Protein AF-A0A9P7H2S4-F1 (afdb_monomer_lite)

Organism: NCBI:txid40199

Radius of gyration: 38.08 Å; chains: 1; bounding box: 97×88×133 Å

Structure (mmCIF, N/CA/C/O backbone):
data_AF-A0A9P7H2S4-F1
#
_entry.id   AF-A0A9P7H2S4-F1
#
loop_
_atom_site.group_PDB
_atom_site.id
_atom_site.type_symbol
_atom_site.label_atom_id
_atom_site.label_alt_id
_atom_site.label_comp_id
_atom_site.label_asym_id
_atom_site.label_entity_id
_atom_site.label_seq_id
_atom_site.pdbx_PDB_ins_code
_atom_site.Cartn_x
_atom_site.Cartn_y
_atom_site.Cartn_z
_atom_site.occupancy
_atom_site.B_iso_or_equiv
_atom_site.auth_seq_id
_atom_site.auth_comp_id
_atom_site.auth_asym_id
_atom_site.auth_atom_id
_atom_site.pdbx_PDB_model_num
ATOM 1 N N . MET A 1 1 ? -16.619 21.328 -45.717 1.00 27.12 1 MET A N 1
ATOM 2 C CA . MET A 1 1 ? -17.992 20.832 -45.450 1.00 27.12 1 MET A CA 1
ATOM 3 C C . MET A 1 1 ? -18.471 21.335 -44.078 1.00 27.12 1 MET A C 1
ATOM 5 O O . MET A 1 1 ? -18.450 20.588 -43.115 1.00 27.12 1 MET A O 1
ATOM 9 N N . SER A 1 2 ? -18.858 22.609 -43.942 1.00 31.00 2 SER A N 1
ATOM 10 C CA . SER A 1 2 ? -18.887 23.313 -42.636 1.00 31.00 2 SER A CA 1
ATOM 11 C C . SER A 1 2 ? -20.280 23.632 -42.053 1.00 31.00 2 SER A C 1
ATOM 13 O O . SER A 1 2 ? -20.403 24.533 -41.229 1.00 31.00 2 SER A O 1
ATOM 15 N N . ARG A 1 3 ? -21.356 22.941 -42.469 1.00 26.70 3 ARG A N 1
ATOM 16 C CA . ARG A 1 3 ? -22.744 23.317 -42.097 1.00 26.70 3 ARG A CA 1
ATOM 17 C C . ARG A 1 3 ? -23.495 22.407 -41.113 1.00 26.70 3 ARG A C 1
ATOM 19 O O . ARG A 1 3 ? -24.595 22.785 -40.728 1.00 26.70 3 ARG A O 1
ATOM 26 N N . PHE A 1 4 ? -22.934 21.278 -40.669 1.00 26.64 4 PHE A N 1
ATOM 27 C CA . PHE A 1 4 ? -23.679 20.296 -39.853 1.00 26.64 4 PHE A CA 1
ATOM 28 C C . PHE A 1 4 ? -23.278 20.164 -38.373 1.00 26.64 4 PHE A C 1
ATOM 30 O O . PHE A 1 4 ? -23.968 19.470 -37.636 1.00 26.64 4 PHE A O 1
ATOM 37 N N . PHE A 1 5 ? -22.256 20.885 -37.894 1.00 29.33 5 PHE A N 1
ATOM 38 C CA . PHE A 1 5 ? -21.884 20.898 -36.469 1.00 29.33 5 PHE A CA 1
ATOM 39 C C . PHE A 1 5 ? -21.740 22.320 -35.916 1.00 29.33 5 PHE A C 1
ATOM 41 O O . PHE A 1 5 ? -20.650 22.780 -35.588 1.00 29.33 5 PHE A O 1
ATOM 48 N N . ARG A 1 6 ? -22.867 23.023 -35.764 1.00 30.66 6 ARG A N 1
ATOM 49 C CA . ARG A 1 6 ? -22.929 24.208 -34.896 1.00 30.66 6 ARG A CA 1
ATOM 50 C C . ARG A 1 6 ? -23.042 23.727 -33.442 1.00 30.66 6 ARG A C 1
ATOM 52 O O . ARG A 1 6 ? -24.145 23.449 -32.977 1.00 30.66 6 ARG A O 1
ATOM 59 N N . ARG A 1 7 ? -21.912 23.592 -32.733 1.00 36.34 7 ARG A N 1
ATOM 60 C CA . ARG A 1 7 ? -21.925 23.454 -31.262 1.00 36.34 7 ARG A CA 1
ATOM 61 C C . ARG A 1 7 ? -22.600 24.699 -30.658 1.00 36.34 7 ARG A C 1
ATOM 63 O O . ARG A 1 7 ? -22.435 25.805 -31.175 1.00 36.34 7 ARG A O 1
ATOM 70 N N . SER A 1 8 ? -23.411 24.512 -29.617 1.00 33.31 8 SER A N 1
ATOM 71 C CA . SER A 1 8 ? -24.134 25.602 -28.949 1.00 33.31 8 SER A CA 1
ATOM 72 C C . SER A 1 8 ? -23.177 26.536 -28.207 1.00 33.31 8 SER A C 1
ATOM 74 O O . SER A 1 8 ? -22.152 26.098 -27.697 1.00 33.31 8 SER A O 1
ATOM 76 N N . LYS A 1 9 ? -23.542 27.818 -28.104 1.00 36.72 9 LYS A N 1
ATOM 77 C CA . LYS A 1 9 ? -22.739 28.875 -27.459 1.00 36.72 9 LYS A CA 1
ATOM 78 C C . LYS A 1 9 ? -22.789 28.880 -25.920 1.00 36.72 9 LYS A C 1
ATOM 80 O O . LYS A 1 9 ? -22.329 29.838 -25.308 1.00 36.72 9 LYS A O 1
ATOM 85 N N . GLU A 1 10 ? -23.370 27.855 -25.305 1.00 30.66 10 GLU A N 1
ATOM 86 C CA . GLU A 1 10 ? -23.588 27.787 -23.857 1.00 30.66 10 GLU A CA 1
ATOM 87 C C . GLU A 1 10 ? -22.568 26.855 -23.187 1.00 30.66 10 GLU A C 1
ATOM 89 O O . GLU A 1 10 ? -22.438 25.700 -23.612 1.00 30.66 10 GLU A O 1
ATOM 94 N N . PRO A 1 11 ? -21.850 27.320 -22.147 1.00 36.53 11 PRO A N 1
ATOM 95 C CA . PRO A 1 11 ? -20.917 26.485 -21.409 1.00 36.53 11 PRO A CA 1
ATOM 96 C C . PRO A 1 11 ? -21.682 25.452 -20.576 1.00 36.53 11 PRO A C 1
ATOM 98 O O . PRO A 1 11 ? -22.548 25.792 -19.769 1.00 36.53 11 PRO A O 1
ATOM 101 N N . ARG A 1 12 ? -21.330 24.172 -20.727 1.00 32.56 12 ARG A N 1
ATOM 102 C CA . ARG A 1 12 ? -21.760 23.139 -19.779 1.00 32.56 12 ARG A CA 1
ATOM 103 C C . ARG A 1 12 ? -20.918 23.268 -18.514 1.00 32.56 12 ARG A C 1
ATOM 105 O O . ARG A 1 12 ? -19.773 22.826 -18.503 1.00 32.56 12 ARG A O 1
ATOM 112 N N . CYS A 1 13 ? -21.483 23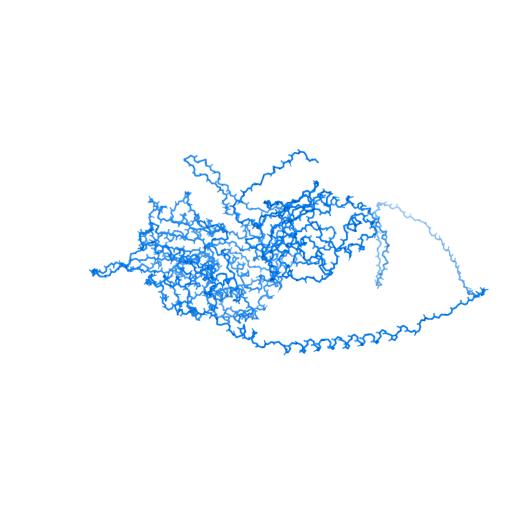.843 -17.458 1.00 31.41 13 CYS A N 1
ATOM 113 C CA . CYS A 1 13 ? -20.863 23.800 -16.137 1.00 31.41 13 CYS A CA 1
ATOM 114 C C . CYS A 1 13 ? -20.855 22.359 -15.610 1.00 31.41 13 CYS A C 1
ATOM 116 O O . CYS A 1 13 ? -21.890 21.849 -15.187 1.00 31.41 13 CYS A O 1
ATOM 118 N N . SER A 1 14 ? -19.680 21.730 -15.614 1.00 30.02 14 SER A N 1
ATOM 119 C CA . SER A 1 14 ? -19.356 20.647 -14.687 1.00 30.02 14 SER A CA 1
ATOM 120 C C . SER A 1 14 ? -18.600 21.280 -13.524 1.00 30.02 14 SER A C 1
ATOM 122 O O . SER A 1 14 ? -17.536 21.857 -13.731 1.00 30.02 14 SER A O 1
ATOM 124 N N . SER A 1 15 ? -19.181 21.252 -12.328 1.00 38.16 15 SER A N 1
ATOM 125 C CA . SER A 1 15 ? -18.568 21.797 -11.116 1.00 38.16 15 SER A CA 1
ATOM 126 C C . SER A 1 15 ? -17.930 20.670 -10.308 1.00 38.16 15 SER A C 1
ATOM 128 O O . SER A 1 15 ? -18.552 20.167 -9.381 1.00 38.16 15 SER A O 1
ATOM 130 N N . ASP A 1 16 ? -16.712 20.296 -10.685 1.00 30.91 16 ASP A N 1
ATOM 131 C CA . ASP A 1 16 ? -15.768 19.483 -9.909 1.00 30.91 16 ASP A CA 1
ATOM 132 C C . ASP A 1 16 ? -14.340 19.898 -10.328 1.00 30.91 16 ASP A C 1
ATOM 134 O O . ASP A 1 16 ? -14.169 20.593 -11.331 1.00 30.91 16 ASP A O 1
ATOM 138 N N . ASP A 1 17 ? -13.321 19.559 -9.534 1.00 45.66 17 ASP A N 1
ATOM 139 C CA . ASP A 1 17 ? -11.977 20.163 -9.604 1.00 45.66 17 ASP A CA 1
ATOM 140 C C . ASP A 1 17 ? -11.166 19.714 -10.847 1.00 45.66 17 ASP A C 1
ATOM 142 O O . ASP A 1 17 ? -10.436 18.720 -10.834 1.00 45.66 17 ASP A O 1
ATOM 146 N N . ASP A 1 18 ? -11.354 20.432 -11.963 1.00 52.00 18 ASP A N 1
ATOM 147 C CA . ASP A 1 18 ? -10.992 19.983 -13.317 1.00 52.00 18 ASP A CA 1
ATOM 148 C C . ASP A 1 18 ? -9.862 20.783 -13.999 1.00 52.00 18 ASP A C 1
ATOM 150 O O . ASP A 1 18 ? -9.694 20.661 -15.207 1.00 52.00 18 ASP A O 1
ATOM 154 N N . TYR A 1 19 ? -9.048 21.584 -13.295 1.00 57.00 19 TYR A N 1
ATOM 155 C CA . TYR A 1 19 ? -8.076 22.490 -13.959 1.00 57.00 19 TYR A CA 1
ATOM 156 C C . TYR A 1 19 ? -7.028 21.780 -14.850 1.00 57.00 19 TYR A C 1
ATOM 158 O O . TYR A 1 19 ? -6.544 22.375 -15.808 1.00 57.00 19 TYR A O 1
ATOM 166 N N . ASP A 1 20 ? -6.725 20.499 -14.611 1.00 61.44 20 ASP A N 1
ATOM 167 C CA . ASP A 1 20 ? -5.874 19.662 -15.485 1.00 61.44 20 ASP A CA 1
ATOM 168 C C . ASP A 1 20 ? -6.636 19.038 -16.683 1.00 61.44 20 ASP A C 1
ATOM 170 O O . ASP A 1 20 ? -6.025 18.448 -17.576 1.00 61.44 20 ASP A O 1
ATOM 174 N N . LYS A 1 21 ? -7.971 19.153 -16.710 1.00 74.56 21 LYS A N 1
ATOM 175 C CA . LYS A 1 21 ? -8.885 18.647 -17.750 1.00 74.56 21 LYS A CA 1
ATOM 176 C C . LYS A 1 21 ? -9.672 19.764 -18.450 1.00 74.56 21 LYS A C 1
ATOM 178 O O . LYS A 1 21 ? -10.712 19.483 -19.043 1.00 74.56 21 LYS A O 1
ATOM 183 N N . MET A 1 22 ? -9.169 20.997 -18.443 1.00 84.81 22 MET A N 1
ATOM 184 C CA . MET A 1 22 ? -9.730 22.113 -19.211 1.00 84.81 22 MET A CA 1
ATOM 185 C C . MET A 1 22 ? -8.761 22.593 -20.305 1.00 84.81 22 MET A C 1
ATOM 187 O O . MET A 1 22 ? -7.565 22.293 -20.304 1.00 84.81 22 MET A O 1
ATOM 191 N N . GLN A 1 23 ? -9.290 23.347 -21.261 1.00 89.75 23 GLN A N 1
ATOM 192 C CA . GLN A 1 23 ? -8.541 24.043 -22.303 1.00 89.75 23 GLN A CA 1
ATOM 193 C C . GLN A 1 23 ? -9.145 25.426 -22.554 1.00 89.75 23 GLN A C 1
ATOM 195 O O . GLN A 1 23 ? -10.355 25.621 -22.444 1.00 89.75 23 GLN A O 1
ATOM 200 N N . TYR A 1 24 ? -8.302 26.389 -22.908 1.00 89.94 24 TYR A N 1
ATOM 201 C CA . TYR A 1 24 ? -8.728 27.624 -23.548 1.00 89.94 24 TYR A CA 1
ATOM 202 C C . TYR A 1 24 ? -8.996 27.328 -25.023 1.00 89.94 24 TYR A C 1
ATOM 204 O O . TYR A 1 24 ? -8.104 26.860 -25.733 1.00 89.94 24 TYR A O 1
ATOM 212 N N . TRP A 1 25 ? -10.214 27.598 -25.483 1.00 87.06 25 TRP A N 1
ATOM 213 C CA . TRP A 1 25 ? -10.574 27.461 -26.892 1.00 87.06 25 TRP A CA 1
ATOM 214 C C . TRP A 1 25 ? -10.334 28.772 -27.638 1.00 87.06 25 TRP A C 1
ATOM 216 O O . TRP A 1 25 ? -10.755 29.837 -27.178 1.00 87.06 25 TRP A O 1
ATOM 226 N N . THR A 1 26 ? -9.717 28.701 -28.816 1.00 80.81 26 THR A N 1
ATOM 227 C CA . THR A 1 26 ? -9.626 29.829 -29.749 1.00 80.81 26 THR A CA 1
ATOM 228 C C . THR A 1 26 ? -9.931 29.373 -31.183 1.00 80.81 26 THR A C 1
ATOM 230 O O . THR A 1 26 ? -9.836 28.181 -31.482 1.00 80.81 26 THR A O 1
ATOM 233 N N . PRO A 1 27 ? -10.251 30.297 -32.108 1.00 76.38 27 PRO A N 1
ATOM 234 C CA . PRO A 1 27 ? -10.377 29.979 -33.530 1.00 76.38 27 PRO A CA 1
ATOM 235 C C . PRO A 1 27 ? -9.079 29.496 -34.204 1.00 76.38 27 PRO A C 1
ATOM 237 O O . PRO A 1 27 ? -9.164 28.917 -35.283 1.00 76.38 27 PRO A O 1
ATOM 240 N N . GLU A 1 28 ? -7.906 29.740 -33.605 1.00 71.00 28 GLU A N 1
ATOM 241 C CA . GLU A 1 28 ? -6.591 29.356 -34.151 1.00 71.00 28 GLU A CA 1
ATOM 242 C C . GLU A 1 28 ? -6.027 28.057 -33.538 1.00 71.00 28 GLU A C 1
ATOM 244 O O . GLU A 1 28 ? -4.978 27.582 -33.972 1.00 71.00 28 GLU A O 1
ATOM 249 N N . GLY A 1 29 ? -6.714 27.465 -32.552 1.00 77.12 29 GLY A N 1
ATOM 250 C CA . GLY A 1 29 ? -6.285 26.249 -31.852 1.00 77.12 29 GLY A CA 1
ATOM 251 C C . GLY A 1 29 ? -6.682 26.224 -30.373 1.00 77.12 29 GLY A C 1
ATOM 252 O O . GLY A 1 29 ? -7.241 27.191 -29.836 1.00 77.12 29 GLY A O 1
ATOM 253 N N . VAL A 1 30 ? -6.393 25.105 -29.705 1.00 83.75 30 VAL A N 1
ATOM 254 C CA . VAL A 1 30 ? -6.724 24.874 -28.287 1.00 83.75 30 VAL A CA 1
ATOM 255 C C . VAL A 1 30 ? -5.476 24.862 -27.402 1.00 83.75 30 VAL A C 1
ATOM 257 O O . VAL A 1 30 ? -4.466 24.251 -27.741 1.00 83.75 30 VAL A O 1
ATOM 260 N N . LEU A 1 31 ? -5.553 25.509 -26.236 1.00 86.62 31 LEU A N 1
ATOM 261 C CA . LEU A 1 31 ? -4.462 25.572 -25.258 1.00 86.62 31 LEU A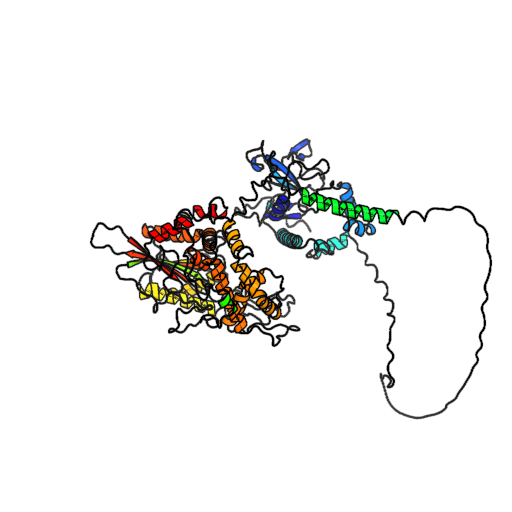 CA 1
ATOM 262 C C . LEU A 1 31 ? -4.885 24.950 -23.921 1.00 86.62 31 LEU A C 1
ATOM 264 O O . LEU A 1 31 ? -5.661 25.567 -23.187 1.00 86.62 31 LEU A O 1
ATOM 268 N N . PRO A 1 32 ? -4.380 23.762 -23.550 1.00 90.88 32 PRO A N 1
ATOM 269 C CA . PRO A 1 32 ? -4.635 23.164 -22.243 1.00 90.88 32 PRO A CA 1
ATOM 270 C C . PRO A 1 32 ? -4.234 24.099 -21.097 1.00 90.88 32 PRO A C 1
ATOM 272 O O . PRO A 1 32 ? -3.109 24.603 -21.051 1.00 90.88 32 PRO A O 1
ATOM 275 N N . THR A 1 33 ? -5.140 24.299 -20.139 1.00 89.12 33 THR A N 1
ATOM 276 C CA . THR A 1 33 ? -4.963 25.216 -18.993 1.00 89.12 33 THR A CA 1
ATOM 277 C C . THR A 1 33 ? -3.687 24.932 -18.201 1.00 89.12 33 THR A C 1
ATOM 279 O O . THR A 1 33 ? -3.003 25.861 -17.779 1.00 89.12 33 THR A O 1
ATOM 282 N N . LYS A 1 34 ? -3.317 23.652 -18.082 1.00 85.62 34 LYS A N 1
ATOM 283 C CA . LYS A 1 34 ? -2.079 23.183 -17.448 1.00 85.62 34 LYS A CA 1
ATOM 284 C C . LYS A 1 34 ? -0.799 23.698 -18.119 1.00 85.62 34 LYS A C 1
ATOM 286 O O . LYS A 1 34 ? 0.123 24.103 -17.418 1.00 85.62 34 LYS A O 1
ATOM 291 N N . THR A 1 35 ? -0.729 23.711 -19.454 1.00 86.31 35 THR A N 1
ATOM 292 C CA . THR A 1 35 ? 0.454 24.236 -20.163 1.00 86.31 35 THR A CA 1
ATOM 293 C C . THR A 1 35 ? 0.570 25.743 -19.982 1.00 86.31 35 THR A C 1
ATOM 295 O O . THR A 1 35 ? 1.668 26.244 -19.753 1.00 86.31 35 THR A O 1
ATOM 298 N N . VAL A 1 36 ? -0.558 26.459 -20.025 1.00 87.88 36 VAL A N 1
ATOM 299 C CA . VAL A 1 36 ? -0.586 27.906 -19.775 1.00 87.88 36 VAL A CA 1
ATOM 300 C C . VAL A 1 36 ? -0.074 28.213 -18.367 1.00 87.88 36 VAL A C 1
ATOM 302 O O . VAL A 1 36 ? 0.801 29.057 -18.210 1.00 87.88 36 VAL A O 1
ATOM 305 N N . ASP A 1 37 ? -0.561 27.514 -17.342 1.00 84.88 37 ASP A N 1
ATOM 306 C CA . ASP A 1 37 ? -0.092 27.705 -15.966 1.00 84.88 37 ASP A CA 1
ATOM 307 C C . ASP A 1 37 ? 1.415 27.410 -15.836 1.00 84.88 37 ASP A C 1
ATOM 309 O O . ASP A 1 37 ? 2.171 28.262 -15.375 1.00 84.88 37 ASP A O 1
ATOM 313 N N . GLN A 1 38 ? 1.893 26.281 -16.371 1.00 82.94 38 GLN A N 1
ATOM 314 C CA . GLN A 1 38 ? 3.315 25.924 -16.324 1.00 82.94 38 GLN A CA 1
ATOM 315 C C . GLN A 1 38 ? 4.222 26.949 -17.034 1.00 82.94 38 GLN A C 1
ATOM 317 O O . GLN A 1 38 ? 5.191 27.412 -16.438 1.00 82.94 38 GLN A O 1
ATOM 322 N N . GLN A 1 39 ? 3.903 27.353 -18.270 1.00 82.94 39 GLN A N 1
ATOM 323 C CA . GLN A 1 39 ? 4.710 28.330 -19.020 1.00 82.94 39 GLN A CA 1
ATOM 324 C C . GLN A 1 39 ? 4.656 29.734 -18.401 1.00 82.94 39 GLN A C 1
ATOM 326 O O . GLN A 1 39 ? 5.639 30.470 -18.428 1.00 82.94 39 GLN A O 1
ATOM 331 N N . THR A 1 40 ? 3.523 30.130 -17.818 1.00 81.56 40 THR A N 1
ATOM 332 C CA . THR A 1 40 ? 3.406 31.446 -17.171 1.00 81.56 40 THR A CA 1
ATOM 333 C C . THR A 1 40 ? 4.085 31.506 -15.797 1.00 81.56 40 THR A C 1
ATOM 335 O O . THR A 1 40 ? 4.485 32.591 -15.368 1.00 81.56 40 THR A O 1
ATOM 338 N N . GLN A 1 41 ? 4.285 30.368 -15.122 1.00 77.62 41 GLN A N 1
ATOM 339 C CA . GLN A 1 41 ? 5.054 30.276 -13.874 1.00 77.62 41 GLN A CA 1
ATOM 340 C C . GLN A 1 41 ? 6.568 30.480 -14.066 1.00 77.62 41 GLN A C 1
ATOM 342 O O . GLN A 1 41 ? 7.247 30.861 -13.113 1.00 77.62 41 GLN A O 1
ATOM 347 N N . GLU A 1 42 ? 7.100 30.327 -15.285 1.00 73.50 42 GLU A N 1
ATOM 348 C CA . GLU A 1 42 ? 8.510 30.623 -15.604 1.00 73.50 42 GLU A CA 1
ATOM 349 C C . GLU A 1 42 ? 8.857 32.124 -15.458 1.00 73.50 42 GLU A C 1
ATOM 351 O O . GLU A 1 42 ? 10.025 32.499 -15.322 1.00 73.50 42 GLU A O 1
ATOM 356 N N . PHE A 1 43 ? 7.850 33.004 -15.415 1.00 72.75 43 PHE A N 1
ATOM 357 C CA . PHE A 1 43 ? 8.011 34.447 -15.226 1.00 72.75 43 PHE A CA 1
ATOM 358 C C . PHE A 1 43 ? 8.039 34.814 -13.725 1.00 72.75 43 PHE A C 1
ATOM 360 O O . PHE A 1 43 ? 7.040 35.250 -13.150 1.00 72.75 43 PHE A O 1
ATOM 367 N N . VAL A 1 44 ? 9.201 34.619 -13.086 1.00 60.09 44 VAL A N 1
ATOM 368 C CA . VAL A 1 44 ? 9.364 34.660 -11.612 1.00 60.09 44 VAL A CA 1
ATOM 369 C C . VAL A 1 44 ? 9.549 36.068 -11.004 1.00 60.09 44 VAL A C 1
ATOM 371 O O . VAL A 1 44 ? 9.136 36.280 -9.865 1.00 60.09 44 VAL A O 1
ATOM 374 N N . ASP A 1 45 ? 10.127 37.044 -11.721 1.00 64.62 45 ASP A N 1
ATOM 375 C CA . ASP A 1 45 ? 10.164 38.457 -11.279 1.00 64.62 45 ASP A CA 1
ATOM 376 C C . ASP A 1 45 ? 9.650 39.386 -12.385 1.00 64.62 45 ASP A C 1
ATOM 378 O O . ASP A 1 45 ? 10.213 39.476 -13.477 1.00 64.62 45 ASP A O 1
ATOM 382 N N . LEU A 1 46 ? 8.547 40.070 -12.087 1.00 66.75 46 LEU A N 1
ATOM 383 C CA . LEU A 1 46 ? 7.801 40.916 -13.021 1.00 66.75 46 LEU A CA 1
ATOM 384 C C . LEU A 1 46 ? 8.139 42.413 -12.861 1.00 66.75 46 LEU A C 1
ATOM 386 O O . LEU A 1 46 ? 7.493 43.278 -13.462 1.00 66.75 46 LEU A O 1
ATOM 390 N N . ARG A 1 47 ? 9.158 42.736 -12.051 1.00 59.47 47 ARG A N 1
ATOM 391 C CA . ARG A 1 47 ? 9.684 44.096 -11.841 1.00 59.47 47 ARG A CA 1
ATOM 392 C C . ARG A 1 47 ? 10.962 44.320 -12.650 1.00 59.47 47 ARG A C 1
ATOM 394 O O . ARG A 1 47 ? 11.723 43.402 -12.924 1.00 59.47 47 ARG A O 1
ATOM 401 N N . PRO A 1 48 ? 11.185 45.572 -13.056 1.00 51.22 48 PRO A N 1
ATOM 402 C CA . PRO A 1 48 ? 11.177 45.955 -14.454 1.00 51.22 48 PRO A CA 1
ATOM 403 C C . PRO A 1 48 ? 12.287 45.288 -15.276 1.00 51.22 48 PRO A C 1
ATOM 405 O O . PRO A 1 48 ? 13.479 45.489 -15.033 1.00 51.22 48 PRO A O 1
ATOM 408 N N . TYR A 1 49 ? 11.889 44.629 -16.361 1.00 49.78 49 TYR A N 1
ATOM 409 C CA . TYR A 1 49 ? 12.803 44.359 -17.464 1.00 49.78 49 TYR A CA 1
ATOM 410 C C . TYR A 1 49 ? 13.322 45.679 -18.071 1.00 49.78 49 TYR A C 1
ATOM 412 O O . TYR A 1 49 ? 12.632 46.702 -18.105 1.00 49.78 49 TYR A O 1
ATOM 420 N N . THR A 1 50 ? 14.574 45.674 -18.535 1.00 46.56 50 THR A N 1
ATOM 421 C CA . THR A 1 50 ? 15.246 46.867 -19.078 1.00 46.56 50 THR A CA 1
ATOM 422 C C . THR A 1 50 ? 14.565 47.385 -20.355 1.00 46.56 50 THR A C 1
ATOM 424 O O . THR A 1 50 ? 13.808 46.667 -21.005 1.00 46.56 50 THR A O 1
ATOM 427 N N . LYS A 1 51 ? 14.884 48.626 -20.772 1.00 50.34 51 LYS A N 1
ATOM 428 C CA . LYS A 1 51 ? 14.314 49.360 -21.937 1.00 50.34 51 LYS A CA 1
ATOM 429 C C . LYS A 1 51 ? 14.360 48.643 -23.315 1.00 50.34 51 LYS A C 1
ATOM 431 O O . LYS A 1 51 ? 14.037 49.268 -24.324 1.00 50.34 51 LYS A O 1
ATOM 436 N N . GLN A 1 52 ? 14.799 47.388 -23.393 1.00 50.31 52 GLN A N 1
ATOM 437 C CA . GLN A 1 52 ? 14.905 46.586 -24.616 1.00 50.31 52 GLN A CA 1
ATOM 438 C C . GLN A 1 52 ? 13.946 45.384 -24.679 1.00 50.31 52 GLN A C 1
ATOM 440 O O . GLN A 1 52 ? 13.688 44.913 -25.788 1.00 50.31 52 GLN A O 1
ATOM 445 N N . ALA A 1 53 ? 13.402 44.916 -23.553 1.00 55.62 53 ALA A N 1
ATOM 446 C CA . ALA A 1 53 ? 12.463 43.794 -23.522 1.00 55.62 53 ALA A CA 1
ATOM 447 C C . ALA A 1 53 ? 11.003 44.280 -23.546 1.00 55.62 53 ALA A C 1
ATOM 449 O O . ALA A 1 53 ? 10.669 45.336 -23.013 1.00 55.62 53 ALA A O 1
ATOM 450 N N . PHE A 1 54 ? 10.146 43.515 -24.227 1.00 69.06 54 PHE A N 1
ATOM 451 C CA . PHE A 1 54 ? 8.742 43.867 -24.511 1.00 69.06 54 PHE A CA 1
ATOM 452 C C . PHE A 1 54 ? 7.738 42.997 -23.739 1.00 69.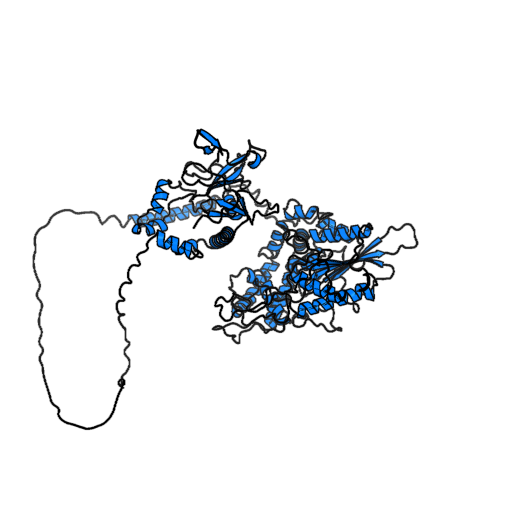06 54 PHE A C 1
ATOM 454 O O . PHE A 1 54 ? 6.540 43.266 -23.769 1.00 69.06 54 PHE A O 1
ATOM 461 N N . TYR A 1 55 ? 8.237 41.971 -23.054 1.00 75.69 55 TYR A N 1
ATOM 462 C CA . TYR A 1 55 ? 7.489 41.019 -22.245 1.00 75.69 55 TYR A CA 1
ATOM 463 C C . TYR A 1 55 ? 8.332 40.651 -21.014 1.00 75.69 55 TYR A C 1
ATOM 465 O O . TYR A 1 55 ? 9.557 40.588 -21.154 1.00 75.69 55 TYR A O 1
ATOM 473 N N . PRO A 1 56 ? 7.722 40.403 -19.841 1.00 77.19 56 PRO A N 1
ATOM 474 C CA . PRO A 1 56 ? 6.313 40.642 -19.500 1.00 77.19 56 PRO A CA 1
ATOM 475 C C . PRO A 1 56 ? 5.994 42.150 -19.477 1.00 77.19 56 PRO A C 1
ATOM 477 O O . PRO A 1 56 ? 6.863 42.959 -19.150 1.00 77.19 56 PRO A O 1
ATOM 480 N N . HIS A 1 57 ? 4.767 42.559 -19.812 1.00 79.19 57 HIS A N 1
ATOM 481 C CA . HIS A 1 57 ? 4.370 43.974 -19.722 1.00 79.19 57 HIS A CA 1
ATOM 482 C C . HIS A 1 57 ? 2.968 44.160 -19.133 1.00 79.19 57 HIS A C 1
ATOM 484 O O . HIS A 1 57 ? 2.146 43.253 -19.160 1.00 79.19 57 HIS A O 1
ATOM 490 N N . VAL A 1 58 ? 2.698 45.341 -18.568 1.00 84.25 58 VAL A N 1
ATOM 491 C CA . VAL A 1 58 ? 1.424 45.644 -17.895 1.00 84.25 58 VAL A CA 1
ATOM 492 C C . VAL A 1 58 ? 0.257 45.583 -18.881 1.00 84.25 58 VAL A C 1
ATOM 494 O O . VAL A 1 58 ? 0.168 46.414 -19.788 1.00 84.25 58 VAL A O 1
ATOM 497 N N . TYR A 1 59 ? -0.674 44.662 -18.639 1.00 86.56 59 TYR A N 1
ATOM 498 C CA . TYR A 1 59 ? -1.922 44.550 -19.383 1.00 86.56 59 TYR A CA 1
ATOM 499 C C . TYR A 1 59 ? -2.966 45.495 -18.781 1.00 86.56 59 TYR A C 1
ATOM 501 O O . TYR A 1 59 ? -3.344 45.386 -17.612 1.00 86.56 59 TYR A O 1
ATOM 509 N N . ARG A 1 60 ? -3.418 46.465 -19.579 1.00 83.06 60 ARG A N 1
ATOM 510 C CA . ARG A 1 60 ? -4.327 47.534 -19.133 1.00 83.06 60 ARG A CA 1
ATOM 511 C C . ARG A 1 60 ? -5.804 47.153 -19.162 1.00 83.06 60 ARG A C 1
ATOM 513 O O . ARG A 1 60 ? -6.585 47.790 -18.456 1.00 83.06 60 ARG A O 1
ATOM 520 N N . ASN A 1 61 ? -6.161 46.091 -19.894 1.00 86.94 61 ASN A N 1
ATOM 521 C CA . ASN A 1 61 ? -7.517 45.541 -19.938 1.00 86.94 61 ASN A CA 1
ATOM 522 C C . ASN A 1 61 ? -8.566 46.570 -20.432 1.00 86.94 61 ASN A C 1
ATOM 524 O O . ASN A 1 61 ? -9.662 46.669 -19.883 1.00 86.94 61 ASN A O 1
ATOM 528 N N . ASP A 1 62 ? -8.197 47.358 -21.447 1.00 83.38 62 ASP A N 1
ATOM 529 C CA . ASP A 1 62 ? -8.942 48.480 -22.035 1.00 83.38 62 ASP A CA 1
ATOM 530 C C . ASP A 1 62 ? -9.059 48.357 -23.572 1.00 83.38 62 ASP A C 1
ATOM 532 O O . ASP A 1 62 ? -8.732 49.270 -24.332 1.00 83.38 62 ASP A O 1
ATOM 536 N N . GLU A 1 63 ? -9.557 47.210 -24.044 1.00 83.88 63 GLU A N 1
ATOM 537 C CA . GLU A 1 63 ? -9.649 46.877 -25.471 1.00 83.88 63 GLU A CA 1
ATOM 538 C C . GLU A 1 63 ? -10.539 47.854 -26.245 1.00 83.88 63 GLU A C 1
ATOM 540 O O . GLU A 1 63 ? -11.701 48.084 -25.903 1.00 83.88 63 GLU A O 1
ATOM 545 N N . SER A 1 64 ? -10.015 48.403 -27.339 1.00 70.81 64 SER A N 1
ATOM 546 C CA . SER A 1 64 ? -10.750 49.346 -28.188 1.00 70.81 64 SER A CA 1
ATOM 547 C C . SER A 1 64 ? -11.642 48.606 -29.184 1.00 70.81 64 SER A C 1
ATOM 549 O O . SER A 1 64 ? -11.134 47.925 -30.076 1.00 70.81 64 SER A O 1
ATOM 551 N N . VAL A 1 65 ? -12.966 48.770 -29.079 1.00 68.19 65 VAL A N 1
ATOM 552 C CA . VAL A 1 65 ? -13.920 48.176 -30.034 1.00 68.19 65 VAL A CA 1
ATOM 553 C C . VAL A 1 65 ? -14.312 49.165 -31.146 1.00 68.19 65 VAL A C 1
ATOM 555 O O . VAL A 1 65 ? -14.303 50.384 -30.930 1.00 68.19 65 VAL A O 1
ATOM 558 N N . PRO A 1 66 ? -14.678 48.680 -32.353 1.00 60.41 66 PRO A N 1
ATOM 559 C CA . PRO A 1 66 ? -15.190 49.533 -33.423 1.00 60.41 66 PRO A CA 1
ATOM 560 C C . PRO A 1 66 ? -16.381 50.375 -32.940 1.00 60.41 66 PRO A C 1
ATOM 562 O O . PRO A 1 66 ? -17.363 49.834 -32.440 1.00 60.41 66 PRO A O 1
ATOM 565 N N . GLY A 1 67 ? -16.283 51.701 -33.072 1.00 63.19 67 GLY A N 1
ATOM 566 C CA . GLY A 1 67 ? -17.262 52.655 -32.528 1.00 63.19 67 GLY A CA 1
ATOM 567 C C . GLY A 1 67 ? -16.779 53.474 -31.323 1.00 63.19 67 GLY A C 1
ATOM 568 O O . GLY A 1 67 ? -17.512 54.342 -30.862 1.00 63.19 67 GLY A O 1
ATOM 569 N N . GLY A 1 68 ? -15.551 53.256 -30.833 1.00 64.06 68 GLY A N 1
ATOM 570 C CA . GLY A 1 68 ? -14.910 54.133 -29.838 1.00 64.06 68 GLY A CA 1
ATOM 571 C C . GLY A 1 68 ? -15.292 53.863 -28.379 1.00 64.06 68 GLY A C 1
ATOM 572 O O . GLY A 1 68 ? -14.919 54.633 -27.498 1.00 64.06 68 GLY A O 1
ATOM 573 N N . GLN A 1 69 ? -16.009 52.771 -28.116 1.00 67.50 69 GLN A N 1
ATOM 574 C CA . GLN A 1 69 ? -16.199 52.241 -26.765 1.00 67.50 69 GLN A CA 1
ATOM 575 C C . GLN A 1 69 ? -14.996 51.366 -26.367 1.00 67.50 69 GLN A C 1
ATOM 577 O O . GLN A 1 69 ? -14.277 50.849 -27.227 1.00 67.50 69 GLN A O 1
ATOM 582 N N . THR A 1 70 ? -14.780 51.185 -25.064 1.00 74.12 70 THR A N 1
ATOM 583 C CA . THR A 1 70 ? -13.760 50.279 -24.516 1.00 74.12 70 THR A CA 1
ATOM 584 C C . THR A 1 70 ? -14.405 49.072 -23.840 1.00 74.12 70 THR A C 1
ATOM 586 O O . THR A 1 70 ? -15.357 49.206 -23.070 1.00 74.12 70 THR A O 1
ATOM 589 N N . ARG A 1 71 ? -13.880 47.877 -24.127 1.00 83.25 71 ARG A N 1
ATOM 590 C CA . ARG A 1 71 ? -14.289 46.599 -23.532 1.00 83.25 71 ARG A CA 1
ATOM 591 C C . ARG A 1 71 ? -13.212 46.118 -22.563 1.00 83.25 71 ARG A C 1
ATOM 593 O O . ARG A 1 71 ? -12.028 46.165 -22.878 1.00 83.25 71 ARG A O 1
ATOM 600 N N . LYS A 1 72 ? -13.624 45.592 -21.409 1.00 85.12 72 LYS A N 1
ATOM 601 C CA . LYS A 1 72 ? -12.736 44.847 -20.508 1.00 85.12 72 LYS A CA 1
ATOM 602 C C . LYS A 1 72 ? -12.844 43.355 -20.809 1.00 85.12 72 LYS A C 1
ATOM 604 O O . LYS A 1 72 ? -13.946 42.845 -20.983 1.00 85.12 72 LYS A O 1
ATOM 609 N N . ASN A 1 73 ? -11.710 42.666 -20.870 1.00 85.50 73 ASN A N 1
ATOM 610 C CA . ASN A 1 73 ? -11.634 41.211 -21.023 1.00 85.50 73 ASN A CA 1
ATOM 611 C C . ASN A 1 73 ? -11.686 40.486 -19.660 1.00 85.50 73 ASN A C 1
ATOM 613 O O . ASN A 1 73 ? -12.124 39.336 -19.587 1.00 85.50 73 ASN A O 1
ATOM 617 N N . PHE A 1 74 ? -11.276 41.164 -18.582 1.00 86.00 74 PHE A N 1
ATOM 618 C CA . PHE A 1 74 ? -11.314 40.662 -17.204 1.00 86.00 74 PHE A CA 1
ATOM 619 C C . PHE A 1 74 ? -12.049 41.629 -16.276 1.00 86.00 74 PHE A C 1
ATOM 621 O O . PHE A 1 74 ? -11.885 42.847 -16.370 1.00 86.00 74 PHE A O 1
ATOM 628 N N . GLU A 1 75 ? -12.821 41.090 -15.343 1.00 82.50 75 GLU A N 1
ATOM 629 C CA . GLU A 1 75 ? -13.529 41.884 -14.340 1.00 82.50 75 GLU A CA 1
ATOM 630 C C . GLU A 1 75 ? -12.648 42.189 -13.115 1.00 82.50 75 GLU A C 1
ATOM 632 O O . GLU A 1 75 ? -11.759 41.396 -12.793 1.00 82.50 75 GLU A O 1
ATOM 637 N N . PRO A 1 76 ? -12.883 43.295 -12.374 1.00 73.25 76 PRO A N 1
ATOM 638 C CA . PRO A 1 76 ? -12.030 43.700 -11.251 1.00 73.25 76 PRO A CA 1
ATOM 639 C C . PRO A 1 76 ? -11.823 42.619 -10.182 1.00 73.25 76 PRO A C 1
ATOM 641 O O . PRO A 1 76 ? -10.721 42.485 -9.657 1.00 73.25 76 PRO A O 1
ATOM 644 N N . TYR A 1 77 ? -12.845 41.804 -9.896 1.00 71.56 77 TYR A N 1
ATOM 645 C CA . TYR A 1 77 ? -12.747 40.719 -8.913 1.00 71.56 77 TYR A CA 1
ATOM 646 C C . TYR A 1 77 ? -11.763 39.612 -9.332 1.00 71.56 77 TYR A C 1
ATOM 648 O O . TYR A 1 77 ? -11.208 38.936 -8.469 1.00 71.56 77 TYR A O 1
ATOM 656 N N . GLN A 1 78 ? -11.492 39.450 -10.633 1.00 68.88 78 GLN A N 1
ATOM 657 C CA . GLN A 1 78 ? -10.550 38.452 -11.155 1.00 68.88 78 GLN A CA 1
ATOM 658 C C . GLN A 1 78 ? -9.079 38.830 -10.913 1.00 68.88 78 GLN A C 1
ATOM 660 O O . GLN A 1 78 ? -8.204 37.980 -11.035 1.00 68.88 78 GLN A O 1
ATOM 665 N N . VAL A 1 79 ? -8.803 40.083 -10.536 1.00 66.62 79 VAL A N 1
ATOM 666 C CA . VAL A 1 79 ? -7.480 40.554 -10.081 1.00 66.62 79 VAL A CA 1
ATOM 667 C C . VAL A 1 79 ? -7.314 40.353 -8.557 1.00 66.62 79 VAL A C 1
ATOM 669 O O . VAL A 1 79 ? -6.229 40.528 -8.002 1.00 66.62 79 VAL A O 1
ATOM 672 N N . GLY A 1 80 ? -8.387 39.946 -7.866 1.00 62.41 80 GLY A N 1
ATOM 673 C CA . GLY A 1 80 ? -8.495 39.888 -6.409 1.00 62.41 80 GLY A CA 1
ATOM 674 C C . GLY A 1 80 ? -8.910 41.227 -5.785 1.00 62.41 80 GLY A C 1
ATOM 675 O O . GLY A 1 80 ? -8.759 42.289 -6.384 1.00 62.41 80 GLY A O 1
ATOM 676 N N . TYR A 1 81 ? -9.409 41.185 -4.546 1.00 58.28 81 TYR A N 1
ATOM 677 C CA . TYR A 1 81 ? -9.972 42.336 -3.813 1.00 58.28 81 TYR A CA 1
ATOM 678 C C . TYR A 1 81 ? -8.954 43.425 -3.379 1.00 58.28 81 TYR A C 1
ATOM 680 O O . TYR A 1 81 ? -9.263 44.246 -2.522 1.00 58.28 81 TYR A O 1
ATOM 688 N N . GLU A 1 82 ? -7.755 43.469 -3.969 1.00 71.44 82 GLU A N 1
ATOM 689 C CA . GLU A 1 82 ? -6.683 44.430 -3.649 1.00 71.44 82 GLU A CA 1
ATOM 690 C C . GLU A 1 82 ? -6.186 45.165 -4.921 1.00 71.44 82 GLU A C 1
ATOM 692 O O . GLU A 1 82 ? -5.029 45.001 -5.325 1.00 71.44 82 GLU A O 1
ATOM 697 N N . PRO A 1 83 ? -7.036 45.966 -5.598 1.00 65.38 83 PRO A N 1
ATOM 698 C CA . PRO A 1 83 ? -6.728 46.540 -6.914 1.00 65.38 83 PRO A CA 1
ATOM 699 C C . PRO A 1 83 ? -5.548 47.521 -6.907 1.00 65.38 83 PRO A C 1
ATOM 701 O O . PRO A 1 83 ? -4.880 47.664 -7.928 1.00 65.38 83 PRO A O 1
ATOM 704 N N . ASP A 1 84 ? -5.257 48.168 -5.776 1.00 69.38 84 ASP A N 1
ATOM 705 C CA . ASP A 1 84 ? -4.119 49.087 -5.629 1.00 69.38 84 ASP A CA 1
ATOM 706 C C . ASP A 1 84 ? -2.777 48.360 -5.478 1.00 69.38 84 ASP A C 1
ATOM 708 O O . ASP A 1 84 ? -1.723 48.925 -5.775 1.00 69.38 84 ASP A O 1
ATOM 712 N N . ARG A 1 85 ? -2.818 47.091 -5.056 1.00 78.62 85 ARG A N 1
ATOM 713 C CA . ARG A 1 85 ? -1.644 46.252 -4.802 1.00 78.62 85 ARG A CA 1
ATOM 714 C C . ARG A 1 85 ? -1.366 45.264 -5.930 1.00 78.62 85 ARG A C 1
ATOM 716 O O . ARG A 1 85 ? -0.205 44.957 -6.177 1.00 78.62 85 ARG A O 1
ATOM 723 N N . LYS A 1 86 ? -2.399 44.788 -6.628 1.00 83.38 86 LYS A N 1
ATOM 724 C CA . LYS A 1 86 ? -2.280 43.810 -7.720 1.00 83.38 86 LYS A CA 1
ATOM 725 C C . LYS A 1 86 ? -2.424 44.459 -9.101 1.00 83.38 86 LYS A C 1
ATOM 727 O O . LYS A 1 86 ? -2.961 45.560 -9.246 1.00 83.38 86 LYS A O 1
ATOM 732 N N . GLN A 1 87 ? -1.880 43.808 -10.124 1.00 86.25 87 GLN A N 1
ATOM 733 C CA . GLN A 1 87 ? -1.901 44.265 -11.514 1.00 86.25 87 GLN A CA 1
ATOM 734 C C . GLN A 1 87 ? -1.855 43.075 -12.479 1.00 86.25 87 GLN A C 1
ATOM 736 O O . GLN A 1 87 ? -1.312 42.024 -12.144 1.00 86.25 87 GLN A O 1
ATOM 741 N N . LEU A 1 88 ? -2.441 43.245 -13.666 1.00 87.69 88 LEU A N 1
ATOM 742 C CA . LEU A 1 88 ? -2.381 42.261 -14.744 1.00 87.69 88 LEU A CA 1
ATOM 743 C C . LEU A 1 88 ? -1.144 42.487 -15.619 1.00 87.69 88 LEU A C 1
ATOM 745 O O . LEU A 1 88 ? -0.813 43.628 -15.952 1.00 87.69 88 LEU A O 1
ATOM 749 N N . TYR A 1 89 ? -0.502 41.397 -16.030 1.00 87.69 89 TYR A N 1
ATOM 750 C CA . TYR A 1 89 ? 0.607 41.396 -16.982 1.00 87.69 89 TYR A CA 1
ATOM 751 C C . TYR A 1 89 ? 0.299 40.463 -18.154 1.00 87.69 89 TYR A C 1
ATOM 753 O O . TYR A 1 89 ? -0.195 39.356 -17.952 1.00 87.69 89 TYR A O 1
ATOM 761 N N . GLU A 1 90 ? 0.598 40.916 -19.370 1.00 87.81 90 GLU A N 1
ATOM 762 C CA . GLU A 1 90 ? 0.577 40.115 -20.593 1.00 87.81 90 GLU A CA 1
ATOM 763 C C . GLU A 1 90 ? 1.925 39.397 -20.733 1.00 87.81 90 GLU A C 1
ATOM 765 O O . GLU A 1 90 ? 2.986 40.035 -20.671 1.00 87.81 90 GLU A O 1
ATOM 770 N N . VAL A 1 91 ? 1.884 38.081 -20.943 1.00 88.25 91 VAL A N 1
ATOM 771 C CA . VAL A 1 91 ? 3.056 37.247 -21.228 1.00 88.25 91 VAL A CA 1
ATOM 772 C C . VAL A 1 91 ? 2.803 36.355 -22.450 1.00 88.25 91 VAL A C 1
ATOM 774 O O . VAL A 1 91 ? 1.669 35.923 -22.670 1.00 88.25 91 VAL A O 1
ATOM 777 N N . PRO A 1 92 ? 3.823 36.082 -23.277 1.00 87.50 92 PRO A N 1
ATOM 778 C CA . PRO A 1 92 ? 3.703 35.156 -24.394 1.00 87.50 92 PRO A CA 1
ATOM 779 C C . PRO A 1 92 ? 3.557 33.720 -23.877 1.00 87.50 92 PRO A C 1
ATOM 781 O O . PRO A 1 92 ? 4.182 33.346 -22.887 1.00 87.50 92 PRO A O 1
ATOM 784 N N . VAL A 1 93 ? 2.715 32.935 -24.545 1.00 81.75 93 VAL A N 1
ATOM 785 C CA . VAL A 1 93 ? 2.427 31.525 -24.239 1.00 81.75 93 VAL A CA 1
ATOM 786 C C . VAL A 1 93 ? 2.471 30.756 -25.558 1.00 81.75 93 VAL A C 1
ATOM 788 O O . VAL A 1 93 ? 2.123 31.315 -26.598 1.00 81.75 93 VAL A O 1
ATOM 791 N N . ASP A 1 94 ? 2.926 29.504 -25.520 1.00 70.12 94 ASP A N 1
ATOM 792 C CA . ASP A 1 94 ? 3.099 28.641 -26.698 1.00 70.12 94 ASP A CA 1
ATOM 793 C C . ASP A 1 94 ? 4.029 29.224 -27.790 1.00 70.12 94 ASP A C 1
ATOM 795 O O . ASP A 1 94 ? 3.873 28.979 -28.986 1.00 70.12 94 ASP A O 1
ATOM 799 N N . SER A 1 95 ? 5.027 30.028 -27.399 1.00 65.12 95 SER A N 1
ATOM 800 C CA . SER A 1 95 ? 5.989 30.609 -28.342 1.00 65.12 95 SER A CA 1
ATOM 801 C C . SER A 1 95 ? 7.434 30.569 -27.849 1.00 65.12 95 SER A C 1
ATOM 803 O O . SER A 1 95 ? 7.751 30.787 -26.682 1.00 65.12 95 SER A O 1
ATOM 805 N N . ARG A 1 96 ? 8.353 30.308 -28.786 1.00 68.56 96 ARG A N 1
ATOM 806 C CA . ARG A 1 96 ? 9.806 30.203 -28.546 1.00 68.56 96 ARG A CA 1
ATOM 807 C C . ARG A 1 96 ? 10.490 31.576 -28.574 1.00 68.56 96 ARG A C 1
ATOM 809 O O . ARG A 1 96 ? 11.531 31.747 -29.210 1.00 68.56 96 ARG A O 1
ATOM 816 N N . ILE A 1 97 ? 9.860 32.569 -27.953 1.00 72.88 97 ILE A N 1
ATOM 817 C CA . ILE A 1 97 ? 10.334 33.950 -27.951 1.00 72.88 97 ILE A CA 1
ATOM 818 C C . ILE A 1 97 ? 11.557 34.120 -27.045 1.00 72.88 97 ILE A C 1
ATOM 820 O O . ILE A 1 97 ? 11.536 33.857 -25.847 1.00 72.88 97 ILE A O 1
ATOM 824 N N . ASP A 1 98 ? 12.624 34.658 -27.623 1.00 74.38 98 ASP A N 1
ATOM 825 C CA . ASP A 1 98 ? 13.773 35.168 -26.892 1.00 74.38 98 ASP A CA 1
ATOM 826 C C . ASP A 1 98 ? 13.393 36.508 -26.239 1.00 74.38 98 ASP A C 1
ATOM 828 O O . ASP A 1 98 ? 13.421 37.570 -26.874 1.00 74.38 98 ASP A O 1
ATOM 832 N N . LEU A 1 99 ? 13.033 36.448 -24.953 1.00 74.62 99 LEU A N 1
ATOM 833 C CA . LEU A 1 99 ? 12.649 37.600 -24.127 1.00 74.62 99 LEU A CA 1
ATOM 834 C C . LEU A 1 99 ? 13.763 38.658 -24.001 1.00 74.62 99 LEU A C 1
ATOM 836 O O . LEU A 1 99 ? 13.478 39.819 -23.705 1.00 74.62 99 LEU A O 1
ATOM 840 N N . SER A 1 100 ? 15.028 38.299 -24.265 1.00 69.75 100 SER A N 1
ATOM 841 C CA . SER A 1 100 ? 16.150 39.251 -24.263 1.00 69.75 100 SER A CA 1
ATOM 842 C C . SER A 1 100 ? 16.187 40.144 -25.512 1.00 69.75 100 SER A C 1
ATOM 844 O O . SER A 1 100 ? 16.947 41.115 -25.570 1.00 69.75 100 SER A O 1
ATOM 846 N N . ARG A 1 101 ? 15.362 39.844 -26.525 1.00 72.38 101 ARG A N 1
ATOM 847 C CA . ARG A 1 101 ? 15.344 40.529 -27.821 1.00 72.38 101 ARG A CA 1
ATOM 848 C C . ARG A 1 101 ? 13.975 41.125 -28.125 1.00 72.38 101 ARG A C 1
ATOM 850 O O . ARG A 1 101 ? 12.926 40.627 -27.735 1.00 72.38 101 ARG A O 1
ATOM 857 N N . LYS A 1 102 ? 13.978 42.198 -28.917 1.00 77.31 102 LYS A N 1
ATOM 858 C CA . LYS A 1 102 ? 12.744 42.822 -29.403 1.00 77.31 102 LYS A CA 1
ATOM 859 C C . LYS A 1 102 ? 11.937 41.839 -30.279 1.00 77.31 102 LYS A C 1
ATOM 861 O O . LYS A 1 102 ? 12.537 41.240 -31.178 1.00 77.31 102 LYS A O 1
ATOM 866 N N . PRO A 1 103 ? 10.609 41.716 -30.081 1.00 79.69 103 PRO A N 1
ATOM 867 C CA . PRO A 1 103 ? 9.716 41.005 -30.988 1.00 79.69 103 PRO A CA 1
ATOM 868 C C . PRO A 1 103 ? 9.832 41.469 -32.443 1.00 79.69 103 PRO A C 1
ATOM 870 O O . PRO A 1 103 ? 10.038 42.656 -32.729 1.00 79.69 103 PRO A O 1
ATOM 873 N N . ALA A 1 104 ? 9.665 40.540 -33.379 1.00 78.94 104 ALA A N 1
ATOM 874 C CA . ALA A 1 104 ? 9.509 40.860 -34.787 1.00 78.94 104 ALA A CA 1
ATOM 875 C C . ALA A 1 104 ? 8.231 41.689 -35.017 1.00 78.94 104 ALA A C 1
ATOM 877 O O . ALA A 1 104 ? 7.249 41.586 -34.286 1.00 78.94 104 ALA A O 1
ATOM 878 N N . LYS A 1 105 ? 8.237 42.547 -36.044 1.00 74.25 105 LYS A N 1
ATOM 879 C CA . LYS A 1 105 ? 7.010 43.232 -36.479 1.00 74.25 105 LYS A CA 1
ATOM 880 C C . LYS A 1 105 ? 6.090 42.213 -37.153 1.00 74.25 105 LYS A C 1
ATOM 882 O O . LYS A 1 105 ? 6.600 41.431 -37.949 1.00 74.25 105 LYS A O 1
ATOM 887 N N . ALA A 1 106 ? 4.774 42.317 -36.947 1.00 66.56 106 ALA A N 1
ATOM 888 C CA . ALA A 1 106 ? 3.766 41.493 -37.633 1.00 66.56 106 ALA A CA 1
ATOM 889 C C . ALA A 1 106 ? 4.012 41.402 -39.153 1.00 66.56 106 ALA A C 1
ATOM 891 O O . ALA A 1 106 ? 4.150 40.313 -39.690 1.00 66.56 106 ALA A O 1
ATOM 892 N N . SER A 1 107 ? 4.293 42.532 -39.815 1.00 64.44 107 SER A N 1
ATOM 893 C CA . SER A 1 107 ? 4.635 42.573 -41.248 1.00 64.44 107 SER A CA 1
ATOM 894 C C . SER A 1 107 ? 5.812 41.680 -41.669 1.00 64.44 107 SER A C 1
ATOM 896 O O . SER A 1 107 ? 5.922 41.324 -42.835 1.00 64.44 107 SER A O 1
ATOM 898 N N . ASN A 1 108 ? 6.740 41.370 -40.759 1.00 66.44 108 ASN A N 1
ATOM 899 C CA . ASN A 1 108 ? 7.884 40.497 -41.027 1.00 66.44 108 ASN A CA 1
ATOM 900 C C . ASN A 1 108 ? 7.556 39.019 -40.761 1.00 66.44 108 ASN A C 1
ATOM 902 O O . ASN A 1 108 ? 8.232 38.156 -41.315 1.00 66.44 108 ASN A O 1
ATOM 906 N N . ILE A 1 109 ? 6.547 38.750 -39.928 1.00 66.50 109 ILE A N 1
ATOM 907 C CA . ILE A 1 109 ? 5.991 37.421 -39.654 1.00 66.50 109 ILE A CA 1
ATOM 908 C C . ILE A 1 109 ? 5.085 37.019 -40.835 1.00 66.50 109 ILE A C 1
ATOM 910 O O . ILE A 1 109 ? 5.312 35.980 -41.446 1.00 66.50 109 ILE A O 1
ATOM 914 N N . ASP A 1 110 ? 4.214 37.915 -41.315 1.00 62.75 110 ASP A N 1
ATOM 915 C CA . ASP A 1 110 ? 3.404 37.709 -42.533 1.00 62.75 110 ASP A CA 1
ATOM 916 C C . ASP A 1 110 ? 4.269 37.405 -43.780 1.00 62.75 110 ASP A C 1
ATOM 918 O O . ASP A 1 110 ? 3.901 36.631 -44.669 1.00 62.75 110 ASP A O 1
ATOM 922 N N . LEU A 1 111 ? 5.458 38.018 -43.865 1.00 58.81 111 LEU A N 1
ATOM 923 C CA . LEU A 1 111 ? 6.433 37.773 -44.936 1.00 58.81 111 LEU A CA 1
ATOM 924 C C . LEU A 1 111 ? 7.146 36.414 -44.811 1.00 58.81 111 LEU A C 1
ATOM 926 O O . LEU A 1 111 ? 7.671 35.919 -45.811 1.00 58.81 111 LEU A O 1
ATOM 930 N N . GLN A 1 112 ? 7.165 35.795 -43.627 1.00 59.84 112 GLN A N 1
ATOM 931 C CA . GLN A 1 112 ? 7.665 34.431 -43.439 1.00 59.84 112 GLN A CA 1
ATOM 932 C C . GLN A 1 112 ? 6.679 33.401 -43.996 1.00 59.84 112 GLN A C 1
ATOM 934 O O . GLN A 1 112 ? 7.105 32.475 -44.688 1.00 59.84 112 GLN A O 1
ATOM 939 N N . GLU A 1 113 ? 5.376 33.578 -43.769 1.00 55.03 113 GLU A N 1
ATOM 940 C CA . GLU A 1 113 ? 4.346 32.701 -44.348 1.00 55.03 113 GLU A CA 1
ATOM 941 C C . GLU A 1 113 ? 4.365 32.715 -45.882 1.00 55.03 113 GLU A C 1
ATOM 943 O O . GLU A 1 113 ? 4.073 31.712 -46.534 1.00 55.03 113 GLU A O 1
ATOM 948 N N . ARG A 1 114 ? 4.775 33.850 -46.460 1.00 60.81 114 ARG A N 1
ATOM 949 C CA . ARG A 1 114 ? 4.880 34.090 -47.906 1.00 60.81 114 ARG A CA 1
ATOM 950 C C . ARG A 1 114 ? 6.320 33.997 -48.433 1.00 60.81 114 ARG A C 1
ATOM 952 O O . ARG A 1 114 ? 6.608 34.510 -49.515 1.00 60.81 114 ARG A O 1
ATOM 959 N N . CYS A 1 115 ? 7.241 33.384 -47.683 1.00 60.38 115 CYS A N 1
ATOM 960 C CA . CYS A 1 115 ? 8.655 33.358 -48.060 1.00 60.38 115 CYS A CA 1
ATOM 961 C C . CYS A 1 115 ? 8.928 32.518 -49.322 1.00 60.38 115 CYS A C 1
ATOM 963 O O . CYS A 1 115 ? 8.306 31.485 -49.575 1.00 60.38 115 CYS A O 1
ATOM 965 N N . HIS A 1 116 ? 9.906 32.951 -50.123 1.00 63.06 116 HIS A N 1
ATOM 966 C CA . HIS A 1 116 ? 10.289 32.232 -51.335 1.00 63.06 116 HIS A CA 1
ATOM 967 C C . HIS A 1 116 ? 10.929 30.867 -50.981 1.00 63.06 116 HIS A C 1
ATOM 969 O O . HIS A 1 116 ? 11.783 30.821 -50.088 1.00 63.06 116 HIS A O 1
ATOM 975 N N . PRO A 1 117 ? 10.605 29.754 -51.679 1.00 57.41 117 PRO A N 1
ATOM 976 C CA . PRO A 1 117 ? 11.014 28.402 -51.268 1.00 57.41 117 PRO A CA 1
ATOM 977 C C . PRO A 1 117 ? 12.520 28.190 -51.040 1.00 57.41 117 PRO A C 1
ATOM 979 O O . PRO A 1 117 ? 12.902 27.342 -50.235 1.00 57.41 117 PRO A O 1
ATOM 982 N N . ASN A 1 118 ? 13.376 28.968 -51.714 1.00 55.84 118 ASN A N 1
ATOM 983 C CA . ASN A 1 118 ? 14.834 28.882 -51.575 1.00 55.84 118 ASN A CA 1
ATOM 984 C C . ASN A 1 118 ? 15.382 29.556 -50.297 1.00 55.84 118 ASN A C 1
ATOM 986 O O . ASN A 1 118 ? 16.433 29.144 -49.811 1.00 55.84 118 ASN A O 1
ATOM 990 N N . ASP A 1 119 ? 14.691 30.547 -49.724 1.00 56.97 119 ASP A N 1
ATOM 991 C CA . ASP A 1 119 ? 15.116 31.223 -48.484 1.00 56.97 119 ASP A CA 1
ATOM 992 C C . ASP A 1 119 ? 14.693 30.456 -47.218 1.00 56.97 119 ASP A C 1
ATOM 994 O O . ASP A 1 119 ? 15.213 30.705 -46.125 1.00 56.97 119 ASP A O 1
ATOM 998 N N . ARG A 1 120 ? 13.792 29.474 -47.363 1.00 59.62 120 ARG A N 1
ATOM 999 C CA . ARG A 1 120 ? 13.191 28.704 -46.265 1.00 59.62 120 ARG A CA 1
ATOM 1000 C C . ARG A 1 120 ? 14.218 28.047 -45.343 1.00 59.62 120 ARG A C 1
ATOM 1002 O O . ARG A 1 120 ? 14.041 28.083 -44.132 1.00 59.62 120 ARG A O 1
ATOM 1009 N N . GLY A 1 121 ? 15.314 27.503 -45.879 1.00 52.31 121 GLY A N 1
ATOM 1010 C CA . GLY A 1 121 ? 16.381 26.911 -45.056 1.00 52.31 121 GLY A CA 1
ATOM 1011 C C . GLY A 1 121 ? 17.054 27.932 -44.128 1.00 52.31 121 GLY A C 1
ATOM 1012 O O . GLY A 1 121 ? 17.318 27.636 -42.966 1.00 52.31 121 GLY A O 1
ATOM 1013 N N . ARG A 1 122 ? 17.256 29.171 -44.600 1.00 56.44 122 ARG A N 1
ATOM 1014 C CA . ARG A 1 122 ? 17.827 30.261 -43.791 1.00 56.44 122 ARG A CA 1
ATOM 1015 C C . ARG A 1 122 ? 16.868 30.708 -42.688 1.00 56.44 122 ARG A C 1
ATOM 1017 O O . ARG A 1 122 ? 17.327 31.041 -41.600 1.00 56.44 122 ARG A O 1
ATOM 1024 N N . ILE A 1 123 ? 15.569 30.717 -42.983 1.00 60.28 123 ILE A N 1
ATOM 1025 C CA . ILE A 1 123 ? 14.497 31.109 -42.058 1.00 60.28 123 ILE A CA 1
ATOM 1026 C C . ILE A 1 123 ? 14.290 30.041 -40.976 1.00 60.28 123 ILE A C 1
ATOM 1028 O O . ILE A 1 123 ? 14.242 30.381 -39.803 1.00 60.28 123 ILE A O 1
ATOM 1032 N N . VAL A 1 124 ? 14.263 28.751 -41.332 1.00 59.44 124 VAL A N 1
ATOM 1033 C CA . VAL A 1 124 ? 14.134 27.651 -40.354 1.00 59.44 124 VAL A CA 1
ATOM 1034 C C . VAL A 1 124 ? 15.332 27.601 -39.398 1.00 59.44 124 VAL A C 1
ATOM 1036 O O . VAL A 1 124 ? 15.146 27.417 -38.201 1.00 59.44 124 VAL A O 1
ATOM 1039 N N . CYS A 1 125 ? 16.557 27.834 -39.883 1.00 53.56 125 CYS A N 1
ATOM 1040 C CA . CYS A 1 125 ? 17.740 27.893 -39.016 1.00 53.56 125 CYS A CA 1
ATOM 1041 C C . CYS A 1 125 ? 17.854 29.186 -38.182 1.00 53.56 125 CYS A C 1
ATOM 1043 O O . CYS A 1 125 ? 18.708 29.253 -37.298 1.00 53.56 125 CYS A O 1
ATOM 1045 N N . LYS A 1 126 ? 17.072 30.230 -38.489 1.00 64.00 126 LYS A N 1
ATOM 1046 C CA . LYS A 1 126 ? 17.059 31.525 -37.785 1.00 64.00 126 LYS A CA 1
ATOM 1047 C C . LYS A 1 126 ? 15.644 32.125 -37.813 1.00 64.00 126 LYS A C 1
ATOM 1049 O O . LYS A 1 126 ? 15.427 33.090 -38.556 1.00 64.00 126 LYS A O 1
ATOM 1054 N N . PRO A 1 127 ? 14.693 31.569 -37.040 1.00 68.50 127 PRO A N 1
ATOM 1055 C CA . PRO A 1 127 ? 13.340 32.107 -36.983 1.00 68.50 127 PRO A CA 1
ATOM 1056 C C . PRO A 1 127 ? 13.356 33.559 -36.469 1.00 68.50 127 PRO A C 1
ATOM 1058 O O . PRO A 1 127 ? 14.246 33.935 -35.692 1.00 68.50 127 PRO A O 1
ATOM 1061 N N . PRO A 1 128 ? 12.411 34.410 -36.906 1.00 72.19 128 PRO A N 1
ATOM 1062 C CA . PRO A 1 128 ? 12.205 35.708 -36.284 1.00 72.19 128 PRO A CA 1
ATOM 1063 C C . PRO A 1 128 ? 11.743 35.534 -34.833 1.00 72.19 128 PRO A C 1
ATOM 1065 O O . PRO A 1 128 ? 11.206 34.498 -34.450 1.00 72.19 128 PRO A O 1
ATOM 1068 N N . ASN A 1 129 ? 11.970 36.567 -34.022 1.00 80.56 129 ASN A N 1
ATOM 1069 C CA . ASN A 1 129 ? 11.613 36.547 -32.610 1.00 80.56 129 ASN A CA 1
ATOM 1070 C C . ASN A 1 129 ? 10.113 36.821 -32.435 1.00 80.56 129 ASN A C 1
ATOM 1072 O O . ASN A 1 129 ? 9.714 37.971 -32.255 1.00 80.56 129 ASN A O 1
ATOM 1076 N N . ASP A 1 130 ? 9.291 35.795 -32.602 1.00 80.19 130 ASP A N 1
ATOM 1077 C CA . ASP A 1 130 ? 7.834 35.900 -32.644 1.00 80.19 130 ASP A CA 1
ATOM 1078 C C . ASP A 1 130 ? 7.202 35.540 -31.282 1.00 80.19 130 ASP A C 1
ATOM 1080 O O . ASP A 1 130 ? 7.450 34.438 -30.789 1.00 80.19 130 ASP A O 1
ATOM 1084 N N . PRO A 1 131 ? 6.404 36.431 -30.656 1.00 76.06 131 PRO A N 1
ATOM 1085 C CA . PRO A 1 131 ? 5.641 36.119 -29.446 1.00 76.06 131 PRO A CA 1
ATOM 1086 C C . PRO A 1 131 ? 4.455 35.164 -29.681 1.00 76.06 131 PRO A C 1
ATOM 1088 O O . PRO A 1 131 ? 3.856 34.730 -28.699 1.00 76.06 131 PRO A O 1
ATOM 1091 N N . GLY A 1 132 ? 4.107 34.828 -30.930 1.00 78.75 132 GLY A N 1
ATOM 1092 C CA . GLY A 1 132 ? 3.014 33.916 -31.296 1.00 78.75 132 GLY A CA 1
ATOM 1093 C C . GLY A 1 132 ? 1.622 34.558 -31.239 1.00 78.75 132 GLY A C 1
ATOM 1094 O O . GLY A 1 132 ? 1.493 35.755 -30.957 1.00 78.75 132 GLY A O 1
ATOM 1095 N N . THR A 1 133 ? 0.567 33.766 -31.457 1.00 76.25 133 THR A N 1
ATOM 1096 C CA . THR A 1 133 ? -0.841 34.221 -31.394 1.00 76.25 133 THR A CA 1
ATOM 1097 C C . THR A 1 133 ? -1.314 34.496 -29.961 1.00 76.25 133 THR A C 1
ATOM 1099 O O . THR A 1 133 ? -2.039 35.462 -29.718 1.00 76.25 133 THR A O 1
ATOM 1102 N N . TYR A 1 134 ? -0.910 33.661 -29.000 1.00 85.75 134 TYR A N 1
ATOM 1103 C CA . TYR A 1 134 ? -1.545 33.590 -27.681 1.00 85.75 134 TYR A CA 1
ATOM 1104 C C . TYR A 1 134 ? -0.799 34.357 -26.592 1.00 85.75 134 TYR A C 1
ATOM 1106 O O . TYR A 1 134 ? 0.435 34.388 -26.549 1.00 85.75 134 TYR A O 1
ATOM 1114 N N . ARG A 1 135 ? -1.549 34.955 -25.663 1.00 88.69 135 ARG A N 1
ATOM 1115 C CA . ARG A 1 135 ? -0.990 35.586 -24.463 1.00 88.69 135 ARG A CA 1
ATOM 1116 C C . ARG A 1 135 ? -1.656 35.050 -23.209 1.00 88.69 135 ARG A C 1
ATOM 1118 O O . ARG A 1 135 ? -2.880 35.071 -23.090 1.00 88.69 135 ARG A O 1
ATOM 1125 N N . GLY A 1 136 ? -0.842 34.634 -22.250 1.00 90.81 136 GLY A N 1
ATOM 1126 C CA . GLY A 1 136 ? -1.273 34.449 -20.874 1.00 90.81 136 GLY A CA 1
ATOM 1127 C C . GLY A 1 136 ? -1.412 35.810 -20.203 1.00 90.81 136 GLY A C 1
ATOM 1128 O O . GLY A 1 136 ? -0.577 36.696 -20.391 1.00 90.81 136 GLY A O 1
ATOM 1129 N N . VAL A 1 137 ? -2.464 35.983 -19.413 1.00 90.69 137 VAL A N 1
ATOM 1130 C CA . VAL A 1 137 ? -2.647 37.149 -18.550 1.00 90.69 137 VAL A CA 1
ATOM 1131 C C . VAL A 1 137 ? -2.509 36.685 -17.108 1.00 90.69 137 VAL A C 1
ATOM 1133 O O . VAL A 1 137 ? -3.327 35.898 -16.631 1.00 90.69 137 VAL A O 1
ATOM 1136 N N . ILE A 1 138 ? -1.472 37.161 -16.421 1.00 89.31 138 ILE A N 1
ATOM 1137 C CA . ILE A 1 138 ? -1.146 36.787 -15.035 1.00 89.31 138 ILE A CA 1
ATOM 1138 C C . ILE A 1 138 ? -1.447 37.925 -14.062 1.00 89.31 138 ILE A C 1
ATOM 1140 O O . ILE A 1 138 ? -1.348 39.101 -14.418 1.00 89.31 138 ILE A O 1
ATOM 1144 N N . VAL A 1 139 ? -1.801 37.576 -12.825 1.00 87.62 139 VAL A N 1
ATOM 1145 C CA . VAL A 1 139 ? -1.972 38.530 -11.720 1.00 87.62 139 VAL A CA 1
ATOM 1146 C C . VAL A 1 139 ? -0.669 38.618 -10.934 1.00 87.62 139 VAL A C 1
ATOM 1148 O O . VAL A 1 139 ? -0.129 37.589 -10.539 1.00 87.62 139 VAL A O 1
ATOM 1151 N N . ALA A 1 140 ? -0.186 39.824 -10.635 1.00 84.88 140 ALA A N 1
ATOM 1152 C CA . ALA A 1 140 ? 1.015 40.009 -9.824 1.00 84.88 140 ALA A CA 1
ATOM 1153 C C . ALA A 1 140 ? 0.936 41.201 -8.864 1.00 84.88 140 ALA A C 1
ATOM 1155 O O . ALA A 1 140 ? 0.208 42.164 -9.108 1.00 84.88 140 ALA A O 1
ATOM 1156 N N . ASP A 1 141 ? 1.696 41.134 -7.771 1.00 83.56 141 ASP A N 1
ATOM 1157 C CA . ASP A 1 141 ? 1.870 42.237 -6.815 1.00 83.56 141 ASP A CA 1
ATOM 1158 C C . ASP A 1 141 ? 2.782 43.333 -7.406 1.00 83.56 141 ASP A C 1
ATOM 1160 O O . ASP A 1 141 ? 3.886 43.063 -7.883 1.00 83.56 141 ASP A O 1
ATOM 1164 N N . ARG A 1 142 ? 2.328 44.592 -7.373 1.00 77.00 142 ARG A N 1
ATOM 1165 C CA . ARG A 1 142 ? 3.010 45.750 -7.980 1.00 77.00 142 ARG A CA 1
ATOM 1166 C C . ARG A 1 142 ? 4.344 46.106 -7.313 1.00 77.00 142 ARG A C 1
ATOM 1168 O O . ARG A 1 142 ? 5.198 46.708 -7.958 1.00 77.00 142 ARG A O 1
ATOM 1175 N N . ALA A 1 143 ? 4.517 45.787 -6.031 1.00 74.00 143 ALA A N 1
ATOM 1176 C CA . ALA A 1 143 ? 5.713 46.111 -5.254 1.00 74.00 143 ALA A CA 1
ATOM 1177 C C . ALA A 1 143 ? 6.712 44.942 -5.218 1.00 74.00 143 ALA A C 1
ATOM 1179 O O . ALA A 1 143 ? 7.931 45.155 -5.234 1.00 74.00 143 ALA A O 1
ATOM 1180 N N . THR A 1 144 ? 6.216 43.701 -5.195 1.00 73.81 144 THR A N 1
ATOM 1181 C CA . THR A 1 144 ? 7.046 42.492 -5.084 1.00 73.81 144 THR A CA 1
ATOM 1182 C C . THR A 1 144 ? 7.217 41.714 -6.384 1.00 73.81 144 THR A C 1
ATOM 1184 O O . THR A 1 144 ? 8.059 40.823 -6.422 1.00 73.81 144 THR A O 1
ATOM 1187 N N . GLY A 1 145 ? 6.473 42.037 -7.449 1.00 72.75 145 GLY A N 1
ATOM 1188 C CA . GLY A 1 145 ? 6.563 41.353 -8.746 1.00 72.75 145 GLY A CA 1
ATOM 1189 C C . GLY A 1 145 ? 6.121 39.893 -8.702 1.00 72.75 145 GLY A C 1
ATOM 1190 O O . GLY A 1 145 ? 6.318 39.170 -9.673 1.00 72.75 145 GLY A O 1
ATOM 1191 N N . SER A 1 146 ? 5.566 39.455 -7.570 1.00 79.81 146 SER A N 1
ATOM 1192 C CA . SER A 1 146 ? 5.256 38.059 -7.293 1.00 79.81 146 SER A CA 1
ATOM 1193 C C . SER A 1 146 ? 4.050 37.627 -8.113 1.00 79.81 146 SER A C 1
ATOM 1195 O O . SER A 1 146 ? 2.968 38.195 -7.960 1.00 79.81 146 SER A O 1
ATOM 1197 N N . ASN A 1 147 ? 4.243 36.621 -8.963 1.00 83.94 147 ASN A N 1
ATOM 1198 C CA . ASN A 1 147 ? 3.178 36.000 -9.741 1.00 83.94 147 ASN A CA 1
ATOM 1199 C C . ASN A 1 147 ? 2.198 35.260 -8.803 1.00 83.94 147 ASN A C 1
ATOM 1201 O O . ASN A 1 147 ? 2.610 34.487 -7.938 1.00 83.94 147 ASN A O 1
ATOM 1205 N N . HIS A 1 148 ? 0.902 35.526 -8.960 1.00 79.94 148 HIS A N 1
ATOM 1206 C CA . HIS A 1 148 ? -0.199 34.924 -8.203 1.00 79.94 148 HIS A CA 1
ATOM 1207 C C . HIS A 1 148 ? -1.044 33.942 -9.037 1.00 79.94 148 HIS A C 1
ATOM 1209 O O . HIS A 1 148 ? -2.049 33.444 -8.532 1.00 79.94 148 HIS A O 1
ATOM 1215 N N . GLY A 1 149 ? -0.654 33.669 -10.286 1.00 80.31 149 GLY A N 1
ATOM 1216 C CA . GLY A 1 149 ? -1.326 32.737 -11.193 1.00 80.31 149 GLY A CA 1
ATOM 1217 C C . GLY A 1 149 ? -2.060 33.406 -12.361 1.00 80.31 149 GLY A C 1
ATOM 1218 O O . GLY A 1 149 ? -2.115 34.634 -12.499 1.00 80.31 149 GLY A O 1
ATOM 1219 N N . VAL A 1 150 ? -2.621 32.559 -13.225 1.00 88.06 150 VAL A N 1
ATOM 1220 C CA . VAL A 1 150 ? -3.249 32.934 -14.501 1.00 88.06 150 VAL A CA 1
ATOM 1221 C C . VAL A 1 150 ? -4.684 33.441 -14.308 1.00 88.06 150 VAL A C 1
ATOM 1223 O O . VAL A 1 150 ? -5.554 32.720 -13.825 1.00 88.06 150 VAL A O 1
ATOM 1226 N N . ALA A 1 151 ? -4.968 34.664 -14.765 1.00 87.62 151 ALA A N 1
ATOM 1227 C CA . ALA A 1 151 ? -6.328 35.205 -14.874 1.00 87.62 151 ALA A CA 1
ATOM 1228 C C . ALA A 1 151 ? -7.077 34.660 -16.110 1.00 87.62 151 ALA A C 1
ATOM 1230 O O . ALA A 1 151 ? -8.302 34.493 -16.090 1.00 87.62 151 ALA A O 1
ATOM 1231 N N . GLY A 1 152 ? -6.350 34.388 -17.198 1.00 88.94 152 GLY A N 1
ATOM 1232 C CA . GLY A 1 152 ? -6.847 33.720 -18.403 1.00 88.94 152 GLY A CA 1
ATOM 1233 C C . GLY A 1 152 ? -5.918 33.878 -19.607 1.00 88.94 152 GLY A C 1
ATOM 1234 O O . GLY A 1 152 ? -4.868 34.505 -19.503 1.00 88.94 152 GLY A O 1
ATOM 1235 N N . VAL A 1 153 ? -6.332 33.345 -20.758 1.00 91.12 153 VAL A N 1
ATOM 1236 C CA . VAL A 1 153 ? -5.665 33.560 -22.054 1.00 91.12 153 VAL A CA 1
ATOM 1237 C C . VAL A 1 153 ? -6.425 34.594 -22.879 1.00 91.12 153 VAL A C 1
ATOM 1239 O O . VAL A 1 153 ? -7.661 34.627 -22.869 1.00 91.12 153 VAL A O 1
ATOM 1242 N N . ILE A 1 154 ? -5.682 35.415 -23.616 1.00 90.38 154 ILE A N 1
ATOM 1243 C CA . ILE A 1 154 ? -6.197 36.296 -24.664 1.00 90.38 154 ILE A CA 1
ATOM 1244 C C . ILE A 1 154 ? -5.530 35.987 -26.015 1.00 90.38 154 ILE A C 1
ATOM 1246 O O . ILE A 1 154 ? -4.394 35.511 -26.067 1.00 90.38 154 ILE A O 1
ATOM 1250 N N . TYR A 1 155 ? -6.246 36.247 -27.107 1.00 87.69 155 TYR A N 1
ATOM 1251 C CA . TYR A 1 155 ? -5.804 36.009 -28.487 1.00 87.69 155 TYR A CA 1
ATOM 1252 C C . TYR A 1 155 ? -6.265 37.147 -29.414 1.00 87.69 155 TYR A C 1
ATOM 1254 O O . TYR A 1 155 ? -7.181 37.901 -29.071 1.00 87.69 155 TYR A O 1
ATOM 1262 N N . HIS A 1 156 ? -5.636 37.294 -30.581 1.00 81.50 156 HIS A N 1
ATOM 1263 C CA . HIS A 1 156 ? -6.070 38.256 -31.600 1.00 81.50 156 HIS A CA 1
ATOM 1264 C C . HIS A 1 156 ? -7.242 37.684 -32.422 1.00 81.50 156 HIS A C 1
ATOM 1266 O O . HIS A 1 156 ? -7.105 36.593 -32.967 1.00 81.50 156 HIS A O 1
ATOM 1272 N N . PRO A 1 157 ? -8.394 38.372 -32.548 1.00 75.56 157 PRO A N 1
ATOM 1273 C CA . PRO A 1 157 ? -9.486 37.885 -33.383 1.00 75.56 157 PRO A CA 1
ATOM 1274 C C . PRO A 1 157 ? -9.188 38.069 -34.875 1.00 75.56 157 PRO A C 1
ATOM 1276 O O . PRO A 1 157 ? -8.531 39.031 -35.286 1.00 75.56 157 PRO A O 1
ATOM 1279 N N . GLU A 1 158 ? -9.748 37.173 -35.691 1.00 68.44 158 GLU A N 1
ATOM 1280 C CA . GLU A 1 158 ? -9.578 37.148 -37.146 1.00 68.44 158 GLU A CA 1
ATOM 1281 C C . GLU A 1 158 ? -9.848 38.532 -37.775 1.00 68.44 158 GLU A C 1
ATOM 1283 O O . GLU A 1 158 ? -10.913 39.129 -37.608 1.00 68.44 158 GLU A O 1
ATOM 1288 N N . GLY A 1 159 ? -8.849 39.069 -38.482 1.00 65.88 159 GLY A N 1
ATOM 1289 C CA . GLY A 1 159 ? -8.909 40.394 -39.110 1.00 65.88 159 GLY A CA 1
ATOM 1290 C C . GLY A 1 159 ? -8.522 41.589 -38.222 1.00 65.88 159 GLY A C 1
ATOM 1291 O O . GLY A 1 159 ? -8.509 42.712 -38.727 1.00 65.88 159 GLY A O 1
ATOM 1292 N N . SER A 1 160 ? -8.158 41.397 -36.945 1.00 67.25 160 SER A N 1
ATOM 1293 C CA . SER A 1 160 ? -7.717 42.478 -36.044 1.00 67.25 160 SER A CA 1
ATOM 1294 C C . SER A 1 160 ? -6.374 42.187 -35.367 1.00 67.25 160 SER A C 1
ATOM 1296 O O . SER A 1 160 ? -6.298 41.642 -34.269 1.00 67.25 160 SER A O 1
ATOM 1298 N N . SER A 1 161 ? -5.285 42.670 -35.965 1.00 62.50 161 SER A N 1
ATOM 1299 C CA . SER A 1 161 ? -3.915 42.517 -35.443 1.00 62.50 161 SER A CA 1
ATOM 1300 C C . SER A 1 161 ? -3.552 43.494 -34.303 1.00 62.50 161 SER A C 1
ATOM 1302 O O . SER A 1 161 ? -2.387 43.880 -34.169 1.00 62.50 161 SER A O 1
ATOM 1304 N N . ARG A 1 162 ? -4.542 44.035 -33.578 1.00 64.75 162 ARG A N 1
ATOM 1305 C CA . ARG A 1 162 ? -4.348 45.087 -32.552 1.00 64.75 162 ARG A CA 1
ATOM 1306 C C . ARG A 1 162 ? -5.247 44.983 -31.323 1.00 64.75 162 ARG A C 1
ATOM 1308 O O . ARG A 1 162 ? -4.899 45.587 -30.317 1.00 64.75 162 ARG A O 1
ATOM 1315 N N . GLY A 1 163 ? -6.388 44.305 -31.416 1.00 71.81 163 GLY A N 1
ATOM 1316 C CA . GLY A 1 163 ? -7.259 44.054 -30.266 1.00 71.81 163 GLY A CA 1
ATOM 1317 C C . GLY A 1 163 ? -7.093 42.628 -29.762 1.00 71.81 163 GLY A C 1
ATOM 1318 O O . GLY A 1 163 ? -6.670 41.753 -30.521 1.00 71.81 163 GLY A O 1
ATOM 1319 N N . PHE A 1 164 ? -7.460 42.395 -28.509 1.00 84.62 164 PHE A N 1
ATOM 1320 C CA . PHE A 1 164 ? -7.484 41.071 -27.903 1.00 84.62 164 PHE A CA 1
ATOM 1321 C C . PHE A 1 164 ? -8.896 40.651 -27.477 1.00 84.62 164 PHE A C 1
ATOM 1323 O O . PHE A 1 164 ? -9.690 41.444 -26.957 1.00 84.62 164 PHE A O 1
ATOM 1330 N N . GLU A 1 165 ? -9.198 39.365 -27.625 1.00 87.06 165 GLU A N 1
ATOM 1331 C CA . GLU A 1 165 ? -10.369 38.725 -27.022 1.00 87.06 165 GLU A CA 1
ATOM 1332 C C . GLU A 1 165 ? -9.930 37.698 -25.986 1.00 87.06 165 GLU A C 1
ATOM 1334 O O . GLU A 1 165 ? -8.905 37.037 -26.145 1.00 87.06 165 GLU A O 1
ATOM 1339 N N . ARG A 1 166 ? -10.720 37.543 -24.921 1.00 88.94 166 ARG A N 1
ATOM 1340 C CA . ARG A 1 166 ? -10.502 36.488 -23.932 1.00 88.94 166 ARG A CA 1
ATOM 1341 C C . ARG A 1 166 ? -10.970 35.143 -24.476 1.00 88.94 166 ARG A C 1
ATOM 1343 O O . ARG A 1 166 ? -12.118 35.010 -24.893 1.00 88.94 166 ARG A O 1
ATOM 1350 N N . ALA A 1 167 ? -10.101 34.142 -24.397 1.00 89.38 167 ALA A N 1
ATOM 1351 C CA . ALA A 1 167 ? -10.443 32.770 -24.737 1.00 89.38 167 ALA A CA 1
ATOM 1352 C C . ALA A 1 167 ? -11.426 32.185 -23.695 1.00 89.38 167 ALA A C 1
ATOM 1354 O O . ALA A 1 167 ? -11.146 32.261 -22.489 1.00 89.38 167 ALA A O 1
ATOM 1355 N N . PRO A 1 168 ? -12.574 31.613 -24.106 1.00 88.44 168 PRO A N 1
ATOM 1356 C CA . PRO A 1 168 ? -13.415 30.824 -23.212 1.00 88.44 168 PRO A CA 1
ATOM 1357 C C . PRO A 1 168 ? -12.688 29.549 -22.766 1.00 88.44 168 PRO A C 1
ATOM 1359 O O . PRO A 1 168 ? -11.843 29.017 -23.484 1.00 88.44 168 PRO A O 1
ATOM 1362 N N . VAL A 1 169 ? -13.045 29.052 -21.582 1.00 86.38 169 VAL A N 1
ATOM 1363 C CA . VAL A 1 169 ? -12.531 27.788 -21.038 1.00 86.38 169 VAL A CA 1
ATOM 1364 C C . VAL A 1 169 ? -13.577 26.696 -21.248 1.00 86.38 169 VAL A C 1
ATOM 1366 O O . VAL A 1 169 ? -14.745 26.892 -20.910 1.00 86.38 169 VAL A O 1
ATOM 1369 N N . GLU A 1 170 ? -13.166 25.551 -21.784 1.00 85.25 170 GLU A N 1
ATOM 1370 C CA . GLU A 1 170 ? -14.011 24.375 -22.014 1.00 85.25 170 GLU A CA 1
ATOM 1371 C C . GLU A 1 170 ? -13.306 23.076 -21.569 1.00 85.25 170 GLU A C 1
ATOM 1373 O O . GLU A 1 170 ? -12.092 23.089 -21.353 1.00 85.25 170 GLU A O 1
ATOM 1378 N N . PRO A 1 171 ? -14.028 21.949 -21.409 1.00 84.38 171 PRO A N 1
ATOM 1379 C CA . PRO A 1 171 ? -13.412 20.662 -21.097 1.00 84.38 171 PRO A CA 1
ATOM 1380 C C . PRO A 1 171 ? -12.451 20.184 -22.189 1.00 84.38 171 PRO A C 1
ATOM 1382 O O . PRO A 1 171 ? -12.747 20.284 -23.379 1.00 84.38 171 PRO A O 1
ATOM 1385 N N . LEU A 1 172 ? -11.332 19.600 -21.764 1.00 81.69 172 LEU A N 1
ATOM 1386 C CA . LEU A 1 172 ? -10.248 19.111 -22.612 1.00 81.69 172 LEU A CA 1
ATOM 1387 C C . LEU A 1 172 ? -10.766 18.085 -23.628 1.00 81.69 172 LEU A C 1
ATOM 1389 O O . LEU A 1 172 ? -11.312 17.034 -23.265 1.00 81.69 172 LEU A O 1
ATOM 1393 N N . ASP A 1 173 ? -10.563 18.354 -24.912 1.00 80.12 173 ASP A N 1
ATOM 1394 C CA . ASP A 1 173 ? -10.994 17.469 -25.988 1.00 80.12 173 ASP A CA 1
ATOM 1395 C C . ASP A 1 173 ? -9.864 16.530 -26.456 1.00 80.12 173 ASP A C 1
ATOM 1397 O O . ASP A 1 173 ? -8.935 16.208 -25.709 1.00 80.12 173 ASP A O 1
ATOM 1401 N N . ARG A 1 174 ? -9.997 15.960 -27.660 1.00 75.81 174 ARG A N 1
ATOM 1402 C CA . ARG A 1 174 ? -8.975 15.072 -28.227 1.00 75.81 174 ARG A CA 1
ATOM 1403 C C . ARG A 1 174 ? -7.697 15.841 -28.582 1.00 75.81 174 ARG A C 1
ATOM 1405 O O . ARG A 1 174 ? -6.617 15.322 -28.314 1.00 75.81 174 ARG A O 1
ATOM 1412 N N . GLU A 1 175 ? -7.834 17.028 -29.157 1.00 73.31 175 GLU A N 1
ATOM 1413 C CA . GLU A 1 175 ? -6.738 17.878 -29.616 1.00 73.31 175 GLU A CA 1
ATOM 1414 C C . GLU A 1 175 ? -5.957 18.402 -28.407 1.00 73.31 175 GLU A C 1
ATOM 1416 O O . GLU A 1 175 ? -4.752 18.175 -28.317 1.00 73.31 175 GLU A O 1
ATOM 1421 N N . GLY A 1 176 ? -6.649 18.912 -27.382 1.00 80.94 176 GLY A N 1
ATOM 1422 C CA . GLY A 1 176 ? -6.017 19.318 -26.123 1.00 80.94 176 GLY A CA 1
ATOM 1423 C C . GLY A 1 176 ? -5.299 18.168 -25.397 1.00 80.94 176 GLY A C 1
ATOM 1424 O O . GLY A 1 176 ? -4.207 18.351 -24.856 1.00 80.94 176 GLY A O 1
ATOM 1425 N N . ARG A 1 177 ? -5.845 16.940 -25.433 1.00 79.50 177 ARG A N 1
ATOM 1426 C CA . ARG A 1 177 ? -5.147 15.742 -24.913 1.00 79.50 177 ARG A CA 1
ATOM 1427 C C . ARG A 1 177 ? -3.904 15.363 -25.719 1.00 79.50 177 ARG A C 1
ATOM 1429 O O . ARG A 1 177 ? -2.967 14.826 -25.133 1.00 79.50 177 ARG A O 1
ATOM 1436 N N . GLN A 1 178 ? -3.896 15.583 -27.034 1.00 73.81 178 GLN A N 1
ATOM 1437 C CA . GLN A 1 178 ? -2.712 15.362 -27.870 1.00 73.81 178 GLN A CA 1
ATOM 1438 C C . GLN A 1 178 ? -1.666 16.453 -27.620 1.00 73.81 178 GLN A C 1
ATOM 1440 O O . GLN A 1 178 ? -0.496 16.125 -27.438 1.00 73.81 178 GLN A O 1
ATOM 1445 N N . TYR A 1 179 ? -2.090 17.713 -27.495 1.00 76.75 179 TYR A N 1
ATOM 1446 C CA . TYR A 1 179 ? -1.228 18.838 -27.138 1.00 76.75 179 TYR A CA 1
ATOM 1447 C C . TYR A 1 179 ? -0.509 18.598 -25.798 1.00 76.75 179 TYR A C 1
ATOM 1449 O O . TYR A 1 179 ? 0.707 18.734 -25.737 1.00 76.75 179 TYR A O 1
ATOM 1457 N N . LEU A 1 180 ? -1.206 18.148 -24.741 1.00 77.75 180 LEU A N 1
ATOM 1458 C CA . LEU A 1 180 ? -0.559 17.833 -23.452 1.00 77.75 180 LEU A CA 1
ATOM 1459 C C . LEU A 1 180 ? 0.529 16.751 -23.555 1.00 77.75 180 LEU A C 1
ATOM 1461 O O . LEU A 1 180 ? 1.509 16.811 -22.816 1.00 77.75 180 LEU A O 1
ATOM 1465 N N . ARG A 1 181 ? 0.370 15.769 -24.453 1.00 73.00 181 ARG A N 1
ATOM 1466 C CA . ARG A 1 181 ? 1.398 14.744 -24.704 1.00 73.00 181 ARG A CA 1
ATOM 1467 C C . ARG A 1 181 ? 2.592 15.340 -25.443 1.00 73.00 181 ARG A C 1
ATOM 1469 O O . ARG A 1 181 ? 3.706 15.206 -24.956 1.00 73.00 181 ARG A O 1
ATOM 1476 N N . ARG A 1 182 ? 2.342 16.075 -26.538 1.00 70.19 182 ARG A N 1
ATOM 1477 C CA . ARG A 1 182 ? 3.377 16.805 -27.295 1.00 70.19 182 ARG A CA 1
ATOM 1478 C C . ARG A 1 182 ? 4.194 17.719 -26.371 1.00 70.19 182 ARG A C 1
ATOM 1480 O O . ARG A 1 182 ? 5.414 17.657 -26.382 1.00 70.19 182 ARG A O 1
ATOM 1487 N N . PHE A 1 183 ? 3.530 18.493 -25.511 1.00 75.12 183 PHE A N 1
ATOM 1488 C CA . PHE A 1 183 ? 4.178 19.401 -24.563 1.00 75.12 183 PHE A CA 1
ATOM 1489 C C . PHE A 1 183 ? 5.047 18.670 -23.522 1.00 75.12 183 PHE A C 1
ATOM 1491 O O . PHE A 1 183 ? 6.155 19.116 -23.228 1.00 75.12 183 PHE A O 1
ATOM 1498 N N . ALA A 1 184 ? 4.581 17.533 -22.992 1.00 69.50 184 ALA A N 1
ATOM 1499 C CA . ALA A 1 184 ? 5.382 16.705 -22.092 1.00 69.50 184 ALA A CA 1
ATOM 1500 C C . ALA A 1 184 ? 6.618 16.121 -22.806 1.00 69.50 184 ALA A C 1
ATOM 1502 O O . ALA A 1 184 ? 7.727 16.228 -22.281 1.00 69.50 184 ALA A O 1
ATOM 1503 N N . ASP A 1 185 ? 6.448 15.586 -24.018 1.00 65.00 185 ASP A N 1
ATOM 1504 C CA . ASP A 1 185 ? 7.533 15.002 -24.818 1.00 65.00 185 ASP A CA 1
ATOM 1505 C C . ASP A 1 185 ? 8.577 16.053 -25.250 1.00 65.00 185 ASP A C 1
ATOM 1507 O O . ASP A 1 185 ? 9.781 15.801 -25.160 1.00 65.00 185 ASP A O 1
ATOM 1511 N N . ASP A 1 186 ? 8.143 17.251 -25.658 1.00 65.19 186 ASP A N 1
ATOM 1512 C CA . ASP A 1 186 ? 9.028 18.370 -26.014 1.00 65.19 186 ASP A CA 1
ATOM 1513 C C . ASP A 1 186 ? 9.788 18.913 -24.791 1.00 65.19 186 ASP A C 1
ATOM 1515 O O . ASP A 1 186 ? 10.955 19.297 -24.908 1.00 65.19 186 ASP A O 1
ATOM 1519 N N . SER A 1 187 ? 9.168 18.903 -23.603 1.00 65.31 187 SER A N 1
ATOM 1520 C CA . SER A 1 187 ? 9.838 19.305 -22.356 1.00 65.31 187 SER A CA 1
ATOM 1521 C C . SER A 1 187 ? 10.952 18.339 -21.923 1.00 65.31 187 SER A C 1
ATOM 1523 O O . SER A 1 187 ? 11.865 18.743 -21.202 1.00 65.31 187 SER A O 1
ATOM 1525 N N . ALA A 1 188 ? 10.911 17.084 -22.387 1.00 61.28 188 ALA A N 1
ATOM 1526 C CA . ALA A 1 188 ? 11.888 16.054 -22.041 1.00 61.28 188 ALA A CA 1
ATOM 1527 C C . ALA A 1 188 ? 13.172 16.098 -22.896 1.00 61.28 188 ALA A C 1
ATOM 1529 O O . ALA A 1 188 ? 14.213 15.617 -22.450 1.00 61.28 188 ALA A O 1
ATOM 1530 N N . ASP A 1 189 ? 13.137 16.657 -24.114 1.00 59.56 189 ASP A N 1
ATOM 1531 C CA . ASP A 1 189 ? 14.319 16.755 -24.987 1.00 59.56 189 ASP A CA 1
ATOM 1532 C C . ASP A 1 189 ? 14.227 17.939 -25.980 1.00 59.56 189 ASP A C 1
ATOM 1534 O O . ASP A 1 189 ? 13.654 17.803 -27.071 1.00 59.56 189 ASP A O 1
ATOM 1538 N N . PRO A 1 190 ? 14.886 19.079 -25.679 1.00 55.97 190 PRO A N 1
ATOM 1539 C CA . PRO A 1 190 ? 14.876 20.275 -26.527 1.00 55.97 190 PRO A CA 1
ATOM 1540 C C . PRO A 1 190 ? 15.406 20.075 -27.958 1.00 55.97 190 PRO A C 1
ATOM 1542 O O . PRO A 1 190 ? 15.230 20.951 -28.808 1.00 55.97 190 PRO A O 1
ATOM 1545 N N . SER A 1 191 ? 16.086 18.960 -28.252 1.00 51.41 191 SER A N 1
ATOM 1546 C CA . SER A 1 191 ? 16.647 18.681 -29.580 1.00 51.41 191 SER A CA 1
ATOM 1547 C C . SER A 1 191 ? 15.647 18.029 -30.550 1.00 51.41 191 SER A C 1
ATOM 1549 O O . SER A 1 191 ? 15.795 18.169 -31.773 1.00 51.41 191 SER A O 1
ATOM 1551 N N . ARG A 1 192 ? 14.591 17.369 -30.042 1.00 51.06 192 ARG A N 1
ATOM 1552 C CA . ARG A 1 192 ? 13.638 16.570 -30.850 1.00 51.06 192 ARG A CA 1
ATOM 1553 C C . ARG A 1 192 ? 12.729 17.400 -31.755 1.00 51.06 192 ARG A C 1
ATOM 1555 O O . ARG A 1 192 ? 12.346 16.924 -32.829 1.00 51.06 192 ARG A O 1
ATOM 1562 N N . VAL A 1 193 ? 12.501 18.661 -31.389 1.00 50.59 193 VAL A N 1
ATOM 1563 C CA . VAL A 1 193 ? 11.664 19.666 -32.082 1.00 50.59 193 VAL A CA 1
ATOM 1564 C C . VAL A 1 193 ? 12.184 20.037 -33.493 1.00 50.59 193 VAL A C 1
ATOM 1566 O O . VAL A 1 193 ? 11.594 20.851 -34.202 1.00 50.59 193 VAL A O 1
ATOM 1569 N N . THR A 1 194 ? 13.316 19.476 -33.934 1.00 44.12 194 THR A N 1
ATOM 1570 C CA . THR A 1 194 ? 13.998 19.830 -35.196 1.00 44.12 194 THR A CA 1
ATOM 1571 C C . THR A 1 194 ? 13.727 18.881 -36.375 1.00 44.12 194 THR A C 1
ATOM 1573 O O . THR A 1 194 ? 14.288 19.069 -37.457 1.00 44.12 194 THR A O 1
ATOM 1576 N N . THR A 1 195 ? 12.867 17.871 -36.206 1.00 46.81 195 THR A N 1
ATOM 1577 C CA . THR A 1 195 ? 12.581 16.864 -37.248 1.00 46.81 195 THR A CA 1
ATOM 1578 C C . THR A 1 195 ? 11.438 17.283 -38.192 1.00 46.81 195 THR A C 1
ATOM 1580 O O . THR A 1 195 ? 10.455 17.880 -37.765 1.00 46.81 195 THR A O 1
ATOM 1583 N N . TRP A 1 196 ? 11.578 17.005 -39.502 1.00 41.56 196 TRP A N 1
ATOM 1584 C CA . TRP A 1 196 ? 10.533 17.233 -40.518 1.00 41.56 196 TRP A CA 1
ATOM 1585 C C . TRP A 1 196 ? 10.168 15.920 -41.243 1.00 41.56 196 TRP A C 1
ATOM 1587 O O . TRP A 1 196 ? 11.086 15.256 -41.738 1.00 41.56 196 TRP A O 1
ATOM 1597 N N . PRO A 1 197 ? 8.870 15.600 -41.437 1.00 50.66 197 PRO A N 1
ATOM 1598 C CA . PRO A 1 197 ? 7.714 16.313 -40.881 1.00 50.66 197 PRO A CA 1
ATOM 1599 C C . PRO A 1 197 ? 7.708 16.244 -39.341 1.00 50.66 197 PRO A C 1
ATOM 1601 O O . PRO A 1 197 ? 8.360 15.351 -38.790 1.00 50.66 197 PRO A O 1
ATOM 1604 N N . PRO A 1 198 ? 7.033 17.180 -38.649 1.00 49.72 198 PRO A N 1
ATOM 1605 C CA . PRO A 1 198 ? 6.794 17.048 -37.215 1.00 49.72 198 PRO A CA 1
ATOM 1606 C C . PRO A 1 198 ? 6.102 15.708 -36.934 1.00 49.72 198 PRO A C 1
ATOM 1608 O O . PRO A 1 198 ? 5.325 15.219 -37.760 1.00 49.72 198 PRO A O 1
ATOM 1611 N N . ARG A 1 199 ? 6.424 15.073 -35.803 1.00 50.22 199 ARG A N 1
ATOM 1612 C CA . ARG A 1 199 ? 5.796 13.798 -35.439 1.00 50.22 199 ARG A CA 1
ATOM 1613 C C . ARG A 1 199 ? 4.350 14.011 -34.998 1.00 50.22 199 ARG A C 1
ATOM 1615 O O . ARG A 1 199 ? 4.012 15.032 -34.410 1.00 50.22 199 ARG A O 1
ATOM 1622 N N . ASP A 1 200 ? 3.528 13.013 -35.300 1.00 45.66 200 ASP A N 1
ATOM 1623 C CA . ASP A 1 200 ? 2.123 12.909 -34.903 1.00 45.66 200 ASP A CA 1
ATOM 1624 C C . ASP A 1 200 ? 1.202 14.044 -35.382 1.00 45.66 200 ASP A C 1
ATOM 1626 O O . ASP A 1 200 ? 0.135 14.254 -34.800 1.00 45.66 200 ASP A O 1
ATOM 1630 N N . GLU A 1 201 ? 1.574 14.741 -36.462 1.00 46.41 201 GLU A N 1
ATOM 1631 C CA . GLU A 1 201 ? 0.591 15.386 -37.342 1.00 46.41 201 GLU A CA 1
ATOM 1632 C C . GLU A 1 201 ? -0.244 14.299 -38.016 1.00 46.41 201 GLU A C 1
ATOM 1634 O O . GLU A 1 201 ? 0.300 13.280 -38.463 1.00 46.41 201 GLU A O 1
ATOM 1639 N N . ASP A 1 202 ? -1.563 14.487 -38.084 1.00 43.81 202 ASP A N 1
ATOM 1640 C CA . ASP A 1 202 ? -2.397 13.527 -38.793 1.00 43.81 202 ASP A CA 1
ATOM 1641 C C . ASP A 1 202 ? -2.207 13.658 -40.315 1.00 43.81 202 ASP A C 1
ATOM 1643 O O . ASP A 1 202 ? -1.597 14.606 -40.815 1.00 43.81 202 ASP A O 1
ATOM 1647 N N . ALA A 1 203 ? -2.678 12.670 -41.078 1.00 47.69 203 ALA A N 1
ATOM 1648 C CA . ALA A 1 203 ? -2.453 12.646 -42.522 1.00 47.69 203 ALA A CA 1
ATOM 1649 C C . ALA A 1 203 ? -3.019 13.885 -43.246 1.00 47.69 203 ALA A C 1
ATOM 1651 O O . ALA A 1 203 ? -2.507 14.239 -44.304 1.00 47.69 203 ALA A O 1
ATOM 1652 N N . GLN A 1 204 ? -4.035 14.542 -42.680 1.00 46.88 204 GLN A N 1
ATOM 1653 C CA . GLN A 1 204 ? -4.708 15.705 -43.246 1.00 46.88 204 GLN A CA 1
ATOM 1654 C C . GLN A 1 204 ? -3.981 17.015 -42.905 1.00 46.88 204 GLN A C 1
ATOM 1656 O O . GLN A 1 204 ? -3.899 17.904 -43.757 1.00 46.88 204 GLN A O 1
ATOM 1661 N N . ASP A 1 205 ? -3.375 17.119 -41.722 1.00 46.66 205 ASP A N 1
ATOM 1662 C CA . ASP A 1 205 ? -2.440 18.203 -41.389 1.00 46.66 205 ASP A CA 1
ATOM 1663 C C . ASP A 1 205 ? -1.157 18.098 -42.226 1.00 46.66 205 ASP A C 1
ATOM 1665 O O . ASP A 1 205 ? -0.685 19.083 -42.802 1.00 46.66 205 ASP A O 1
ATOM 1669 N N . LEU A 1 206 ? -0.628 16.880 -42.378 1.00 53.69 206 LEU A N 1
ATOM 1670 C CA . LEU A 1 206 ? 0.554 16.588 -43.189 1.00 53.69 206 LEU A CA 1
ATOM 1671 C C . LEU A 1 206 ? 0.298 16.891 -44.678 1.00 53.69 206 LEU A C 1
ATOM 1673 O O . LEU A 1 206 ? 1.107 17.579 -45.302 1.00 53.69 206 LEU A O 1
ATOM 1677 N N . GLU A 1 207 ? -0.857 16.489 -45.221 1.00 52.56 207 GLU A N 1
ATOM 1678 C CA . GLU A 1 207 ? -1.328 16.864 -46.565 1.00 52.56 207 GLU A CA 1
ATOM 1679 C C . GLU A 1 207 ? -1.503 18.387 -46.693 1.00 52.56 207 GLU A C 1
ATOM 1681 O O . GLU A 1 207 ? -0.993 18.987 -47.640 1.00 52.56 207 GLU A O 1
ATOM 1686 N N . THR A 1 208 ? -2.100 19.049 -45.695 1.00 54.12 208 THR A N 1
ATOM 1687 C CA . THR A 1 208 ? -2.242 20.515 -45.657 1.00 54.12 208 THR A CA 1
ATOM 1688 C C . THR A 1 208 ? -0.886 21.223 -45.685 1.00 54.12 208 THR A C 1
ATOM 1690 O O . THR A 1 208 ? -0.740 22.240 -46.368 1.00 54.12 208 THR A O 1
ATOM 1693 N N . TYR A 1 209 ? 0.132 20.711 -44.988 1.00 48.72 209 TYR A N 1
ATOM 1694 C CA . TYR A 1 209 ? 1.493 21.237 -45.069 1.00 48.72 209 TYR A CA 1
ATOM 1695 C C . TYR A 1 209 ? 2.148 20.955 -46.430 1.00 48.72 209 TYR A C 1
ATOM 1697 O O . TYR A 1 209 ? 2.823 21.834 -46.973 1.00 48.72 209 TYR A O 1
ATOM 1705 N N . GLU A 1 210 ? 1.975 19.767 -47.010 1.00 54.59 210 GLU A N 1
ATOM 1706 C CA . GLU A 1 210 ? 2.549 19.434 -48.319 1.00 54.59 210 GLU A CA 1
ATOM 1707 C C . GLU A 1 210 ? 1.936 20.277 -49.456 1.00 54.59 210 GLU A C 1
ATOM 1709 O O . GLU A 1 210 ? 2.690 20.850 -50.257 1.00 54.59 210 GLU A O 1
ATOM 1714 N N . ASP A 1 211 ? 0.614 20.474 -49.455 1.00 56.34 211 ASP A N 1
ATOM 1715 C CA . ASP A 1 211 ? -0.116 21.328 -50.403 1.00 56.34 211 ASP A CA 1
ATOM 1716 C C . ASP A 1 211 ? 0.223 22.815 -50.238 1.00 56.34 211 ASP A C 1
ATOM 1718 O O . ASP A 1 211 ? 0.535 23.501 -51.221 1.00 56.34 211 ASP A O 1
ATOM 1722 N N . ARG A 1 212 ? 0.252 23.317 -48.991 1.00 54.06 212 ARG A N 1
ATOM 1723 C CA . ARG A 1 212 ? 0.627 24.708 -48.662 1.00 54.06 212 ARG A CA 1
ATOM 1724 C C . ARG A 1 212 ? 2.032 25.063 -49.158 1.00 54.06 212 ARG A C 1
ATOM 1726 O O . ARG A 1 212 ? 2.316 26.234 -49.405 1.00 54.06 212 ARG A O 1
ATOM 1733 N N . TYR A 1 213 ? 2.909 24.071 -49.336 1.00 53.53 213 TYR A N 1
ATOM 1734 C CA . TYR A 1 213 ? 4.315 24.278 -49.687 1.00 53.53 213 TYR A CA 1
ATOM 1735 C C . TYR A 1 213 ? 4.775 23.700 -51.037 1.00 53.53 213 TYR A C 1
ATOM 1737 O O . TYR A 1 213 ? 5.962 23.835 -51.349 1.00 53.53 213 TYR A O 1
ATOM 1745 N N . LYS A 1 214 ? 3.880 23.103 -51.843 1.00 51.75 214 LYS A N 1
ATOM 1746 C CA . LYS A 1 214 ? 4.095 22.671 -53.247 1.00 51.75 214 LYS A CA 1
ATOM 1747 C C . LYS A 1 214 ? 5.496 22.112 -53.543 1.00 51.75 214 LYS A C 1
ATOM 1749 O O . LYS A 1 214 ? 6.216 22.598 -54.423 1.00 51.75 214 LYS A O 1
ATOM 1754 N N . LYS A 1 215 ? 5.922 21.089 -52.799 1.00 43.66 215 LYS A N 1
ATOM 1755 C CA . LYS A 1 215 ? 7.288 20.554 -52.907 1.00 43.66 215 LYS A CA 1
ATOM 1756 C C . LYS A 1 215 ? 7.468 19.704 -54.173 1.00 43.66 215 LYS A C 1
ATOM 1758 O O . LYS A 1 215 ? 7.287 18.489 -54.164 1.00 43.66 215 LYS A O 1
ATOM 1763 N N . VAL A 1 216 ? 7.912 20.336 -55.262 1.00 48.50 216 VAL A N 1
ATOM 1764 C CA . VAL A 1 216 ? 8.419 19.625 -56.448 1.00 48.50 216 VAL A CA 1
ATOM 1765 C C . VAL A 1 216 ? 9.577 18.719 -56.018 1.00 48.50 216 VAL A C 1
ATOM 1767 O O . VAL A 1 216 ? 10.646 19.198 -55.628 1.00 48.50 216 VAL A O 1
ATOM 1770 N N . ARG A 1 217 ? 9.377 17.396 -56.087 1.00 40.31 217 ARG A N 1
ATOM 1771 C CA . ARG A 1 217 ? 10.447 16.415 -55.864 1.00 40.31 217 ARG A CA 1
ATOM 1772 C C . ARG A 1 217 ? 11.533 16.648 -56.916 1.00 40.31 217 ARG A C 1
ATOM 1774 O O . ARG A 1 217 ? 11.304 16.402 -58.097 1.00 40.31 217 ARG A O 1
ATOM 1781 N N . ARG A 1 218 ? 12.725 17.103 -56.506 1.00 39.38 218 ARG A N 1
ATOM 1782 C CA . ARG A 1 218 ? 13.890 17.101 -57.405 1.00 39.38 218 ARG A CA 1
ATOM 1783 C C . ARG A 1 218 ? 14.157 15.647 -57.822 1.00 39.38 218 ARG A C 1
ATOM 1785 O O . ARG A 1 218 ? 14.237 14.799 -56.928 1.00 39.38 218 ARG A O 1
ATOM 1792 N N . PRO A 1 219 ? 14.293 15.335 -59.123 1.00 38.56 219 PRO A N 1
ATOM 1793 C CA . PRO A 1 219 ? 14.629 13.985 -59.544 1.00 38.56 219 PRO A CA 1
ATOM 1794 C C . PRO A 1 219 ? 15.978 13.580 -58.944 1.00 38.56 219 PRO A C 1
ATOM 1796 O O . PRO A 1 219 ? 16.899 14.393 -58.820 1.00 38.56 219 PRO A O 1
ATOM 1799 N N . ARG A 1 220 ? 16.070 12.314 -58.532 1.00 32.03 220 ARG A N 1
ATOM 1800 C CA . ARG A 1 220 ? 17.276 11.729 -57.937 1.00 32.03 220 ARG A CA 1
ATOM 1801 C C . ARG A 1 220 ? 18.429 11.877 -58.945 1.00 32.03 220 ARG A C 1
ATOM 1803 O O . ARG A 1 220 ? 18.241 11.452 -60.086 1.00 32.03 220 ARG A O 1
ATOM 1810 N N . PRO A 1 221 ? 19.598 12.437 -58.581 1.00 39.00 221 PRO A N 1
ATOM 1811 C CA . PRO A 1 221 ? 20.745 12.403 -59.480 1.00 39.00 221 PRO A CA 1
ATOM 1812 C C . PRO A 1 221 ? 21.094 10.940 -59.778 1.00 39.00 221 PRO A C 1
ATOM 1814 O O . PRO A 1 221 ? 21.093 10.099 -58.874 1.00 39.00 221 PRO A O 1
ATOM 1817 N N . THR A 1 222 ? 21.349 10.632 -61.049 1.00 37.06 222 THR A N 1
ATOM 1818 C CA . THR A 1 222 ? 21.712 9.286 -61.508 1.00 37.06 222 THR A CA 1
ATOM 1819 C C . THR A 1 222 ? 22.920 8.767 -60.737 1.00 37.06 222 THR A C 1
ATOM 1821 O O . THR A 1 222 ? 23.926 9.466 -60.605 1.00 37.06 222 THR A O 1
ATOM 1824 N N . GLN A 1 223 ? 22.828 7.535 -60.227 1.00 34.41 223 GLN A N 1
ATOM 1825 C CA . GLN A 1 223 ? 23.944 6.892 -59.537 1.00 34.41 223 GLN A CA 1
ATOM 1826 C C . GLN A 1 223 ? 25.128 6.756 -60.498 1.00 34.41 223 GLN A C 1
ATOM 1828 O O . GLN A 1 223 ? 25.015 6.104 -61.534 1.00 34.41 223 GLN A O 1
ATOM 1833 N N . GLN A 1 224 ? 26.273 7.341 -60.143 1.00 36.53 224 GLN A N 1
ATOM 1834 C CA . GLN A 1 224 ? 27.524 7.005 -60.815 1.00 36.53 224 GLN A CA 1
ATOM 1835 C C . GLN A 1 224 ? 27.932 5.570 -60.434 1.00 36.53 224 GLN A C 1
ATOM 1837 O O . GLN A 1 224 ? 27.823 5.203 -59.258 1.00 36.53 224 GLN A O 1
ATOM 1842 N N . PRO A 1 225 ? 28.392 4.746 -61.392 1.00 34.38 225 PRO A N 1
ATOM 1843 C CA . PRO A 1 225 ? 28.794 3.374 -61.112 1.00 34.38 225 PRO A CA 1
ATOM 1844 C C . PRO A 1 225 ? 30.004 3.344 -60.169 1.00 34.38 225 PRO A C 1
ATOM 1846 O O . PRO A 1 225 ? 30.985 4.066 -60.358 1.00 34.38 225 PRO A O 1
ATOM 1849 N N . LYS A 1 226 ? 29.935 2.498 -59.135 1.00 34.22 226 LYS A N 1
ATOM 1850 C CA . LYS A 1 226 ? 31.010 2.353 -58.145 1.00 34.22 226 LYS A CA 1
ATOM 1851 C C . LYS A 1 226 ? 32.280 1.810 -58.805 1.00 34.22 226 LYS A C 1
ATOM 1853 O O . LYS A 1 226 ? 32.260 0.751 -59.427 1.00 34.22 226 LYS A O 1
ATOM 1858 N N . LYS A 1 227 ? 33.398 2.504 -58.589 1.00 32.03 227 LYS A N 1
ATOM 1859 C CA . LYS A 1 227 ? 34.740 2.045 -58.959 1.00 32.03 227 LYS A CA 1
ATOM 1860 C C . LYS A 1 227 ? 35.094 0.820 -58.103 1.00 32.03 227 LYS A C 1
ATOM 1862 O O . LYS A 1 227 ? 35.132 0.924 -56.878 1.00 32.03 227 LYS A O 1
ATOM 1867 N N . LYS A 1 228 ? 35.306 -0.334 -58.736 1.00 30.28 228 LYS A N 1
ATOM 1868 C CA . LYS A 1 228 ? 35.641 -1.597 -58.063 1.00 30.28 228 LYS A CA 1
ATOM 1869 C C . LYS A 1 228 ? 37.144 -1.618 -57.744 1.00 30.28 228 LYS A C 1
ATOM 1871 O O . LYS A 1 228 ? 37.951 -1.407 -58.645 1.00 30.28 228 LYS A O 1
ATOM 1876 N N . LEU A 1 229 ? 37.512 -1.849 -56.483 1.00 32.28 229 LEU A N 1
ATOM 1877 C CA . LEU A 1 229 ? 38.822 -2.413 -56.138 1.00 32.28 229 LEU A CA 1
ATOM 1878 C C . LEU A 1 229 ? 38.635 -3.929 -56.104 1.00 32.28 229 LEU A C 1
ATOM 1880 O O . LEU A 1 229 ? 37.805 -4.398 -55.329 1.00 32.28 229 LEU A O 1
ATOM 1884 N N . ASP A 1 230 ? 39.404 -4.671 -56.896 1.00 31.59 230 ASP A N 1
ATOM 1885 C CA . ASP A 1 230 ? 39.512 -6.124 -56.762 1.00 31.59 230 ASP A CA 1
ATOM 1886 C C . ASP A 1 230 ? 40.926 -6.484 -56.285 1.00 31.59 230 ASP A C 1
ATOM 1888 O O . ASP A 1 230 ? 41.927 -6.001 -56.819 1.00 31.59 230 ASP A O 1
ATOM 1892 N N . TYR A 1 231 ? 40.989 -7.319 -55.247 1.00 32.16 231 TYR A N 1
ATOM 1893 C CA . TYR A 1 231 ? 42.221 -7.927 -54.751 1.00 32.16 231 TYR A CA 1
ATOM 1894 C C . TYR A 1 231 ? 42.671 -9.048 -55.701 1.00 32.16 231 TYR A C 1
ATOM 1896 O O . TYR A 1 231 ? 41.866 -9.867 -56.139 1.00 32.16 231 TYR A O 1
ATOM 1904 N N . LEU A 1 232 ? 43.975 -9.121 -55.963 1.00 30.20 232 LEU A N 1
ATOM 1905 C CA . LEU A 1 232 ? 44.618 -10.252 -56.632 1.00 30.20 232 LEU A CA 1
ATOM 1906 C C . LEU A 1 232 ? 44.759 -11.435 -55.664 1.00 30.20 232 LEU A C 1
ATOM 1908 O O . LEU A 1 232 ? 45.467 -11.289 -54.673 1.00 30.20 232 LEU A O 1
ATOM 1912 N N . GLN A 1 233 ? 44.197 -12.604 -55.997 1.00 31.86 233 GLN A N 1
ATOM 1913 C CA . GLN A 1 233 ? 44.785 -13.917 -55.678 1.00 31.86 233 GLN A CA 1
ATOM 1914 C C . GLN A 1 233 ? 44.152 -15.059 -56.509 1.00 31.86 233 GLN A C 1
ATOM 1916 O O . GLN A 1 233 ? 42.939 -15.207 -56.549 1.00 31.86 233 GLN A O 1
ATOM 1921 N N . TYR A 1 234 ? 45.032 -15.853 -57.129 1.00 29.62 234 TYR A N 1
ATOM 1922 C CA . TYR A 1 234 ? 44.896 -17.220 -57.670 1.00 29.62 234 TYR A CA 1
ATOM 1923 C C . TYR A 1 234 ? 43.761 -17.631 -58.648 1.00 29.62 234 TYR A C 1
ATOM 1925 O O . TYR A 1 234 ? 42.571 -17.639 -58.364 1.00 29.62 234 TYR A O 1
ATOM 1933 N N . LEU A 1 235 ? 44.244 -18.095 -59.808 1.00 27.23 235 LEU A N 1
ATOM 1934 C CA . LEU A 1 235 ? 43.622 -18.880 -60.888 1.00 27.23 235 LEU A CA 1
ATOM 1935 C C . LEU A 1 235 ? 43.230 -20.319 -60.448 1.00 27.23 235 LEU A C 1
ATOM 1937 O O . LEU A 1 235 ? 43.705 -20.745 -59.394 1.00 27.23 235 LEU A O 1
ATOM 1941 N N . PRO A 1 236 ? 42.580 -21.159 -61.298 1.00 31.52 236 PRO A N 1
ATOM 1942 C CA . PRO A 1 236 ? 41.766 -20.872 -62.499 1.00 31.52 236 PRO A CA 1
ATOM 1943 C C . PRO A 1 236 ? 40.410 -21.634 -62.569 1.00 31.52 236 PRO A C 1
ATOM 1945 O O . PRO A 1 236 ? 40.242 -22.699 -61.983 1.00 31.52 236 PRO A O 1
ATOM 1948 N N . GLY A 1 237 ? 39.529 -21.209 -63.488 1.00 25.55 237 GLY A N 1
ATOM 1949 C CA . GLY A 1 237 ? 38.770 -22.159 -64.324 1.00 25.55 237 GLY A CA 1
ATOM 1950 C C . GLY A 1 237 ? 37.237 -22.219 -64.200 1.00 25.55 237 GLY A C 1
ATOM 1951 O O . GLY A 1 237 ? 36.646 -21.824 -63.205 1.00 25.55 237 GLY A O 1
ATOM 1952 N N . ALA A 1 238 ? 36.642 -22.804 -65.251 1.00 28.36 238 ALA A N 1
ATOM 1953 C CA . ALA A 1 238 ? 35.226 -23.141 -65.476 1.00 28.36 238 ALA A CA 1
ATOM 1954 C C . ALA A 1 238 ? 34.245 -21.988 -65.813 1.00 28.36 238 ALA A C 1
ATOM 1956 O O . ALA A 1 238 ? 33.905 -21.135 -64.999 1.00 28.36 238 ALA A O 1
ATOM 1957 N N . HIS A 1 239 ? 33.740 -22.030 -67.053 1.00 30.61 239 HIS A N 1
ATOM 1958 C CA . HIS A 1 239 ? 32.746 -21.112 -67.615 1.00 30.61 239 HIS A CA 1
ATOM 1959 C C . HIS A 1 239 ? 31.303 -21.380 -67.152 1.00 30.61 239 HIS A C 1
ATOM 1961 O O . HIS A 1 239 ? 30.922 -22.484 -66.765 1.00 30.61 239 HIS A O 1
ATOM 1967 N N . SER A 1 240 ? 30.482 -20.342 -67.313 1.00 30.17 240 SER A N 1
ATOM 1968 C CA . SER A 1 240 ? 29.023 -20.329 -67.207 1.00 30.17 240 SER A CA 1
ATOM 1969 C C . SER A 1 240 ? 28.296 -21.348 -68.102 1.00 30.17 240 SER A C 1
ATOM 1971 O O . SER A 1 240 ? 28.738 -21.683 -69.200 1.00 30.17 240 SER A O 1
ATOM 1973 N N . ARG A 1 241 ? 27.085 -21.747 -67.677 1.00 27.86 241 ARG A N 1
ATOM 1974 C CA . ARG A 1 241 ? 26.045 -22.305 -68.559 1.00 27.86 241 ARG A CA 1
ATOM 1975 C C . ARG A 1 241 ? 24.660 -21.740 -68.240 1.00 27.86 241 ARG A C 1
ATOM 1977 O O . ARG A 1 241 ? 24.095 -22.011 -67.184 1.00 27.86 241 ARG A O 1
ATOM 1984 N N . HIS A 1 242 ? 24.075 -21.074 -69.225 1.00 28.56 242 HIS A N 1
ATOM 1985 C CA . HIS A 1 242 ? 22.664 -21.211 -69.595 1.00 28.56 242 HIS A CA 1
ATOM 1986 C C . HIS A 1 242 ? 22.720 -21.699 -71.059 1.00 28.56 242 HIS A C 1
ATOM 1988 O O . HIS A 1 242 ? 23.426 -21.097 -71.859 1.00 28.56 242 HIS A O 1
ATOM 1994 N N . SER A 1 243 ? 22.355 -22.961 -71.335 1.00 27.41 243 SER A N 1
ATOM 1995 C CA . SER A 1 243 ? 21.022 -23.384 -71.824 1.00 27.41 243 SER A CA 1
ATOM 1996 C C . SER A 1 243 ? 20.856 -23.060 -73.330 1.00 27.41 243 SER A C 1
ATOM 1998 O O . SER A 1 243 ? 21.095 -21.919 -73.695 1.00 27.41 243 SER A O 1
ATOM 2000 N N . VAL A 1 244 ? 20.457 -23.939 -74.264 1.00 27.77 244 VAL A N 1
ATOM 2001 C CA . VAL A 1 244 ? 19.747 -25.244 -74.231 1.00 27.77 244 VAL A CA 1
ATOM 2002 C C . VAL A 1 244 ? 20.173 -26.109 -75.462 1.00 27.77 244 VAL A C 1
ATOM 2004 O O . VAL A 1 244 ? 20.699 -25.566 -76.426 1.00 27.77 244 VAL A O 1
ATOM 2007 N N . THR A 1 245 ? 19.885 -27.425 -75.457 1.00 29.48 245 THR A N 1
ATOM 2008 C CA . THR A 1 245 ? 19.762 -28.363 -76.623 1.00 29.48 245 THR A CA 1
ATOM 2009 C C . THR A 1 245 ? 20.973 -28.753 -77.513 1.00 29.48 245 THR A C 1
ATOM 2011 O O . THR A 1 245 ? 21.324 -28.061 -78.454 1.00 29.48 245 THR A O 1
ATOM 2014 N N . ALA A 1 246 ? 21.449 -29.992 -77.296 1.00 28.50 246 ALA A N 1
ATOM 2015 C CA . ALA A 1 246 ? 21.283 -31.161 -78.194 1.00 28.50 246 ALA A CA 1
ATOM 2016 C C . ALA A 1 246 ? 22.045 -31.322 -79.554 1.00 28.50 246 ALA A C 1
ATOM 2018 O O . ALA A 1 246 ? 21.645 -30.765 -80.567 1.00 28.50 246 ALA A O 1
ATOM 2019 N N . TRP A 1 247 ? 22.974 -32.303 -79.547 1.00 27.95 247 TRP A N 1
ATOM 2020 C CA . TRP A 1 247 ? 23.440 -33.236 -80.615 1.00 27.95 247 TRP A CA 1
ATOM 2021 C C . TRP A 1 247 ? 24.316 -32.770 -81.815 1.00 27.95 247 TRP A C 1
ATOM 2023 O O . TRP A 1 247 ? 23.867 -32.015 -82.662 1.00 27.95 247 TRP A O 1
ATOM 2033 N N . ASN A 1 248 ? 25.531 -33.363 -81.871 1.00 27.12 248 ASN A N 1
ATOM 2034 C CA . ASN A 1 248 ? 26.436 -33.810 -82.972 1.00 27.12 248 ASN A CA 1
ATOM 2035 C C . ASN A 1 248 ? 26.328 -33.163 -84.386 1.00 27.12 248 ASN A C 1
ATOM 2037 O O . ASN A 1 248 ? 25.233 -32.969 -84.893 1.00 27.12 248 ASN A O 1
ATOM 2041 N N . VAL A 1 249 ? 27.403 -32.926 -85.163 1.00 29.55 249 VAL A N 1
ATOM 2042 C CA . VAL A 1 249 ? 28.675 -33.680 -85.341 1.00 29.55 249 VAL A CA 1
ATOM 2043 C C . VAL A 1 249 ? 29.844 -32.753 -85.794 1.00 29.55 249 VAL A C 1
ATOM 2045 O O . VAL A 1 249 ? 29.599 -31.649 -86.271 1.00 29.55 249 VAL A O 1
ATOM 2048 N N . ASP A 1 250 ? 31.093 -33.226 -85.669 1.00 26.39 250 ASP A N 1
ATOM 2049 C CA . ASP A 1 250 ? 32.385 -32.615 -86.085 1.00 26.39 250 ASP A CA 1
ATOM 2050 C C . ASP A 1 250 ? 32.604 -32.502 -87.635 1.00 26.39 250 ASP A C 1
ATOM 2052 O O . ASP A 1 250 ? 31.763 -32.983 -88.395 1.00 26.39 250 ASP A O 1
ATOM 2056 N N . PRO A 1 251 ? 33.787 -32.072 -88.159 1.00 49.44 251 PRO A N 1
ATOM 2057 C CA . PRO A 1 251 ? 34.488 -30.771 -87.986 1.00 49.44 251 PRO A CA 1
ATOM 2058 C C . PRO A 1 251 ? 35.115 -30.227 -89.313 1.00 49.44 251 PRO A C 1
ATOM 2060 O O . PRO A 1 251 ? 35.316 -31.023 -90.226 1.00 49.44 251 PRO A O 1
ATOM 2063 N N . MET A 1 252 ? 35.572 -28.953 -89.425 1.00 25.66 252 MET A N 1
ATOM 2064 C CA . MET A 1 252 ? 36.691 -28.581 -90.351 1.00 25.66 252 MET A CA 1
ATOM 2065 C C . MET A 1 252 ? 37.207 -27.107 -90.320 1.00 25.66 252 MET A C 1
ATOM 2067 O O . MET A 1 252 ? 36.394 -26.197 -90.244 1.00 25.66 252 MET A O 1
ATOM 2071 N N . TRP A 1 253 ? 38.541 -26.928 -90.493 1.00 29.08 253 TRP A N 1
ATOM 2072 C CA . TRP A 1 253 ? 39.391 -25.711 -90.742 1.00 29.08 253 TRP A CA 1
ATOM 2073 C C . TRP A 1 253 ? 39.255 -24.499 -89.768 1.00 29.08 253 TRP A C 1
ATOM 2075 O O . TRP A 1 253 ? 38.152 -24.020 -89.555 1.00 29.08 253 TRP A O 1
ATOM 2085 N N . THR A 1 254 ? 40.251 -23.947 -89.039 1.00 25.92 254 THR A N 1
ATOM 2086 C CA . THR A 1 254 ? 41.710 -23.626 -89.174 1.00 25.92 254 THR A CA 1
ATOM 2087 C C . THR A 1 254 ? 42.066 -22.312 -89.895 1.00 25.92 254 THR A C 1
ATOM 2089 O O . THR A 1 254 ? 41.502 -22.059 -90.953 1.00 25.92 254 THR A O 1
ATOM 2092 N N . LEU A 1 255 ? 43.132 -21.640 -89.399 1.00 27.92 255 LEU A N 1
ATOM 2093 C CA . LEU A 1 255 ? 43.978 -20.604 -90.052 1.00 27.92 255 LEU A CA 1
ATOM 2094 C C . LEU A 1 255 ? 43.372 -19.173 -90.156 1.00 27.92 255 LEU A C 1
ATOM 2096 O O . LEU A 1 255 ? 42.177 -19.035 -90.379 1.00 27.92 255 LEU A O 1
ATOM 2100 N N . ASP A 1 256 ? 44.118 -18.062 -90.011 1.00 27.39 256 ASP A N 1
ATOM 2101 C CA . ASP A 1 256 ? 45.506 -17.837 -89.536 1.00 27.39 256 ASP A CA 1
ATOM 2102 C C . ASP A 1 256 ? 45.753 -16.341 -89.180 1.00 27.39 256 ASP A C 1
ATOM 2104 O O . ASP A 1 256 ? 44.911 -15.521 -89.530 1.00 27.39 256 ASP A O 1
ATOM 2108 N N . ASN A 1 257 ? 46.893 -16.032 -88.528 1.00 27.12 257 ASN A N 1
ATOM 2109 C CA . ASN A 1 257 ? 47.834 -14.885 -88.712 1.00 27.12 257 ASN A CA 1
ATOM 2110 C C . ASN A 1 257 ? 47.357 -13.441 -89.092 1.00 27.12 257 ASN A C 1
ATOM 2112 O O . ASN A 1 257 ? 46.352 -13.240 -89.758 1.00 27.12 257 ASN A O 1
ATOM 2116 N N . SER A 1 258 ? 48.059 -12.335 -88.780 1.00 27.59 258 SER A N 1
ATOM 2117 C CA . SER A 1 258 ? 49.388 -12.074 -88.170 1.00 27.59 258 SER A CA 1
ATOM 2118 C C . SER A 1 258 ? 49.588 -10.554 -87.940 1.00 27.59 258 SER A C 1
ATOM 2120 O O . SER A 1 258 ? 48.961 -9.781 -88.657 1.00 27.59 258 SER A O 1
ATOM 2122 N N . ASP A 1 259 ? 50.536 -10.177 -87.063 1.00 29.58 259 ASP A N 1
ATOM 2123 C CA . ASP A 1 259 ? 51.511 -9.058 -87.200 1.00 29.58 259 ASP A CA 1
ATOM 2124 C C . ASP A 1 259 ? 51.045 -7.588 -87.412 1.00 29.58 259 ASP A C 1
ATOM 2126 O O . ASP A 1 259 ? 49.980 -7.304 -87.943 1.00 29.58 259 ASP A O 1
ATOM 2130 N N . ASP A 1 260 ? 51.815 -6.537 -87.090 1.00 29.05 260 ASP A N 1
ATOM 2131 C CA . ASP A 1 260 ? 52.969 -6.301 -86.188 1.00 29.05 260 ASP A CA 1
ATOM 2132 C C . ASP A 1 260 ? 53.189 -4.756 -86.135 1.00 29.05 260 ASP A C 1
ATOM 2134 O O . ASP A 1 260 ? 52.500 -3.988 -86.812 1.00 29.05 260 ASP A O 1
ATOM 2138 N N . THR A 1 261 ? 54.207 -4.313 -85.395 1.00 29.03 261 THR A N 1
ATOM 2139 C CA . THR A 1 261 ? 55.015 -3.086 -85.523 1.00 29.03 261 THR A CA 1
ATOM 2140 C C . THR A 1 261 ? 54.829 -1.987 -84.476 1.00 29.03 261 THR A C 1
ATOM 2142 O O . THR A 1 261 ? 53.744 -1.604 -84.043 1.00 29.03 261 THR A O 1
ATOM 2145 N N . THR A 1 262 ? 55.988 -1.481 -84.054 1.00 27.80 262 THR A N 1
ATOM 2146 C CA . THR A 1 262 ? 56.222 -0.495 -82.997 1.00 27.80 262 THR A CA 1
ATOM 2147 C C . THR A 1 262 ? 56.985 0.704 -83.573 1.00 27.80 262 THR A C 1
ATOM 2149 O O . THR A 1 262 ? 57.800 0.509 -84.469 1.00 27.80 262 THR A O 1
ATOM 2152 N N . ALA A 1 263 ? 56.776 1.920 -83.042 1.00 29.45 263 ALA A N 1
ATOM 2153 C CA . ALA A 1 263 ? 57.825 2.939 -82.806 1.00 29.45 263 ALA A CA 1
ATOM 2154 C C . ALA A 1 263 ? 57.243 4.274 -82.252 1.00 29.45 263 ALA A C 1
ATOM 2156 O O . ALA A 1 263 ? 56.063 4.549 -82.471 1.00 29.45 263 ALA A O 1
ATOM 2157 N N . PRO A 1 264 ? 58.030 5.114 -81.536 1.00 46.97 264 PRO A N 1
ATOM 2158 C CA . PRO A 1 264 ? 57.559 6.332 -80.845 1.00 46.97 264 PRO A CA 1
ATOM 2159 C C . PRO A 1 264 ? 58.214 7.640 -81.376 1.00 46.97 264 PRO A C 1
ATOM 2161 O O . PRO A 1 264 ? 58.964 7.561 -82.342 1.00 46.97 264 PRO A O 1
ATOM 2164 N N . ILE A 1 265 ? 57.997 8.802 -80.704 1.00 26.86 265 ILE A N 1
ATOM 2165 C CA . ILE A 1 265 ? 59.002 9.854 -80.306 1.00 26.86 265 ILE A CA 1
ATOM 2166 C C . ILE A 1 265 ? 58.487 11.339 -80.259 1.00 26.86 265 ILE A C 1
ATOM 2168 O O . ILE A 1 265 ? 57.864 11.836 -81.186 1.00 26.86 265 ILE A O 1
ATOM 2172 N N . THR A 1 266 ? 58.799 12.016 -79.131 1.00 26.03 266 THR A N 1
ATOM 2173 C CA . THR A 1 266 ? 58.900 13.474 -78.760 1.00 26.03 266 THR A CA 1
ATOM 2174 C C . THR A 1 266 ? 57.868 14.578 -79.100 1.00 26.03 266 THR A C 1
ATOM 2176 O O . THR A 1 266 ? 57.724 15.001 -80.239 1.00 26.03 266 THR A O 1
ATOM 2179 N N . VAL A 1 267 ? 57.343 15.202 -78.026 1.00 30.61 267 VAL A N 1
ATOM 2180 C CA . VAL A 1 267 ? 57.650 16.573 -77.499 1.00 30.61 267 VAL A CA 1
ATOM 2181 C C . VAL A 1 267 ? 57.958 17.732 -78.473 1.00 30.61 267 VAL A C 1
ATOM 2183 O O . VAL A 1 267 ? 58.965 17.687 -79.173 1.00 30.61 267 VAL A O 1
ATOM 2186 N N . ASN A 1 268 ? 57.251 18.869 -78.312 1.00 24.89 268 ASN A N 1
ATOM 2187 C CA . ASN A 1 268 ? 57.884 20.205 -78.293 1.00 24.89 268 ASN A CA 1
ATOM 2188 C C . ASN A 1 268 ? 57.068 21.279 -77.527 1.00 24.89 268 ASN A C 1
ATOM 2190 O O . ASN A 1 268 ? 55.866 21.116 -77.324 1.00 24.89 268 ASN A O 1
ATOM 2194 N N . GLN A 1 269 ? 57.736 22.353 -77.088 1.00 28.20 269 GLN A N 1
ATOM 2195 C CA . GLN A 1 269 ? 57.183 23.486 -76.318 1.00 28.20 269 GLN A CA 1
ATOM 2196 C C . GLN A 1 269 ? 57.051 24.792 -77.145 1.00 28.20 269 GLN A C 1
ATOM 2198 O O . GLN A 1 269 ? 57.608 24.879 -78.237 1.00 28.20 269 GLN A O 1
ATOM 2203 N N . ASP A 1 270 ? 56.439 25.815 -76.505 1.00 31.06 270 ASP A N 1
ATOM 2204 C CA . ASP A 1 270 ? 56.731 27.269 -76.624 1.00 31.06 270 ASP A CA 1
ATOM 2205 C C . ASP A 1 270 ? 56.156 28.055 -77.847 1.00 31.06 270 ASP A C 1
ATOM 2207 O O . ASP A 1 270 ? 55.854 27.461 -78.875 1.00 31.06 270 ASP A O 1
ATOM 2211 N N . LEU A 1 271 ? 55.899 29.389 -77.830 1.00 30.53 271 LEU A N 1
ATOM 2212 C CA . LEU A 1 271 ? 56.055 30.463 -76.809 1.00 30.53 271 LEU A CA 1
ATOM 2213 C C . LEU A 1 271 ? 55.203 31.746 -77.120 1.00 30.53 271 LEU A C 1
ATOM 2215 O O . LEU A 1 271 ? 54.784 31.938 -78.255 1.00 30.53 271 LEU A O 1
ATOM 2219 N N . PHE A 1 272 ? 55.094 32.673 -76.139 1.00 29.52 272 PHE A N 1
ATOM 2220 C CA . PHE A 1 272 ? 54.815 34.144 -76.237 1.00 29.52 272 PHE A CA 1
ATOM 2221 C C . PHE A 1 272 ? 53.455 34.685 -76.783 1.00 29.52 272 PHE A C 1
ATOM 2223 O O . PHE A 1 272 ? 52.781 34.034 -77.565 1.00 29.52 272 PHE A O 1
ATOM 2230 N N . THR A 1 273 ? 53.034 35.953 -76.567 1.00 29.09 273 THR A N 1
ATOM 2231 C CA . THR A 1 273 ? 52.746 36.812 -75.365 1.00 29.09 273 THR A CA 1
ATOM 2232 C C . THR A 1 273 ? 52.170 38.159 -75.850 1.00 29.09 273 THR A C 1
ATOM 2234 O O . THR A 1 273 ? 52.604 38.599 -76.908 1.00 29.09 273 THR A O 1
ATOM 2237 N N . HIS A 1 274 ? 51.374 38.902 -75.049 1.00 27.33 274 HIS A N 1
ATOM 2238 C CA . HIS A 1 274 ? 51.514 40.381 -74.984 1.00 27.33 274 HIS A CA 1
ATOM 2239 C C . HIS A 1 274 ? 50.776 41.118 -73.827 1.00 27.33 274 HIS A C 1
ATOM 2241 O O . HIS A 1 274 ? 49.590 40.922 -73.603 1.00 27.33 274 HIS A O 1
ATOM 2247 N N . VAL A 1 275 ? 51.514 42.060 -73.207 1.00 29.16 275 VAL A N 1
ATOM 2248 C CA . VAL A 1 275 ? 51.122 43.318 -72.501 1.00 29.16 275 VAL A CA 1
ATOM 2249 C C . VAL A 1 275 ? 50.363 43.276 -71.145 1.00 29.16 275 VAL A C 1
ATOM 2251 O O . VAL A 1 275 ? 49.493 42.462 -70.868 1.00 29.16 275 VAL A O 1
ATOM 2254 N N . LYS A 1 276 ? 50.758 44.226 -70.280 1.00 30.70 276 LYS A N 1
ATOM 2255 C CA . LYS A 1 276 ? 50.363 44.559 -68.887 1.00 30.70 276 LYS A CA 1
ATOM 2256 C C . LYS A 1 276 ? 50.125 46.098 -68.836 1.00 30.70 276 LYS A C 1
ATOM 2258 O O . LYS A 1 276 ? 50.646 46.739 -69.753 1.00 30.70 276 LYS A O 1
ATOM 2263 N N . PRO A 1 277 ? 49.485 46.743 -67.817 1.00 47.34 277 PRO A N 1
ATOM 2264 C CA . PRO A 1 277 ? 50.110 46.833 -66.476 1.00 47.34 277 PRO A CA 1
ATOM 2265 C C . PRO A 1 277 ? 49.223 47.181 -65.230 1.00 47.34 277 PRO A C 1
ATOM 2267 O O . PRO A 1 277 ? 48.031 47.433 -65.324 1.00 47.34 277 PRO A O 1
ATOM 2270 N N . TYR A 1 278 ? 49.902 47.275 -64.067 1.00 32.19 278 TYR A N 1
ATOM 2271 C CA . TYR A 1 278 ? 49.604 48.073 -62.846 1.00 32.19 278 TYR A CA 1
ATOM 2272 C C . TYR A 1 278 ? 48.419 47.749 -61.891 1.00 32.19 278 TYR A C 1
ATOM 2274 O O . TYR A 1 278 ? 47.298 48.194 -62.097 1.00 32.19 278 TYR A O 1
ATOM 2282 N N . ILE A 1 279 ? 48.718 47.136 -60.724 1.00 30.53 279 ILE A N 1
ATOM 2283 C CA . ILE A 1 279 ? 48.833 47.773 -59.372 1.00 30.53 279 ILE A CA 1
ATOM 2284 C C . ILE A 1 279 ? 49.073 46.693 -58.279 1.00 30.53 279 ILE A C 1
ATOM 2286 O O . ILE A 1 279 ? 48.482 45.618 -58.309 1.00 30.53 279 ILE A O 1
ATOM 2290 N N . MET A 1 280 ? 49.948 46.977 -57.301 1.00 29.89 280 MET A N 1
ATOM 2291 C CA . MET A 1 280 ? 50.201 46.164 -56.088 1.00 29.89 280 MET A CA 1
ATOM 2292 C C . MET A 1 280 ? 49.369 46.711 -54.904 1.00 29.89 280 MET A C 1
ATOM 2294 O O . MET A 1 280 ? 49.209 47.922 -54.795 1.00 29.89 280 MET A O 1
ATOM 2298 N N . THR A 1 281 ? 48.856 45.925 -53.947 1.00 41.16 281 THR A N 1
ATOM 2299 C CA . THR A 1 281 ? 49.538 45.495 -52.694 1.00 41.16 281 THR A CA 1
ATOM 2300 C C . THR A 1 281 ? 48.504 44.879 -51.707 1.00 41.16 281 THR A C 1
ATOM 2302 O O . THR A 1 281 ? 47.314 44.877 -51.994 1.00 41.16 281 THR A O 1
ATOM 2305 N N . LEU A 1 282 ? 48.962 44.427 -50.519 1.00 33.28 282 LEU A N 1
ATOM 2306 C CA . LEU A 1 282 ? 48.222 43.927 -49.329 1.00 33.28 282 LEU A CA 1
ATOM 2307 C C . LEU A 1 282 ? 47.890 42.419 -49.244 1.00 33.28 282 LEU A C 1
ATOM 2309 O O . LEU A 1 282 ? 46.742 42.001 -49.345 1.00 33.28 282 LEU A O 1
ATOM 2313 N N . SER A 1 283 ? 48.885 41.613 -48.840 1.00 34.53 283 SER A N 1
ATOM 2314 C CA . SER A 1 283 ? 48.642 40.283 -48.236 1.00 34.53 283 SER A CA 1
ATOM 2315 C C . SER A 1 283 ? 49.586 39.905 -47.072 1.00 34.53 283 SER A C 1
ATOM 2317 O O . SER A 1 283 ? 49.545 38.772 -46.599 1.00 34.53 283 SER A O 1
ATOM 2319 N N . TRP A 1 284 ? 50.428 40.820 -46.569 1.00 33.94 284 TRP A N 1
ATOM 2320 C CA . TRP A 1 284 ? 51.523 40.469 -45.637 1.00 33.94 284 TRP A CA 1
ATOM 2321 C C . TRP A 1 284 ? 51.319 40.835 -44.152 1.00 33.94 284 TRP A C 1
ATOM 2323 O O . TRP A 1 284 ? 52.157 40.499 -43.323 1.00 33.94 284 TRP A O 1
ATOM 2333 N N . PHE A 1 285 ? 50.193 41.454 -43.773 1.00 36.81 285 PHE A N 1
ATOM 2334 C CA . PHE A 1 285 ? 49.943 41.894 -42.383 1.00 36.81 285 PHE A CA 1
ATOM 2335 C C . PHE A 1 285 ? 48.926 41.057 -41.578 1.00 36.81 285 PHE A C 1
ATOM 2337 O O . PHE A 1 285 ? 48.690 41.338 -40.404 1.00 36.81 285 PHE A O 1
ATOM 2344 N N . ARG A 1 286 ? 48.322 40.004 -42.151 1.00 42.06 286 ARG A N 1
ATOM 2345 C CA . ARG A 1 286 ? 47.201 39.283 -41.502 1.00 42.06 286 ARG A CA 1
ATOM 2346 C C . ARG A 1 286 ? 47.574 38.149 -40.530 1.00 42.06 286 ARG A C 1
ATOM 2348 O O . ARG A 1 286 ? 46.703 37.735 -39.769 1.00 42.06 286 ARG A O 1
ATOM 2355 N N . CYS A 1 287 ? 48.827 37.683 -40.480 1.00 44.66 287 CYS A N 1
ATOM 2356 C CA . CYS A 1 287 ? 49.200 36.539 -39.624 1.00 44.66 287 CYS A CA 1
ATOM 2357 C C . CYS A 1 287 ? 49.601 36.875 -38.175 1.00 44.66 287 CYS A C 1
ATOM 2359 O O . CYS A 1 287 ? 49.478 36.004 -37.319 1.00 44.66 287 CYS A O 1
ATOM 2361 N N . ARG A 1 288 ? 50.031 38.105 -37.844 1.00 42.66 288 ARG A N 1
ATOM 2362 C CA . ARG A 1 288 ? 50.437 38.443 -36.456 1.00 42.66 288 ARG A CA 1
ATOM 2363 C C . ARG A 1 288 ? 49.294 38.887 -35.534 1.00 42.66 288 ARG A C 1
ATOM 2365 O O . ARG A 1 288 ? 49.400 38.707 -34.326 1.00 42.66 288 ARG A O 1
ATOM 2372 N N . GLY A 1 289 ? 48.179 39.386 -36.075 1.00 42.78 289 GLY A N 1
ATOM 2373 C CA . GLY A 1 289 ? 47.041 39.840 -35.260 1.00 42.78 289 GLY A CA 1
ATOM 2374 C C . GLY A 1 289 ? 46.291 38.711 -34.536 1.00 42.78 289 GLY A C 1
ATOM 2375 O O . GLY A 1 289 ? 45.881 38.879 -33.392 1.00 42.78 289 GLY A O 1
ATOM 2376 N N . ARG A 1 290 ? 46.141 37.536 -35.166 1.00 48.94 290 ARG A N 1
ATOM 2377 C CA . ARG A 1 290 ? 45.353 36.425 -34.595 1.00 48.94 290 ARG A CA 1
ATOM 2378 C C . ARG A 1 290 ? 46.010 35.766 -33.378 1.00 48.94 290 ARG A C 1
ATOM 2380 O O . ARG A 1 290 ? 45.294 35.352 -32.474 1.00 48.94 290 ARG A O 1
ATOM 2387 N N . LEU A 1 291 ? 47.342 35.712 -33.328 1.00 47.81 291 LEU A N 1
ATOM 2388 C CA . LEU A 1 291 ? 48.062 35.116 -32.199 1.00 47.81 291 LEU A CA 1
ATOM 2389 C C . LEU A 1 291 ? 47.986 36.005 -30.944 1.00 47.81 291 LEU A C 1
ATOM 2391 O O . LEU A 1 291 ? 47.722 35.505 -29.857 1.00 47.81 291 LEU A O 1
ATOM 2395 N N . LEU A 1 292 ? 48.121 37.328 -31.105 1.00 47.22 292 LEU A N 1
ATOM 2396 C CA . LEU A 1 292 ? 47.981 38.288 -30.001 1.00 47.22 292 LEU A CA 1
ATOM 2397 C C . LEU A 1 292 ? 46.557 38.321 -29.425 1.00 47.22 292 LEU A C 1
ATOM 2399 O O . LEU A 1 292 ? 46.397 38.405 -28.211 1.00 47.22 292 LEU A O 1
ATOM 2403 N N . ILE A 1 293 ? 45.527 38.193 -30.271 1.00 58.28 293 ILE A N 1
ATOM 2404 C CA . ILE A 1 293 ? 44.128 38.122 -29.818 1.00 58.28 293 ILE A CA 1
ATOM 2405 C C . ILE A 1 293 ? 43.871 36.841 -29.009 1.00 58.28 293 ILE A C 1
ATOM 2407 O O . ILE A 1 293 ? 43.220 36.909 -27.972 1.00 58.28 293 ILE A O 1
ATOM 2411 N N . LEU A 1 294 ? 44.410 35.688 -29.424 1.00 56.06 294 LEU A N 1
ATOM 2412 C CA . LEU A 1 294 ? 44.244 34.433 -28.679 1.00 56.06 294 LEU A CA 1
ATOM 2413 C C . LEU A 1 294 ? 44.932 34.467 -27.305 1.00 56.06 294 LEU A C 1
ATOM 2415 O O . LEU A 1 294 ? 44.327 34.044 -26.323 1.00 56.06 294 LEU A O 1
ATOM 2419 N N . VAL A 1 295 ? 46.142 35.031 -27.206 1.00 66.00 295 VAL A N 1
ATOM 2420 C CA . VAL A 1 295 ? 46.820 35.211 -25.907 1.00 66.00 295 VAL A CA 1
ATOM 2421 C C . VAL A 1 295 ? 46.064 36.206 -25.016 1.00 66.00 295 VAL A C 1
ATOM 2423 O O . VAL A 1 295 ? 45.892 35.945 -23.828 1.00 66.00 295 VAL A O 1
ATOM 2426 N N . ALA A 1 296 ? 45.543 37.303 -25.577 1.00 62.22 296 ALA A N 1
ATOM 2427 C CA . ALA A 1 296 ? 44.736 38.265 -24.825 1.00 62.22 296 ALA A CA 1
ATOM 2428 C C . ALA A 1 296 ? 43.425 37.654 -24.299 1.00 62.22 296 ALA A C 1
ATOM 2430 O O . ALA A 1 296 ? 43.076 37.885 -23.145 1.00 62.22 296 ALA A O 1
ATOM 2431 N N . VAL A 1 297 ? 42.728 36.839 -25.101 1.00 70.62 297 VAL A N 1
ATOM 2432 C CA . VAL A 1 297 ? 41.506 36.126 -24.678 1.00 70.62 297 VAL A CA 1
ATOM 2433 C C . VAL A 1 297 ? 41.807 35.105 -23.580 1.00 70.62 297 VAL A C 1
ATOM 2435 O O . VAL A 1 297 ? 41.047 35.017 -22.618 1.00 70.62 297 VAL A O 1
ATOM 2438 N N . PHE A 1 298 ? 42.924 34.376 -23.666 1.00 66.44 298 PHE A N 1
ATOM 2439 C CA . PHE A 1 298 ? 43.297 33.400 -22.638 1.00 66.44 298 PHE A CA 1
ATOM 2440 C C . PHE A 1 298 ? 43.667 34.073 -21.304 1.00 66.44 298 PHE A C 1
ATOM 2442 O O . PHE A 1 298 ? 43.243 33.611 -20.248 1.00 66.44 298 PHE A O 1
ATOM 2449 N N . LEU A 1 299 ? 44.384 35.204 -21.349 1.00 61.12 299 LEU A N 1
ATOM 2450 C CA . LEU A 1 299 ? 44.722 35.998 -20.159 1.00 61.12 299 LEU A CA 1
ATOM 2451 C C . LEU A 1 299 ? 43.506 36.721 -19.556 1.00 61.12 299 LEU A C 1
ATOM 2453 O O . LEU A 1 299 ? 43.393 36.796 -18.336 1.00 61.12 299 LEU A O 1
ATOM 2457 N N . PHE A 1 300 ? 42.565 37.213 -20.371 1.00 59.12 300 PHE A N 1
ATOM 2458 C CA . PHE A 1 300 ? 41.304 37.760 -19.853 1.00 59.12 300 PHE A CA 1
ATOM 2459 C C . PHE A 1 300 ? 40.415 36.672 -19.243 1.00 59.12 300 PHE A C 1
ATOM 2461 O O . PHE A 1 300 ? 39.808 36.911 -18.203 1.00 59.12 300 PHE A O 1
ATOM 2468 N N . GLY A 1 301 ? 40.363 35.479 -19.844 1.00 68.44 301 GLY A N 1
ATOM 2469 C CA . GLY A 1 301 ? 39.605 34.343 -19.319 1.00 68.44 301 GLY A CA 1
ATOM 2470 C C . GLY A 1 301 ? 40.100 33.898 -17.943 1.00 68.44 301 GLY A C 1
ATOM 2471 O O . GLY A 1 301 ? 39.304 33.781 -17.013 1.00 68.44 301 GLY A O 1
ATOM 2472 N N . THR A 1 302 ? 41.415 33.730 -17.766 1.00 58.88 302 THR A N 1
ATOM 2473 C CA . THR A 1 302 ? 41.979 33.364 -16.457 1.00 58.88 302 THR A CA 1
ATOM 2474 C C . THR A 1 302 ? 41.795 34.470 -15.417 1.00 58.88 302 THR A C 1
ATOM 2476 O O . THR A 1 302 ? 41.434 34.162 -14.282 1.00 58.88 302 THR A O 1
ATOM 2479 N N . PHE A 1 303 ? 41.941 35.747 -15.789 1.00 55.31 303 PHE A N 1
ATOM 2480 C CA . PHE A 1 303 ? 41.692 36.868 -14.873 1.00 55.31 303 PHE A CA 1
ATOM 2481 C C . PHE A 1 303 ? 40.207 36.991 -14.476 1.00 55.31 303 PHE A C 1
ATOM 2483 O O . PHE A 1 303 ? 39.903 37.335 -13.336 1.00 55.31 303 PHE A O 1
ATOM 2490 N N . TYR A 1 304 ? 39.273 36.666 -15.378 1.00 59.03 304 TYR A N 1
ATOM 2491 C CA . TYR A 1 304 ? 37.834 36.651 -15.091 1.00 59.03 304 TYR A CA 1
ATOM 2492 C C . TYR A 1 304 ? 37.451 35.499 -14.145 1.00 59.03 304 TYR A C 1
ATOM 2494 O O . TYR A 1 304 ? 36.728 35.721 -13.174 1.00 59.03 304 TYR A O 1
ATOM 2502 N N . CYS A 1 305 ? 38.004 34.298 -14.354 1.00 50.47 305 CYS A N 1
ATOM 2503 C CA . CYS A 1 305 ? 37.798 33.154 -13.457 1.00 50.47 305 CYS A CA 1
ATOM 2504 C C . CYS A 1 305 ? 38.412 33.372 -12.061 1.00 50.47 305 CYS A C 1
ATOM 2506 O O . CYS A 1 305 ? 37.772 33.058 -11.059 1.00 50.47 305 CYS A O 1
ATOM 2508 N N . LEU A 1 306 ? 39.614 33.956 -11.968 1.00 45.62 306 LEU A N 1
ATOM 2509 C CA . LEU A 1 306 ? 40.216 34.328 -10.678 1.00 45.62 306 LEU A CA 1
ATOM 2510 C C . LEU A 1 306 ? 39.390 35.394 -9.944 1.00 45.62 306 LEU A C 1
ATOM 2512 O O . LEU A 1 306 ? 39.232 35.303 -8.729 1.00 45.62 306 LEU A O 1
ATOM 2516 N N . ARG A 1 307 ? 38.804 36.355 -10.671 1.00 45.28 307 ARG A N 1
ATOM 2517 C CA . ARG A 1 307 ? 37.945 37.391 -10.081 1.00 45.28 307 ARG A CA 1
ATOM 2518 C C . ARG A 1 307 ? 36.626 36.830 -9.539 1.00 45.28 307 ARG A C 1
ATOM 2520 O O . ARG A 1 307 ? 36.233 37.191 -8.432 1.00 45.28 307 ARG A O 1
ATOM 2527 N N . GLN A 1 308 ? 35.993 35.888 -10.246 1.00 50.12 308 GLN A N 1
ATOM 2528 C CA . GLN A 1 308 ? 34.810 35.187 -9.725 1.00 50.12 308 GLN A CA 1
ATOM 2529 C C . GLN A 1 308 ? 35.115 34.327 -8.486 1.00 50.12 308 GLN A C 1
ATOM 2531 O O . GLN A 1 308 ? 34.258 34.205 -7.615 1.00 50.12 308 GLN A O 1
ATOM 2536 N N . TYR A 1 309 ? 36.338 33.804 -8.344 1.00 42.09 309 TYR A N 1
ATOM 2537 C CA . TYR A 1 309 ? 36.761 33.125 -7.112 1.00 42.09 309 TYR A CA 1
ATOM 2538 C C . TYR A 1 309 ? 36.995 34.079 -5.927 1.00 42.09 309 TYR A C 1
ATOM 2540 O O . TYR A 1 309 ? 36.828 33.665 -4.780 1.00 42.09 309 TYR A O 1
ATOM 2548 N N . THR A 1 310 ? 37.348 35.348 -6.165 1.00 37.56 310 THR A N 1
ATOM 2549 C CA . THR A 1 310 ? 37.527 36.344 -5.089 1.00 37.56 310 THR A CA 1
ATOM 2550 C C . THR A 1 310 ? 36.233 37.035 -4.651 1.00 37.56 310 THR A C 1
ATOM 2552 O O . THR A 1 310 ? 36.119 37.398 -3.482 1.00 37.56 310 THR A O 1
ATOM 2555 N N . ASP A 1 311 ? 35.235 37.166 -5.531 1.00 37.69 311 ASP A N 1
ATOM 2556 C CA . ASP A 1 311 ? 33.953 37.818 -5.201 1.00 37.69 311 ASP A CA 1
ATOM 2557 C C . ASP A 1 311 ? 32.970 36.906 -4.422 1.00 37.69 311 ASP A C 1
ATOM 2559 O O . ASP A 1 311 ? 31.939 37.369 -3.940 1.00 37.69 311 ASP A O 1
ATOM 2563 N N . MET A 1 312 ? 33.311 35.630 -4.181 1.00 39.16 312 MET A N 1
ATOM 2564 C CA . MET A 1 312 ? 32.583 34.755 -3.238 1.00 39.16 312 MET A CA 1
ATOM 2565 C C . MET A 1 312 ? 32.925 35.000 -1.749 1.00 39.16 312 MET A C 1
ATOM 2567 O O . MET A 1 312 ? 32.426 34.289 -0.876 1.00 39.16 312 MET A O 1
ATOM 2571 N N . ALA A 1 313 ? 33.773 35.983 -1.425 1.00 39.94 313 ALA A N 1
ATOM 2572 C CA . ALA A 1 313 ? 34.305 36.181 -0.072 1.00 39.94 313 ALA A CA 1
ATOM 2573 C C . ALA A 1 313 ? 33.597 37.259 0.786 1.00 39.94 313 ALA A C 1
ATOM 2575 O O . ALA A 1 313 ? 33.993 37.452 1.938 1.00 39.94 313 ALA A O 1
ATOM 2576 N N . SER A 1 314 ? 32.583 37.971 0.269 1.00 44.91 314 SER A N 1
ATOM 2577 C CA . SER A 1 314 ? 32.148 39.269 0.835 1.00 44.91 314 SER A CA 1
ATOM 2578 C C . SER A 1 314 ? 30.626 39.533 0.909 1.00 44.91 314 SER A C 1
ATOM 2580 O O . SER A 1 314 ? 30.184 40.667 0.740 1.00 44.91 314 SER A O 1
ATOM 2582 N N . LEU A 1 315 ? 29.815 38.532 1.276 1.00 35.44 315 LEU A N 1
ATOM 2583 C CA . LEU A 1 315 ? 28.444 38.730 1.798 1.00 35.44 315 LEU A CA 1
ATOM 2584 C C . LEU A 1 315 ? 28.227 37.896 3.085 1.00 35.44 315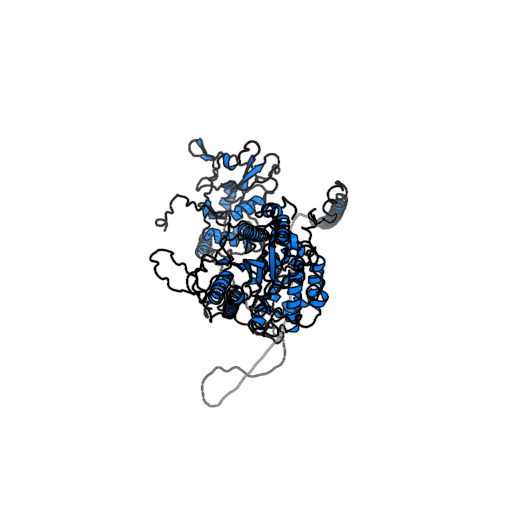 LEU A C 1
ATOM 2586 O O . LEU A 1 315 ? 28.983 36.951 3.333 1.00 35.44 315 LEU A O 1
ATOM 2590 N N . PRO A 1 316 ? 27.302 38.286 3.989 1.00 34.47 316 PRO A N 1
ATOM 2591 C CA . PRO A 1 316 ? 27.443 37.995 5.417 1.00 34.47 316 PRO A CA 1
ATOM 2592 C C . PRO A 1 316 ? 27.268 36.513 5.780 1.00 34.47 316 PRO A C 1
ATOM 2594 O O . PRO A 1 316 ? 26.268 35.873 5.460 1.00 34.47 316 PRO A O 1
ATOM 2597 N N . LYS A 1 317 ? 28.225 35.989 6.558 1.00 32.66 317 LYS A N 1
ATOM 2598 C CA . LYS A 1 317 ? 28.313 34.589 7.024 1.00 32.66 317 LYS A CA 1
ATOM 2599 C C . LYS A 1 317 ? 27.234 34.169 8.049 1.00 32.66 317 LYS A C 1
ATOM 2601 O O . LYS A 1 317 ? 27.414 33.177 8.747 1.00 32.66 317 LYS A O 1
ATOM 2606 N N . SER A 1 318 ? 26.125 34.900 8.160 1.00 33.84 318 SER A N 1
ATOM 2607 C CA . SER A 1 318 ? 25.114 34.750 9.219 1.00 33.84 318 SER A CA 1
ATOM 2608 C C . SER A 1 318 ? 23.810 34.054 8.801 1.00 33.84 318 SER A C 1
ATOM 2610 O O . SER A 1 318 ? 22.940 33.890 9.653 1.00 33.84 318 SER A O 1
ATOM 2612 N N . SER A 1 319 ? 23.653 33.605 7.546 1.00 39.81 319 SER A N 1
ATOM 2613 C CA . SER A 1 319 ? 22.416 32.907 7.114 1.00 39.81 319 SER A CA 1
ATOM 2614 C C . SER A 1 319 ? 22.592 31.577 6.369 1.00 39.81 319 SER A C 1
ATOM 2616 O O . SER A 1 319 ? 21.616 30.844 6.260 1.00 39.81 319 SER A O 1
ATOM 2618 N N . LEU A 1 320 ? 23.801 31.185 5.938 1.00 31.08 320 LEU A N 1
ATOM 2619 C CA . LEU A 1 320 ? 24.026 29.836 5.371 1.00 31.08 320 LEU A CA 1
ATOM 2620 C C . LEU A 1 320 ? 24.346 28.756 6.423 1.00 31.08 320 LEU A C 1
ATOM 2622 O O . LEU A 1 320 ? 24.137 27.573 6.172 1.00 31.08 320 LEU A O 1
ATOM 2626 N N . LEU A 1 321 ? 24.817 29.142 7.613 1.00 30.36 321 LEU A N 1
ATOM 2627 C CA . LEU A 1 321 ? 25.127 28.201 8.701 1.00 30.36 321 LEU A CA 1
ATOM 2628 C C . LEU A 1 321 ? 23.895 27.749 9.506 1.00 30.36 321 LEU A C 1
ATOM 2630 O O . LEU A 1 321 ? 23.989 26.764 10.229 1.00 30.36 321 LEU A O 1
ATOM 2634 N N . ALA A 1 322 ? 22.741 28.407 9.342 1.00 32.28 322 ALA A N 1
ATOM 2635 C CA . ALA A 1 322 ? 21.491 28.062 10.031 1.00 32.28 322 ALA A CA 1
ATOM 2636 C C . ALA A 1 322 ? 20.665 26.954 9.336 1.00 32.28 322 ALA A C 1
ATOM 2638 O O . ALA A 1 322 ? 19.713 26.448 9.920 1.00 32.28 322 ALA A O 1
ATOM 2639 N N . LEU A 1 323 ? 21.020 26.578 8.100 1.00 32.94 323 LEU A N 1
ATOM 2640 C CA . LEU A 1 323 ? 20.360 25.519 7.312 1.00 32.94 323 LEU A CA 1
ATOM 2641 C C . LEU A 1 323 ? 21.245 24.276 7.097 1.00 32.94 323 LEU A C 1
ATOM 2643 O O . LEU A 1 323 ? 20.793 23.292 6.518 1.00 32.94 323 LEU A O 1
ATOM 2647 N N . LEU A 1 324 ? 22.499 24.316 7.564 1.00 30.50 324 LEU A N 1
ATOM 2648 C CA . LEU A 1 324 ? 23.475 23.220 7.461 1.00 30.50 324 LEU A CA 1
ATOM 2649 C C . LEU A 1 324 ? 24.039 22.764 8.816 1.00 30.50 324 LEU A C 1
ATOM 2651 O O . LEU A 1 324 ? 24.687 21.720 8.885 1.00 30.50 324 LEU A O 1
ATOM 2655 N N . SER A 1 325 ? 23.740 23.468 9.914 1.00 26.97 325 SER A N 1
ATOM 2656 C CA . SER A 1 325 ? 23.660 22.807 11.216 1.00 26.97 325 SER A CA 1
ATOM 2657 C C . SER A 1 325 ? 22.564 21.751 11.120 1.00 26.97 325 SER A C 1
ATOM 2659 O O . SER A 1 325 ? 21.421 22.122 10.851 1.00 26.97 325 SER A O 1
ATOM 2661 N N . ALA A 1 326 ? 22.935 20.474 11.286 1.00 34.44 326 ALA A N 1
ATOM 2662 C CA . ALA A 1 326 ? 22.055 19.313 11.166 1.00 34.44 326 ALA A CA 1
ATOM 2663 C C . ALA A 1 326 ? 20.642 19.657 11.630 1.00 34.44 326 ALA A C 1
ATOM 2665 O O . ALA A 1 326 ? 20.469 19.991 12.803 1.00 34.44 326 ALA A O 1
ATOM 2666 N N . ALA A 1 327 ? 19.670 19.605 10.711 1.00 26.72 327 ALA A N 1
ATOM 2667 C CA . ALA A 1 327 ? 18.281 19.783 11.082 1.00 26.72 327 ALA A CA 1
ATOM 2668 C C . ALA A 1 327 ? 18.018 18.806 12.229 1.00 26.72 327 ALA A C 1
ATOM 2670 O O . ALA A 1 327 ? 18.127 17.591 12.015 1.00 26.72 327 ALA A O 1
ATOM 2671 N N . PRO A 1 328 ? 17.692 19.290 13.441 1.00 30.05 328 PRO A N 1
ATOM 2672 C CA . PRO A 1 328 ? 16.958 18.436 14.331 1.00 30.05 328 PRO A CA 1
ATOM 2673 C C . PRO A 1 328 ? 15.728 18.079 13.507 1.00 30.05 328 PRO A C 1
ATOM 2675 O O . PRO A 1 328 ? 14.990 18.969 13.072 1.00 30.05 328 PRO A O 1
ATOM 2678 N N . VAL A 1 329 ? 15.495 16.781 13.303 1.00 39.44 329 VAL A N 1
ATOM 2679 C CA . VAL A 1 329 ? 14.110 16.318 13.292 1.00 39.44 329 VAL A CA 1
ATOM 2680 C C . VAL A 1 329 ? 13.481 17.073 14.453 1.00 39.44 329 VAL A C 1
ATOM 2682 O O . VAL A 1 329 ? 14.022 17.026 15.563 1.00 39.44 329 VAL A O 1
ATOM 2685 N N . VAL A 1 330 ? 12.451 17.877 14.199 1.00 34.78 330 VAL A N 1
ATOM 2686 C CA . VAL A 1 330 ? 11.721 18.500 15.298 1.00 34.78 330 VAL A CA 1
ATOM 2687 C C . VAL A 1 330 ? 10.966 17.342 15.922 1.00 34.78 330 VAL A C 1
ATOM 2689 O O . VAL A 1 330 ? 9.807 17.110 15.599 1.00 34.78 330 VAL A O 1
ATOM 2692 N N . LEU A 1 331 ? 11.672 16.559 16.754 1.00 38.53 331 LEU A N 1
ATOM 2693 C CA . LEU A 1 331 ? 11.058 15.574 17.615 1.00 38.53 331 LEU A CA 1
ATOM 2694 C C . LEU A 1 331 ? 9.948 16.348 18.297 1.00 38.53 331 LEU A C 1
ATOM 2696 O O . LEU A 1 331 ? 10.198 17.410 18.888 1.00 38.53 331 LEU A O 1
ATOM 2700 N N . SER A 1 332 ? 8.729 15.838 18.162 1.00 45.81 332 SER A N 1
ATOM 2701 C CA . SER A 1 332 ? 7.620 16.358 18.932 1.00 45.81 332 SER A CA 1
ATOM 2702 C C . SER A 1 332 ? 8.087 16.521 20.374 1.00 45.81 332 SER A C 1
ATOM 2704 O O . SER A 1 332 ? 8.731 15.634 20.946 1.00 45.81 332 SER A O 1
ATOM 2706 N N . LYS A 1 333 ? 7.798 17.688 20.954 1.00 48.19 333 LYS A N 1
ATOM 2707 C CA . LYS A 1 333 ? 8.152 17.964 22.350 1.00 48.19 333 LYS A CA 1
ATOM 2708 C C . LYS A 1 333 ? 7.438 17.013 23.315 1.00 48.19 333 LYS A C 1
ATOM 2710 O O . LYS A 1 333 ? 7.827 16.957 24.476 1.00 48.19 333 LYS A O 1
ATOM 2715 N N . ASP A 1 334 ? 6.431 16.281 22.837 1.00 64.19 334 ASP A N 1
ATOM 2716 C CA . ASP A 1 334 ? 5.861 15.122 23.510 1.00 64.19 334 ASP A CA 1
ATOM 2717 C C . ASP A 1 334 ? 6.732 13.865 23.272 1.00 64.19 334 ASP A C 1
ATOM 2719 O O . ASP A 1 334 ? 6.821 13.393 22.131 1.00 64.19 334 ASP A O 1
ATOM 2723 N N . PRO A 1 335 ? 7.341 13.278 24.325 1.00 62.38 335 PRO A N 1
ATOM 2724 C CA . PRO A 1 335 ? 8.088 12.023 24.236 1.00 62.38 335 PRO A CA 1
ATOM 2725 C C . PRO A 1 335 ? 7.301 10.851 23.633 1.00 62.38 335 PRO A C 1
ATOM 2727 O O . PRO A 1 335 ? 7.910 9.955 23.053 1.00 62.38 335 PRO A O 1
ATOM 2730 N N . LYS A 1 336 ? 5.963 10.865 23.721 1.00 68.56 336 LYS A N 1
ATOM 2731 C CA . LYS A 1 336 ? 5.080 9.831 23.156 1.00 68.56 336 LYS A CA 1
ATOM 2732 C C . LYS A 1 336 ? 4.954 9.871 21.632 1.00 68.56 336 LYS A C 1
ATOM 2734 O O . LYS A 1 336 ? 4.406 8.953 21.039 1.00 68.56 336 LYS A O 1
ATOM 2739 N N . MET A 1 337 ? 5.413 10.936 20.978 1.00 82.12 337 MET A N 1
ATOM 2740 C CA . MET A 1 337 ? 5.289 11.100 19.520 1.00 82.12 337 MET A CA 1
ATOM 2741 C C . MET A 1 337 ? 6.643 10.962 18.818 1.00 82.12 337 MET A C 1
ATOM 2743 O O . MET A 1 337 ? 6.841 11.459 17.710 1.00 82.12 337 MET A O 1
ATOM 2747 N N . GLN A 1 338 ? 7.600 10.320 19.488 1.00 89.62 338 GLN A N 1
ATOM 2748 C CA . GLN A 1 338 ? 8.941 10.092 18.974 1.00 89.62 338 GLN A CA 1
ATOM 2749 C C . GLN A 1 338 ? 9.011 8.784 18.178 1.00 89.62 338 GLN A C 1
ATOM 2751 O O . GLN A 1 338 ? 8.243 7.839 18.387 1.00 89.62 338 GLN A O 1
ATOM 2756 N N . TRP A 1 339 ? 9.958 8.742 17.244 1.00 95.94 339 TRP A N 1
ATOM 2757 C CA . TRP A 1 339 ? 10.339 7.512 16.568 1.00 95.94 339 TRP A CA 1
ATOM 2758 C C . TRP A 1 339 ? 11.222 6.673 17.496 1.00 95.94 339 TRP A C 1
ATOM 2760 O O . TRP A 1 339 ? 12.235 7.157 18.001 1.00 95.94 339 TRP A O 1
ATOM 2770 N N . PHE A 1 340 ? 10.846 5.413 17.689 1.00 96.81 340 PHE A N 1
ATOM 2771 C CA . PHE A 1 340 ? 11.620 4.408 18.407 1.00 96.81 340 PHE A CA 1
ATOM 2772 C C . PHE A 1 340 ? 12.191 3.413 17.389 1.00 96.81 340 PHE A C 1
ATOM 2774 O O . PHE A 1 340 ? 11.424 2.902 16.564 1.00 96.81 340 PHE A O 1
ATOM 2781 N N . PRO A 1 341 ? 13.501 3.109 17.419 1.00 96.38 341 PRO A N 1
ATOM 2782 C CA . PRO A 1 341 ? 14.110 2.189 16.462 1.00 96.38 341 PRO A CA 1
ATOM 2783 C C . PRO A 1 341 ? 13.480 0.788 16.538 1.00 96.38 341 PRO A C 1
ATOM 2785 O O . PRO A 1 341 ? 13.116 0.354 17.635 1.00 96.38 341 PRO A O 1
ATOM 2788 N N . PRO A 1 342 ? 13.340 0.071 15.408 1.00 97.25 342 PRO A N 1
ATOM 2789 C CA . PRO A 1 342 ? 13.059 -1.365 15.424 1.00 97.25 342 PRO A CA 1
ATOM 2790 C C . PRO A 1 342 ? 14.230 -2.136 16.059 1.00 97.25 342 PRO A C 1
ATOM 2792 O O . PRO A 1 342 ? 15.348 -1.621 16.164 1.00 97.25 342 PRO A O 1
ATOM 2795 N N . SER A 1 343 ? 14.005 -3.382 16.472 1.00 96.56 343 SER A N 1
ATOM 2796 C CA . SER A 1 343 ? 15.103 -4.246 16.917 1.00 96.56 343 SER A CA 1
ATOM 2797 C C . SER A 1 343 ? 16.032 -4.630 15.758 1.00 96.56 343 SER A C 1
ATOM 2799 O O . SER A 1 343 ? 15.598 -4.860 14.628 1.00 96.56 343 SER A O 1
ATOM 2801 N N . ASN A 1 344 ? 17.335 -4.739 16.038 1.00 95.88 344 ASN A N 1
ATOM 2802 C CA . ASN A 1 344 ? 18.299 -5.289 15.082 1.00 95.88 344 ASN A CA 1
ATOM 2803 C C . ASN A 1 344 ? 17.995 -6.774 14.845 1.00 95.88 344 ASN A C 1
ATOM 2805 O O . ASN A 1 344 ? 17.932 -7.557 15.794 1.00 95.88 344 ASN A O 1
ATOM 2809 N N . ASN A 1 345 ? 17.827 -7.156 13.583 1.00 94.75 345 ASN A N 1
ATOM 2810 C CA . ASN A 1 345 ? 17.453 -8.498 13.160 1.00 94.75 345 ASN A CA 1
ATOM 2811 C C . ASN A 1 345 ? 18.030 -8.808 11.757 1.00 94.75 345 ASN A C 1
ATOM 2813 O O . ASN A 1 345 ? 18.731 -7.992 11.159 1.00 94.75 345 ASN A O 1
ATOM 2817 N N . HIS A 1 346 ? 17.765 -10.003 11.223 1.00 92.06 346 HIS A N 1
ATOM 2818 C CA . HIS A 1 346 ? 18.345 -10.444 9.945 1.00 92.06 346 HIS A CA 1
ATOM 2819 C C . HIS A 1 346 ? 17.825 -9.669 8.716 1.00 92.06 346 HIS A C 1
ATOM 2821 O O . HIS A 1 346 ? 18.510 -9.639 7.696 1.00 92.06 346 HIS A O 1
ATOM 2827 N N . ILE A 1 347 ? 16.651 -9.030 8.804 1.00 95.94 347 ILE A N 1
ATOM 2828 C CA . ILE A 1 347 ? 16.020 -8.298 7.693 1.00 95.94 347 ILE A CA 1
ATOM 2829 C C . ILE A 1 347 ? 16.616 -6.894 7.536 1.00 95.94 347 ILE A C 1
ATOM 2831 O O . ILE A 1 347 ? 16.868 -6.467 6.414 1.00 95.94 347 ILE A O 1
ATOM 2835 N N . ASN A 1 348 ? 16.885 -6.174 8.634 1.00 96.31 348 ASN A N 1
ATOM 2836 C CA . ASN A 1 348 ? 17.450 -4.815 8.580 1.00 96.31 348 ASN A CA 1
ATOM 2837 C C . ASN A 1 348 ? 18.995 -4.764 8.552 1.00 96.31 348 ASN A C 1
ATOM 2839 O O . ASN A 1 348 ? 19.583 -3.692 8.375 1.00 96.31 348 ASN A O 1
ATOM 2843 N N . GLY A 1 349 ? 19.672 -5.914 8.627 1.00 96.69 349 GLY A N 1
ATOM 2844 C CA . GLY A 1 349 ? 21.118 -6.031 8.423 1.00 96.69 349 GLY A CA 1
ATOM 2845 C C . GLY A 1 349 ? 21.523 -6.022 6.942 1.00 96.69 349 GLY A C 1
ATOM 2846 O O . GLY A 1 349 ? 21.379 -7.027 6.256 1.00 96.69 349 GLY A O 1
ATOM 2847 N N . LEU A 1 350 ? 22.108 -4.923 6.448 1.00 97.19 350 LEU A N 1
ATOM 2848 C CA . LEU A 1 350 ? 22.491 -4.788 5.028 1.00 97.19 350 LEU A CA 1
ATOM 2849 C C . LEU A 1 350 ? 23.504 -5.850 4.557 1.00 97.19 350 LEU A C 1
ATOM 2851 O O . LEU A 1 350 ? 23.398 -6.357 3.443 1.00 97.19 350 LEU A O 1
ATOM 2855 N N . ASP A 1 351 ? 24.490 -6.194 5.389 1.00 96.38 351 ASP A N 1
ATOM 2856 C CA . ASP A 1 351 ? 25.500 -7.196 5.019 1.00 96.38 351 ASP A CA 1
ATOM 2857 C C . ASP A 1 351 ? 24.916 -8.619 4.962 1.00 96.38 351 ASP A C 1
ATOM 2859 O O . ASP A 1 351 ? 25.338 -9.405 4.114 1.00 96.38 351 ASP A O 1
ATOM 2863 N N . GLU A 1 352 ? 23.900 -8.916 5.779 1.00 94.88 352 GLU A N 1
ATOM 2864 C CA . GLU A 1 352 ? 23.113 -10.157 5.723 1.00 94.88 352 GLU A CA 1
ATOM 2865 C C . GLU A 1 352 ? 22.203 -10.173 4.483 1.00 94.88 352 GLU A C 1
ATOM 2867 O O . GLU A 1 352 ? 22.121 -11.176 3.775 1.00 94.88 352 GLU A O 1
ATOM 2872 N N . ALA A 1 353 ? 21.564 -9.044 4.156 1.00 97.31 353 ALA A N 1
ATOM 2873 C CA . ALA A 1 353 ? 20.734 -8.938 2.961 1.00 97.31 353 ALA A CA 1
ATOM 2874 C C . ALA A 1 353 ? 21.545 -9.232 1.684 1.00 97.31 353 ALA A C 1
ATOM 2876 O O . ALA A 1 353 ? 21.120 -10.025 0.842 1.00 97.31 353 ALA A O 1
ATOM 2877 N N . ILE A 1 354 ? 22.760 -8.685 1.582 1.00 97.50 354 ILE A N 1
ATOM 2878 C CA . ILE A 1 354 ? 23.656 -8.913 0.441 1.00 97.50 354 ILE A CA 1
ATOM 2879 C C . ILE A 1 354 ? 24.241 -10.335 0.447 1.00 97.50 354 ILE A C 1
ATOM 2881 O O . ILE A 1 354 ? 24.155 -11.024 -0.567 1.00 97.50 354 ILE A O 1
ATOM 2885 N N . ASN A 1 355 ? 24.836 -10.783 1.560 1.00 96.00 355 ASN A N 1
ATOM 2886 C CA . ASN A 1 355 ? 25.713 -11.966 1.573 1.00 96.00 355 ASN A CA 1
ATOM 2887 C C . ASN A 1 355 ? 25.091 -13.233 2.181 1.00 96.00 355 ASN A C 1
ATOM 2889 O O . ASN A 1 355 ? 25.703 -14.295 2.080 1.00 96.00 355 ASN A O 1
ATOM 2893 N N . GLY A 1 356 ? 23.926 -13.133 2.824 1.00 93.81 356 GLY A N 1
ATOM 2894 C CA . GLY A 1 356 ? 23.253 -14.260 3.467 1.00 93.81 356 GLY A CA 1
ATOM 2895 C C . GLY A 1 356 ? 22.736 -15.310 2.479 1.00 93.81 356 GLY A C 1
ATOM 2896 O O . GLY A 1 356 ? 22.581 -15.062 1.282 1.00 93.81 356 GLY A O 1
ATOM 2897 N N . ASP A 1 357 ? 22.423 -16.496 2.996 1.00 93.06 357 ASP A N 1
ATOM 2898 C CA . ASP A 1 357 ? 21.869 -17.597 2.210 1.00 93.06 357 ASP A CA 1
ATOM 2899 C C . ASP A 1 357 ? 20.340 -17.691 2.344 1.00 93.06 357 ASP A C 1
ATOM 2901 O O . ASP A 1 357 ? 19.746 -17.383 3.379 1.00 93.06 357 ASP A O 1
ATOM 2905 N N . GLY A 1 358 ? 19.680 -18.148 1.276 1.00 95.19 358 GLY A N 1
ATOM 2906 C CA . GLY A 1 358 ? 18.226 -18.336 1.259 1.00 95.19 358 GLY A CA 1
ATOM 2907 C C . GLY A 1 358 ? 17.428 -17.040 1.459 1.00 95.19 358 GLY A C 1
ATOM 2908 O O . GLY A 1 358 ? 17.827 -15.964 1.011 1.00 95.19 358 GLY A O 1
ATOM 2909 N N . THR A 1 359 ? 16.270 -17.167 2.106 1.00 95.00 359 THR A N 1
ATOM 2910 C CA . THR A 1 359 ? 15.241 -16.120 2.259 1.00 95.00 359 THR A CA 1
ATOM 2911 C C . THR A 1 359 ? 14.749 -15.998 3.708 1.00 95.00 359 THR A C 1
ATOM 2913 O O . THR A 1 359 ? 13.580 -15.722 3.942 1.00 95.00 359 THR A O 1
ATOM 2916 N N . TYR A 1 360 ? 15.594 -16.277 4.708 1.00 94.81 360 TYR A N 1
ATOM 2917 C CA . TYR A 1 360 ? 15.191 -16.347 6.130 1.00 94.81 360 TYR A CA 1
ATOM 2918 C C . TYR A 1 360 ? 14.093 -17.395 6.436 1.00 94.81 360 TYR A C 1
ATOM 2920 O O . TYR A 1 360 ? 13.390 -17.298 7.440 1.00 94.81 360 TYR A O 1
ATOM 2928 N N . GLY A 1 361 ? 13.926 -18.396 5.562 1.00 94.94 361 GLY A N 1
ATOM 2929 C CA . GLY A 1 361 ? 12.837 -19.381 5.631 1.00 94.94 361 GLY A CA 1
ATOM 2930 C C . GLY A 1 361 ? 11.504 -18.900 5.041 1.00 94.94 361 GLY A C 1
ATOM 2931 O O . GLY A 1 361 ? 10.492 -19.571 5.213 1.00 94.94 361 GLY A O 1
ATOM 2932 N N . PHE A 1 362 ? 11.482 -17.750 4.362 1.00 97.19 362 PHE A N 1
ATOM 2933 C CA . PHE A 1 362 ? 10.280 -17.190 3.742 1.00 97.19 362 PHE A CA 1
ATOM 2934 C C . PHE A 1 362 ? 9.909 -17.938 2.455 1.00 97.19 362 PHE A C 1
ATOM 2936 O O . PHE A 1 362 ? 10.782 -18.256 1.641 1.00 97.19 362 PHE A O 1
ATOM 2943 N N . ILE A 1 363 ? 8.607 -18.143 2.252 1.00 98.06 363 ILE A N 1
ATOM 2944 C CA . ILE A 1 363 ? 8.027 -18.844 1.098 1.00 98.06 363 ILE A CA 1
ATOM 2945 C C . ILE A 1 363 ? 7.755 -17.843 -0.040 1.00 98.06 363 ILE A C 1
ATOM 2947 O O . ILE A 1 363 ? 7.215 -16.762 0.202 1.00 98.06 363 ILE A O 1
ATOM 2951 N N . TYR A 1 364 ? 8.123 -18.205 -1.274 1.00 97.69 364 TYR A N 1
ATOM 2952 C CA . TYR A 1 364 ? 8.005 -17.357 -2.478 1.00 97.69 364 TYR A CA 1
ATOM 2953 C C . TYR A 1 364 ? 7.437 -18.086 -3.710 1.00 97.69 364 TYR A C 1
ATOM 2955 O O . TYR A 1 364 ? 7.237 -17.462 -4.747 1.00 97.69 364 TYR A O 1
ATOM 2963 N N . ASP A 1 365 ? 7.198 -19.393 -3.618 1.00 95.94 365 ASP A N 1
ATOM 2964 C CA . ASP A 1 365 ? 6.907 -20.318 -4.724 1.00 95.94 365 ASP A CA 1
ATOM 2965 C C . ASP A 1 365 ? 5.526 -20.996 -4.633 1.00 95.94 365 ASP A C 1
ATOM 2967 O O . ASP A 1 365 ? 5.130 -21.723 -5.542 1.00 95.94 365 ASP A O 1
ATOM 2971 N N . SER A 1 366 ? 4.776 -20.762 -3.554 1.00 94.94 366 SER A N 1
ATOM 2972 C CA . SER A 1 366 ? 3.490 -21.412 -3.286 1.00 94.94 366 SER A CA 1
ATOM 2973 C C . SER A 1 366 ? 2.589 -20.531 -2.426 1.00 94.94 366 SER A C 1
ATOM 2975 O O . SER A 1 366 ? 3.020 -20.042 -1.385 1.00 94.94 366 SER A O 1
ATOM 2977 N N . SER A 1 367 ? 1.308 -20.399 -2.787 1.00 95.50 367 SER A N 1
ATOM 2978 C CA . SER A 1 367 ? 0.289 -19.826 -1.889 1.00 95.50 367 SER A CA 1
ATOM 2979 C C . SER A 1 367 ? -0.097 -20.772 -0.738 1.00 95.50 367 SER A C 1
ATOM 2981 O O . SER A 1 367 ? -0.650 -20.341 0.270 1.00 95.50 367 SER A O 1
ATOM 2983 N N . HIS A 1 368 ? 0.196 -22.073 -0.844 1.00 94.75 368 HIS A N 1
ATOM 2984 C CA . HIS A 1 368 ? -0.101 -23.038 0.212 1.00 94.75 368 HIS A CA 1
ATOM 2985 C C . HIS A 1 368 ? 1.033 -23.112 1.243 1.00 94.75 368 HIS A C 1
ATOM 2987 O O . HIS A 1 368 ? 2.134 -23.568 0.927 1.00 94.75 368 HIS A O 1
ATOM 2993 N N . THR A 1 369 ? 0.721 -22.746 2.489 1.00 95.69 369 THR A N 1
ATOM 2994 C CA . THR A 1 369 ? 1.568 -22.975 3.670 1.00 95.69 369 THR A CA 1
ATOM 2995 C C . THR A 1 369 ? 0.991 -24.138 4.493 1.00 95.69 369 THR A C 1
ATOM 2997 O O . THR A 1 369 ? -0.153 -24.028 4.946 1.00 95.69 369 THR A O 1
ATOM 3000 N N . PRO A 1 370 ? 1.733 -25.239 4.732 1.00 94.50 370 PRO A N 1
ATOM 3001 C CA . PRO A 1 370 ? 1.252 -26.351 5.551 1.00 94.50 370 PRO A CA 1
ATOM 3002 C C . PRO A 1 370 ? 0.930 -25.932 6.990 1.00 94.50 370 PRO A C 1
ATOM 3004 O O . PRO A 1 370 ? 1.649 -25.143 7.594 1.00 94.50 370 PRO A O 1
ATOM 3007 N N . ASP A 1 371 ? -0.099 -26.535 7.592 1.00 94.69 371 ASP A N 1
ATOM 3008 C CA . ASP A 1 371 ? -0.588 -26.188 8.940 1.00 94.69 371 ASP A CA 1
ATOM 3009 C C . ASP A 1 371 ? 0.481 -26.157 10.045 1.00 94.69 371 ASP A C 1
ATOM 3011 O O . ASP A 1 371 ? 0.375 -25.382 10.992 1.00 94.69 371 ASP A O 1
ATOM 3015 N N . LYS A 1 372 ? 1.481 -27.041 9.965 1.00 94.62 372 LYS A N 1
ATOM 3016 C CA . LYS A 1 372 ? 2.578 -27.134 10.944 1.00 94.62 372 LYS A CA 1
ATOM 3017 C C . LYS A 1 372 ? 3.567 -25.958 10.842 1.00 94.62 372 LYS A C 1
ATOM 3019 O O . LYS A 1 372 ? 4.249 -25.665 11.817 1.00 94.62 372 LYS A O 1
ATOM 3024 N N . ASP A 1 373 ? 3.611 -25.307 9.679 1.00 94.44 373 ASP A N 1
ATOM 3025 C CA . ASP A 1 373 ? 4.517 -24.213 9.317 1.00 94.44 373 ASP A CA 1
ATOM 3026 C C . ASP A 1 373 ? 3.752 -22.870 9.206 1.00 94.44 373 ASP A C 1
ATOM 3028 O O . ASP A 1 373 ? 4.335 -21.834 8.870 1.00 94.44 373 ASP A O 1
ATOM 3032 N N . TYR A 1 374 ? 2.438 -22.866 9.481 1.00 95.38 374 TYR A N 1
ATOM 3033 C CA . TYR A 1 374 ? 1.571 -21.694 9.337 1.00 95.38 374 TYR A CA 1
ATOM 3034 C C . TYR A 1 374 ? 2.000 -20.553 10.270 1.00 95.38 374 TYR A C 1
ATOM 3036 O O . TYR A 1 374 ? 2.439 -20.754 11.405 1.00 95.38 374 TYR A O 1
ATOM 3044 N N . GLY A 1 375 ? 1.893 -19.318 9.780 1.00 94.38 375 GLY A N 1
ATOM 3045 C CA . GLY A 1 375 ? 2.470 -18.150 10.442 1.00 94.38 375 GLY A CA 1
ATOM 3046 C C . GLY A 1 375 ? 3.926 -17.865 10.054 1.00 94.38 375 GLY A C 1
ATOM 3047 O O . GLY A 1 375 ? 4.471 -16.863 10.522 1.00 94.38 375 GLY A O 1
ATOM 3048 N N . THR A 1 376 ? 4.560 -18.700 9.228 1.00 96.31 376 THR A N 1
ATOM 3049 C CA . THR A 1 376 ? 5.772 -18.330 8.477 1.00 96.31 376 THR A CA 1
ATOM 3050 C C . THR A 1 376 ? 5.416 -17.285 7.419 1.00 96.31 376 THR A C 1
ATOM 3052 O O . THR A 1 376 ? 4.315 -17.317 6.870 1.00 96.31 376 THR A O 1
ATOM 3055 N N . TYR A 1 377 ? 6.320 -16.344 7.136 1.00 97.81 377 TYR A N 1
ATOM 3056 C CA . TYR A 1 377 ? 6.111 -15.371 6.064 1.00 97.81 377 TYR A CA 1
ATOM 3057 C C . TYR A 1 377 ? 6.012 -16.083 4.709 1.00 97.81 377 TYR A C 1
ATOM 3059 O O . TYR A 1 377 ? 6.877 -16.888 4.352 1.00 97.81 377 TYR A O 1
ATOM 3067 N N . ASN A 1 378 ? 4.986 -15.735 3.941 1.00 98.06 378 ASN A N 1
ATOM 3068 C CA . ASN A 1 378 ? 4.769 -16.241 2.597 1.00 98.06 378 ASN A CA 1
ATOM 3069 C C . ASN A 1 378 ? 4.368 -15.068 1.692 1.00 98.06 378 ASN A C 1
ATOM 3071 O O . ASN A 1 378 ? 3.343 -14.429 1.915 1.00 98.06 378 ASN A O 1
ATOM 3075 N N . TRP A 1 379 ? 5.187 -14.777 0.679 1.00 97.81 379 TRP A N 1
ATOM 3076 C CA . TRP A 1 379 ? 4.943 -13.679 -0.257 1.00 97.81 379 TRP A CA 1
ATOM 3077 C C . TRP A 1 379 ? 3.672 -13.880 -1.092 1.00 97.81 379 TRP A C 1
ATOM 3079 O O . TRP A 1 379 ? 2.991 -12.902 -1.395 1.00 97.81 379 TRP A O 1
ATOM 3089 N N . CYS A 1 380 ? 3.351 -15.126 -1.450 1.00 97.81 380 CYS A N 1
ATOM 3090 C CA . CYS A 1 380 ? 2.218 -15.483 -2.306 1.00 97.81 380 CYS A CA 1
ATOM 3091 C C . CYS A 1 380 ? 0.864 -15.381 -1.605 1.00 97.81 380 CYS A C 1
ATOM 3093 O O . CYS A 1 380 ? -0.107 -14.944 -2.218 1.00 97.81 380 CYS A O 1
ATOM 3095 N N . ASN A 1 381 ? 0.811 -15.792 -0.338 1.00 97.38 381 ASN A N 1
ATOM 3096 C CA . ASN A 1 381 ? -0.374 -15.720 0.508 1.00 97.38 381 ASN A CA 1
ATOM 3097 C C . ASN A 1 381 ? 0.078 -15.665 1.973 1.00 97.38 381 ASN A C 1
ATOM 3099 O O . ASN A 1 381 ? 0.454 -16.678 2.568 1.00 97.38 381 ASN A O 1
ATOM 3103 N N . MET A 1 382 ? 0.108 -14.456 2.530 1.00 97.69 382 MET A N 1
ATOM 3104 C CA . MET A 1 382 ? 0.546 -14.207 3.899 1.00 97.69 382 MET A CA 1
ATOM 3105 C C . MET A 1 382 ? -0.369 -14.900 4.911 1.00 97.69 382 MET A C 1
ATOM 3107 O O . MET A 1 382 ? -1.587 -14.930 4.721 1.00 97.69 382 MET A O 1
ATOM 3111 N N . PRO A 1 383 ? 0.179 -15.389 6.039 1.00 97.44 383 PRO A N 1
ATOM 3112 C CA . PRO A 1 383 ? -0.653 -15.873 7.128 1.00 97.44 383 PRO A CA 1
ATOM 3113 C C . PRO A 1 383 ? -1.570 -14.757 7.643 1.00 97.44 383 PRO A C 1
ATOM 3115 O O . PRO A 1 383 ? -1.212 -13.581 7.633 1.00 97.44 383 PRO A O 1
ATOM 3118 N N . HIS A 1 384 ? -2.749 -15.141 8.106 1.00 96.81 384 HIS A N 1
ATOM 3119 C CA . HIS A 1 384 ? -3.813 -14.260 8.576 1.00 96.81 384 HIS A CA 1
ATOM 3120 C C . HIS A 1 384 ? -4.527 -14.915 9.770 1.00 96.81 384 HIS A C 1
ATOM 3122 O O . HIS A 1 384 ? -4.191 -16.031 10.181 1.00 96.81 384 HIS A O 1
ATOM 3128 N N . ALA A 1 385 ? -5.455 -14.209 10.411 1.00 97.88 385 ALA A N 1
ATOM 3129 C CA . ALA A 1 385 ? -6.175 -14.729 11.561 1.00 97.88 385 ALA A CA 1
ATOM 3130 C C . ALA A 1 385 ? -7.064 -15.913 11.143 1.00 97.88 385 ALA A C 1
ATOM 3132 O O . ALA A 1 385 ? -8.073 -15.766 10.460 1.00 97.88 385 ALA A O 1
ATOM 3133 N N . ARG A 1 386 ? -6.695 -17.110 11.604 1.00 97.00 386 ARG A N 1
ATOM 3134 C CA . ARG A 1 386 ? -7.425 -18.356 11.359 1.00 97.00 386 ARG A CA 1
ATOM 3135 C C . ARG A 1 386 ? -7.832 -19.010 12.673 1.00 97.00 386 ARG A C 1
ATOM 3137 O O . ARG A 1 386 ? -7.097 -18.986 13.660 1.00 97.00 386 ARG A O 1
ATOM 3144 N N . LYS A 1 387 ? -9.006 -19.646 12.681 1.00 97.31 387 LYS A N 1
ATOM 3145 C CA . LYS A 1 387 ? -9.662 -20.257 13.854 1.00 97.31 387 LYS A CA 1
ATOM 3146 C C . LYS A 1 387 ? -8.799 -21.228 14.672 1.00 97.31 387 LYS A C 1
ATOM 3148 O O . LYS A 1 387 ? -9.060 -21.398 15.860 1.00 97.31 387 LYS A O 1
ATOM 3153 N N . ARG A 1 388 ? -7.793 -21.866 14.064 1.00 96.56 388 ARG A N 1
ATOM 3154 C CA . ARG A 1 388 ? -6.893 -22.821 14.732 1.00 96.56 388 ARG A CA 1
ATOM 3155 C C . ARG A 1 388 ? -5.772 -22.137 15.519 1.00 96.56 388 ARG A C 1
ATOM 3157 O O . ARG A 1 388 ? -5.437 -22.594 16.608 1.00 96.56 388 ARG A O 1
ATOM 3164 N N . GLU A 1 389 ? -5.203 -21.064 14.985 1.00 96.88 389 GLU A N 1
ATOM 3165 C CA . GLU A 1 389 ? -4.081 -20.329 15.579 1.00 96.88 389 GLU A CA 1
ATOM 3166 C C . GLU A 1 389 ? -4.550 -19.173 16.482 1.00 96.88 389 GLU A C 1
ATOM 3168 O O . GLU A 1 389 ? -3.816 -18.735 17.373 1.00 96.88 389 GLU A O 1
ATOM 3173 N N . TYR A 1 390 ? -5.778 -18.689 16.271 1.00 98.00 390 TYR A N 1
ATOM 3174 C CA . TYR A 1 390 ? -6.341 -17.537 16.967 1.00 98.00 390 TYR A CA 1
ATOM 3175 C C . TYR A 1 390 ? -6.502 -17.762 18.479 1.00 98.00 390 TYR A C 1
ATOM 3177 O O . TYR A 1 390 ? -7.257 -18.619 18.948 1.00 98.00 390 TYR A O 1
ATOM 3185 N N . LYS A 1 391 ? -5.842 -16.912 19.273 1.00 96.56 391 LYS A N 1
ATOM 3186 C CA . LYS A 1 391 ? -5.915 -16.947 20.738 1.00 96.56 391 LYS A CA 1
ATOM 3187 C C . LYS A 1 391 ? -7.095 -16.114 21.238 1.00 96.56 391 LYS A C 1
ATOM 3189 O O . LYS A 1 391 ? -7.068 -14.883 21.173 1.00 96.56 391 LYS A O 1
ATOM 3194 N N . LYS A 1 392 ? -8.115 -16.779 21.789 1.00 96.38 392 LYS A N 1
ATOM 3195 C CA . LYS A 1 392 ? -9.215 -16.109 22.501 1.00 96.38 392 LYS A CA 1
ATOM 3196 C C . LYS A 1 392 ? -8.683 -15.315 23.709 1.00 96.38 392 LYS A C 1
ATOM 3198 O O . LYS A 1 392 ? -7.945 -15.900 24.502 1.00 96.38 392 LYS A O 1
ATOM 3203 N N . PRO A 1 393 ? -9.077 -14.042 23.889 1.00 95.06 393 PRO A N 1
ATOM 3204 C CA . PRO A 1 393 ? -8.858 -13.307 25.135 1.00 95.06 393 PRO A CA 1
ATOM 3205 C C . PRO A 1 393 ? -9.537 -13.969 26.343 1.00 95.06 393 PRO A C 1
ATOM 3207 O O . PRO A 1 393 ? -10.396 -14.846 26.196 1.00 95.06 393 PRO A O 1
ATOM 3210 N N . SER A 1 394 ? -9.181 -13.530 27.553 1.00 94.38 394 SER A N 1
ATOM 3211 C CA . SER A 1 394 ? -9.883 -13.944 28.772 1.00 94.38 394 SER A CA 1
ATOM 3212 C C . SER A 1 394 ? -11.337 -13.453 28.767 1.00 94.38 394 SER A C 1
ATOM 3214 O O . SER A 1 394 ? -11.669 -12.414 28.201 1.00 94.38 394 SER A O 1
ATOM 3216 N N . LYS A 1 395 ? -12.225 -14.196 29.445 1.00 93.31 395 LYS A N 1
ATOM 3217 C CA . LYS A 1 395 ? -13.682 -13.939 29.477 1.00 93.31 395 LYS A CA 1
ATOM 3218 C C . LYS A 1 395 ? -14.091 -12.588 30.085 1.00 93.31 395 LYS A C 1
ATOM 3220 O O . LYS A 1 395 ? -15.267 -12.245 30.049 1.00 93.31 395 LYS A O 1
ATOM 3225 N N . GLU A 1 396 ? -13.155 -11.850 30.678 1.00 92.88 396 GLU A N 1
ATOM 3226 C CA . GLU A 1 396 ? -13.387 -10.492 31.175 1.00 92.88 396 GLU A CA 1
ATOM 3227 C C . GLU A 1 396 ? -13.381 -9.439 30.050 1.00 92.88 396 GLU A C 1
ATOM 3229 O O . GLU A 1 396 ? -13.835 -8.326 30.287 1.00 92.88 396 GLU A O 1
ATOM 3234 N N . TYR A 1 397 ? -12.886 -9.766 28.850 1.00 95.81 397 TYR A N 1
ATOM 3235 C CA . TYR A 1 397 ? -12.858 -8.871 27.692 1.00 95.81 397 TYR A CA 1
ATOM 3236 C C . TYR A 1 397 ? -13.947 -9.255 26.686 1.00 95.81 397 TYR A C 1
ATOM 3238 O O . TYR A 1 397 ? -13.927 -10.332 26.092 1.00 95.81 397 TYR A O 1
ATOM 3246 N N . GLU A 1 398 ? -14.894 -8.348 26.474 1.00 96.56 398 GLU A N 1
ATOM 3247 C CA . GLU A 1 398 ? -15.996 -8.493 25.526 1.00 96.56 398 GLU A CA 1
ATOM 3248 C C . GLU A 1 398 ? -15.664 -7.736 24.231 1.00 96.56 398 GLU A C 1
ATOM 3250 O O . GLU A 1 398 ? -15.447 -6.523 24.270 1.00 96.56 398 GLU A O 1
ATOM 3255 N N . LEU A 1 399 ? -15.608 -8.425 23.087 1.00 98.19 399 LEU A N 1
ATOM 3256 C CA . LEU A 1 399 ? -15.329 -7.802 21.786 1.00 98.19 399 LEU A CA 1
ATOM 3257 C C . LEU A 1 399 ? -16.489 -6.880 21.372 1.00 98.19 399 LEU A C 1
ATOM 3259 O O . LEU A 1 399 ? -17.654 -7.262 21.473 1.00 98.19 399 LEU A O 1
ATOM 3263 N N . LYS A 1 400 ? -16.174 -5.659 20.926 1.00 98.31 400 LYS A N 1
ATOM 3264 C CA . LYS A 1 400 ? -17.156 -4.624 20.552 1.00 98.31 400 LYS A CA 1
ATOM 3265 C C . LYS A 1 400 ? -17.054 -4.155 19.110 1.00 98.31 400 LYS A C 1
ATOM 3267 O O . LYS A 1 400 ? -18.077 -3.793 18.539 1.00 98.31 400 LYS A O 1
ATOM 3272 N N . TYR A 1 401 ? -15.856 -4.141 18.538 1.00 98.88 401 TYR A N 1
ATOM 3273 C CA . TYR A 1 401 ? -15.630 -3.708 17.163 1.00 98.88 401 TYR A CA 1
ATOM 3274 C C . TYR A 1 401 ? -14.365 -4.346 16.599 1.00 98.88 401 TYR A C 1
ATOM 3276 O O . TYR A 1 401 ? -13.397 -4.554 17.334 1.00 98.88 401 TYR A O 1
ATOM 3284 N N . VAL A 1 402 ? -14.383 -4.639 15.303 1.00 98.94 402 VAL A N 1
ATOM 3285 C CA . VAL A 1 402 ? -13.237 -5.132 14.543 1.00 98.94 402 VAL A CA 1
ATOM 3286 C C . VAL A 1 402 ? -13.062 -4.264 13.304 1.00 98.94 402 VAL A C 1
ATOM 3288 O O . VAL A 1 402 ? -14.013 -4.047 12.554 1.00 98.94 402 VAL A O 1
ATOM 3291 N N . GLU A 1 403 ? -11.842 -3.803 13.062 1.00 98.88 403 GLU A N 1
ATOM 3292 C CA . GLU A 1 403 ? -11.483 -3.160 11.802 1.00 98.88 403 GLU A CA 1
ATOM 3293 C C . GLU A 1 403 ? -10.237 -3.811 11.215 1.00 98.88 403 GLU A C 1
ATOM 3295 O O . GLU A 1 403 ? -9.200 -3.895 11.868 1.00 98.88 403 GLU A O 1
ATOM 3300 N N . VAL A 1 404 ? -10.352 -4.297 9.984 1.00 98.88 404 VAL A N 1
ATOM 3301 C CA . VAL A 1 404 ? -9.274 -4.969 9.255 1.00 98.88 404 VAL A CA 1
ATOM 3302 C C . VAL A 1 404 ? -8.797 -4.062 8.131 1.00 98.88 404 VAL A C 1
ATOM 3304 O O . VAL A 1 404 ? -9.605 -3.408 7.468 1.00 98.88 404 VAL A O 1
ATOM 3307 N N . ILE A 1 405 ? -7.493 -4.055 7.878 1.00 98.56 405 ILE A N 1
ATOM 3308 C CA . ILE A 1 405 ? -6.919 -3.620 6.606 1.00 98.56 405 ILE A CA 1
ATOM 3309 C C . ILE A 1 405 ? -6.066 -4.740 6.021 1.00 98.56 405 ILE A C 1
ATOM 3311 O O . ILE A 1 405 ? -5.245 -5.328 6.718 1.00 98.56 405 ILE A O 1
ATOM 3315 N N . GLN A 1 406 ? -6.261 -5.027 4.738 1.00 98.19 406 GLN A N 1
ATOM 3316 C CA . GLN A 1 406 ? -5.677 -6.171 4.046 1.00 98.19 406 GLN A CA 1
ATOM 3317 C C . GLN A 1 406 ? -5.063 -5.721 2.716 1.00 98.19 406 GLN A C 1
ATOM 3319 O O . GLN A 1 406 ? -5.711 -5.012 1.948 1.00 98.19 406 GLN A O 1
ATOM 3324 N N . ARG A 1 407 ? -3.841 -6.156 2.388 1.00 98.12 407 ARG A N 1
ATOM 3325 C CA . ARG A 1 407 ? -3.305 -6.036 1.019 1.00 98.12 407 ARG A CA 1
ATOM 3326 C C . ARG A 1 407 ? -4.148 -6.898 0.074 1.00 98.12 407 ARG A C 1
ATOM 3328 O O . ARG A 1 407 ? -4.657 -7.949 0.465 1.00 98.12 407 ARG A O 1
ATOM 3335 N N . HIS A 1 408 ? -4.264 -6.499 -1.189 1.00 97.88 408 HIS A N 1
ATOM 3336 C CA . HIS A 1 408 ? -4.738 -7.397 -2.243 1.00 97.88 408 HIS A CA 1
ATOM 3337 C C . HIS A 1 408 ? -3.957 -8.732 -2.273 1.00 97.88 408 HIS A C 1
ATOM 3339 O O . HIS A 1 408 ? -2.812 -8.826 -1.824 1.00 97.88 408 HIS A O 1
ATOM 3345 N N . HIS A 1 409 ? -4.566 -9.767 -2.847 1.00 97.56 409 HIS A N 1
ATOM 3346 C CA . HIS A 1 409 ? -3.936 -11.075 -3.026 1.00 97.56 409 HIS A CA 1
ATOM 3347 C C . HIS A 1 409 ? -3.059 -11.136 -4.294 1.00 97.56 409 HIS A C 1
ATOM 3349 O O . HIS A 1 409 ? -2.799 -10.119 -4.949 1.00 97.56 409 HIS A O 1
ATOM 3355 N N . LYS A 1 410 ? -2.564 -12.340 -4.595 1.00 96.12 410 LYS A N 1
ATOM 3356 C CA . LYS A 1 410 ? -1.638 -12.687 -5.675 1.00 96.12 410 LYS A CA 1
ATOM 3357 C C . LYS A 1 410 ? -2.070 -12.153 -7.050 1.00 96.12 410 LYS A C 1
ATOM 3359 O O . LYS A 1 410 ? -3.132 -12.487 -7.581 1.00 96.12 410 LYS A O 1
ATOM 3364 N N . ARG A 1 411 ? -1.207 -11.327 -7.644 1.00 96.06 411 ARG A N 1
ATOM 3365 C CA . ARG A 1 411 ? -1.429 -10.588 -8.898 1.00 96.06 411 ARG A CA 1
ATOM 3366 C C . ARG A 1 411 ? -0.267 -10.754 -9.878 1.00 96.06 411 ARG A C 1
ATOM 3368 O O . ARG A 1 411 ? 0.830 -11.141 -9.478 1.00 96.06 411 ARG A O 1
ATOM 3375 N N . THR A 1 412 ? -0.486 -10.385 -11.138 1.00 95.44 412 THR A N 1
ATOM 3376 C CA . THR A 1 412 ? 0.604 -10.136 -12.091 1.00 95.44 412 THR A CA 1
ATOM 3377 C C . THR A 1 412 ? 1.493 -8.965 -11.623 1.00 95.44 412 THR A C 1
ATOM 3379 O O . THR A 1 412 ? 1.064 -8.160 -10.780 1.00 95.44 412 THR A O 1
ATOM 3382 N N . PRO A 1 413 ? 2.735 -8.852 -12.131 1.00 94.31 413 PRO A N 1
ATOM 3383 C CA . PRO A 1 413 ? 3.609 -7.713 -11.849 1.00 94.31 413 PRO A CA 1
ATOM 3384 C C . PRO A 1 413 ? 3.011 -6.384 -12.327 1.00 94.31 413 PRO A C 1
ATOM 3386 O O . PRO A 1 413 ? 2.106 -6.357 -13.168 1.00 94.31 413 PRO A O 1
ATOM 3389 N N . TYR A 1 414 ? 3.554 -5.266 -11.851 1.00 92.25 414 TYR A N 1
ATOM 3390 C CA . TYR A 1 414 ? 3.276 -3.966 -12.469 1.00 92.25 414 TYR A CA 1
ATOM 3391 C C . TYR A 1 414 ? 3.876 -3.870 -13.883 1.00 92.25 414 TYR A C 1
ATOM 3393 O O . TYR A 1 414 ? 4.907 -4.474 -14.190 1.00 92.25 414 TYR A O 1
ATOM 3401 N N . ALA A 1 415 ? 3.239 -3.078 -14.754 1.00 91.56 415 ALA A N 1
ATOM 3402 C CA . ALA A 1 415 ? 3.711 -2.842 -16.122 1.00 91.56 415 ALA A CA 1
ATOM 3403 C C . ALA A 1 415 ? 5.075 -2.127 -16.170 1.00 91.56 415 ALA A C 1
ATOM 3405 O O . ALA A 1 415 ? 5.912 -2.470 -16.998 1.00 91.56 415 ALA A O 1
ATOM 3406 N N . SER A 1 416 ? 5.311 -1.188 -15.247 1.00 91.94 416 SER A N 1
ATOM 3407 C CA . SER A 1 416 ? 6.590 -0.483 -15.046 1.00 91.94 416 SER A CA 1
ATOM 3408 C C . SER A 1 416 ? 7.747 -1.404 -14.663 1.00 91.94 416 SER A C 1
ATOM 3410 O O . SER A 1 416 ? 8.902 -1.066 -14.891 1.00 91.94 416 SER A O 1
ATOM 3412 N N . ASN A 1 417 ? 7.434 -2.573 -14.103 1.00 94.50 417 ASN A N 1
ATOM 3413 C CA . ASN A 1 417 ? 8.409 -3.500 -13.539 1.00 94.50 417 ASN A CA 1
ATOM 3414 C C . ASN A 1 417 ? 8.778 -4.593 -14.565 1.00 94.50 417 ASN A C 1
ATOM 3416 O O . ASN A 1 417 ? 9.467 -5.555 -14.228 1.00 94.50 417 ASN A O 1
ATOM 3420 N N . ALA A 1 418 ? 8.302 -4.478 -15.810 1.00 94.12 418 ALA A N 1
ATOM 3421 C CA . ALA A 1 418 ? 8.666 -5.352 -16.921 1.00 94.12 418 ALA A CA 1
ATOM 3422 C C . ALA A 1 418 ? 10.082 -5.055 -17.427 1.00 94.12 418 ALA A C 1
ATOM 3424 O O . ALA A 1 418 ? 10.513 -3.905 -17.443 1.00 94.12 418 ALA A O 1
ATOM 3425 N N . PHE A 1 419 ? 10.787 -6.073 -17.914 1.00 93.06 419 PHE A N 1
ATOM 3426 C CA . PHE A 1 419 ? 12.048 -5.852 -18.622 1.00 93.06 419 PHE A CA 1
ATOM 3427 C C . PHE A 1 419 ? 11.784 -5.332 -20.046 1.00 93.06 419 PHE A C 1
ATOM 3429 O O . PHE A 1 419 ? 10.725 -5.631 -20.599 1.00 93.06 419 PHE A O 1
ATOM 3436 N N . PRO A 1 420 ? 12.717 -4.602 -20.693 1.00 90.31 420 PRO A N 1
ATOM 3437 C CA . PRO A 1 420 ? 12.482 -4.016 -22.019 1.00 90.31 420 PRO A CA 1
ATOM 3438 C C . PRO A 1 420 ? 11.997 -5.017 -23.079 1.00 90.31 420 PRO A C 1
ATOM 3440 O O . PRO A 1 420 ? 11.182 -4.662 -23.934 1.00 90.31 420 PRO A O 1
ATOM 3443 N N . VAL A 1 421 ? 12.451 -6.273 -22.991 1.00 84.62 421 VAL A N 1
ATOM 3444 C CA . VAL A 1 421 ? 11.920 -7.406 -23.759 1.00 84.62 421 VAL A CA 1
ATOM 3445 C C . VAL A 1 421 ? 11.734 -8.605 -22.829 1.00 84.62 421 VAL A C 1
ATOM 3447 O O . VAL A 1 421 ? 12.681 -9.059 -22.192 1.00 84.62 421 VAL A O 1
ATOM 3450 N N . GLU A 1 422 ? 10.518 -9.145 -22.774 1.00 89.81 422 GLU A N 1
ATOM 3451 C CA . GLU A 1 422 ? 10.180 -10.301 -21.938 1.00 89.81 422 GLU A CA 1
ATOM 3452 C C . GLU A 1 422 ? 10.300 -11.633 -22.714 1.00 89.81 422 GLU A C 1
ATOM 3454 O O . GLU A 1 422 ? 9.841 -11.724 -23.855 1.00 89.81 422 GLU A O 1
ATOM 3459 N N . PRO A 1 423 ? 10.884 -12.698 -22.123 1.00 85.75 423 PRO A N 1
ATOM 3460 C CA . PRO A 1 423 ? 11.200 -13.941 -22.834 1.00 85.75 423 PRO A CA 1
ATOM 3461 C C . PRO A 1 423 ? 10.003 -14.882 -23.051 1.00 85.75 423 PRO A C 1
ATOM 3463 O O . PRO A 1 423 ? 10.147 -15.912 -23.712 1.00 85.75 423 PRO A O 1
ATOM 3466 N N . TYR A 1 424 ? 8.841 -14.590 -22.463 1.00 89.62 424 TYR A N 1
ATOM 3467 C CA . TYR A 1 424 ? 7.622 -15.393 -22.586 1.00 89.62 424 TYR A CA 1
ATOM 3468 C C . TYR A 1 424 ? 6.367 -14.587 -22.232 1.00 89.62 424 TYR A C 1
ATOM 3470 O O . TYR A 1 424 ? 6.440 -13.501 -21.659 1.00 89.62 424 TYR A O 1
ATOM 3478 N N . GLN A 1 425 ? 5.197 -15.160 -22.529 1.00 91.00 425 GLN A N 1
ATOM 3479 C CA . GLN A 1 425 ? 3.912 -14.514 -22.281 1.00 91.00 425 GLN A CA 1
ATOM 3480 C C . GLN A 1 425 ? 3.344 -14.714 -20.863 1.00 91.00 425 GLN A C 1
ATOM 3482 O O . GLN A 1 425 ? 3.544 -15.733 -20.188 1.00 91.00 425 GLN A O 1
ATOM 3487 N N . TRP A 1 426 ? 2.539 -13.741 -20.449 1.00 93.25 426 TRP A N 1
ATOM 3488 C CA . TRP A 1 426 ? 1.698 -13.756 -19.255 1.00 93.25 426 TRP A CA 1
ATOM 3489 C C . TRP A 1 426 ? 0.222 -13.703 -19.669 1.00 93.25 426 TRP A C 1
ATOM 3491 O O . TRP A 1 426 ? -0.335 -12.635 -19.915 1.00 93.25 426 TRP A O 1
ATOM 3501 N N . ASN A 1 427 ? -0.406 -14.875 -19.754 1.00 93.38 427 ASN A N 1
ATOM 3502 C CA . ASN A 1 427 ? -1.795 -15.022 -20.185 1.00 93.38 427 ASN A CA 1
ATOM 3503 C C . ASN A 1 427 ? -2.715 -15.296 -18.985 1.00 93.38 427 ASN A C 1
ATOM 3505 O O . ASN A 1 427 ? -2.359 -16.067 -18.094 1.00 93.38 427 ASN A O 1
ATOM 3509 N N . CYS A 1 428 ? -3.884 -14.652 -18.970 1.00 93.06 428 CYS A N 1
ATOM 3510 C CA . CYS A 1 428 ? -4.858 -14.642 -17.870 1.00 93.06 428 CYS A CA 1
ATOM 3511 C C . CYS A 1 428 ? -6.215 -15.225 -18.312 1.00 93.06 428 CYS A C 1
ATOM 3513 O O . CYS A 1 428 ? -7.276 -14.752 -17.907 1.00 93.06 428 CYS A O 1
ATOM 3515 N N . ASP A 1 429 ? -6.187 -16.242 -19.173 1.00 91.94 429 ASP A N 1
ATOM 3516 C CA . ASP A 1 429 ? -7.373 -16.757 -19.876 1.00 91.94 429 ASP A CA 1
ATOM 3517 C C . ASP A 1 429 ? -8.317 -17.596 -18.992 1.00 91.94 429 ASP A C 1
ATOM 3519 O O . ASP A 1 429 ? -9.415 -17.951 -19.423 1.00 91.94 429 ASP A O 1
ATOM 3523 N N . ASN A 1 430 ? -7.899 -17.916 -17.763 1.00 92.62 430 ASN A N 1
ATOM 3524 C CA . ASN A 1 430 ? -8.629 -18.724 -16.781 1.00 92.62 430 ASN A CA 1
ATOM 3525 C C . ASN A 1 430 ? -9.540 -17.908 -15.842 1.00 92.62 430 ASN A C 1
ATOM 3527 O O . ASN A 1 430 ? -10.056 -18.453 -14.870 1.00 92.62 430 ASN A O 1
ATOM 3531 N N . GLN A 1 431 ? -9.748 -16.618 -16.115 1.00 91.62 431 GLN A N 1
ATOM 3532 C CA . GLN A 1 431 ? -10.598 -15.731 -15.319 1.00 91.62 431 GLN A CA 1
ATOM 3533 C C . GLN A 1 431 ? -11.270 -14.658 -16.188 1.00 91.62 431 GLN A C 1
ATOM 3535 O O . GLN A 1 431 ? -10.862 -14.406 -17.321 1.00 91.62 431 GLN A O 1
ATOM 3540 N N . GLY A 1 432 ? -12.307 -14.012 -15.650 1.00 90.88 432 GLY A N 1
ATOM 3541 C CA . GLY A 1 432 ? -12.989 -12.889 -16.291 1.00 90.88 432 GLY A CA 1
ATOM 3542 C C . GLY A 1 432 ? -13.031 -11.670 -15.377 1.00 90.88 432 GLY A C 1
ATOM 3543 O O . GLY A 1 432 ? -13.433 -11.780 -14.221 1.00 90.88 432 GLY A O 1
ATOM 3544 N N . LEU A 1 433 ? -12.643 -10.502 -15.894 1.00 89.69 433 LEU A N 1
ATOM 3545 C CA . LEU A 1 433 ? -12.734 -9.244 -15.151 1.00 89.69 433 LEU A CA 1
ATOM 3546 C C . LEU A 1 433 ? -14.078 -8.565 -15.435 1.00 89.69 433 LEU A C 1
ATOM 3548 O O . LEU A 1 433 ? -14.323 -8.104 -16.551 1.00 89.69 433 LEU A O 1
ATOM 3552 N N . PHE A 1 434 ? -14.971 -8.525 -14.450 1.00 88.81 434 PHE A N 1
ATOM 3553 C CA . PHE A 1 434 ? -16.328 -8.009 -14.632 1.00 88.81 434 PHE A CA 1
ATOM 3554 C C . PHE A 1 434 ? -16.395 -6.490 -14.436 1.00 88.81 434 PHE A C 1
ATOM 3556 O O . PHE A 1 434 ? -16.069 -5.976 -13.368 1.00 88.81 434 PHE A O 1
ATOM 3563 N N . TYR A 1 435 ? -16.879 -5.783 -15.461 1.00 83.06 435 TYR A N 1
ATOM 3564 C CA . TYR A 1 435 ? -16.996 -4.322 -15.485 1.00 83.06 435 TYR A CA 1
ATOM 3565 C C . TYR A 1 435 ? -18.372 -3.906 -16.004 1.00 83.06 435 TYR A C 1
ATOM 3567 O O . TYR A 1 435 ? -18.571 -3.713 -17.204 1.00 83.06 435 TYR A O 1
ATOM 3575 N N . PHE A 1 436 ? -19.346 -3.777 -15.104 1.00 85.62 436 PHE A N 1
ATOM 3576 C CA . PHE A 1 436 ? -20.691 -3.328 -15.454 1.00 85.62 436 PHE A CA 1
ATOM 3577 C C . PHE A 1 436 ? -21.361 -2.574 -14.301 1.00 85.62 436 PHE A C 1
ATOM 3579 O O . PHE A 1 436 ? -21.110 -2.840 -13.128 1.00 85.62 436 PHE A O 1
ATOM 3586 N N . GLY A 1 437 ? -22.260 -1.652 -14.648 1.00 87.50 437 GLY A N 1
ATOM 3587 C CA . GLY A 1 437 ? -23.188 -1.037 -13.701 1.00 87.50 437 GLY A CA 1
ATOM 3588 C C . GLY A 1 437 ? -24.524 -1.781 -13.663 1.00 87.50 437 GLY A C 1
ATOM 3589 O O . GLY A 1 437 ? -24.964 -2.339 -14.670 1.00 87.50 437 GLY A O 1
ATOM 3590 N N . ARG A 1 438 ? -25.202 -1.743 -12.513 1.00 87.25 438 ARG A N 1
ATOM 3591 C CA . ARG A 1 438 ? -26.584 -2.211 -12.340 1.00 87.25 438 ARG A CA 1
ATOM 3592 C C . ARG A 1 438 ? -27.413 -1.106 -11.688 1.00 87.25 438 ARG A C 1
ATOM 3594 O O . ARG A 1 438 ? -26.941 -0.432 -10.780 1.00 87.25 438 ARG A O 1
ATOM 3601 N N . GLN A 1 439 ? -28.648 -0.920 -12.151 1.00 86.81 439 GLN A N 1
ATOM 3602 C CA . GLN A 1 439 ? -29.587 0.025 -11.543 1.00 86.81 439 GLN A CA 1
ATOM 3603 C C . GLN A 1 439 ? -30.179 -0.549 -10.248 1.00 86.81 439 GLN A C 1
ATOM 3605 O O . GLN A 1 439 ? -30.569 -1.716 -10.212 1.00 86.81 439 GLN A O 1
ATOM 3610 N N . PHE A 1 440 ? -30.301 0.292 -9.219 1.00 85.69 440 PHE A N 1
ATOM 3611 C CA . PHE A 1 440 ? -30.974 -0.016 -7.954 1.00 85.69 440 PHE A CA 1
ATOM 3612 C C . PHE A 1 440 ? -32.376 0.615 -7.925 1.00 85.69 440 PHE A C 1
ATOM 3614 O O . PHE A 1 440 ? -32.640 1.549 -7.174 1.00 85.69 440 PHE A O 1
ATOM 3621 N N . THR A 1 441 ? -33.263 0.140 -8.799 1.00 87.62 441 THR A N 1
ATOM 3622 C CA . THR A 1 441 ? -34.703 0.459 -8.770 1.00 87.62 441 THR A CA 1
ATOM 3623 C C . THR A 1 441 ? -35.485 -0.687 -8.122 1.00 87.62 441 THR A C 1
ATOM 3625 O O . THR A 1 441 ? -34.941 -1.776 -7.948 1.00 87.62 441 THR A O 1
ATOM 3628 N N . GLU A 1 442 ? -36.764 -0.474 -7.793 1.00 86.06 442 GLU A N 1
ATOM 3629 C CA . GLU A 1 442 ? -37.652 -1.529 -7.260 1.00 86.06 442 GLU A CA 1
ATOM 3630 C C . GLU A 1 442 ? -37.817 -2.711 -8.233 1.00 86.06 442 GLU A C 1
ATOM 3632 O O . GLU A 1 442 ? -37.909 -3.865 -7.821 1.00 86.06 442 GLU A O 1
ATOM 3637 N N . THR A 1 443 ? -37.792 -2.432 -9.540 1.00 87.88 443 THR A N 1
ATOM 3638 C CA . THR A 1 443 ? -37.853 -3.430 -10.618 1.00 87.88 443 THR A CA 1
ATOM 3639 C C . THR A 1 443 ? -36.636 -3.285 -11.544 1.00 87.88 443 THR A C 1
ATOM 3641 O O . THR A 1 443 ? -36.752 -2.732 -12.647 1.00 87.88 443 THR A O 1
ATOM 3644 N N . PRO A 1 444 ? -35.440 -3.725 -11.115 1.00 86.19 444 PRO A N 1
ATOM 3645 C CA . PRO A 1 444 ? -34.215 -3.524 -11.872 1.00 86.19 444 PRO A CA 1
ATOM 3646 C C . PRO A 1 444 ? -34.148 -4.523 -13.027 1.00 86.19 444 PRO A C 1
ATOM 3648 O O . PRO A 1 444 ? -34.287 -5.732 -12.831 1.00 86.19 444 PRO A O 1
ATOM 3651 N N . LYS A 1 445 ? -33.885 -4.038 -14.245 1.00 87.69 445 LYS A N 1
ATOM 3652 C CA . LYS A 1 445 ? -33.625 -4.927 -15.386 1.00 87.69 445 LYS A CA 1
ATOM 3653 C C . LYS A 1 445 ? -32.333 -5.718 -15.117 1.00 87.69 445 LYS A C 1
ATOM 3655 O O . LYS A 1 445 ? -31.333 -5.093 -14.754 1.00 87.69 445 LYS A O 1
ATOM 3660 N N . PRO A 1 446 ? -32.318 -7.054 -15.277 1.00 84.56 446 PRO A N 1
ATOM 3661 C CA . PRO A 1 446 ? -31.097 -7.832 -15.110 1.00 84.56 446 PRO A CA 1
ATOM 3662 C C . PRO A 1 446 ? -30.089 -7.434 -16.192 1.00 84.56 446 PRO A C 1
ATOM 3664 O O . PRO A 1 446 ? -30.423 -7.373 -17.375 1.00 84.56 446 PRO A O 1
ATOM 3667 N N . ASN A 1 447 ? -28.854 -7.149 -15.786 1.00 87.44 447 ASN A N 1
ATOM 3668 C CA . ASN A 1 447 ? -27.756 -6.912 -16.714 1.00 87.44 447 ASN A CA 1
ATOM 3669 C C . ASN A 1 447 ? -27.110 -8.243 -17.128 1.00 87.44 447 ASN A C 1
ATOM 3671 O O . ASN A 1 447 ? -27.069 -9.194 -16.348 1.00 87.44 447 ASN A O 1
ATOM 3675 N N . ALA A 1 448 ? -26.544 -8.293 -18.333 1.00 90.25 448 ALA A N 1
ATOM 3676 C CA . ALA A 1 448 ? -25.620 -9.364 -18.687 1.00 90.25 448 ALA A CA 1
ATOM 3677 C C . ALA A 1 448 ? -24.345 -9.250 -17.832 1.00 90.25 448 ALA A C 1
ATOM 3679 O O . ALA A 1 448 ? -23.855 -8.143 -17.585 1.00 90.25 448 ALA A O 1
ATOM 3680 N N . GLN A 1 449 ? -23.789 -10.384 -17.406 1.00 90.25 449 GLN A N 1
ATOM 3681 C CA . GLN A 1 449 ? -22.494 -10.446 -16.723 1.00 90.25 449 GLN A CA 1
ATOM 3682 C C . GLN A 1 449 ? -21.361 -10.406 -17.760 1.00 90.25 449 GLN A C 1
ATOM 3684 O O . GLN A 1 449 ? -20.676 -11.393 -18.009 1.00 90.25 449 GLN A O 1
ATOM 3689 N N . GLY A 1 450 ? -21.209 -9.257 -18.421 1.00 91.94 450 GLY A N 1
ATOM 3690 C CA . GLY A 1 450 ? -20.099 -9.019 -19.341 1.00 91.94 450 GLY A CA 1
ATOM 3691 C C . GLY A 1 450 ? -18.775 -8.906 -18.585 1.00 91.94 450 GLY A C 1
ATOM 3692 O O . GLY A 1 450 ? -18.695 -8.207 -17.573 1.00 91.94 450 GLY A O 1
ATOM 3693 N N . TYR A 1 451 ? -17.740 -9.570 -19.096 1.00 92.25 451 TYR A N 1
ATOM 3694 C CA . TYR A 1 451 ? -16.378 -9.487 -18.579 1.00 92.25 451 TYR A CA 1
ATOM 3695 C C . TYR A 1 451 ? -15.387 -9.163 -19.695 1.00 92.25 451 TYR A C 1
ATOM 3697 O O . TYR A 1 451 ? -15.627 -9.449 -20.870 1.00 92.25 451 TYR A O 1
ATOM 3705 N N . TRP A 1 452 ? -14.263 -8.558 -19.328 1.00 90.50 452 TRP A N 1
ATOM 3706 C CA . TRP A 1 452 ? -13.147 -8.345 -20.234 1.00 90.50 452 TRP A CA 1
ATOM 3707 C C . TRP A 1 452 ? -12.343 -9.635 -20.373 1.00 90.50 452 TRP A C 1
ATOM 3709 O O . TRP A 1 452 ? -11.880 -10.204 -19.384 1.00 90.50 452 TRP A O 1
ATOM 3719 N N . LYS A 1 453 ? -12.169 -10.070 -21.622 1.00 89.69 453 LYS A N 1
ATOM 3720 C CA . LYS A 1 453 ? -11.237 -11.120 -22.024 1.00 89.69 453 LYS A CA 1
ATOM 3721 C C . LYS A 1 453 ? -10.128 -10.460 -22.837 1.00 89.69 453 LYS A C 1
ATOM 3723 O O . LYS A 1 453 ? -10.384 -10.000 -23.949 1.00 89.69 453 LYS A O 1
ATOM 3728 N N . GLY A 1 454 ? -8.928 -10.374 -22.268 1.00 88.88 454 GLY A N 1
ATOM 3729 C CA . GLY A 1 454 ? -7.764 -9.874 -22.995 1.00 88.88 454 GLY A CA 1
ATOM 3730 C C . GLY A 1 454 ? -7.426 -10.777 -24.182 1.00 88.88 454 GLY A C 1
ATOM 3731 O O . GLY A 1 454 ? -7.700 -11.977 -24.163 1.00 88.88 454 GLY A O 1
ATOM 3732 N N . PHE A 1 455 ? -6.858 -10.197 -25.235 1.00 87.88 455 PHE A N 1
ATOM 3733 C CA . PHE A 1 455 ? -6.417 -10.934 -26.416 1.00 87.88 455 PHE A CA 1
ATOM 3734 C C . PHE A 1 455 ? -5.216 -10.239 -27.057 1.00 87.88 455 PHE A C 1
ATOM 3736 O O . PHE A 1 455 ? -5.072 -9.020 -26.966 1.00 87.88 455 PHE A O 1
ATOM 3743 N N . ILE A 1 456 ? -4.387 -11.020 -27.747 1.00 87.19 456 ILE A N 1
ATOM 3744 C CA . ILE A 1 456 ? -3.336 -10.518 -28.633 1.00 87.19 456 ILE A CA 1
ATOM 3745 C C . ILE A 1 456 ? -3.777 -10.794 -30.071 1.00 87.19 456 ILE A C 1
ATOM 3747 O O . ILE A 1 456 ? -4.313 -11.860 -30.364 1.00 87.19 456 ILE A O 1
ATOM 3751 N N . SER A 1 457 ? -3.571 -9.833 -30.969 1.00 87.31 457 SER A N 1
ATOM 3752 C CA . SER A 1 457 ? -3.834 -10.007 -32.398 1.00 87.31 457 SER A CA 1
ATOM 3753 C C . SER A 1 457 ? -2.563 -10.454 -33.115 1.00 87.31 457 SER A C 1
ATOM 3755 O O . SER A 1 457 ? -1.591 -9.705 -33.146 1.00 87.31 457 SER A O 1
ATOM 3757 N N . GLU A 1 458 ? -2.587 -11.638 -33.732 1.00 86.94 458 GLU A N 1
ATOM 3758 C CA . GLU A 1 458 ? -1.457 -12.194 -34.500 1.00 86.94 458 GLU A CA 1
ATOM 3759 C C . GLU A 1 458 ? -1.045 -11.322 -35.700 1.00 86.94 458 GLU A C 1
ATOM 3761 O O . GLU A 1 458 ? 0.093 -11.387 -36.155 1.00 86.94 458 GLU A O 1
ATOM 3766 N N . ILE A 1 459 ? -1.965 -10.492 -36.207 1.00 91.75 459 ILE A N 1
ATOM 3767 C CA . ILE A 1 459 ? -1.733 -9.599 -37.353 1.00 91.75 459 ILE A CA 1
ATOM 3768 C C . ILE A 1 459 ? -1.354 -8.168 -36.950 1.00 91.75 459 ILE A C 1
ATOM 3770 O O . ILE A 1 459 ? -1.099 -7.345 -37.828 1.00 91.75 459 ILE A O 1
ATOM 3774 N N . ASN A 1 460 ? -1.361 -7.831 -35.656 1.00 88.56 460 ASN A N 1
ATOM 3775 C CA . ASN A 1 460 ? -0.991 -6.493 -35.201 1.00 88.56 460 ASN A CA 1
ATOM 3776 C C . ASN A 1 460 ? 0.540 -6.403 -35.041 1.00 88.56 460 ASN A C 1
ATOM 3778 O O . ASN A 1 460 ? 1.076 -7.030 -34.129 1.00 88.56 460 ASN A O 1
ATOM 3782 N N . PRO A 1 461 ? 1.260 -5.615 -35.866 1.00 88.38 461 PRO A N 1
ATOM 3783 C CA . PRO A 1 461 ? 2.715 -5.505 -35.767 1.00 88.38 461 PRO A CA 1
ATOM 3784 C C . PRO A 1 461 ? 3.177 -4.691 -34.547 1.00 88.38 461 PRO A C 1
ATOM 3786 O O . PRO A 1 461 ? 4.365 -4.690 -34.229 1.00 88.38 461 PRO A O 1
ATOM 3789 N N . PHE A 1 462 ? 2.269 -3.979 -33.870 1.00 86.19 462 PHE A N 1
ATOM 3790 C CA . PHE A 1 462 ? 2.580 -3.185 -32.685 1.00 86.19 462 PHE A CA 1
ATOM 3791 C C . PHE A 1 462 ? 2.545 -4.062 -31.428 1.00 86.19 462 PHE A C 1
ATOM 3793 O O . PHE A 1 462 ? 1.499 -4.236 -30.800 1.00 86.19 462 PHE A O 1
ATOM 3800 N N . ILE A 1 463 ? 3.707 -4.607 -31.069 1.00 77.56 463 ILE A N 1
ATOM 3801 C CA . ILE A 1 463 ? 3.928 -5.325 -29.809 1.00 77.56 463 ILE A CA 1
ATOM 3802 C C . ILE A 1 463 ? 4.267 -4.288 -28.719 1.00 77.56 463 ILE A C 1
ATOM 3804 O O . ILE A 1 463 ? 5.157 -3.465 -28.947 1.00 77.56 463 ILE A O 1
ATOM 3808 N N . PRO A 1 464 ? 3.588 -4.284 -27.555 1.00 78.06 464 PRO A N 1
ATOM 3809 C CA . PRO A 1 464 ? 3.963 -3.414 -26.444 1.00 78.06 464 PRO A CA 1
ATOM 3810 C C . PRO A 1 464 ? 5.334 -3.812 -25.879 1.00 78.06 464 PRO A C 1
ATOM 3812 O O . PRO A 1 464 ? 5.662 -4.995 -25.802 1.00 78.06 464 PRO A O 1
ATOM 3815 N N . SER A 1 465 ? 6.125 -2.828 -25.451 1.00 79.38 465 SER A N 1
ATOM 3816 C CA . SER A 1 465 ? 7.329 -3.068 -24.647 1.00 79.38 465 SER A CA 1
ATOM 3817 C C . SER A 1 465 ? 6.956 -3.645 -23.280 1.00 79.38 465 SER A C 1
ATOM 3819 O O . SER A 1 465 ? 5.938 -3.250 -22.707 1.00 79.38 465 SER A O 1
ATOM 3821 N N . GLY A 1 466 ? 7.798 -4.517 -22.724 1.00 87.38 466 GLY A N 1
ATOM 3822 C CA . GLY A 1 466 ? 7.527 -5.151 -21.436 1.00 87.38 466 GLY A CA 1
ATOM 3823 C C . GLY A 1 466 ? 6.708 -6.436 -21.543 1.00 87.38 466 GLY A C 1
ATOM 3824 O O . GLY A 1 466 ? 6.964 -7.285 -22.398 1.00 87.38 466 GLY A O 1
ATOM 3825 N N . TRP A 1 467 ? 5.740 -6.605 -20.638 1.00 89.81 467 TRP A N 1
ATOM 3826 C CA . TRP A 1 467 ? 4.933 -7.821 -20.546 1.00 89.81 467 TRP A CA 1
ATOM 3827 C C . TRP A 1 467 ? 4.054 -8.032 -21.783 1.00 89.81 467 TRP A C 1
ATOM 3829 O O . TRP A 1 467 ? 3.154 -7.246 -22.080 1.00 89.81 467 TRP A O 1
ATOM 3839 N N . ILE A 1 468 ? 4.265 -9.160 -22.458 1.00 87.88 468 ILE A N 1
ATOM 3840 C CA . ILE A 1 468 ? 3.427 -9.625 -23.566 1.00 87.88 468 ILE A CA 1
ATOM 3841 C C . ILE A 1 468 ? 2.429 -10.647 -23.009 1.00 87.88 468 ILE A C 1
ATOM 3843 O O . ILE A 1 468 ? 2.821 -11.552 -22.274 1.00 87.88 468 ILE A O 1
ATOM 3847 N N . GLY A 1 469 ? 1.147 -10.554 -23.358 1.00 90.62 469 GLY A N 1
ATOM 3848 C CA . GLY A 1 469 ? 0.159 -11.568 -22.974 1.00 90.62 469 GLY A CA 1
ATOM 3849 C C . GLY A 1 469 ? -1.295 -11.096 -23.034 1.00 90.62 469 GLY A C 1
ATOM 3850 O O . GLY A 1 469 ? -1.568 -9.977 -23.463 1.00 90.62 469 GLY A O 1
ATOM 3851 N N . SER A 1 470 ? -2.230 -11.947 -22.600 1.00 91.69 470 SER A N 1
ATOM 3852 C CA . SER A 1 470 ? -3.650 -11.593 -22.429 1.00 91.69 470 SER A CA 1
ATOM 3853 C C . SER A 1 470 ? -3.983 -10.952 -21.072 1.00 91.69 470 SER A C 1
ATOM 3855 O O . SER A 1 470 ? -5.097 -10.458 -20.896 1.00 91.69 470 SER A O 1
ATOM 3857 N N . CYS A 1 471 ? -3.054 -10.941 -20.109 1.00 93.12 471 CYS A N 1
ATOM 3858 C CA . CYS A 1 471 ? -3.240 -10.233 -18.842 1.00 93.12 471 CYS A CA 1
ATOM 3859 C C . CYS A 1 471 ? -3.223 -8.703 -19.012 1.00 93.12 471 CYS A C 1
ATOM 3861 O O . CYS A 1 471 ? -2.544 -8.152 -19.876 1.00 93.12 471 CYS A O 1
ATOM 3863 N N . GLN A 1 472 ? -3.916 -8.012 -18.112 1.00 90.00 472 GLN A N 1
ATOM 3864 C CA . GLN A 1 472 ? -3.668 -6.613 -17.774 1.00 90.00 472 GLN A CA 1
ATOM 3865 C C . GLN A 1 472 ? -2.571 -6.549 -16.689 1.00 90.00 472 GLN A C 1
ATOM 3867 O O . GLN A 1 472 ? -2.359 -7.514 -15.948 1.00 90.00 472 GLN A O 1
ATOM 3872 N N . PHE A 1 473 ? -1.831 -5.440 -16.611 1.00 90.69 473 PHE A N 1
ATOM 3873 C CA . PHE A 1 473 ? -0.694 -5.301 -15.691 1.00 90.69 473 PHE A CA 1
ATOM 3874 C C . PHE A 1 473 ? -0.809 -4.013 -14.869 1.00 90.69 473 PHE A C 1
ATOM 3876 O O . PHE A 1 473 ? -0.706 -2.927 -15.444 1.00 90.69 473 PHE A O 1
ATOM 3883 N N . PRO A 1 474 ? -0.991 -4.103 -13.539 1.00 93.06 474 PRO A N 1
ATOM 3884 C CA . PRO A 1 474 ? -1.262 -5.320 -12.765 1.00 93.06 474 PRO A CA 1
ATOM 3885 C C . PRO A 1 474 ? -2.700 -5.844 -12.973 1.00 93.06 474 PRO A C 1
ATOM 3887 O O . PRO A 1 474 ? -3.607 -5.095 -13.331 1.00 93.06 474 PRO A O 1
ATOM 3890 N N . GLN A 1 475 ? -2.927 -7.121 -12.669 1.00 94.12 475 GLN A N 1
ATOM 3891 C CA . GLN A 1 475 ? -4.241 -7.772 -12.599 1.00 94.12 475 GLN A CA 1
ATOM 3892 C C . GLN A 1 475 ? -4.203 -8.857 -11.516 1.00 94.12 475 GLN A C 1
ATOM 3894 O O . GLN A 1 475 ? -3.200 -9.562 -11.393 1.00 94.12 475 GLN A O 1
ATOM 3899 N N . ILE A 1 476 ? -5.280 -9.030 -10.738 1.00 95.94 476 ILE A N 1
ATOM 3900 C CA . ILE A 1 476 ? -5.405 -10.193 -9.841 1.00 95.94 476 ILE A CA 1
ATOM 3901 C C . ILE A 1 476 ? -5.301 -11.493 -10.655 1.00 95.94 476 ILE A C 1
ATOM 3903 O O . ILE A 1 476 ? -5.681 -11.520 -11.824 1.00 95.94 476 ILE A O 1
ATOM 3907 N N . THR A 1 477 ? -4.784 -12.575 -10.082 1.00 96.00 477 THR A N 1
ATOM 3908 C CA . THR A 1 477 ? -4.794 -13.889 -10.752 1.00 96.00 477 THR A CA 1
ATOM 3909 C C . THR A 1 477 ? -5.900 -14.781 -10.208 1.00 96.00 477 THR A C 1
ATOM 3911 O O . THR A 1 477 ? -6.389 -14.539 -9.108 1.00 96.00 477 THR A O 1
ATOM 3914 N N . ALA A 1 478 ? -6.277 -15.829 -10.949 1.00 95.81 478 ALA A N 1
ATOM 3915 C CA . ALA A 1 478 ? -7.262 -16.806 -10.480 1.00 95.81 478 ALA A CA 1
ATOM 3916 C C . ALA A 1 478 ? -6.858 -17.421 -9.124 1.00 95.81 478 ALA A C 1
ATOM 3918 O O . ALA A 1 478 ? -7.671 -17.494 -8.212 1.00 95.81 478 ALA A O 1
ATOM 3919 N N . GLU A 1 479 ? -5.572 -17.732 -8.941 1.00 95.81 479 GLU A N 1
ATOM 3920 C CA . GLU A 1 479 ? -5.036 -18.209 -7.659 1.00 95.81 479 GLU A CA 1
ATOM 3921 C C . GLU A 1 479 ? -5.149 -17.144 -6.553 1.00 95.81 479 GLU A C 1
ATOM 3923 O O . GLU A 1 479 ? -5.482 -17.466 -5.420 1.00 95.81 479 GLU A O 1
ATOM 3928 N N . GLY A 1 480 ? -4.968 -15.857 -6.876 1.00 97.56 480 GLY A N 1
ATOM 3929 C CA . GLY A 1 480 ? -5.216 -14.758 -5.935 1.00 97.56 480 GLY A CA 1
ATOM 3930 C C . GLY A 1 480 ? -6.694 -14.545 -5.586 1.00 97.56 480 GLY A C 1
ATOM 3931 O O . GLY A 1 480 ? -7.004 -14.046 -4.503 1.00 97.56 480 GLY A O 1
ATOM 3932 N N . LEU A 1 481 ? -7.613 -14.927 -6.475 1.00 97.69 481 LEU A N 1
ATOM 3933 C CA . LEU A 1 481 ? -9.052 -14.958 -6.205 1.00 97.69 481 LEU A CA 1
ATOM 3934 C C . LEU A 1 481 ? -9.408 -16.118 -5.257 1.00 97.69 481 LEU A C 1
ATOM 3936 O O . LEU A 1 481 ? -10.182 -15.906 -4.321 1.00 97.69 481 LEU A O 1
ATOM 3940 N N . ASP A 1 482 ? -8.793 -17.290 -5.436 1.00 97.62 482 ASP A N 1
ATOM 3941 C CA . ASP A 1 482 ? -8.929 -18.439 -4.530 1.00 97.62 482 ASP A CA 1
ATOM 3942 C C . ASP A 1 482 ? -8.328 -18.148 -3.142 1.00 97.62 482 ASP A C 1
ATOM 3944 O O . ASP A 1 482 ? -8.998 -18.340 -2.124 1.00 97.62 482 ASP A O 1
ATOM 3948 N N . ASP A 1 483 ? -7.111 -17.594 -3.086 1.00 98.31 483 ASP A N 1
ATOM 3949 C CA . ASP A 1 483 ? -6.458 -17.150 -1.844 1.00 98.31 483 ASP A CA 1
ATOM 3950 C C . ASP A 1 483 ? -7.353 -16.161 -1.075 1.00 98.31 483 ASP A C 1
ATOM 3952 O O . ASP A 1 483 ? -7.562 -16.289 0.135 1.00 98.31 483 ASP A O 1
ATOM 3956 N N . SER A 1 484 ? -7.973 -15.218 -1.794 1.00 98.50 484 SER A N 1
ATOM 3957 C CA . SER A 1 484 ? -8.903 -14.253 -1.208 1.00 98.50 484 SER A CA 1
ATOM 3958 C C . SER A 1 484 ? -10.186 -14.876 -0.662 1.00 98.50 484 SER A C 1
ATOM 3960 O O . SER A 1 484 ? -10.753 -14.346 0.296 1.00 98.50 484 SER A O 1
ATOM 3962 N N . TRP A 1 485 ? -10.667 -15.969 -1.256 1.00 98.69 485 TRP A N 1
ATOM 3963 C CA . TRP A 1 485 ? -11.819 -16.707 -0.744 1.00 98.69 485 TRP A CA 1
ATOM 3964 C C . TRP A 1 485 ? -11.479 -17.420 0.568 1.00 98.69 485 TRP A C 1
ATOM 3966 O O . TRP A 1 485 ? -12.251 -17.350 1.528 1.00 98.69 485 TRP A O 1
ATOM 3976 N N . VAL A 1 486 ? -10.299 -18.048 0.639 1.00 98.25 486 VAL A N 1
ATOM 3977 C CA . VAL A 1 486 ? -9.801 -18.696 1.864 1.00 98.25 486 VAL A CA 1
ATOM 3978 C C . VAL A 1 486 ? -9.676 -17.678 2.996 1.00 98.25 486 VAL A C 1
ATOM 3980 O O . VAL A 1 486 ? -10.196 -17.924 4.081 1.00 98.25 486 VAL A O 1
ATOM 3983 N N . HIS A 1 487 ? -9.107 -16.501 2.723 1.00 98.62 487 HIS A N 1
ATOM 3984 C CA . HIS A 1 487 ? -8.984 -15.423 3.707 1.00 98.62 487 HIS A CA 1
ATOM 3985 C C . HIS A 1 487 ? -10.358 -15.006 4.276 1.00 98.62 487 HIS A C 1
ATOM 3987 O O . HIS A 1 487 ? -10.554 -14.955 5.493 1.00 98.62 487 HIS A O 1
ATOM 3993 N N . GLY A 1 488 ? -11.357 -14.788 3.411 1.00 98.69 488 GLY A N 1
ATOM 3994 C CA . GLY A 1 488 ? -12.719 -14.446 3.841 1.00 98.69 488 GLY A CA 1
ATOM 3995 C C . GLY A 1 488 ? -13.380 -15.528 4.700 1.00 98.69 488 GLY A C 1
ATOM 3996 O O . GLY A 1 488 ? -14.020 -15.224 5.711 1.00 98.69 488 GLY A O 1
ATOM 3997 N N . LYS A 1 489 ? -13.195 -16.801 4.332 1.00 98.75 489 LYS A N 1
ATOM 3998 C CA . LYS A 1 489 ? -13.660 -17.956 5.112 1.00 98.75 489 LYS A CA 1
ATOM 3999 C C . LYS A 1 489 ? -12.984 -18.007 6.486 1.00 98.75 489 LYS A C 1
ATOM 4001 O O . LYS A 1 489 ? -13.675 -18.195 7.487 1.00 98.75 489 LYS A O 1
ATOM 4006 N N . ASP A 1 490 ? -11.669 -17.840 6.549 1.00 98.56 490 ASP A N 1
ATOM 4007 C CA . ASP A 1 490 ? -10.903 -17.996 7.787 1.00 98.56 490 ASP A CA 1
ATOM 4008 C C . ASP A 1 490 ? -11.219 -16.875 8.799 1.00 98.56 490 ASP A C 1
ATOM 4010 O O . ASP A 1 490 ? -11.396 -17.164 9.987 1.00 98.56 490 ASP A O 1
ATOM 4014 N N . LEU A 1 491 ? -11.462 -15.637 8.338 1.00 98.75 491 LEU A N 1
ATOM 4015 C CA . LEU A 1 491 ? -11.969 -14.557 9.199 1.00 98.75 491 LEU A CA 1
ATOM 4016 C C . LEU A 1 491 ? -13.437 -14.747 9.618 1.00 98.75 491 LEU A C 1
ATOM 4018 O O . LEU A 1 491 ? -13.789 -14.383 10.742 1.00 98.75 491 LEU A O 1
ATOM 4022 N N . TYR A 1 492 ? -14.296 -15.364 8.795 1.00 98.81 492 TYR A N 1
ATOM 4023 C CA . TYR A 1 492 ? -15.634 -15.781 9.250 1.00 98.81 492 TYR A CA 1
ATOM 4024 C C . TYR A 1 492 ? -15.538 -16.837 10.356 1.00 98.81 492 TYR A C 1
ATOM 4026 O O . TYR A 1 492 ? -16.222 -16.748 11.373 1.00 98.81 492 TYR A O 1
ATOM 4034 N N . GLU A 1 493 ? -14.655 -17.819 10.201 1.00 98.75 493 GLU A N 1
ATOM 4035 C CA . GLU A 1 493 ? -14.426 -18.853 11.205 1.00 98.75 493 GLU A CA 1
ATOM 4036 C C . GLU A 1 493 ? -13.883 -18.288 12.533 1.00 98.75 493 GLU A C 1
ATOM 4038 O O . GLU A 1 493 ? -14.221 -18.801 13.601 1.00 98.75 493 GLU A O 1
ATOM 4043 N N . VAL A 1 494 ? -13.100 -17.205 12.507 1.00 98.81 494 VAL A N 1
ATOM 4044 C CA . VAL A 1 494 ? -12.705 -16.470 13.720 1.00 98.81 494 VAL A CA 1
ATOM 4045 C C . VAL A 1 494 ? -13.881 -15.670 14.296 1.00 98.81 494 VAL A C 1
ATOM 4047 O O . VAL A 1 494 ? -14.286 -15.894 15.439 1.00 98.81 494 VAL A O 1
ATOM 4050 N N . TYR A 1 495 ? -14.455 -14.737 13.537 1.00 98.75 495 TYR A N 1
ATOM 4051 C CA . TYR A 1 495 ? -15.384 -13.753 14.102 1.00 98.75 495 TYR A CA 1
ATOM 4052 C C . TYR A 1 495 ? -16.821 -14.256 14.260 1.00 98.75 495 TYR A C 1
ATOM 4054 O O . TYR A 1 495 ? -17.528 -13.761 15.138 1.00 98.75 495 TYR A O 1
ATOM 4062 N N . HIS A 1 496 ? -17.261 -15.241 13.476 1.00 98.56 496 HIS A N 1
ATOM 4063 C CA . HIS A 1 496 ? -18.568 -15.880 13.640 1.00 98.56 496 HIS A CA 1
ATOM 4064 C C . HIS A 1 496 ? -18.467 -17.180 14.446 1.00 98.56 496 HIS A C 1
ATOM 4066 O O . HIS A 1 496 ? -18.950 -17.231 15.575 1.00 98.56 496 HIS A O 1
ATOM 4072 N N . ASP A 1 497 ? -17.825 -18.225 13.914 1.00 98.50 497 ASP A N 1
ATOM 4073 C CA . ASP A 1 497 ? -17.874 -19.552 14.548 1.00 98.50 497 ASP A CA 1
ATOM 4074 C C . ASP A 1 497 ? -17.180 -19.581 15.917 1.00 98.50 497 ASP A C 1
ATOM 4076 O O . ASP A 1 497 ? -17.653 -20.226 16.854 1.00 98.50 497 ASP A O 1
ATOM 4080 N N . LEU A 1 498 ? -16.001 -18.960 16.015 1.00 98.44 498 LEU A N 1
ATOM 4081 C CA . LEU A 1 498 ? -15.155 -19.063 17.198 1.00 98.44 498 LEU A CA 1
ATOM 4082 C C . LEU A 1 498 ? -15.553 -18.043 18.273 1.00 98.44 498 LEU A C 1
ATOM 4084 O O . LEU A 1 498 ? -15.481 -18.374 19.460 1.00 98.44 498 LEU A O 1
ATOM 4088 N N . LEU A 1 499 ? -15.958 -16.832 17.883 1.00 98.25 499 LEU A N 1
ATOM 4089 C CA . LEU A 1 499 ? -16.254 -15.720 18.798 1.00 98.25 499 LEU A CA 1
ATOM 4090 C C . LEU A 1 499 ? -17.734 -15.333 18.900 1.00 98.25 499 LEU A C 1
ATOM 4092 O O . LEU A 1 499 ? -18.085 -14.636 19.848 1.00 98.25 499 LEU A O 1
ATOM 4096 N N . SER A 1 500 ? -18.587 -15.761 17.963 1.00 97.75 500 SER A N 1
ATOM 4097 C CA . SER A 1 500 ? -20.003 -15.361 17.879 1.00 97.75 500 SER A CA 1
ATOM 4098 C C . SER A 1 500 ? -20.216 -13.840 17.890 1.00 97.75 500 SER A C 1
ATOM 4100 O O . SER A 1 500 ? -21.171 -13.343 18.481 1.00 97.75 500 SER A O 1
ATOM 4102 N N . PHE A 1 501 ? -19.301 -13.100 17.255 1.00 98.44 501 PHE A N 1
ATOM 4103 C CA . PHE A 1 501 ? -19.270 -11.638 17.258 1.00 98.44 501 PHE A CA 1
ATOM 4104 C C . PHE A 1 501 ? -19.996 -11.019 16.054 1.00 98.44 501 PHE A C 1
ATOM 4106 O O . PHE A 1 501 ? -20.830 -10.135 16.237 1.00 98.44 501 PHE A O 1
ATOM 4113 N N . ILE A 1 502 ? -19.714 -11.478 14.829 1.00 98.62 502 ILE A N 1
ATOM 4114 C CA . ILE A 1 502 ? -20.438 -11.023 13.625 1.00 98.62 502 ILE A CA 1
ATOM 4115 C C . ILE A 1 502 ? -21.691 -11.883 13.368 1.00 98.62 502 ILE A C 1
ATOM 4117 O O . ILE A 1 502 ? -21.672 -13.081 13.678 1.00 98.62 502 ILE A O 1
ATOM 4121 N N . PRO A 1 503 ? -22.759 -11.328 12.756 1.00 98.50 503 PRO A N 1
ATOM 4122 C CA . PRO A 1 503 ? -23.962 -12.096 12.442 1.00 98.50 503 PRO A CA 1
ATOM 4123 C C . PRO A 1 503 ? -23.701 -13.208 11.421 1.00 98.50 503 PRO A C 1
ATOM 4125 O O . PRO A 1 503 ? -22.816 -13.098 10.565 1.00 98.50 503 PRO A O 1
ATOM 4128 N N . GLY A 1 504 ? -24.486 -14.278 11.509 1.00 98.25 504 GLY A N 1
ATOM 4129 C CA . GLY A 1 504 ? -24.373 -15.446 10.641 1.00 98.25 504 GLY A CA 1
ATOM 4130 C C . GLY A 1 504 ? -24.868 -15.218 9.212 1.00 98.25 504 GLY A C 1
ATOM 4131 O O . GLY A 1 504 ? -25.608 -14.284 8.913 1.00 98.25 504 GLY A O 1
ATOM 4132 N N . ARG A 1 505 ? -24.522 -16.141 8.306 1.00 97.69 505 ARG A N 1
ATOM 4133 C CA . ARG A 1 505 ? -24.898 -16.099 6.870 1.00 97.69 505 ARG A CA 1
ATOM 4134 C C . ARG A 1 505 ? -26.401 -15.965 6.580 1.00 97.69 505 ARG A C 1
ATOM 4136 O O . ARG A 1 505 ? -26.763 -15.531 5.492 1.00 97.69 505 ARG A O 1
ATOM 4143 N N . LYS A 1 506 ? -27.264 -16.352 7.526 1.00 96.44 506 LYS A N 1
ATOM 4144 C CA . LYS A 1 506 ? -28.738 -16.276 7.428 1.00 96.44 506 LYS A CA 1
ATOM 4145 C C . LYS A 1 506 ? -29.347 -15.079 8.172 1.00 96.44 506 LYS A C 1
ATOM 4147 O O . LYS A 1 506 ? -30.561 -14.907 8.145 1.00 96.44 506 LYS A O 1
ATOM 4152 N N . GLU A 1 507 ? -28.526 -14.297 8.861 1.00 96.94 507 GLU A N 1
ATOM 4153 C CA . GLU A 1 507 ? -28.927 -13.125 9.639 1.00 96.94 507 GLU A CA 1
ATOM 4154 C C . GLU A 1 507 ? -28.671 -11.842 8.833 1.00 96.94 507 GLU A C 1
ATOM 4156 O O . GLU A 1 507 ? -28.013 -11.865 7.788 1.00 96.94 507 GLU A O 1
ATOM 4161 N N . ASP A 1 508 ? -29.158 -10.699 9.323 1.00 95.88 508 ASP A N 1
ATOM 4162 C CA . ASP A 1 508 ? -28.811 -9.397 8.748 1.00 95.88 508 ASP A CA 1
ATOM 4163 C C . ASP A 1 508 ? -27.386 -8.978 9.144 1.00 95.88 508 ASP A C 1
ATOM 4165 O O . ASP A 1 508 ? -27.147 -8.108 9.981 1.00 95.88 508 ASP A O 1
ATOM 4169 N N . TRP A 1 509 ? -26.408 -9.613 8.507 1.00 97.81 509 TRP A N 1
ATOM 4170 C CA . TRP A 1 509 ? -25.016 -9.196 8.593 1.00 97.81 509 TRP A CA 1
ATOM 4171 C C . TRP A 1 509 ? -24.761 -7.883 7.837 1.00 97.81 509 TRP A C 1
ATOM 4173 O O . TRP A 1 509 ? -23.843 -7.147 8.190 1.00 97.81 509 TRP A O 1
ATOM 4183 N N . ARG A 1 510 ? -25.576 -7.541 6.827 1.00 96.81 510 ARG A N 1
ATOM 4184 C CA . ARG A 1 510 ? -25.352 -6.383 5.940 1.00 96.81 510 ARG A CA 1
ATOM 4185 C C . ARG A 1 510 ? -25.555 -5.041 6.637 1.00 96.81 510 ARG A C 1
ATOM 4187 O O . ARG A 1 510 ? -24.931 -4.059 6.226 1.00 96.81 510 ARG A O 1
ATOM 4194 N N . SER A 1 511 ? -26.378 -4.961 7.683 1.00 96.69 511 SER A N 1
ATOM 4195 C CA . SER A 1 511 ? -26.448 -3.760 8.530 1.00 96.69 511 SER A CA 1
ATOM 4196 C C . SER A 1 511 ? -25.247 -3.613 9.471 1.00 96.69 511 SER A C 1
ATOM 4198 O O . SER A 1 511 ? -24.895 -2.485 9.808 1.00 96.69 511 SER A O 1
ATOM 4200 N N . LYS A 1 512 ? -24.582 -4.716 9.841 1.00 98.19 512 LYS A N 1
ATOM 4201 C CA . LYS A 1 512 ? -23.513 -4.764 10.858 1.00 98.19 512 LYS A CA 1
ATOM 4202 C C . LYS A 1 512 ? -22.091 -4.875 10.308 1.00 98.19 512 LYS A C 1
ATOM 4204 O O . LYS A 1 512 ? -21.148 -4.578 11.041 1.00 98.19 512 LYS A O 1
ATOM 4209 N N . VAL A 1 513 ? -21.928 -5.276 9.051 1.00 98.75 513 VAL A N 1
ATOM 4210 C CA . VAL A 1 513 ? -20.632 -5.553 8.421 1.00 98.75 513 VAL A CA 1
ATOM 4211 C C . VAL A 1 513 ? -20.492 -4.781 7.112 1.00 98.75 513 VAL A C 1
ATOM 4213 O O . VAL A 1 513 ? -21.408 -4.773 6.286 1.00 98.75 513 VAL A O 1
ATOM 4216 N N . LYS A 1 514 ? -19.356 -4.094 6.941 1.00 98.69 514 LYS A N 1
ATOM 4217 C CA . LYS A 1 514 ? -19.064 -3.201 5.809 1.00 98.69 514 LYS A CA 1
ATOM 4218 C C . LYS A 1 514 ? -17.695 -3.495 5.197 1.00 98.69 514 LYS A C 1
ATOM 4220 O O . LYS A 1 514 ? -16.783 -3.971 5.869 1.00 98.69 514 LYS A O 1
ATOM 4225 N N . PHE A 1 515 ? -17.560 -3.152 3.921 1.00 98.81 515 PHE A N 1
ATOM 4226 C CA . PHE A 1 515 ? -16.358 -3.361 3.121 1.00 98.81 515 PHE A CA 1
ATOM 4227 C C . PHE A 1 515 ? -15.971 -2.052 2.441 1.00 98.81 515 PHE A C 1
ATOM 4229 O O . PHE A 1 515 ? -16.844 -1.363 1.914 1.00 98.81 515 PHE A O 1
ATOM 4236 N N . ARG A 1 516 ? -14.681 -1.719 2.435 1.00 98.62 516 ARG A N 1
ATOM 4237 C CA . ARG A 1 516 ? -14.098 -0.561 1.755 1.00 98.62 516 ARG A CA 1
ATOM 4238 C C . ARG A 1 516 ? -12.970 -1.018 0.837 1.00 98.62 516 ARG A C 1
ATOM 4240 O O . ARG A 1 516 ? -12.220 -1.923 1.186 1.00 98.62 516 ARG A O 1
ATOM 4247 N N . VAL A 1 517 ? -12.859 -0.388 -0.323 1.00 98.38 517 VAL A N 1
ATOM 4248 C CA . VAL A 1 517 ? -11.858 -0.654 -1.361 1.00 98.38 517 VAL A CA 1
ATOM 4249 C C . VAL A 1 517 ? -11.163 0.643 -1.767 1.00 98.38 517 VAL A C 1
ATOM 4251 O O . VAL A 1 517 ? -11.640 1.737 -1.454 1.00 98.38 517 VAL A O 1
ATOM 4254 N N . THR A 1 518 ? -10.039 0.508 -2.461 1.00 96.94 518 THR A N 1
ATOM 4255 C CA . THR A 1 518 ? -9.310 1.624 -3.071 1.00 96.94 518 THR A CA 1
ATOM 4256 C C . THR A 1 518 ? -9.817 1.939 -4.479 1.00 96.94 518 THR A C 1
ATOM 4258 O O . THR A 1 518 ? -10.682 1.247 -5.022 1.00 96.94 518 THR A O 1
ATOM 4261 N N . ASN A 1 519 ? -9.253 2.975 -5.103 1.00 93.06 519 ASN A N 1
ATOM 4262 C CA . ASN A 1 519 ? -9.547 3.332 -6.492 1.00 93.06 519 ASN A CA 1
ATOM 4263 C C . ASN A 1 519 ? -8.917 2.352 -7.502 1.00 93.06 519 ASN A C 1
ATOM 4265 O O . ASN A 1 519 ? -9.344 2.284 -8.658 1.00 93.06 519 ASN A O 1
ATOM 4269 N N . ASN A 1 520 ? -7.958 1.530 -7.068 1.00 91.94 520 ASN A N 1
ATOM 4270 C CA . ASN A 1 520 ? -7.445 0.407 -7.843 1.00 91.94 520 ASN A CA 1
ATOM 4271 C C . ASN A 1 520 ? -8.419 -0.791 -7.849 1.00 91.94 520 ASN A C 1
ATOM 4273 O O . ASN A 1 520 ? -8.665 -1.440 -6.833 1.00 91.94 520 ASN A O 1
ATOM 4277 N N . GLN A 1 521 ? -8.896 -1.155 -9.040 1.00 91.50 521 GLN A N 1
ATOM 4278 C CA . GLN A 1 521 ? -9.893 -2.207 -9.282 1.00 91.50 521 GLN A CA 1
ATOM 4279 C C . GLN A 1 521 ? -9.526 -3.592 -8.716 1.00 91.50 521 GLN A C 1
ATOM 4281 O O . GLN A 1 521 ? -10.427 -4.374 -8.405 1.00 91.50 521 GLN A O 1
ATOM 4286 N N . ILE A 1 522 ? -8.236 -3.899 -8.538 1.00 94.38 522 ILE A N 1
ATOM 4287 C CA . ILE A 1 522 ? -7.775 -5.170 -7.955 1.00 94.38 522 ILE A CA 1
ATOM 4288 C C . ILE A 1 522 ? -8.332 -5.366 -6.537 1.00 94.38 522 ILE A C 1
ATOM 4290 O O . ILE A 1 522 ? -8.725 -6.478 -6.185 1.00 94.38 522 ILE A O 1
ATOM 4294 N N . THR A 1 523 ? -8.439 -4.305 -5.728 1.00 96.75 523 THR A N 1
ATOM 4295 C CA . THR A 1 523 ? -8.984 -4.421 -4.363 1.00 96.75 523 THR A CA 1
ATOM 4296 C C . THR A 1 523 ? -10.480 -4.746 -4.369 1.00 96.75 523 THR A C 1
ATOM 4298 O O . THR A 1 523 ? -10.941 -5.499 -3.516 1.00 96.75 523 THR A O 1
ATOM 4301 N N . SER A 1 524 ? -11.223 -4.298 -5.388 1.00 95.44 524 SER A N 1
ATOM 4302 C CA . SER A 1 524 ? -12.629 -4.682 -5.606 1.00 95.44 524 SER A CA 1
ATOM 4303 C C . SER A 1 524 ? -12.795 -6.133 -6.070 1.00 95.44 524 SER A C 1
ATOM 4305 O O . SER A 1 524 ? -13.736 -6.808 -5.655 1.00 95.44 524 SER A O 1
ATOM 4307 N N . GLN A 1 525 ? -11.877 -6.633 -6.902 1.00 94.62 525 GLN A N 1
ATOM 4308 C CA . GLN A 1 525 ? -11.878 -8.029 -7.363 1.00 94.62 525 GLN A CA 1
ATOM 4309 C C . GLN A 1 525 ? -11.608 -8.995 -6.193 1.00 94.62 525 GLN A C 1
ATOM 4311 O O . GLN A 1 525 ? -12.335 -9.972 -6.014 1.00 94.62 525 GLN A O 1
ATOM 4316 N N . VAL A 1 526 ? -10.631 -8.657 -5.343 1.00 97.25 526 VAL A N 1
ATOM 4317 C CA . VAL A 1 526 ? -10.344 -9.336 -4.066 1.00 97.25 526 VAL A CA 1
ATOM 4318 C C . VAL A 1 526 ? -11.563 -9.296 -3.138 1.00 97.25 526 VAL A C 1
ATOM 4320 O O . VAL A 1 526 ? -12.015 -10.341 -2.673 1.00 97.25 526 VAL A O 1
ATOM 4323 N N . ALA A 1 527 ? -12.162 -8.116 -2.934 1.00 98.25 527 ALA A N 1
ATOM 4324 C CA . ALA A 1 527 ? -13.334 -7.958 -2.074 1.00 98.25 527 ALA A CA 1
ATOM 4325 C C . ALA A 1 527 ? -14.489 -8.900 -2.454 1.00 98.25 527 ALA A C 1
ATOM 4327 O O . ALA A 1 527 ? -15.103 -9.499 -1.573 1.00 98.25 527 ALA A O 1
ATOM 4328 N N . GLY A 1 528 ? -14.761 -9.083 -3.751 1.00 96.62 528 GLY A N 1
ATOM 4329 C CA . GLY A 1 528 ? -15.814 -9.985 -4.228 1.00 96.62 528 GLY A CA 1
ATOM 4330 C C . GLY A 1 528 ? -15.634 -11.436 -3.762 1.00 96.62 528 GLY A C 1
ATOM 4331 O O . GLY A 1 528 ? -16.575 -12.040 -3.244 1.00 96.62 528 GLY A O 1
ATOM 4332 N N . MET A 1 529 ? -14.421 -11.982 -3.885 1.00 97.81 529 MET A N 1
ATOM 4333 C CA . MET A 1 529 ? -14.127 -13.360 -3.465 1.00 97.81 529 MET A CA 1
ATOM 4334 C C . MET A 1 529 ? -14.012 -13.501 -1.951 1.00 97.81 529 MET A C 1
ATOM 4336 O O . MET A 1 529 ? -14.520 -14.475 -1.398 1.00 97.81 529 MET A O 1
ATOM 4340 N N . PHE A 1 530 ? -13.443 -12.504 -1.268 1.00 98.75 530 PHE A N 1
ATOM 4341 C CA . PHE A 1 530 ? -13.438 -12.443 0.194 1.00 98.75 530 PHE A CA 1
ATOM 4342 C C . PHE A 1 530 ? -14.864 -12.498 0.763 1.00 98.75 530 PHE A C 1
ATOM 4344 O O . PHE A 1 530 ? -15.164 -13.313 1.634 1.00 98.75 530 PHE A O 1
ATOM 4351 N N . ILE A 1 531 ? -15.775 -11.676 0.235 1.00 98.81 531 ILE A N 1
ATOM 4352 C CA . ILE A 1 531 ? -17.181 -11.637 0.660 1.00 98.81 531 ILE A CA 1
ATOM 4353 C C . ILE A 1 531 ? -17.874 -12.980 0.392 1.00 98.81 531 ILE A C 1
ATOM 4355 O O . ILE A 1 531 ? -18.689 -13.422 1.207 1.00 98.81 531 ILE A O 1
ATOM 4359 N N . ASN A 1 532 ? -17.535 -13.663 -0.707 1.00 98.56 532 ASN A N 1
ATOM 4360 C CA . ASN A 1 532 ? -18.044 -15.005 -0.976 1.00 98.56 532 ASN A CA 1
ATOM 4361 C C . ASN A 1 532 ? -17.495 -16.054 0.010 1.00 98.56 532 ASN A C 1
ATOM 4363 O O . ASN A 1 532 ? -18.276 -16.856 0.516 1.00 98.56 532 ASN A O 1
ATOM 4367 N N . GLY A 1 533 ? -16.206 -16.024 0.353 1.00 98.50 533 GLY A N 1
ATOM 4368 C CA . GLY A 1 533 ? -15.629 -16.914 1.368 1.00 98.50 533 GLY A CA 1
ATOM 4369 C C . GLY A 1 533 ? -16.235 -16.697 2.754 1.00 98.50 533 GLY A C 1
ATOM 4370 O O . GLY A 1 533 ? -16.628 -17.646 3.438 1.00 98.50 533 GLY A O 1
ATOM 4371 N N . MET A 1 534 ? -16.400 -15.429 3.132 1.00 98.62 534 MET A N 1
ATOM 4372 C CA . MET A 1 534 ? -16.969 -15.026 4.412 1.00 98.62 534 MET A CA 1
ATOM 4373 C C . MET A 1 534 ? -18.453 -15.418 4.501 1.00 98.62 534 MET A C 1
ATOM 4375 O O . MET A 1 534 ? -18.846 -16.234 5.340 1.00 98.62 534 MET A O 1
ATOM 4379 N N . TYR A 1 535 ? -19.284 -14.908 3.588 1.00 98.56 535 TYR A N 1
ATOM 4380 C CA . TYR A 1 535 ? -20.744 -14.983 3.688 1.00 98.56 535 TYR A CA 1
ATOM 4381 C C . TYR A 1 535 ? -21.437 -15.981 2.751 1.00 98.56 535 TYR A C 1
ATOM 4383 O O . TYR A 1 535 ? -22.654 -16.131 2.841 1.00 98.56 535 TYR A O 1
ATOM 4391 N N . GLN A 1 536 ? -20.707 -16.679 1.875 1.00 97.81 536 GLN A N 1
ATOM 4392 C CA . GLN A 1 536 ? -21.258 -17.597 0.859 1.00 97.81 536 GLN A CA 1
ATOM 4393 C C . GLN A 1 536 ? -22.363 -16.959 0.001 1.00 97.81 536 GLN A C 1
ATOM 4395 O O . GLN A 1 536 ? -23.338 -17.603 -0.380 1.00 97.81 536 GLN A O 1
ATOM 4400 N N . THR A 1 537 ? -22.204 -15.668 -0.303 1.00 96.94 537 THR A N 1
ATOM 4401 C CA . THR A 1 537 ? -23.149 -14.875 -1.095 1.00 96.94 537 THR A CA 1
ATOM 4402 C C . THR A 1 537 ? -22.578 -14.531 -2.468 1.00 96.94 537 THR A C 1
ATOM 4404 O O . THR A 1 537 ? -21.375 -14.319 -2.622 1.00 96.94 537 THR A O 1
ATOM 4407 N N . THR A 1 538 ? -23.456 -14.428 -3.462 1.00 93.69 538 THR A N 1
ATOM 4408 C CA . THR A 1 538 ? -23.180 -13.832 -4.784 1.00 93.69 538 THR A CA 1
ATOM 4409 C C . THR A 1 538 ? -24.114 -12.650 -5.074 1.00 93.69 538 THR A C 1
ATOM 4411 O O . THR A 1 538 ? -24.218 -12.188 -6.209 1.00 93.69 538 THR A O 1
ATOM 4414 N N . GLU A 1 539 ? -24.854 -12.189 -4.064 1.00 91.56 539 GLU A N 1
ATOM 4415 C CA . GLU A 1 539 ? -25.728 -11.020 -4.158 1.00 91.56 539 GLU A CA 1
ATOM 4416 C C . GLU A 1 539 ? -24.913 -9.719 -4.159 1.00 91.56 539 GLU A C 1
ATOM 4418 O O . GLU A 1 539 ? -23.748 -9.690 -3.767 1.00 91.56 539 GLU A O 1
ATOM 4423 N N . SER A 1 540 ? -25.537 -8.611 -4.562 1.00 90.75 540 SER A N 1
ATOM 4424 C CA . SER A 1 540 ? -24.892 -7.297 -4.532 1.00 90.75 540 SER A CA 1
ATOM 4425 C C . SER A 1 540 ? -24.582 -6.854 -3.096 1.00 90.75 540 SER A C 1
ATOM 4427 O O . SER A 1 540 ? -25.465 -6.818 -2.239 1.00 90.75 540 SER A O 1
ATOM 4429 N N . VAL A 1 541 ? -23.329 -6.469 -2.855 1.00 95.31 541 VAL A N 1
ATOM 4430 C CA . VAL A 1 541 ? -22.836 -5.933 -1.579 1.00 95.31 541 VAL A CA 1
ATOM 4431 C C . VAL A 1 541 ? -22.129 -4.607 -1.874 1.00 95.31 541 VAL A C 1
ATOM 4433 O O . VAL A 1 541 ? -21.314 -4.567 -2.797 1.00 95.31 541 VAL A O 1
ATOM 4436 N N . PRO A 1 542 ? -22.445 -3.509 -1.163 1.00 95.56 542 PRO A N 1
ATOM 4437 C CA . PRO A 1 542 ? -21.796 -2.228 -1.403 1.00 95.56 542 PRO A CA 1
ATOM 4438 C C . PRO A 1 542 ? -20.338 -2.268 -0.936 1.00 95.56 542 PRO A C 1
ATOM 4440 O O . PRO A 1 542 ? -20.057 -2.608 0.214 1.00 95.56 542 PRO A O 1
ATOM 4443 N N . LEU A 1 543 ? -19.432 -1.871 -1.828 1.00 97.44 543 LEU A N 1
ATOM 4444 C CA . LEU A 1 543 ? -18.034 -1.595 -1.519 1.00 97.44 543 LEU A CA 1
ATOM 4445 C C . LEU A 1 543 ? -17.887 -0.078 -1.379 1.00 97.44 543 LEU A C 1
ATOM 4447 O O . LEU A 1 543 ? -18.179 0.667 -2.314 1.00 97.44 543 LEU A O 1
ATOM 4451 N N . LEU A 1 544 ? -17.503 0.382 -0.191 1.00 98.00 544 LEU A N 1
ATOM 4452 C CA . LEU A 1 544 ? -17.249 1.792 0.084 1.00 98.00 544 LEU A CA 1
ATOM 4453 C C . LEU A 1 544 ? -15.953 2.218 -0.613 1.00 98.00 544 LEU A C 1
ATOM 4455 O O . LEU A 1 544 ? -14.975 1.477 -0.611 1.00 98.00 544 LEU A O 1
ATOM 4459 N N . ILE A 1 545 ? -15.937 3.414 -1.185 1.00 95.94 545 ILE A N 1
ATOM 4460 C CA . ILE A 1 545 ? -14.795 3.971 -1.912 1.00 95.94 545 ILE A CA 1
ATOM 4461 C C . ILE A 1 545 ? -14.821 5.495 -1.753 1.00 95.94 545 ILE A C 1
ATOM 4463 O O . ILE A 1 545 ? -15.894 6.101 -1.773 1.00 95.94 545 ILE A O 1
ATOM 4467 N N . GLN A 1 546 ? -13.658 6.113 -1.550 1.00 95.38 546 GLN A N 1
ATOM 4468 C CA . GLN A 1 546 ? -13.500 7.572 -1.580 1.00 95.38 546 GLN A CA 1
ATOM 4469 C C . GLN A 1 546 ? -13.043 8.014 -2.978 1.00 95.38 546 GLN A C 1
ATOM 4471 O O . GLN A 1 546 ? -12.490 7.219 -3.734 1.00 95.38 546 GLN A O 1
ATOM 4476 N N . GLN A 1 547 ? -13.278 9.275 -3.345 1.00 92.44 547 GLN A N 1
ATOM 4477 C CA . GLN A 1 547 ? -12.855 9.793 -4.649 1.00 92.44 547 GLN A CA 1
ATOM 4478 C C . GLN A 1 547 ? -11.326 9.740 -4.812 1.00 92.44 547 GLN A C 1
ATOM 4480 O O . GLN A 1 547 ? -10.577 10.026 -3.874 1.00 92.44 547 GLN A O 1
ATOM 4485 N N . ALA A 1 548 ? -10.864 9.419 -6.022 1.00 90.56 548 ALA A N 1
ATOM 4486 C CA . ALA A 1 548 ? -9.447 9.464 -6.365 1.00 90.56 548 ALA A CA 1
ATOM 4487 C C . ALA A 1 548 ? -8.828 10.842 -6.055 1.00 90.56 548 ALA A C 1
ATOM 4489 O O . ALA A 1 548 ? -9.457 11.881 -6.252 1.00 90.56 548 ALA A O 1
ATOM 4490 N N . GLY A 1 549 ? -7.587 10.854 -5.568 1.00 89.06 549 GLY A N 1
ATOM 4491 C CA . GLY A 1 549 ? -6.872 12.067 -5.153 1.00 89.06 549 GLY A CA 1
ATOM 4492 C C . GLY A 1 549 ? -7.208 12.576 -3.745 1.00 89.06 549 GLY A C 1
ATOM 4493 O O . GLY A 1 549 ? -6.478 13.426 -3.235 1.00 89.06 549 GLY A O 1
ATOM 4494 N N . VAL A 1 550 ? -8.257 12.054 -3.097 1.00 91.06 550 VAL A N 1
ATOM 4495 C CA . VAL A 1 550 ? -8.572 12.310 -1.675 1.00 91.06 550 VAL A CA 1
ATOM 4496 C C . VAL A 1 550 ? -8.795 11.040 -0.855 1.00 91.06 550 VAL A C 1
ATOM 4498 O O . VAL A 1 550 ? -8.948 11.145 0.360 1.00 91.06 550 VAL A O 1
ATOM 4501 N N . ASP A 1 551 ? -8.791 9.862 -1.489 1.00 93.75 551 ASP A N 1
ATOM 4502 C CA . ASP A 1 551 ? -8.833 8.579 -0.790 1.00 93.75 551 ASP A CA 1
ATOM 4503 C C . ASP A 1 551 ? -7.744 8.532 0.292 1.00 93.75 551 ASP A C 1
ATOM 4505 O O . ASP A 1 551 ? -6.591 8.918 0.076 1.00 93.75 551 ASP A O 1
ATOM 4509 N N . SER A 1 552 ? -8.154 8.126 1.489 1.00 95.19 552 SER A N 1
ATOM 4510 C CA . SER A 1 552 ? -7.284 7.922 2.639 1.00 95.19 552 SER A CA 1
ATOM 4511 C C . SER A 1 552 ? -6.777 6.481 2.727 1.00 95.19 552 SER A C 1
ATOM 4513 O O . SER A 1 552 ? -5.730 6.254 3.324 1.00 95.19 552 SER A O 1
ATOM 4515 N N . LEU A 1 553 ? -7.464 5.504 2.117 1.00 96.12 553 LEU A N 1
ATOM 4516 C CA . LEU A 1 553 ? -7.085 4.088 2.167 1.00 96.12 553 LEU A CA 1
ATOM 4517 C C . LEU A 1 553 ? -5.961 3.776 1.173 1.00 96.12 553 LEU A C 1
ATOM 4519 O O . LEU A 1 553 ? -4.956 3.153 1.528 1.00 96.12 553 LEU A O 1
ATOM 4523 N N . GLU A 1 554 ? -6.098 4.261 -0.058 1.00 89.06 554 GLU A N 1
ATOM 4524 C CA . GLU A 1 554 ? -4.987 4.424 -0.994 1.00 89.06 554 GLU A CA 1
ATOM 4525 C C . GLU A 1 554 ? -4.329 5.784 -0.710 1.00 89.06 554 GLU A C 1
ATOM 4527 O O . GLU A 1 554 ? -5.058 6.765 -0.703 1.00 89.06 554 GLU A O 1
ATOM 4532 N N . PRO A 1 555 ? -3.009 5.902 -0.462 1.00 81.31 555 PRO A N 1
ATOM 4533 C CA . PRO A 1 555 ? -2.356 7.164 -0.065 1.00 81.31 555 PRO A CA 1
ATOM 4534 C C . PRO A 1 555 ? -2.282 8.202 -1.212 1.00 81.31 555 PRO A C 1
ATOM 4536 O O . PRO A 1 555 ? -1.197 8.538 -1.684 1.00 81.31 555 PRO A O 1
ATOM 4539 N N . GLN A 1 556 ? -3.430 8.695 -1.689 1.00 84.88 556 GLN A N 1
ATOM 4540 C CA . GLN A 1 556 ? -3.538 9.545 -2.882 1.00 84.88 556 GLN A CA 1
ATOM 4541 C C . GLN A 1 556 ? -3.626 11.048 -2.584 1.00 84.88 556 GLN A C 1
ATOM 4543 O O . GLN A 1 556 ? -3.395 11.857 -3.487 1.00 84.88 556 GLN A O 1
ATOM 4548 N N . TYR A 1 557 ? -3.939 11.452 -1.348 1.00 87.81 557 TYR A N 1
ATOM 4549 C CA . TYR A 1 557 ? -3.998 12.873 -1.006 1.00 87.81 557 TYR A CA 1
ATOM 4550 C C . TYR A 1 557 ? -2.612 13.537 -1.072 1.00 87.81 557 TYR A C 1
ATOM 4552 O O . TYR A 1 557 ? -1.601 13.012 -0.597 1.00 87.81 557 TYR A O 1
ATOM 4560 N N . LYS A 1 558 ? -2.546 14.730 -1.677 1.00 88.75 558 LYS A N 1
ATOM 4561 C CA . LYS A 1 558 ? -1.274 15.431 -1.921 1.00 88.75 558 LYS A CA 1
ATOM 4562 C C . LYS A 1 558 ? -0.619 15.857 -0.603 1.00 88.75 558 LYS A C 1
ATOM 4564 O O . LYS A 1 558 ? -1.141 16.713 0.108 1.00 88.75 558 LYS A O 1
ATOM 4569 N N . CYS A 1 559 ? 0.566 15.317 -0.314 1.00 93.44 559 CYS A N 1
ATOM 4570 C CA . CYS A 1 559 ? 1.323 15.626 0.898 1.00 93.44 559 CYS A CA 1
ATOM 4571 C C . CYS A 1 559 ? 2.788 15.967 0.586 1.00 93.44 559 CYS A C 1
ATOM 4573 O O . CYS A 1 559 ? 3.641 15.084 0.487 1.00 93.44 559 CYS A O 1
ATOM 4575 N N . SER A 1 560 ? 3.097 17.260 0.428 1.00 93.75 560 SER A N 1
ATOM 4576 C CA . SER A 1 560 ? 4.416 17.709 -0.050 1.00 93.75 560 SER A CA 1
ATOM 4577 C C . SER A 1 560 ? 5.559 17.371 0.915 1.00 93.75 560 SER A C 1
ATOM 4579 O O . SER A 1 560 ? 6.647 16.994 0.481 1.00 93.75 560 SER A O 1
ATOM 4581 N N . VAL A 1 561 ? 5.309 17.456 2.225 1.00 94.50 561 VAL A N 1
ATOM 4582 C CA . VAL A 1 561 ? 6.293 17.114 3.260 1.00 94.50 561 VAL A CA 1
ATOM 4583 C C . VAL A 1 561 ? 6.482 15.601 3.358 1.00 94.50 561 VAL A C 1
ATOM 4585 O O . VAL A 1 561 ? 7.619 15.139 3.346 1.00 94.50 561 VAL A O 1
ATOM 4588 N N . GLY A 1 562 ? 5.397 14.817 3.350 1.00 93.50 562 GLY A N 1
ATOM 4589 C CA . GLY A 1 562 ? 5.471 13.351 3.327 1.00 93.50 562 GLY A CA 1
ATOM 4590 C C . GLY A 1 562 ? 6.246 12.819 2.115 1.00 93.50 562 GLY A C 1
ATOM 4591 O O . GLY A 1 562 ? 7.095 11.939 2.266 1.00 93.50 562 GLY A O 1
ATOM 4592 N N . ALA A 1 563 ? 6.033 13.413 0.935 1.00 93.69 563 ALA A N 1
ATOM 4593 C CA . ALA A 1 563 ? 6.807 13.114 -0.268 1.00 93.69 563 ALA A CA 1
ATOM 4594 C C . ALA A 1 563 ? 8.299 13.448 -0.086 1.00 93.69 563 ALA A C 1
ATOM 4596 O O . ALA A 1 563 ? 9.137 12.566 -0.245 1.00 93.69 563 ALA A O 1
ATOM 4597 N N . LYS A 1 564 ? 8.639 14.675 0.346 1.00 95.75 564 LYS A N 1
ATOM 4598 C CA . LYS A 1 564 ? 10.034 15.093 0.597 1.00 95.75 564 LYS A CA 1
ATOM 4599 C C . LYS A 1 564 ? 10.755 14.194 1.605 1.00 95.75 564 LYS A C 1
ATOM 4601 O O . LYS A 1 564 ? 11.908 13.845 1.374 1.00 95.75 564 LYS A O 1
ATOM 4606 N N . LEU A 1 565 ? 10.092 13.805 2.698 1.00 96.12 565 LEU A N 1
ATOM 4607 C CA . LEU A 1 565 ? 10.654 12.887 3.694 1.00 96.12 565 LEU A CA 1
ATOM 4608 C C . LEU A 1 565 ? 10.898 11.495 3.092 1.00 96.12 565 LEU A C 1
ATOM 4610 O O . LEU A 1 565 ? 11.977 10.939 3.275 1.00 96.12 565 LEU A O 1
ATOM 4614 N N . THR A 1 566 ? 9.944 10.965 2.320 1.00 94.81 566 THR A N 1
ATOM 4615 C CA . THR A 1 566 ? 10.084 9.665 1.638 1.00 94.81 566 THR A CA 1
ATOM 4616 C C . THR A 1 566 ? 11.243 9.684 0.635 1.00 94.81 566 THR A C 1
ATOM 4618 O O . THR A 1 566 ? 12.113 8.815 0.681 1.00 94.81 566 THR A O 1
ATOM 4621 N N . SER A 1 567 ? 11.319 10.712 -0.217 1.00 95.31 567 SER A N 1
ATOM 4622 C CA . SER A 1 567 ? 12.424 10.896 -1.165 1.00 95.31 567 SER A CA 1
ATOM 4623 C C . SER A 1 567 ? 13.768 11.064 -0.454 1.00 95.31 567 SER A C 1
ATOM 4625 O O . SER A 1 567 ? 14.759 10.494 -0.896 1.00 95.31 567 SER A O 1
ATOM 4627 N N . ALA A 1 568 ? 13.824 11.783 0.674 1.00 96.31 568 ALA A N 1
ATOM 4628 C CA . ALA A 1 568 ? 15.048 11.920 1.462 1.00 96.31 568 ALA A CA 1
ATOM 4629 C C . ALA A 1 568 ? 15.555 10.563 1.984 1.00 96.31 568 ALA A C 1
ATOM 4631 O O . ALA A 1 568 ? 16.753 10.289 1.878 1.00 96.31 568 ALA A O 1
ATOM 4632 N N . ILE A 1 569 ? 14.657 9.695 2.473 1.00 96.88 569 ILE A N 1
ATOM 4633 C CA . ILE A 1 569 ? 14.995 8.332 2.920 1.00 96.88 569 ILE A CA 1
ATOM 4634 C C . ILE A 1 569 ? 15.575 7.493 1.770 1.00 96.88 569 ILE A C 1
ATOM 4636 O O . ILE A 1 569 ? 16.584 6.821 1.989 1.00 96.88 569 ILE A O 1
ATOM 4640 N N . LYS A 1 570 ? 15.004 7.589 0.559 1.00 95.31 570 LYS A N 1
ATOM 4641 C CA . LYS A 1 570 ? 15.476 6.914 -0.670 1.00 95.31 570 LYS A CA 1
ATOM 4642 C C . LYS A 1 570 ? 16.630 7.637 -1.397 1.00 95.31 570 LYS A C 1
ATOM 4644 O O . LYS A 1 570 ? 16.969 7.291 -2.523 1.00 95.31 570 LYS A O 1
ATOM 4649 N N . SER A 1 571 ? 17.243 8.662 -0.797 1.00 93.88 571 SER A N 1
ATOM 4650 C CA . SER A 1 571 ? 18.275 9.475 -1.464 1.00 93.88 571 SER A CA 1
ATOM 4651 C C . SER A 1 571 ? 19.696 9.175 -0.986 1.00 93.88 571 SER A C 1
ATOM 4653 O O . SER A 1 571 ? 19.921 8.630 0.094 1.00 93.88 571 SER A O 1
ATOM 4655 N N . SER A 1 572 ? 20.686 9.675 -1.731 1.00 92.44 572 SER A N 1
ATOM 4656 C CA . SER A 1 572 ? 22.095 9.678 -1.319 1.00 92.44 572 SER A CA 1
ATOM 4657 C C . SER A 1 572 ? 22.386 10.482 -0.039 1.00 92.44 572 SER A C 1
ATOM 4659 O O . SER A 1 572 ? 23.491 10.366 0.495 1.00 92.44 572 SER A O 1
ATOM 4661 N N . SER A 1 573 ? 21.440 11.297 0.456 1.00 93.12 573 SER A N 1
ATOM 4662 C CA . SER A 1 573 ? 21.572 11.980 1.754 1.00 93.12 573 SER A CA 1
ATOM 4663 C C . SER A 1 573 ? 21.397 11.017 2.937 1.00 93.12 573 SER A C 1
ATOM 4665 O O . SER A 1 573 ? 22.020 11.209 3.985 1.00 93.12 573 SER A O 1
ATOM 4667 N N . ASN A 1 574 ? 20.639 9.929 2.754 1.00 96.69 574 ASN A N 1
ATOM 4668 C CA . ASN A 1 574 ? 20.593 8.819 3.694 1.00 96.69 574 ASN A CA 1
ATOM 4669 C C . ASN A 1 574 ? 21.827 7.923 3.497 1.00 96.69 574 ASN A C 1
ATOM 4671 O O . ASN A 1 574 ? 21.965 7.224 2.493 1.00 96.69 574 ASN A O 1
ATOM 4675 N N . LYS A 1 575 ? 22.728 7.905 4.487 1.00 97.00 575 LYS A N 1
ATOM 4676 C CA . LYS A 1 575 ? 23.963 7.103 4.443 1.00 97.00 575 LYS A CA 1
ATOM 4677 C C . LYS A 1 575 ? 23.701 5.599 4.312 1.00 97.00 575 LYS A C 1
ATOM 4679 O O . LYS A 1 575 ? 24.498 4.923 3.666 1.00 97.00 575 LYS A O 1
ATOM 4684 N N . ALA A 1 576 ? 22.622 5.082 4.906 1.00 96.50 576 ALA A N 1
ATOM 4685 C CA . ALA A 1 576 ? 22.272 3.666 4.811 1.00 96.50 576 ALA A CA 1
ATOM 4686 C C . ALA A 1 576 ? 21.838 3.315 3.382 1.00 96.50 576 ALA A C 1
ATOM 4688 O O . ALA A 1 576 ? 22.427 2.427 2.770 1.00 96.50 576 ALA A O 1
ATOM 4689 N N . TRP A 1 577 ? 20.901 4.085 2.816 1.00 97.69 577 TRP A N 1
ATOM 4690 C CA . TRP A 1 577 ? 20.434 3.916 1.435 1.00 97.69 577 TRP A CA 1
ATOM 4691 C C . TRP A 1 577 ? 21.562 4.074 0.410 1.00 97.69 577 TRP A C 1
ATOM 4693 O O . TRP A 1 577 ? 21.732 3.243 -0.480 1.00 97.69 577 TRP A O 1
ATOM 4703 N N . LYS A 1 578 ? 22.413 5.092 0.592 1.00 97.44 578 LYS A N 1
ATOM 4704 C CA . LYS A 1 578 ? 23.616 5.284 -0.222 1.00 97.44 578 LYS A CA 1
ATOM 4705 C C . LYS A 1 578 ? 24.556 4.077 -0.159 1.00 97.44 578 LYS A C 1
ATOM 4707 O O . LYS A 1 578 ? 25.006 3.615 -1.201 1.00 97.44 578 LYS A O 1
ATOM 4712 N N . SER A 1 579 ? 24.853 3.576 1.042 1.00 97.69 579 SER A N 1
ATOM 4713 C CA . SER A 1 579 ? 25.724 2.407 1.244 1.00 97.69 579 SER A CA 1
ATOM 4714 C C . SER A 1 579 ? 25.148 1.147 0.598 1.00 97.69 579 SER A C 1
ATOM 4716 O O . SER A 1 579 ? 25.890 0.367 0.007 1.00 97.69 579 SER A O 1
ATOM 4718 N N . HIS A 1 580 ? 23.826 0.976 0.655 1.00 97.56 580 HIS A N 1
ATOM 4719 C CA . HIS A 1 580 ? 23.114 -0.087 -0.041 1.00 97.56 580 HIS A CA 1
ATOM 4720 C C . HIS A 1 580 ? 23.340 -0.029 -1.557 1.00 97.56 580 HIS A C 1
ATOM 4722 O O . HIS A 1 580 ? 23.884 -0.984 -2.116 1.00 97.56 580 HIS A O 1
ATOM 4728 N N . LEU A 1 581 ? 23.015 1.093 -2.207 1.00 97.12 581 LEU A N 1
ATOM 4729 C CA . LEU A 1 581 ? 23.206 1.252 -3.653 1.00 97.12 581 LEU A CA 1
ATOM 4730 C C . LEU A 1 581 ? 24.690 1.140 -4.046 1.00 97.12 581 LEU A C 1
ATOM 4732 O O . LEU A 1 581 ? 25.026 0.486 -5.028 1.00 97.12 581 LEU A O 1
ATOM 4736 N N . ASP A 1 582 ? 25.608 1.714 -3.259 1.00 97.50 582 ASP A N 1
ATOM 4737 C CA . ASP A 1 582 ? 27.050 1.623 -3.517 1.00 97.50 582 ASP A CA 1
ATOM 4738 C C . ASP A 1 582 ? 27.584 0.178 -3.418 1.00 97.50 582 ASP A C 1
ATOM 4740 O O . ASP A 1 582 ? 28.413 -0.208 -4.246 1.00 97.50 582 ASP A O 1
ATOM 4744 N N . LYS A 1 583 ? 27.107 -0.634 -2.461 1.00 98.12 583 LYS A N 1
ATOM 4745 C CA . LYS A 1 583 ? 27.503 -2.049 -2.316 1.00 98.12 583 LYS A CA 1
ATOM 4746 C C . LYS A 1 583 ? 26.858 -2.970 -3.361 1.00 98.12 583 LYS A C 1
ATOM 4748 O O . LYS A 1 583 ? 27.458 -3.979 -3.722 1.00 98.12 583 LYS A O 1
ATOM 4753 N N . THR A 1 584 ? 25.666 -2.644 -3.861 1.00 98.00 584 THR A N 1
ATOM 4754 C CA . THR A 1 584 ? 24.886 -3.510 -4.770 1.00 98.00 584 THR A CA 1
ATOM 4755 C C . THR A 1 584 ? 25.110 -3.241 -6.264 1.00 98.00 584 THR A C 1
ATOM 4757 O O . THR A 1 584 ? 24.587 -3.975 -7.098 1.00 98.00 584 THR A O 1
ATOM 4760 N N . LYS A 1 585 ? 25.969 -2.284 -6.644 1.00 97.44 585 LYS A N 1
ATOM 4761 C CA . LYS A 1 585 ? 26.342 -1.983 -8.049 1.00 97.44 585 LYS A CA 1
ATOM 4762 C C . LYS A 1 585 ? 26.674 -3.201 -8.920 1.00 97.44 585 LYS A C 1
ATOM 4764 O O . LYS A 1 585 ? 26.309 -3.238 -10.091 1.00 97.44 585 LYS A O 1
ATOM 4769 N N . ALA A 1 586 ? 27.379 -4.192 -8.372 1.00 97.88 586 ALA A N 1
ATOM 4770 C CA . ALA A 1 586 ? 27.725 -5.411 -9.107 1.00 97.88 586 ALA A CA 1
ATOM 4771 C C . ALA A 1 586 ? 26.512 -6.336 -9.335 1.00 97.88 586 ALA A C 1
ATOM 4773 O O . ALA A 1 586 ? 26.460 -7.033 -10.348 1.00 97.88 586 ALA A O 1
ATOM 4774 N N . LEU A 1 587 ? 25.540 -6.319 -8.416 1.00 98.31 587 LEU A N 1
ATOM 4775 C CA . LEU A 1 587 ? 24.279 -7.046 -8.536 1.00 98.31 587 LEU A CA 1
ATOM 4776 C C . LEU A 1 587 ? 23.389 -6.408 -9.607 1.00 98.31 587 LEU A C 1
ATOM 4778 O O . LEU A 1 587 ? 22.986 -7.130 -10.513 1.00 98.31 587 LEU A O 1
ATOM 4782 N N . TYR A 1 588 ? 23.183 -5.084 -9.567 1.00 98.25 588 TYR A N 1
ATOM 4783 C CA . TYR A 1 588 ? 22.483 -4.344 -10.630 1.00 98.25 588 TYR A CA 1
ATOM 4784 C C . TYR A 1 588 ? 23.075 -4.668 -12.001 1.00 98.25 588 TYR A C 1
ATOM 4786 O O . TYR A 1 588 ? 22.422 -5.330 -12.795 1.00 98.25 588 TYR A O 1
ATOM 4794 N N . LYS A 1 589 ? 24.379 -4.428 -12.201 1.00 98.12 589 LYS A N 1
ATOM 4795 C CA . LYS A 1 589 ? 25.071 -4.736 -13.466 1.00 98.12 589 LYS A CA 1
ATOM 4796 C C . LYS A 1 589 ? 24.905 -6.193 -13.944 1.00 98.12 589 LYS A C 1
ATOM 4798 O O . LYS A 1 589 ? 25.019 -6.459 -15.141 1.00 98.12 589 LYS A O 1
ATOM 4803 N N . THR A 1 590 ? 24.710 -7.148 -13.033 1.00 98.19 590 THR A N 1
ATOM 4804 C CA . THR A 1 590 ? 24.454 -8.557 -13.381 1.00 98.19 590 THR A CA 1
ATOM 4805 C C . THR A 1 590 ? 23.002 -8.772 -13.804 1.00 98.19 590 THR A C 1
ATOM 4807 O O . THR A 1 590 ? 22.754 -9.473 -14.780 1.00 98.19 590 THR A O 1
ATOM 4810 N N . LEU A 1 591 ? 22.053 -8.158 -13.096 1.00 98.00 591 LEU A N 1
ATOM 4811 C CA . LEU A 1 591 ? 20.635 -8.180 -13.444 1.00 98.00 591 LEU A CA 1
ATOM 4812 C C . LEU A 1 591 ? 20.383 -7.463 -14.775 1.00 98.00 591 LEU A C 1
ATOM 4814 O O . LEU A 1 591 ? 19.727 -8.049 -15.627 1.00 98.00 591 LEU A O 1
ATOM 4818 N N . ASP A 1 592 ? 20.976 -6.287 -14.992 1.00 97.31 592 ASP A N 1
ATOM 4819 C CA . ASP A 1 592 ? 20.866 -5.475 -16.214 1.00 97.31 592 ASP A CA 1
ATOM 4820 C C . ASP A 1 592 ? 21.376 -6.222 -17.454 1.00 97.31 592 ASP A C 1
ATOM 4822 O O . ASP A 1 592 ? 20.755 -6.196 -18.515 1.00 97.31 592 ASP A O 1
ATOM 4826 N N . ASP A 1 593 ? 22.490 -6.955 -17.321 1.00 96.44 593 ASP A N 1
ATOM 4827 C CA . ASP A 1 593 ? 23.032 -7.774 -18.410 1.00 96.44 593 ASP A CA 1
ATOM 4828 C C . ASP A 1 593 ? 22.098 -8.937 -18.792 1.00 96.44 593 ASP A C 1
ATOM 4830 O O . ASP A 1 593 ? 22.125 -9.389 -19.937 1.00 96.44 593 ASP A O 1
ATOM 4834 N N . ILE A 1 594 ? 21.259 -9.405 -17.859 1.00 96.62 594 ILE A N 1
ATOM 4835 C CA . ILE A 1 594 ? 20.272 -10.471 -18.083 1.00 96.62 594 ILE A CA 1
ATOM 4836 C C . ILE A 1 594 ? 18.929 -9.904 -18.566 1.00 96.62 594 ILE A C 1
ATOM 4838 O O . ILE A 1 594 ? 18.312 -10.473 -19.463 1.00 96.62 594 ILE A O 1
ATOM 4842 N N . SER A 1 595 ? 18.469 -8.801 -17.979 1.00 94.88 595 SER A N 1
ATOM 4843 C CA . SER A 1 595 ? 17.170 -8.174 -18.242 1.00 94.88 595 SER A CA 1
ATOM 4844 C C . SER A 1 595 ? 17.167 -7.299 -19.499 1.00 94.88 595 SER A C 1
ATOM 4846 O O . SER A 1 595 ? 16.121 -7.109 -20.117 1.00 94.88 595 SER A O 1
ATOM 4848 N N . GLY A 1 596 ? 18.326 -6.758 -19.880 1.00 94.00 596 GLY A N 1
ATOM 4849 C CA . GLY A 1 596 ? 18.448 -5.716 -20.898 1.00 94.00 596 GLY A CA 1
ATOM 4850 C C . GLY A 1 596 ? 18.021 -4.325 -20.416 1.00 94.00 596 GLY A C 1
ATOM 4851 O O . GLY A 1 596 ? 17.914 -3.422 -21.246 1.00 94.00 596 GLY A O 1
ATOM 4852 N N . VAL A 1 597 ? 17.761 -4.143 -19.114 1.00 95.75 597 VAL A N 1
ATOM 4853 C CA . VAL A 1 597 ? 17.433 -2.841 -18.508 1.00 95.75 597 VAL A CA 1
ATOM 4854 C C . VAL A 1 597 ? 18.614 -1.867 -18.687 1.00 95.75 597 VAL A C 1
ATOM 4856 O O . VAL A 1 597 ? 19.758 -2.245 -18.423 1.00 95.75 597 VAL A O 1
ATOM 4859 N N . PRO A 1 598 ? 18.384 -0.617 -19.134 1.00 95.19 598 PRO A N 1
ATOM 4860 C CA . PRO A 1 598 ? 19.434 0.397 -19.208 1.00 95.19 598 PRO A CA 1
ATOM 4861 C C . PRO A 1 598 ? 19.972 0.769 -17.820 1.00 95.19 598 PRO A C 1
ATOM 4863 O O . PRO A 1 598 ? 19.203 1.013 -16.896 1.00 95.19 598 PRO A O 1
ATOM 4866 N N . ALA A 1 599 ? 21.295 0.883 -17.679 1.00 94.50 599 ALA A N 1
ATOM 4867 C CA . ALA A 1 599 ? 21.949 1.244 -16.411 1.00 94.50 599 ALA A CA 1
ATOM 4868 C C . ALA A 1 599 ? 21.684 2.700 -15.949 1.00 94.50 599 ALA A C 1
ATOM 4870 O O . ALA A 1 599 ? 22.130 3.102 -14.874 1.00 94.50 599 ALA A O 1
ATOM 4871 N N . ASP A 1 600 ? 21.012 3.498 -16.781 1.00 94.06 600 ASP A N 1
ATOM 4872 C CA . ASP A 1 600 ? 20.512 4.848 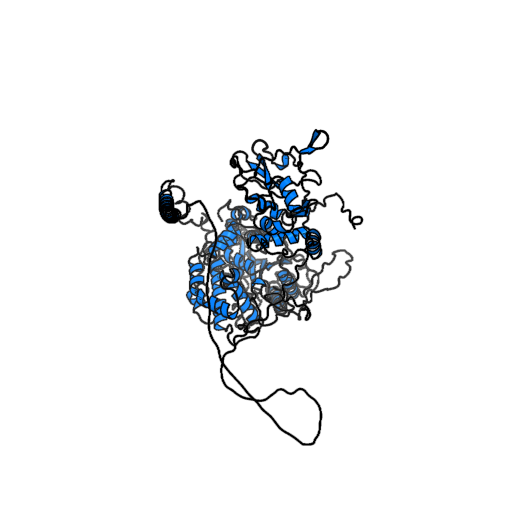-16.519 1.00 94.06 600 ASP A CA 1
ATOM 4873 C C . ASP A 1 600 ? 18.980 4.908 -16.336 1.00 94.06 600 ASP A C 1
ATOM 4875 O O . ASP A 1 600 ? 18.427 5.995 -16.181 1.00 94.06 600 ASP A O 1
ATOM 4879 N N . ASP A 1 601 ? 18.286 3.763 -16.297 1.00 94.81 601 ASP A N 1
ATOM 4880 C CA . ASP A 1 601 ? 16.869 3.695 -15.924 1.00 94.81 601 ASP A CA 1
ATOM 4881 C C . ASP A 1 601 ? 16.701 4.016 -14.430 1.00 94.81 601 ASP A C 1
ATOM 4883 O O . ASP A 1 601 ? 17.010 3.195 -13.563 1.00 94.81 601 ASP A O 1
ATOM 4887 N N . GLU A 1 602 ? 16.232 5.228 -14.122 1.00 91.62 602 GLU A N 1
ATOM 4888 C CA . GLU A 1 602 ? 16.091 5.701 -12.740 1.00 91.62 602 GLU A CA 1
ATOM 4889 C C . GLU A 1 602 ? 15.134 4.834 -11.908 1.00 91.62 602 GLU A C 1
ATOM 4891 O O . GLU A 1 602 ? 15.383 4.642 -10.719 1.00 91.62 602 GLU A O 1
ATOM 4896 N N . GLY A 1 603 ? 14.078 4.271 -12.510 1.00 88.50 603 GLY A N 1
ATOM 4897 C CA . GLY A 1 603 ? 13.077 3.468 -11.802 1.00 88.50 603 GLY A CA 1
ATOM 4898 C C . GLY A 1 603 ? 13.631 2.121 -11.341 1.00 88.50 603 GLY A C 1
ATOM 4899 O O . GLY A 1 603 ? 13.443 1.726 -10.191 1.00 88.50 603 GLY A O 1
ATOM 4900 N N . PHE A 1 604 ? 14.384 1.443 -12.210 1.00 94.00 604 PHE A N 1
ATOM 4901 C CA . PHE A 1 604 ? 15.066 0.195 -11.859 1.00 94.00 604 PHE A CA 1
ATOM 4902 C C . PHE A 1 604 ? 16.270 0.383 -10.923 1.00 94.00 604 PHE A C 1
ATOM 4904 O O . PHE A 1 604 ? 16.665 -0.583 -10.274 1.00 94.00 604 PHE A O 1
ATOM 4911 N N . HIS A 1 605 ? 16.849 1.587 -10.841 1.00 94.88 605 HIS A N 1
ATOM 4912 C CA . HIS A 1 605 ? 18.089 1.844 -10.095 1.00 94.88 605 HIS A CA 1
ATOM 4913 C C . HIS A 1 605 ? 17.929 2.701 -8.831 1.00 94.88 605 HIS A C 1
ATOM 4915 O O . HIS A 1 605 ? 18.886 2.826 -8.060 1.00 94.88 605 HIS A O 1
ATOM 4921 N N . GLU A 1 606 ? 16.745 3.260 -8.558 1.00 93.50 606 GLU A N 1
ATOM 4922 C CA . GLU A 1 606 ? 16.470 3.902 -7.266 1.00 93.50 606 GLU A CA 1
ATOM 4923 C C . GLU A 1 606 ? 16.247 2.895 -6.122 1.00 93.50 606 GLU A C 1
ATOM 4925 O O . GLU A 1 606 ? 16.498 3.233 -4.961 1.00 93.50 606 GLU A O 1
ATOM 4930 N N . SER A 1 607 ? 15.785 1.677 -6.439 1.00 95.88 607 SER A N 1
ATOM 4931 C CA . SER A 1 607 ? 15.497 0.585 -5.495 1.00 95.88 607 SER A CA 1
ATOM 4932 C C . SER A 1 607 ? 15.355 -0.770 -6.197 1.00 95.88 607 SER A C 1
ATOM 4934 O O . SER A 1 607 ? 15.018 -0.820 -7.378 1.00 95.88 607 SER A O 1
ATOM 4936 N N . PHE A 1 608 ? 15.473 -1.869 -5.451 1.00 97.56 608 PHE A N 1
ATOM 4937 C CA . PHE A 1 608 ? 15.205 -3.221 -5.947 1.00 97.56 608 PHE A CA 1
ATOM 4938 C C . PHE A 1 608 ? 13.713 -3.531 -6.167 1.00 97.56 608 PHE A C 1
ATOM 4940 O O . PHE A 1 608 ? 13.422 -4.632 -6.627 1.00 97.56 608 PHE A O 1
ATOM 4947 N N . ASP A 1 609 ? 12.777 -2.607 -5.905 1.00 96.19 609 ASP A N 1
ATOM 4948 C CA . ASP A 1 609 ? 11.320 -2.806 -6.047 1.00 96.19 609 ASP A CA 1
ATOM 4949 C C . ASP A 1 609 ? 10.925 -3.472 -7.377 1.00 96.19 609 ASP A C 1
ATOM 4951 O O . ASP A 1 609 ? 10.285 -4.528 -7.379 1.00 96.19 609 ASP A O 1
ATOM 4955 N N . HIS A 1 610 ? 11.388 -2.920 -8.505 1.00 96.94 610 HIS A N 1
ATOM 4956 C CA . HIS A 1 610 ? 11.075 -3.449 -9.833 1.00 96.94 610 HIS A CA 1
ATOM 4957 C C . HIS A 1 610 ? 11.579 -4.887 -10.011 1.00 96.94 610 HIS A C 1
ATOM 4959 O O . HIS A 1 610 ? 10.826 -5.767 -10.436 1.00 96.94 610 HIS A O 1
ATOM 4965 N N . TYR A 1 611 ? 12.839 -5.150 -9.648 1.00 98.19 611 TYR A N 1
ATOM 4966 C CA . TYR A 1 611 ? 13.432 -6.485 -9.720 1.00 98.19 611 TYR A CA 1
ATOM 4967 C C . TYR A 1 611 ? 12.766 -7.467 -8.740 1.00 98.19 611 TYR A C 1
ATOM 4969 O O . TYR A 1 611 ? 12.577 -8.636 -9.079 1.00 98.19 611 TYR A O 1
ATOM 4977 N N . TYR A 1 612 ? 12.361 -7.003 -7.557 1.00 98.12 612 TYR A N 1
ATOM 4978 C CA . TYR A 1 612 ? 11.669 -7.794 -6.545 1.00 98.12 612 TYR A CA 1
ATOM 4979 C C . TYR A 1 612 ? 10.277 -8.209 -7.028 1.00 98.12 612 TYR A C 1
ATOM 4981 O O . TYR A 1 612 ? 9.995 -9.405 -7.064 1.00 98.12 612 TYR A O 1
ATOM 4989 N N . ASP A 1 613 ? 9.415 -7.270 -7.436 1.00 97.38 613 ASP A N 1
ATOM 4990 C CA . ASP A 1 613 ? 8.057 -7.566 -7.924 1.00 97.38 613 ASP A CA 1
ATOM 4991 C C . ASP A 1 613 ? 8.107 -8.470 -9.166 1.00 97.38 613 ASP A C 1
ATOM 4993 O O . ASP A 1 613 ? 7.379 -9.458 -9.235 1.00 97.38 613 ASP A O 1
ATOM 4997 N N . ASN A 1 614 ? 9.033 -8.205 -10.097 1.00 96.88 614 ASN A N 1
ATOM 4998 C CA . ASN A 1 614 ? 9.241 -9.010 -11.301 1.00 96.88 614 ASN A CA 1
ATOM 4999 C C . ASN A 1 614 ? 9.622 -10.467 -10.965 1.00 96.88 614 ASN A C 1
ATOM 5001 O O . ASN A 1 614 ? 8.937 -11.401 -11.389 1.00 96.88 614 ASN A O 1
ATOM 5005 N N . LEU A 1 615 ? 10.689 -10.685 -10.187 1.00 98.25 615 LEU A N 1
ATOM 5006 C CA . LEU A 1 615 ? 11.199 -12.031 -9.901 1.00 98.25 615 LEU A CA 1
ATOM 5007 C C . LEU A 1 615 ? 10.296 -12.807 -8.933 1.00 98.25 615 LEU A C 1
ATOM 5009 O O . LEU A 1 615 ? 9.977 -13.970 -9.194 1.00 98.25 615 LEU A O 1
ATOM 5013 N N . SER A 1 616 ? 9.831 -12.159 -7.860 1.00 97.62 616 SER A N 1
ATOM 5014 C CA . SER A 1 616 ? 8.993 -12.803 -6.841 1.00 97.62 616 SER A CA 1
ATOM 5015 C C . SER A 1 616 ? 7.636 -13.211 -7.408 1.00 97.62 616 SER A C 1
ATOM 5017 O O . SER A 1 616 ? 7.154 -14.303 -7.113 1.00 97.62 616 SER A O 1
ATOM 5019 N N . ALA A 1 617 ? 7.035 -12.400 -8.286 1.00 96.75 617 ALA A N 1
ATOM 5020 C CA . ALA A 1 617 ? 5.803 -12.774 -8.964 1.00 96.75 617 ALA A CA 1
ATOM 5021 C C . ALA A 1 617 ? 6.016 -13.935 -9.945 1.00 96.75 617 ALA A C 1
ATOM 5023 O O . ALA A 1 617 ? 5.153 -14.808 -10.007 1.00 96.75 617 ALA A O 1
ATOM 5024 N N . ARG A 1 618 ? 7.136 -14.006 -10.686 1.00 96.62 618 ARG A N 1
ATOM 5025 C CA . ARG A 1 618 ? 7.423 -15.175 -11.545 1.00 96.62 618 ARG A CA 1
ATOM 5026 C C . ARG A 1 618 ? 7.491 -16.455 -10.721 1.00 96.62 618 ARG A C 1
ATOM 5028 O O . ARG A 1 618 ? 6.745 -17.387 -11.014 1.00 96.62 618 ARG A O 1
ATOM 5035 N N . GLN A 1 619 ? 8.319 -16.470 -9.674 1.00 97.50 619 GLN A N 1
ATOM 5036 C CA . GLN A 1 619 ? 8.478 -17.639 -8.808 1.00 97.50 619 GLN A CA 1
ATOM 5037 C C . GLN A 1 619 ? 7.142 -18.041 -8.171 1.00 97.50 619 GLN A C 1
ATOM 5039 O O . GLN A 1 619 ? 6.761 -19.207 -8.223 1.00 97.50 619 GLN A O 1
ATOM 5044 N N . CYS A 1 620 ? 6.376 -17.063 -7.687 1.00 97.31 620 CYS A N 1
ATOM 5045 C CA . CYS A 1 620 ? 5.075 -17.290 -7.072 1.00 97.31 620 CYS A CA 1
ATOM 5046 C C . CYS A 1 620 ? 4.034 -17.901 -8.028 1.00 97.31 620 CYS A C 1
ATOM 5048 O O . CYS A 1 620 ? 3.152 -18.635 -7.589 1.00 97.31 620 CYS A O 1
ATOM 5050 N N . HIS A 1 621 ? 4.127 -17.630 -9.334 1.00 96.50 621 HIS A N 1
ATOM 5051 C CA . HIS A 1 621 ? 3.269 -18.223 -10.372 1.00 96.50 621 HIS A CA 1
ATOM 5052 C C . HIS A 1 621 ? 3.913 -19.438 -11.063 1.00 96.50 621 HIS A C 1
ATOM 5054 O O . HIS A 1 621 ? 3.497 -19.803 -12.163 1.00 96.50 621 HIS A O 1
ATOM 5060 N N . ASN A 1 622 ? 4.954 -20.035 -10.464 1.00 95.56 622 ASN A N 1
ATOM 5061 C CA . ASN A 1 622 ? 5.726 -21.146 -11.032 1.00 95.56 622 ASN A CA 1
ATOM 5062 C C . ASN A 1 622 ? 6.197 -20.884 -12.483 1.00 95.56 622 ASN A C 1
ATOM 5064 O O . ASN A 1 622 ? 6.225 -21.774 -13.337 1.00 95.56 622 ASN A O 1
ATOM 5068 N N . LYS A 1 623 ? 6.534 -19.626 -12.791 1.00 95.06 623 LYS A N 1
ATOM 5069 C CA . LYS A 1 623 ? 7.102 -19.212 -14.077 1.00 95.06 623 LYS A CA 1
ATOM 5070 C C . LYS A 1 623 ? 8.628 -19.223 -13.986 1.00 95.06 623 LYS A C 1
ATOM 5072 O O . LYS A 1 623 ? 9.172 -18.809 -12.961 1.00 95.06 623 LYS A O 1
ATOM 5077 N N . PRO A 1 624 ? 9.339 -19.645 -15.047 1.00 94.88 624 PRO A N 1
ATOM 5078 C CA . PRO A 1 624 ? 10.794 -19.691 -15.023 1.00 94.88 624 PRO A CA 1
ATOM 5079 C C . PRO A 1 624 ? 11.378 -18.286 -14.873 1.00 94.88 624 PRO A C 1
ATOM 5081 O O . PRO A 1 624 ? 10.832 -17.306 -15.392 1.00 94.88 624 PRO A O 1
ATOM 5084 N N . PHE A 1 625 ? 12.511 -18.188 -14.185 1.00 96.00 625 PHE A N 1
ATOM 5085 C CA . PHE A 1 625 ? 13.263 -16.944 -14.116 1.00 96.00 625 PHE A CA 1
ATOM 5086 C C . PHE A 1 625 ? 13.726 -16.479 -15.508 1.00 96.00 625 PHE A C 1
ATOM 5088 O O . PHE A 1 625 ? 13.898 -17.299 -16.415 1.00 96.00 625 PHE A O 1
ATOM 5095 N N . PRO A 1 626 ? 13.893 -15.160 -15.704 1.00 94.12 626 PRO A N 1
ATOM 5096 C CA . PRO A 1 626 ? 14.259 -14.605 -16.996 1.00 94.12 626 PRO A CA 1
ATOM 5097 C C . PRO A 1 626 ? 15.700 -14.968 -17.374 1.00 94.12 626 PRO A C 1
ATOM 5099 O O . PRO A 1 626 ? 16.604 -15.006 -16.532 1.00 94.12 626 PRO A O 1
ATOM 5102 N N . CYS A 1 627 ? 15.897 -15.207 -18.668 1.00 94.19 627 CYS A N 1
ATOM 5103 C CA . CYS A 1 627 ? 17.190 -15.454 -19.291 1.00 94.19 627 CYS A CA 1
ATOM 5104 C C . CYS A 1 627 ? 17.523 -14.326 -20.261 1.00 94.19 627 CYS A C 1
ATOM 5106 O O . CYS A 1 627 ? 16.628 -13.783 -20.910 1.00 94.19 627 CYS A O 1
ATOM 5108 N N . LYS A 1 628 ? 18.815 -14.026 -20.409 1.00 94.12 628 LYS A N 1
ATOM 5109 C CA . LYS A 1 628 ? 19.303 -13.030 -21.357 1.00 94.12 628 LYS A CA 1
ATOM 5110 C C . LYS A 1 628 ? 18.884 -13.407 -22.768 1.00 94.12 628 LYS A C 1
ATOM 5112 O O . LYS A 1 628 ? 19.203 -14.509 -23.231 1.00 94.12 628 LYS A O 1
ATOM 5117 N N . LEU A 1 629 ? 18.216 -12.480 -23.445 1.00 90.62 629 LEU A N 1
ATOM 5118 C CA . LEU A 1 629 ? 17.807 -12.634 -24.832 1.00 90.62 629 LEU A CA 1
ATOM 5119 C C . LEU A 1 629 ? 18.964 -12.280 -25.774 1.00 90.62 629 LEU A C 1
ATOM 5121 O O . LEU A 1 629 ? 19.493 -11.172 -25.749 1.00 90.62 629 LEU A O 1
ATOM 5125 N N . VAL A 1 630 ? 19.337 -13.231 -26.628 1.00 88.25 630 VAL A N 1
ATOM 5126 C CA . VAL A 1 630 ? 20.313 -13.067 -27.713 1.00 88.25 630 VAL A CA 1
ATOM 5127 C C . VAL A 1 630 ? 19.589 -13.382 -29.018 1.00 88.25 630 VAL A C 1
ATOM 5129 O O . VAL A 1 630 ? 18.973 -14.439 -29.140 1.00 88.25 630 VAL A O 1
ATOM 5132 N N . ASP A 1 631 ? 19.585 -12.436 -29.960 1.00 84.38 631 ASP A N 1
ATOM 5133 C CA . ASP A 1 631 ? 18.838 -12.518 -31.227 1.00 84.38 631 ASP A CA 1
ATOM 5134 C C . ASP A 1 631 ? 17.358 -12.935 -31.052 1.00 84.38 631 ASP A C 1
ATOM 5136 O O . ASP A 1 631 ? 16.804 -13.723 -31.823 1.00 84.38 631 ASP A O 1
ATOM 5140 N N . GLY A 1 632 ? 16.717 -12.425 -29.992 1.00 80.62 632 GLY A N 1
ATOM 5141 C CA . GLY A 1 632 ? 15.320 -12.715 -29.648 1.00 80.62 632 GLY A CA 1
ATOM 5142 C C . GLY A 1 632 ? 15.070 -14.104 -29.045 1.00 80.62 632 GLY A C 1
ATOM 5143 O O . GLY A 1 632 ? 13.923 -14.544 -29.005 1.00 80.62 632 GLY A O 1
ATOM 5144 N N . LYS A 1 633 ? 16.111 -14.816 -28.592 1.00 85.38 633 LYS A N 1
ATOM 5145 C CA . LYS A 1 633 ? 16.011 -16.159 -27.994 1.00 85.38 633 LYS A CA 1
ATOM 5146 C C . LYS A 1 633 ? 16.702 -16.229 -26.637 1.00 85.38 633 LYS A C 1
ATOM 5148 O O . LYS A 1 633 ? 17.727 -15.588 -26.426 1.00 85.38 633 LYS A O 1
ATOM 5153 N N . ASN A 1 634 ? 16.174 -17.057 -25.737 1.00 88.62 634 ASN A N 1
ATOM 5154 C CA . ASN A 1 634 ? 16.795 -17.317 -24.438 1.00 88.62 634 ASN A CA 1
ATOM 5155 C C . ASN A 1 634 ? 18.189 -17.934 -24.609 1.00 88.62 634 ASN A C 1
ATOM 5157 O O . ASN A 1 634 ? 18.340 -18.977 -25.248 1.00 88.62 634 ASN A O 1
ATOM 5161 N N . SER A 1 635 ? 19.189 -17.306 -23.998 1.00 91.50 635 SER A N 1
ATOM 5162 C CA . SER A 1 635 ? 20.501 -17.907 -23.757 1.00 91.50 635 SER A CA 1
ATOM 5163 C C . SER A 1 635 ? 20.500 -18.757 -22.477 1.00 91.50 635 SER A C 1
ATOM 5165 O O . SER A 1 635 ? 19.501 -18.839 -21.766 1.00 91.50 635 SER A O 1
ATOM 5167 N N . SER A 1 636 ? 21.642 -19.370 -22.156 1.00 91.38 636 SER A N 1
ATOM 5168 C CA . SER A 1 636 ? 21.868 -20.072 -20.884 1.00 91.38 636 SER A CA 1
ATOM 5169 C C . SER A 1 636 ? 22.209 -19.146 -19.706 1.00 91.38 636 SER A C 1
ATOM 5171 O O . SER A 1 636 ? 22.407 -19.633 -18.596 1.00 91.38 636 SER A O 1
ATOM 5173 N N . THR A 1 637 ? 22.339 -17.834 -19.928 1.00 94.94 637 THR A N 1
ATOM 5174 C CA . THR A 1 637 ? 22.639 -16.860 -18.870 1.00 94.94 637 THR A CA 1
ATOM 5175 C C . THR A 1 637 ? 21.324 -16.351 -18.291 1.00 94.94 637 THR A C 1
ATOM 5177 O O . THR A 1 637 ? 20.666 -15.507 -18.895 1.00 94.94 637 THR A O 1
ATOM 5180 N N . CYS A 1 638 ? 20.925 -16.888 -17.140 1.00 96.06 638 CYS A N 1
ATOM 5181 C CA . CYS A 1 638 ? 19.638 -16.603 -16.507 1.00 96.06 638 CYS A CA 1
ATOM 5182 C C . CYS A 1 638 ? 19.804 -16.116 -15.070 1.00 96.06 638 CYS A C 1
ATOM 5184 O O . CYS A 1 638 ? 20.826 -16.375 -14.434 1.00 96.06 638 CYS A O 1
ATOM 5186 N N . VAL A 1 639 ? 18.771 -15.455 -14.543 1.00 97.81 639 VAL A N 1
ATOM 5187 C CA . VAL A 1 639 ? 18.644 -15.245 -13.097 1.00 97.81 639 VAL A CA 1
ATOM 5188 C C . VAL A 1 639 ? 18.492 -16.618 -12.438 1.00 97.81 639 VAL A C 1
ATOM 5190 O O . VAL A 1 639 ? 17.566 -17.362 -12.758 1.00 97.81 639 VAL A O 1
ATOM 5193 N N . ASP A 1 640 ? 19.407 -16.967 -11.534 1.00 96.94 640 ASP A N 1
ATOM 5194 C CA . ASP A 1 640 ? 19.303 -18.178 -10.719 1.00 96.94 640 ASP A CA 1
ATOM 5195 C C . ASP A 1 640 ? 18.613 -17.896 -9.370 1.00 96.94 640 ASP A C 1
ATOM 5197 O O . ASP A 1 640 ? 18.359 -16.748 -8.991 1.00 96.94 640 ASP A O 1
ATOM 5201 N N . GLN A 1 641 ? 18.313 -18.956 -8.613 1.00 97.81 641 GLN A N 1
ATOM 5202 C CA . GLN A 1 641 ? 17.656 -18.815 -7.312 1.00 97.81 641 GLN A CA 1
ATOM 5203 C C . GLN A 1 641 ? 18.518 -18.049 -6.293 1.00 97.81 641 GLN A C 1
ATOM 5205 O O . GLN A 1 641 ? 17.965 -17.404 -5.407 1.00 97.81 641 GLN A O 1
ATOM 5210 N N . LYS A 1 642 ? 19.856 -18.076 -6.388 1.00 97.50 642 LYS A N 1
ATOM 5211 C CA . LYS A 1 642 ? 20.731 -17.332 -5.465 1.00 97.50 642 LYS A CA 1
ATOM 5212 C C . LYS A 1 642 ? 20.641 -15.829 -5.729 1.00 97.50 642 LYS A C 1
ATOM 5214 O O . LYS A 1 642 ? 20.557 -15.042 -4.781 1.00 97.50 642 LYS A O 1
ATOM 5219 N N . LEU A 1 643 ? 20.620 -15.440 -7.000 1.00 98.06 643 LEU A N 1
ATOM 5220 C CA . LEU A 1 643 ? 20.439 -14.065 -7.443 1.00 98.06 643 LEU A CA 1
ATOM 5221 C C . LEU A 1 643 ? 19.046 -13.550 -7.046 1.00 98.06 643 LEU A C 1
ATOM 5223 O O . LEU A 1 643 ? 18.951 -12.513 -6.391 1.00 98.06 643 LEU A O 1
ATOM 5227 N N . ALA A 1 644 ? 17.991 -14.326 -7.322 1.00 98.56 644 ALA A N 1
ATOM 5228 C CA . ALA A 1 644 ? 16.620 -14.005 -6.917 1.00 98.56 644 ALA A CA 1
ATOM 5229 C C . ALA A 1 644 ? 16.478 -13.868 -5.389 1.00 98.56 644 ALA A C 1
ATOM 5231 O O . ALA A 1 644 ? 15.976 -12.857 -4.907 1.00 98.56 644 ALA A O 1
ATOM 5232 N N . ASN A 1 645 ? 17.016 -14.815 -4.612 1.00 98.62 645 ASN A N 1
ATOM 5233 C CA . ASN A 1 645 ? 17.016 -14.746 -3.147 1.00 98.62 645 ASN A CA 1
ATOM 5234 C C . ASN A 1 645 ? 17.713 -13.482 -2.618 1.00 98.62 645 ASN A C 1
ATOM 5236 O O . ASN A 1 645 ? 17.271 -12.909 -1.625 1.00 98.62 645 ASN A O 1
ATOM 5240 N N . THR A 1 646 ? 18.780 -13.027 -3.280 1.00 98.62 646 THR A N 1
ATOM 5241 C CA . THR A 1 646 ? 19.496 -11.801 -2.894 1.00 98.62 646 THR A CA 1
ATOM 5242 C C . THR A 1 646 ? 18.660 -10.554 -3.167 1.00 98.62 646 THR A C 1
ATOM 5244 O O . THR A 1 646 ? 18.543 -9.708 -2.284 1.00 98.62 646 THR A O 1
ATOM 5247 N N . VAL A 1 647 ? 17.986 -10.482 -4.321 1.00 98.62 647 VAL A N 1
ATOM 5248 C CA . VAL A 1 647 ? 16.980 -9.438 -4.598 1.00 98.62 647 VAL A CA 1
ATOM 5249 C C . VAL A 1 647 ? 15.861 -9.467 -3.551 1.00 98.62 647 VAL A C 1
ATOM 5251 O O . VAL A 1 647 ? 15.463 -8.416 -3.056 1.00 98.62 647 VAL A O 1
ATOM 5254 N N . TYR A 1 648 ? 15.393 -10.651 -3.140 1.00 98.56 648 TYR A N 1
ATOM 5255 C CA . TYR A 1 648 ? 14.342 -10.757 -2.127 1.00 98.56 648 TYR A CA 1
ATOM 5256 C C . TYR A 1 648 ? 14.782 -10.233 -0.759 1.00 98.56 648 TYR A C 1
ATOM 5258 O O . TYR A 1 648 ? 14.063 -9.448 -0.146 1.00 98.56 648 TYR A O 1
ATOM 5266 N N . ARG A 1 649 ? 15.965 -10.619 -0.269 1.00 98.56 649 ARG A N 1
ATOM 5267 C CA . ARG A 1 649 ? 16.475 -10.089 1.005 1.00 98.56 649 ARG A CA 1
ATOM 5268 C C . ARG A 1 649 ? 16.696 -8.573 0.941 1.00 98.56 649 ARG A C 1
ATOM 5270 O O . ARG A 1 649 ? 16.394 -7.883 1.911 1.00 98.56 649 ARG A O 1
ATOM 5277 N N . LEU A 1 650 ? 17.144 -8.047 -0.201 1.00 98.56 650 LEU A N 1
ATOM 5278 C CA . LEU A 1 650 ? 17.309 -6.606 -0.410 1.00 98.56 650 LEU A CA 1
ATOM 5279 C C . LEU A 1 650 ? 15.975 -5.850 -0.411 1.00 98.56 650 LEU A C 1
ATOM 5281 O O . LEU A 1 650 ? 15.869 -4.869 0.313 1.00 98.56 650 LEU A O 1
ATOM 5285 N N . GLY A 1 651 ? 14.930 -6.328 -1.093 1.00 97.88 651 GLY A N 1
ATOM 5286 C CA . GLY A 1 651 ? 13.607 -5.684 -1.034 1.00 97.88 651 GLY A CA 1
ATOM 5287 C C . GLY A 1 651 ? 12.987 -5.692 0.373 1.00 97.88 651 GLY A C 1
ATOM 5288 O O . GLY A 1 651 ? 12.353 -4.720 0.784 1.00 97.88 651 GLY A O 1
ATOM 5289 N N . GLN A 1 652 ? 13.226 -6.748 1.164 1.00 98.19 652 GLN A N 1
ATOM 5290 C CA . GLN A 1 652 ? 12.839 -6.780 2.584 1.00 98.19 652 GLN A CA 1
ATOM 5291 C C . GLN A 1 652 ? 13.608 -5.724 3.402 1.00 98.19 652 GLN A C 1
ATOM 5293 O O . GLN A 1 652 ? 13.006 -4.991 4.191 1.00 98.19 652 GLN A O 1
ATOM 5298 N N . TRP A 1 653 ? 14.921 -5.606 3.177 1.00 98.50 653 TRP A N 1
ATOM 5299 C CA . TRP A 1 653 ? 15.767 -4.584 3.798 1.00 98.50 653 TRP A CA 1
ATOM 5300 C C . TRP A 1 653 ? 15.329 -3.161 3.419 1.00 98.50 653 TRP A C 1
ATOM 5302 O O . TRP A 1 653 ? 15.207 -2.303 4.293 1.00 98.50 653 TRP A O 1
ATOM 5312 N N . GLU A 1 654 ? 15.032 -2.911 2.142 1.00 98.25 654 GLU A N 1
ATOM 5313 C CA . GLU A 1 654 ? 14.566 -1.616 1.635 1.00 98.25 654 GLU A CA 1
ATOM 5314 C C . GLU A 1 654 ? 13.247 -1.190 2.281 1.00 98.25 654 GLU A C 1
ATOM 5316 O O . GLU A 1 654 ? 13.141 -0.056 2.751 1.00 98.25 654 GLU A O 1
ATOM 5321 N N . TYR A 1 655 ? 12.268 -2.097 2.386 1.00 97.50 655 TYR A N 1
ATOM 5322 C CA . TYR A 1 655 ? 11.012 -1.815 3.089 1.00 97.50 655 TYR A CA 1
ATOM 5323 C C . TYR A 1 655 ? 11.240 -1.538 4.576 1.00 97.50 655 TYR A C 1
ATOM 5325 O O . TYR A 1 655 ? 10.627 -0.619 5.127 1.00 97.50 655 TYR A O 1
ATOM 5333 N N . SER A 1 656 ? 12.159 -2.263 5.220 1.00 97.88 656 SER A N 1
ATOM 5334 C CA . SER A 1 656 ? 12.550 -1.961 6.597 1.00 97.88 656 SER A CA 1
ATOM 5335 C C . SER A 1 656 ? 13.147 -0.555 6.716 1.00 97.88 656 SER A C 1
ATOM 5337 O O . SER A 1 656 ? 12.683 0.229 7.544 1.00 97.88 656 SER A O 1
ATOM 5339 N N . GLN A 1 657 ? 14.059 -0.153 5.825 1.00 97.81 657 GLN A N 1
ATOM 5340 C CA . GLN A 1 657 ? 14.631 1.199 5.825 1.00 97.81 657 GLN A CA 1
ATOM 5341 C C . GLN A 1 657 ? 13.604 2.298 5.550 1.00 97.81 657 GLN A C 1
ATOM 5343 O O . GLN A 1 657 ? 13.559 3.290 6.281 1.00 97.81 657 GLN A O 1
ATOM 5348 N N . MET A 1 658 ? 12.779 2.128 4.514 1.00 97.50 658 MET A N 1
ATOM 5349 C CA . MET A 1 658 ? 11.771 3.104 4.095 1.00 97.50 658 MET A CA 1
ATOM 5350 C C . MET A 1 658 ? 10.726 3.357 5.182 1.00 97.50 658 MET A C 1
ATOM 5352 O O . MET A 1 658 ? 10.344 4.505 5.414 1.00 97.50 658 MET A O 1
ATOM 5356 N N . TYR A 1 659 ? 10.276 2.295 5.855 1.00 98.06 659 TYR A N 1
ATOM 5357 C CA . TYR A 1 659 ? 9.116 2.356 6.738 1.00 98.06 659 TYR A CA 1
ATOM 5358 C C . TYR A 1 659 ? 9.436 2.209 8.231 1.00 98.06 659 TYR A C 1
ATOM 5360 O O . TYR A 1 659 ? 8.580 2.571 9.038 1.00 98.06 659 TYR A O 1
ATOM 5368 N N . ARG A 1 660 ? 10.629 1.750 8.639 1.00 97.69 660 ARG A N 1
ATOM 5369 C CA . ARG A 1 660 ? 11.032 1.679 10.058 1.00 97.69 660 ARG A CA 1
ATOM 5370 C C . ARG A 1 660 ? 12.421 2.221 10.373 1.00 97.69 660 ARG A C 1
ATOM 5372 O O . ARG A 1 660 ? 12.483 3.113 11.206 1.00 97.69 660 ARG A O 1
ATOM 5379 N N . ASP A 1 661 ? 13.512 1.716 9.798 1.00 97.62 661 ASP A N 1
ATOM 5380 C CA . ASP A 1 661 ? 14.866 2.008 10.312 1.00 97.62 661 ASP A CA 1
ATOM 5381 C C . ASP A 1 661 ? 15.309 3.466 10.115 1.00 97.62 661 ASP A C 1
ATOM 5383 O O . ASP A 1 661 ? 16.086 3.988 10.916 1.00 97.62 661 ASP A O 1
ATOM 5387 N N . ALA A 1 662 ? 14.817 4.158 9.083 1.00 96.94 662 ALA A N 1
ATOM 5388 C CA . ALA A 1 662 ? 15.067 5.586 8.938 1.00 96.94 662 ALA A CA 1
ATOM 5389 C C . ALA A 1 662 ? 14.217 6.385 9.952 1.00 96.94 662 ALA A C 1
ATOM 5391 O O . ALA A 1 662 ? 12.990 6.265 9.922 1.00 96.94 662 ALA A O 1
ATOM 5392 N N . PRO A 1 663 ? 14.794 7.280 10.783 1.00 95.12 663 PRO A N 1
ATOM 5393 C CA . PRO A 1 663 ? 14.026 8.036 11.784 1.00 95.12 663 PRO A CA 1
ATOM 5394 C C . PRO A 1 663 ? 12.907 8.919 11.212 1.00 95.12 663 PRO A C 1
ATOM 5396 O O . PRO A 1 663 ? 11.910 9.184 11.877 1.00 95.12 663 PRO A O 1
ATOM 5399 N N . ALA A 1 664 ? 13.047 9.353 9.955 1.00 95.50 664 ALA A N 1
ATOM 5400 C CA . ALA A 1 664 ? 12.031 10.126 9.242 1.00 95.50 664 ALA A CA 1
ATOM 5401 C C . ALA A 1 664 ? 10.805 9.295 8.802 1.00 95.50 664 ALA A C 1
ATOM 5403 O O . ALA A 1 664 ? 9.800 9.881 8.399 1.00 95.50 664 ALA A O 1
ATOM 5404 N N . SER A 1 665 ? 10.862 7.957 8.874 1.00 97.06 665 SER A N 1
ATOM 5405 C CA . SER A 1 665 ? 9.805 7.054 8.387 1.00 97.06 665 SER A CA 1
ATOM 5406 C C . SER A 1 665 ? 8.459 7.268 9.084 1.00 97.06 665 SER A C 1
ATOM 5408 O O . SER A 1 665 ? 7.429 7.314 8.413 1.00 97.06 665 SER A O 1
ATOM 5410 N N . LEU A 1 666 ? 8.461 7.485 10.406 1.00 97.38 666 LEU A N 1
ATOM 5411 C CA . LEU A 1 666 ? 7.240 7.751 11.173 1.00 97.38 666 LEU A CA 1
ATOM 5412 C C . LEU A 1 666 ? 6.559 9.043 10.701 1.00 97.38 666 LEU A C 1
ATOM 5414 O O . LEU A 1 666 ? 5.372 9.027 10.393 1.00 97.38 666 LEU A O 1
ATOM 5418 N N . ALA A 1 667 ? 7.311 10.142 10.582 1.00 95.50 667 ALA A N 1
ATOM 5419 C CA . ALA A 1 667 ? 6.785 11.427 10.118 1.00 95.50 667 ALA A CA 1
ATOM 5420 C C . ALA A 1 667 ? 6.324 11.365 8.648 1.00 95.50 667 ALA A C 1
ATOM 5422 O O . ALA A 1 667 ? 5.286 11.933 8.296 1.00 95.50 667 ALA A O 1
ATOM 5423 N N . ALA A 1 668 ? 7.043 10.628 7.792 1.00 95.94 668 ALA A N 1
ATOM 5424 C CA . ALA A 1 668 ? 6.658 10.396 6.400 1.00 95.94 668 ALA A CA 1
ATOM 5425 C C . ALA A 1 668 ? 5.323 9.635 6.294 1.00 95.94 668 ALA A C 1
ATOM 5427 O O . ALA A 1 668 ? 4.419 10.064 5.570 1.00 95.94 668 ALA A O 1
ATOM 5428 N N . SER A 1 669 ? 5.170 8.540 7.044 1.00 96.88 669 SER A N 1
ATOM 5429 C CA . SER A 1 669 ? 3.957 7.713 7.057 1.00 96.88 669 SER A CA 1
ATOM 5430 C C . SER A 1 669 ? 2.778 8.415 7.731 1.00 96.88 669 SER A C 1
ATOM 5432 O O . SER A 1 669 ? 1.689 8.438 7.165 1.00 96.88 669 SER A O 1
ATOM 5434 N N . ALA A 1 670 ? 2.985 9.064 8.881 1.00 95.81 670 ALA A N 1
ATOM 5435 C CA . ALA A 1 670 ? 1.945 9.824 9.577 1.00 95.81 670 ALA A CA 1
ATOM 5436 C C . ALA A 1 670 ? 1.445 11.018 8.746 1.00 95.81 670 ALA A C 1
ATOM 5438 O O . ALA A 1 670 ? 0.247 11.284 8.712 1.00 95.81 670 ALA A O 1
ATOM 5439 N N . SER A 1 671 ? 2.329 11.698 8.008 1.00 92.88 671 SER A N 1
ATOM 5440 C CA . SER A 1 671 ? 1.912 12.771 7.097 1.00 92.88 671 SER A CA 1
ATOM 5441 C C . SER A 1 671 ? 1.172 12.217 5.872 1.00 92.88 671 SER A C 1
ATOM 5443 O O . SER A 1 671 ? 0.098 12.707 5.533 1.00 92.88 671 SER A O 1
ATOM 5445 N N . SER A 1 672 ? 1.703 11.175 5.217 1.00 92.25 672 SER A N 1
ATOM 5446 C CA . SER A 1 672 ? 1.137 10.628 3.966 1.00 92.25 672 SER A CA 1
ATOM 5447 C C . SER A 1 672 ? -0.043 9.661 4.135 1.00 92.25 672 SER A C 1
ATOM 5449 O O . SER A 1 672 ? -0.659 9.299 3.136 1.00 92.25 672 SER A O 1
ATOM 5451 N N . TRP A 1 673 ? -0.368 9.245 5.363 1.00 95.25 673 TRP A N 1
ATOM 5452 C CA . TRP A 1 673 ? -1.480 8.320 5.627 1.00 95.25 673 TRP A CA 1
ATOM 5453 C C . TRP A 1 673 ? -2.252 8.572 6.938 1.00 95.25 673 TRP A C 1
ATOM 5455 O O . TRP A 1 673 ? -3.115 7.789 7.332 1.00 95.25 673 TRP A O 1
ATOM 5465 N N . GLY A 1 674 ? -1.980 9.686 7.623 1.00 95.88 674 GLY A N 1
ATOM 5466 C CA . GLY A 1 674 ? -2.617 10.045 8.893 1.00 95.88 674 GLY A CA 1
ATOM 5467 C C . GLY A 1 674 ? -4.133 10.247 8.829 1.00 95.88 674 GLY A C 1
ATOM 5468 O O . GLY A 1 674 ? -4.794 10.110 9.854 1.00 95.88 674 GLY A O 1
ATOM 5469 N N . VAL A 1 675 ? -4.712 10.524 7.653 1.00 97.44 675 VAL A N 1
ATOM 5470 C CA . VAL A 1 675 ? -6.178 10.648 7.517 1.00 97.44 675 VAL A CA 1
ATOM 5471 C C . VAL A 1 675 ? -6.877 9.328 7.857 1.00 97.44 675 VAL A C 1
ATOM 5473 O O . VAL A 1 675 ? -7.804 9.334 8.660 1.00 97.44 675 VAL A O 1
ATOM 5476 N N . TRP A 1 676 ? -6.398 8.189 7.343 1.00 98.00 676 TRP A N 1
ATOM 5477 C CA . TRP A 1 676 ? -6.993 6.881 7.654 1.00 98.00 676 TRP A CA 1
ATOM 5478 C C . TRP A 1 676 ? -6.802 6.499 9.128 1.00 98.00 676 TRP A C 1
ATOM 5480 O O . TRP A 1 676 ? -7.707 5.973 9.771 1.00 98.00 676 TRP A O 1
ATOM 5490 N N . VAL A 1 677 ? -5.645 6.835 9.708 1.00 98.38 677 VAL A N 1
ATOM 5491 C CA . VAL A 1 677 ? -5.373 6.623 11.141 1.00 98.38 677 VAL A CA 1
ATOM 5492 C C . VAL A 1 677 ? -6.360 7.417 12.014 1.00 98.38 677 VAL A C 1
ATOM 5494 O O . VAL A 1 677 ? -6.852 6.902 13.021 1.00 98.38 677 VAL A O 1
ATOM 5497 N N . ALA A 1 678 ? -6.711 8.641 11.609 1.00 98.19 678 ALA A N 1
ATOM 5498 C CA . ALA A 1 678 ? -7.733 9.441 12.276 1.00 98.19 678 ALA A CA 1
ATOM 5499 C C . ALA A 1 678 ? -9.163 8.903 12.055 1.00 98.19 678 ALA A C 1
ATOM 5501 O O . ALA A 1 678 ? -9.970 8.955 12.985 1.00 98.19 678 ALA A O 1
ATOM 5502 N N . GLU A 1 679 ? -9.477 8.352 10.875 1.00 98.12 679 GLU A N 1
ATOM 5503 C CA . GLU A 1 679 ? -10.750 7.662 10.604 1.00 98.12 679 GLU A CA 1
ATOM 5504 C C . GLU A 1 679 ? -10.927 6.456 11.547 1.00 98.12 679 GLU A C 1
ATOM 5506 O O . GLU A 1 679 ? -11.917 6.407 12.281 1.00 98.12 679 GLU A O 1
ATOM 5511 N N . LEU A 1 680 ? -9.929 5.566 11.645 1.00 98.69 680 LEU A N 1
ATOM 5512 C CA . LEU A 1 680 ? -9.905 4.438 12.593 1.00 98.69 680 LEU A CA 1
ATOM 5513 C C . LEU A 1 680 ? -10.104 4.903 14.049 1.00 98.69 680 LEU A C 1
ATOM 5515 O O . LEU A 1 680 ? -10.927 4.355 14.790 1.00 98.69 680 LEU A O 1
ATOM 5519 N N . ALA A 1 681 ? -9.388 5.955 14.464 1.00 98.69 681 ALA A N 1
ATOM 5520 C CA . ALA A 1 681 ? -9.545 6.548 15.791 1.00 98.69 681 ALA A CA 1
ATOM 5521 C C . ALA A 1 681 ? -10.977 7.078 16.024 1.00 98.69 681 ALA A C 1
ATOM 5523 O O . ALA A 1 681 ? -11.530 6.932 17.119 1.00 98.69 681 ALA A O 1
ATOM 5524 N N . SER A 1 682 ? -11.602 7.664 14.996 1.00 98.44 682 SER A N 1
ATOM 5525 C CA . SER A 1 682 ? -12.988 8.142 15.050 1.00 98.44 682 SER A CA 1
ATOM 5526 C C . SER A 1 682 ? -13.992 6.992 15.202 1.00 98.44 682 SER A C 1
ATOM 5528 O O . SER A 1 682 ? -14.903 7.101 16.026 1.00 98.44 682 SER A O 1
ATOM 5530 N N . HIS A 1 683 ? -13.780 5.857 14.521 1.00 98.50 683 HIS A N 1
ATOM 5531 C CA . HIS A 1 683 ? -14.619 4.663 14.657 1.00 98.50 683 HIS A CA 1
ATOM 5532 C C . HIS A 1 683 ? -14.575 4.118 16.091 1.00 98.50 683 HIS A C 1
ATOM 5534 O O . HIS A 1 683 ? -15.623 3.877 16.694 1.00 98.50 683 HIS A O 1
ATOM 5540 N N . PHE A 1 684 ? -13.388 4.019 16.706 1.00 98.56 684 PHE A N 1
ATOM 5541 C CA . PHE A 1 684 ? -13.280 3.613 18.115 1.00 98.56 684 PHE A CA 1
ATOM 5542 C C . PHE A 1 684 ? -14.024 4.571 19.051 1.00 98.56 684 PHE A C 1
ATOM 5544 O O . PHE A 1 684 ? -14.771 4.115 19.918 1.00 98.56 684 PHE A O 1
ATOM 5551 N N . ARG A 1 685 ? -13.881 5.894 18.871 1.00 98.25 685 ARG A N 1
ATOM 5552 C CA . ARG A 1 685 ? -14.637 6.886 19.661 1.00 98.25 685 ARG A CA 1
ATOM 5553 C C . ARG A 1 685 ? -16.147 6.728 19.475 1.00 98.25 685 ARG A C 1
ATOM 5555 O O . ARG A 1 685 ? -16.881 6.813 20.459 1.00 98.25 685 ARG A O 1
ATOM 5562 N N . ALA A 1 686 ? -16.613 6.462 18.255 1.00 98.19 686 ALA A N 1
ATOM 5563 C CA . ALA A 1 686 ? -18.027 6.250 17.960 1.00 98.19 686 ALA A CA 1
ATOM 5564 C C . ALA A 1 686 ? -18.580 4.989 18.648 1.00 98.19 686 ALA A C 1
ATOM 5566 O O . ALA A 1 686 ? -19.649 5.055 19.257 1.00 98.19 686 ALA A O 1
ATOM 5567 N N . VAL A 1 687 ? -17.836 3.877 18.641 1.00 97.62 687 VAL A N 1
ATOM 5568 C CA . VAL A 1 687 ? -18.199 2.638 19.359 1.00 97.62 687 VAL A CA 1
ATOM 5569 C C . VAL A 1 687 ? -18.224 2.862 20.876 1.00 97.62 687 VAL A C 1
ATOM 5571 O O . VAL A 1 687 ? -19.212 2.528 21.529 1.00 97.62 687 VAL A O 1
ATOM 5574 N N . ILE A 1 688 ? -17.187 3.491 21.443 1.00 96.88 688 ILE A N 1
ATOM 5575 C CA . ILE A 1 688 ? -17.099 3.808 22.883 1.00 96.88 688 ILE A CA 1
ATOM 5576 C C . ILE A 1 688 ? -18.265 4.703 23.331 1.00 96.88 688 ILE A C 1
ATOM 5578 O O . ILE A 1 688 ? -18.800 4.519 24.426 1.00 96.88 688 ILE A O 1
ATOM 5582 N N . ALA A 1 689 ? -18.678 5.648 22.482 1.00 96.44 689 ALA A N 1
ATOM 5583 C CA . ALA A 1 689 ? -19.801 6.550 22.724 1.00 96.44 689 ALA A CA 1
ATOM 5584 C C . ALA A 1 689 ? -21.188 5.931 22.450 1.00 96.44 689 ALA A C 1
ATOM 5586 O O . ALA A 1 689 ? -22.190 6.622 22.637 1.00 96.44 689 ALA A O 1
ATOM 5587 N N . GLY A 1 690 ? -21.271 4.677 21.984 1.00 95.88 690 GLY A N 1
ATOM 5588 C CA . GLY A 1 690 ? -22.537 4.030 21.615 1.00 95.88 690 GLY A CA 1
ATOM 5589 C C . GLY A 1 690 ? -23.225 4.656 20.394 1.00 95.88 690 GLY A C 1
ATOM 5590 O O . GLY A 1 690 ? -24.447 4.617 20.296 1.00 95.88 690 GLY A O 1
ATOM 5591 N N . LYS A 1 691 ? -22.452 5.271 19.490 1.00 96.38 691 LYS A N 1
ATOM 5592 C CA . LYS A 1 691 ? -22.925 5.963 18.275 1.00 96.38 691 LYS A CA 1
ATOM 5593 C C . LYS A 1 691 ? -22.688 5.179 16.980 1.00 96.38 691 LYS A C 1
ATOM 5595 O O . LYS A 1 691 ? -23.027 5.676 15.911 1.00 96.38 691 LYS A O 1
ATOM 5600 N N . GLN A 1 692 ? -22.083 3.995 17.061 1.00 93.50 692 GLN A N 1
ATOM 5601 C CA . GLN A 1 692 ? -21.780 3.149 15.910 1.00 93.50 692 GLN A CA 1
ATOM 5602 C C . GLN A 1 692 ? -22.402 1.764 16.076 1.00 93.50 692 GLN A C 1
ATOM 5604 O O . GLN A 1 692 ? -22.112 1.051 17.032 1.00 93.50 692 GLN A O 1
ATOM 5609 N N . ASP A 1 693 ? -23.227 1.395 15.098 1.00 93.19 693 ASP A N 1
ATOM 5610 C CA . ASP A 1 693 ? -23.898 0.098 15.006 1.00 93.19 693 ASP A CA 1
ATOM 5611 C C . ASP A 1 693 ? -23.118 -0.947 14.194 1.00 93.19 693 ASP A C 1
ATOM 5613 O O . ASP A 1 693 ? -23.505 -2.116 14.187 1.00 93.19 693 ASP A O 1
ATOM 5617 N N . ILE A 1 694 ? -22.053 -0.537 13.495 1.00 98.00 694 ILE A N 1
ATOM 5618 C CA . ILE A 1 694 ? -21.176 -1.417 12.713 1.00 98.00 694 ILE A CA 1
ATOM 5619 C C . ILE A 1 694 ? -20.259 -2.191 13.661 1.00 98.00 694 ILE A C 1
ATOM 5621 O O . ILE A 1 694 ? -19.579 -1.591 14.490 1.00 98.00 694 ILE A O 1
ATOM 5625 N N . LEU A 1 695 ? -20.226 -3.514 13.501 1.00 98.50 695 LEU A N 1
ATOM 5626 C CA . LEU A 1 695 ? -19.386 -4.434 14.268 1.00 98.50 695 LEU A CA 1
ATOM 5627 C C . LEU A 1 695 ? -18.060 -4.732 13.561 1.00 98.50 695 LEU A C 1
ATOM 5629 O O . LEU A 1 695 ? -17.048 -4.911 14.232 1.00 98.50 695 LEU A O 1
ATOM 5633 N N . TYR A 1 696 ? -18.066 -4.786 12.225 1.00 98.88 696 TYR A N 1
ATOM 5634 C CA . TYR A 1 696 ? -16.901 -5.159 11.421 1.00 98.88 696 TYR A CA 1
ATOM 5635 C C . TYR A 1 696 ? -16.775 -4.272 10.176 1.00 98.88 696 TYR A C 1
ATOM 5637 O O . TYR A 1 696 ? -17.720 -4.165 9.387 1.00 98.88 696 TYR A O 1
ATOM 5645 N N . LEU A 1 697 ? -15.601 -3.674 9.980 1.00 98.88 697 LEU A N 1
ATOM 5646 C CA . LEU A 1 697 ? -15.214 -2.970 8.756 1.00 98.88 697 LEU A CA 1
ATOM 5647 C C . LEU A 1 697 ? -13.940 -3.603 8.187 1.00 98.88 697 LEU A C 1
ATOM 5649 O O . LEU A 1 697 ? -12.964 -3.787 8.907 1.00 98.88 697 LEU A O 1
ATOM 5653 N N . HIS A 1 698 ? -13.937 -3.928 6.896 1.00 98.88 698 HIS A N 1
ATOM 5654 C CA . HIS A 1 698 ? -12.757 -4.459 6.212 1.00 98.88 698 HIS A CA 1
ATOM 5655 C C . HIS A 1 698 ? -12.328 -3.538 5.077 1.00 98.88 698 HIS A C 1
ATOM 5657 O O . HIS A 1 698 ? -13.133 -3.196 4.213 1.00 98.88 698 HIS A O 1
ATOM 5663 N N . ASN A 1 699 ? -11.054 -3.163 5.079 1.00 98.81 699 ASN A N 1
ATOM 5664 C CA . ASN A 1 699 ? -10.442 -2.236 4.144 1.00 98.81 699 ASN A CA 1
ATOM 5665 C C . ASN A 1 699 ? -9.465 -2.991 3.215 1.00 98.81 699 ASN A C 1
ATOM 5667 O O . ASN A 1 699 ? -8.386 -3.393 3.645 1.00 98.81 699 ASN A O 1
ATOM 5671 N N . PHE A 1 700 ? -9.811 -3.175 1.942 1.00 98.75 700 PHE A N 1
ATOM 5672 C CA . PHE A 1 700 ? -8.931 -3.794 0.943 1.00 98.75 700 PHE A CA 1
ATOM 5673 C C . PHE A 1 700 ? -8.019 -2.739 0.312 1.00 98.75 700 PHE A C 1
ATOM 5675 O O . PHE A 1 700 ? -8.505 -1.769 -0.264 1.00 98.75 700 PHE A O 1
ATOM 5682 N N . ALA A 1 701 ? -6.707 -2.937 0.416 1.00 97.56 701 ALA A N 1
ATOM 5683 C CA . ALA A 1 701 ? -5.679 -1.926 0.195 1.00 97.56 701 ALA A CA 1
ATOM 5684 C C . ALA A 1 701 ? -4.414 -2.497 -0.485 1.00 97.56 701 ALA A C 1
ATOM 5686 O O . ALA A 1 701 ? -4.426 -3.565 -1.105 1.00 97.56 701 ALA A O 1
ATOM 5687 N N . HIS A 1 702 ? -3.301 -1.770 -0.361 1.00 97.19 702 HIS A N 1
ATOM 5688 C CA . HIS A 1 702 ? -2.003 -2.090 -0.958 1.00 97.19 702 HIS A CA 1
ATOM 5689 C C . HIS A 1 702 ? -0.926 -2.327 0.111 1.00 97.19 702 HIS A C 1
ATOM 5691 O O . HIS A 1 702 ? -1.086 -1.938 1.268 1.00 97.19 702 HIS A O 1
ATOM 5697 N N . ASP A 1 703 ? 0.206 -2.906 -0.295 1.00 95.81 703 ASP A N 1
ATOM 5698 C CA . ASP A 1 703 ? 1.442 -2.946 0.502 1.00 95.81 703 ASP A CA 1
ATOM 5699 C C . ASP A 1 703 ? 1.841 -1.542 0.956 1.00 95.81 703 ASP A C 1
ATOM 5701 O O . ASP A 1 703 ? 2.077 -1.332 2.139 1.00 95.81 703 ASP A O 1
ATOM 5705 N N . GLY A 1 704 ? 1.804 -0.554 0.060 1.00 95.56 704 GLY A N 1
ATOM 5706 C CA . GLY A 1 704 ? 2.069 0.843 0.401 1.00 95.56 704 GLY A CA 1
ATOM 5707 C C . GLY A 1 704 ? 1.159 1.419 1.500 1.00 95.56 704 GLY A C 1
ATOM 5708 O O . GLY A 1 704 ? 1.603 2.310 2.229 1.00 95.56 704 GLY A O 1
ATOM 5709 N N . SER A 1 705 ? -0.073 0.923 1.655 1.00 97.56 705 SER A N 1
ATOM 5710 C CA . SER A 1 705 ? -0.974 1.297 2.758 1.00 97.56 705 SER A CA 1
ATOM 5711 C C . SER A 1 705 ? -0.591 0.556 4.043 1.00 97.56 705 SER A C 1
ATOM 5713 O O . SER A 1 705 ? -0.370 1.180 5.080 1.00 97.56 705 SER A O 1
ATOM 5715 N N . VAL A 1 706 ? -0.429 -0.772 3.967 1.00 98.38 706 VAL A N 1
ATOM 5716 C CA . VAL A 1 706 ? -0.081 -1.619 5.121 1.00 98.38 706 VAL A CA 1
ATOM 5717 C C . VAL A 1 706 ? 1.286 -1.239 5.702 1.00 98.38 706 VAL A C 1
ATOM 5719 O O . VAL A 1 706 ? 1.397 -1.068 6.911 1.00 98.38 706 VAL A O 1
ATOM 5722 N N . SER A 1 707 ? 2.311 -1.000 4.881 1.00 98.06 707 SER A N 1
ATOM 5723 C CA . SER A 1 707 ? 3.638 -0.555 5.332 1.00 98.06 707 SER A CA 1
ATOM 5724 C C . SER A 1 707 ? 3.599 0.789 6.059 1.00 98.06 707 SER A C 1
ATOM 5726 O O . SER A 1 707 ? 4.287 0.961 7.064 1.00 98.06 707 SER A O 1
ATOM 5728 N N . ARG A 1 708 ? 2.777 1.743 5.595 1.00 98.12 708 ARG A N 1
ATOM 5729 C CA . ARG A 1 708 ? 2.595 3.038 6.274 1.00 98.12 708 ARG A CA 1
ATOM 5730 C C . ARG A 1 708 ? 1.863 2.874 7.600 1.00 98.12 708 ARG A C 1
ATOM 5732 O O . ARG A 1 708 ? 2.264 3.497 8.580 1.00 98.12 708 ARG A O 1
ATOM 5739 N N . LEU A 1 709 ? 0.870 1.987 7.679 1.00 98.56 709 LEU A N 1
ATOM 5740 C CA . LEU A 1 709 ? 0.254 1.645 8.957 1.00 98.56 709 LEU A CA 1
ATOM 5741 C C . LEU A 1 709 ? 1.255 1.000 9.921 1.00 98.56 709 LEU A C 1
ATOM 5743 O O . LEU A 1 709 ? 1.364 1.427 11.062 1.00 98.56 709 LEU A O 1
ATOM 5747 N N . LEU A 1 710 ? 2.010 -0.001 9.471 1.00 98.69 710 LEU A N 1
ATOM 5748 C CA . LEU A 1 710 ? 3.029 -0.676 10.277 1.00 98.69 710 LEU A CA 1
ATOM 5749 C C . LEU A 1 710 ? 4.152 0.283 10.716 1.00 98.69 710 LEU A C 1
ATOM 5751 O O . LEU A 1 710 ? 4.700 0.133 11.807 1.00 98.69 710 LEU A O 1
ATOM 5755 N N . SER A 1 711 ? 4.455 1.295 9.898 1.00 98.44 711 SER A N 1
ATOM 5756 C CA . SER A 1 711 ? 5.338 2.415 10.239 1.00 98.44 711 SER A CA 1
ATOM 5757 C C . SER A 1 711 ? 4.768 3.276 11.370 1.00 98.44 711 SER A C 1
ATOM 5759 O O . SER A 1 711 ? 5.468 3.528 12.350 1.00 98.44 711 SER A O 1
ATOM 5761 N N . VAL A 1 712 ? 3.487 3.663 11.277 1.00 98.31 712 VAL A N 1
ATOM 5762 C CA . VAL A 1 712 ? 2.768 4.424 12.315 1.00 98.31 712 VAL A CA 1
ATOM 5763 C C . VAL A 1 712 ? 2.618 3.618 13.606 1.00 98.31 712 VAL A C 1
ATOM 5765 O O . VAL A 1 712 ? 2.877 4.144 14.676 1.00 98.31 712 VAL A O 1
ATOM 5768 N N . LEU A 1 713 ? 2.287 2.328 13.532 1.00 98.56 713 LEU A N 1
ATOM 5769 C CA . LEU A 1 713 ? 2.263 1.414 14.684 1.00 98.56 713 LEU A CA 1
ATOM 5770 C C . LEU A 1 713 ? 3.662 1.063 15.213 1.00 98.56 713 LEU A C 1
ATOM 5772 O O . LEU A 1 713 ? 3.779 0.292 16.161 1.00 98.56 713 LEU A O 1
ATOM 5776 N N . GLN A 1 714 ? 4.716 1.593 14.590 1.00 98.25 714 GLN A N 1
ATOM 5777 C CA . GLN A 1 714 ? 6.112 1.378 14.942 1.00 98.25 714 GLN A CA 1
ATOM 5778 C C . GLN A 1 714 ? 6.486 -0.101 15.112 1.00 98.25 714 GLN A C 1
ATOM 5780 O O . GLN A 1 714 ? 7.177 -0.451 16.069 1.00 98.25 714 GLN A O 1
ATOM 5785 N N . ILE A 1 715 ? 6.062 -0.972 14.182 1.00 98.62 715 ILE A N 1
ATOM 5786 C CA . ILE A 1 715 ? 6.341 -2.416 14.258 1.00 98.62 715 ILE A CA 1
ATOM 5787 C C . ILE A 1 715 ? 7.835 -2.689 14.506 1.00 98.62 715 ILE A C 1
ATOM 5789 O O . ILE A 1 715 ? 8.713 -2.037 13.934 1.00 98.62 715 ILE A O 1
ATOM 5793 N N . ASP A 1 716 ? 8.110 -3.640 15.395 1.00 98.06 716 ASP A N 1
ATOM 5794 C CA . ASP A 1 716 ? 9.457 -3.996 15.850 1.00 98.06 716 ASP A CA 1
ATOM 5795 C C . ASP A 1 716 ? 10.290 -4.705 14.768 1.00 98.06 716 ASP A C 1
ATOM 5797 O O . ASP A 1 716 ? 11.505 -4.542 14.716 1.00 98.06 716 ASP A O 1
ATOM 5801 N N . VAL A 1 717 ? 9.632 -5.454 13.879 1.00 97.50 717 VAL A N 1
ATOM 5802 C CA . VAL A 1 717 ? 10.244 -6.110 12.716 1.00 97.50 717 VAL A CA 1
ATOM 5803 C C . VAL A 1 717 ? 9.394 -5.795 11.490 1.00 97.50 717 VAL A C 1
ATOM 5805 O O . VAL A 1 717 ? 8.249 -6.237 11.397 1.00 97.50 717 VAL A O 1
ATOM 5808 N N . MET A 1 718 ? 9.943 -5.015 10.559 1.00 97.69 718 MET A N 1
ATOM 5809 C CA . MET A 1 718 ? 9.304 -4.736 9.275 1.00 97.69 718 MET A CA 1
ATOM 5810 C C . MET A 1 718 ? 9.680 -5.802 8.249 1.00 97.69 718 MET A C 1
ATOM 5812 O O . MET A 1 718 ? 10.811 -6.274 8.196 1.00 97.69 718 MET A O 1
ATOM 5816 N N . VAL A 1 719 ? 8.706 -6.133 7.414 1.00 97.38 719 VAL A N 1
ATOM 5817 C CA . VAL A 1 719 ? 8.840 -6.918 6.187 1.00 97.38 719 VAL A CA 1
ATOM 5818 C C . VAL A 1 719 ? 8.060 -6.184 5.104 1.00 97.38 719 VAL A C 1
ATOM 5820 O O . VAL A 1 719 ? 7.100 -5.479 5.421 1.00 97.38 719 VAL A O 1
ATOM 5823 N N . TRP A 1 720 ? 8.397 -6.382 3.832 1.00 98.12 720 TRP A N 1
ATOM 5824 C CA . TRP A 1 720 ? 7.477 -6.033 2.750 1.00 98.12 720 TRP A CA 1
ATOM 5825 C C . TRP A 1 720 ? 6.170 -6.802 2.984 1.00 98.12 720 TRP A C 1
ATOM 5827 O O . TRP A 1 720 ? 6.215 -8.034 3.038 1.00 98.12 720 TRP A O 1
ATOM 5837 N N . PRO A 1 721 ? 5.005 -6.154 3.162 1.00 98.06 721 PRO A N 1
ATOM 5838 C CA . PRO A 1 721 ? 3.763 -6.877 3.413 1.00 98.06 721 PRO A CA 1
ATOM 5839 C C . PRO A 1 721 ? 3.420 -7.764 2.210 1.00 98.06 721 PRO A C 1
ATOM 5841 O O . PRO A 1 721 ? 3.148 -7.256 1.122 1.00 98.06 721 PRO A O 1
ATOM 5844 N N . GLY A 1 722 ? 3.487 -9.090 2.375 1.00 97.44 722 GLY A N 1
ATOM 5845 C CA . GLY A 1 722 ? 3.213 -10.056 1.305 1.00 97.44 722 GLY A CA 1
ATOM 5846 C C . GLY A 1 722 ? 1.756 -10.029 0.836 1.00 97.44 722 GLY A C 1
ATOM 5847 O O . GLY A 1 722 ? 0.914 -9.353 1.427 1.00 97.44 722 GLY A O 1
ATOM 5848 N N . MET A 1 723 ? 1.449 -10.717 -0.261 1.00 97.88 723 MET A N 1
ATOM 5849 C CA . MET A 1 723 ? 0.095 -10.741 -0.824 1.00 97.88 723 MET A CA 1
ATOM 5850 C C . MET A 1 723 ? -0.900 -11.248 0.229 1.00 97.88 723 MET A C 1
ATOM 5852 O O . MET A 1 723 ? -0.617 -12.211 0.937 1.00 97.88 723 MET A O 1
ATOM 5856 N N . GLY A 1 724 ? -2.045 -10.580 0.374 1.00 97.81 724 GLY A N 1
ATOM 5857 C CA . GLY A 1 724 ? -3.024 -10.908 1.414 1.00 97.81 724 GLY A CA 1
ATOM 5858 C C . GLY A 1 724 ? -2.640 -10.510 2.846 1.00 97.81 724 GLY A C 1
ATOM 5859 O O . GLY A 1 724 ? -3.394 -10.822 3.757 1.00 97.81 724 GLY A O 1
ATOM 5860 N N . SER A 1 725 ? -1.517 -9.818 3.095 1.00 98.31 725 SER A N 1
ATOM 5861 C CA . SER A 1 725 ? -1.136 -9.393 4.456 1.00 98.31 725 SER A CA 1
ATOM 5862 C C . SER A 1 725 ? -2.227 -8.552 5.124 1.00 98.31 725 SER A C 1
ATOM 5864 O O . SER A 1 725 ? -2.656 -7.554 4.539 1.00 98.31 725 SER A O 1
ATOM 5866 N N . GLU A 1 726 ? -2.595 -8.872 6.362 1.00 98.31 726 GLU A N 1
ATOM 5867 C CA . GLU A 1 726 ? -3.589 -8.118 7.137 1.00 98.31 726 GLU A CA 1
ATOM 5868 C C . GLU A 1 726 ? -3.020 -7.472 8.407 1.00 98.31 726 GLU A C 1
ATOM 5870 O O . GLU A 1 726 ? -2.134 -8.024 9.067 1.00 98.31 726 GLU A O 1
ATOM 5875 N N . VAL A 1 727 ? -3.595 -6.328 8.784 1.00 98.94 727 VAL A N 1
ATOM 5876 C CA . VAL A 1 727 ? -3.572 -5.792 10.147 1.00 98.94 727 VAL A CA 1
ATOM 5877 C C . VAL A 1 727 ? -5.011 -5.744 10.655 1.00 98.94 727 VAL A C 1
ATOM 5879 O O . VAL A 1 727 ? -5.877 -5.139 10.023 1.00 98.94 727 VAL A O 1
ATOM 5882 N N . VAL A 1 728 ? -5.259 -6.368 11.803 1.00 98.94 728 VAL A N 1
ATOM 5883 C CA . VAL A 1 728 ? -6.572 -6.431 12.448 1.00 98.94 728 VAL A CA 1
ATOM 5884 C C . VAL A 1 728 ? -6.542 -5.642 13.743 1.00 98.94 728 VAL A C 1
ATOM 5886 O O . VAL A 1 728 ? -5.727 -5.927 14.617 1.00 98.94 728 VAL A O 1
ATOM 5889 N N . PHE A 1 729 ? -7.468 -4.706 13.904 1.00 98.94 729 PHE A N 1
ATOM 5890 C CA . PHE A 1 729 ? -7.749 -4.038 15.165 1.00 98.94 729 PHE A CA 1
ATOM 5891 C C . PHE A 1 729 ? -8.994 -4.628 15.805 1.00 98.94 729 PHE A C 1
ATOM 5893 O O . PHE A 1 729 ? -10.042 -4.723 15.173 1.00 98.94 729 PHE A O 1
ATOM 5900 N N . GLU A 1 730 ? -8.900 -4.956 17.086 1.00 98.88 730 GLU A N 1
ATOM 5901 C CA . GLU A 1 730 ? -9.994 -5.509 17.872 1.00 98.88 730 GLU A CA 1
ATOM 5902 C C . GLU A 1 730 ? -10.197 -4.654 19.124 1.00 98.88 730 GLU A C 1
ATOM 5904 O O . GLU A 1 730 ? -9.319 -4.580 19.988 1.00 98.88 730 GLU A O 1
ATOM 5909 N N . LEU A 1 731 ? -11.350 -3.995 19.227 1.00 98.81 731 LEU A N 1
ATOM 5910 C CA . LEU A 1 731 ? -11.719 -3.151 20.359 1.00 98.81 731 LEU A CA 1
ATOM 5911 C C . LEU A 1 731 ? -12.565 -3.948 21.354 1.00 98.81 731 LEU A C 1
ATOM 5913 O O . LEU A 1 731 ? -13.684 -4.364 21.048 1.00 98.81 731 LEU A O 1
ATOM 5917 N N . TYR A 1 732 ? -12.052 -4.100 22.567 1.00 98.44 732 TYR A N 1
ATOM 5918 C CA . TYR A 1 732 ? -12.677 -4.812 23.673 1.00 98.44 732 TYR A CA 1
ATOM 5919 C C . TYR A 1 732 ? -13.168 -3.855 24.754 1.00 98.44 732 TYR A C 1
ATOM 5921 O O . TYR A 1 732 ? -12.542 -2.836 25.050 1.00 98.44 732 TYR A O 1
ATOM 5929 N N . LYS A 1 733 ? -14.261 -4.232 25.411 1.00 96.56 733 LYS A N 1
ATOM 5930 C CA . LYS A 1 733 ? -14.727 -3.646 26.667 1.00 96.56 733 LYS A CA 1
ATOM 5931 C C . LYS A 1 733 ? -14.419 -4.613 27.801 1.00 96.56 733 LYS A C 1
ATOM 5933 O O . LYS A 1 733 ? -14.793 -5.781 27.721 1.00 96.56 733 LYS A O 1
ATOM 5938 N N . LYS A 1 734 ? -13.776 -4.143 28.869 1.00 92.69 734 LYS A N 1
ATOM 5939 C CA . LYS A 1 734 ? -13.572 -4.963 30.065 1.00 92.69 734 LYS A CA 1
ATOM 5940 C C . LYS A 1 734 ? -14.849 -4.991 30.905 1.00 92.69 734 LYS A C 1
ATOM 5942 O O . LYS A 1 734 ? -15.453 -3.952 31.178 1.00 92.69 734 LYS A O 1
ATOM 5947 N N . ALA A 1 735 ? -15.271 -6.186 31.303 1.00 82.31 735 ALA A N 1
ATOM 5948 C CA . ALA A 1 735 ? -16.390 -6.397 32.205 1.00 82.31 735 ALA A CA 1
ATOM 5949 C C . ALA A 1 735 ? -16.126 -5.688 33.541 1.00 82.31 735 ALA A C 1
ATOM 5951 O O . ALA A 1 735 ? -15.012 -5.718 34.070 1.00 82.31 735 ALA A O 1
ATOM 5952 N N . LYS A 1 736 ? -17.155 -5.038 34.094 1.00 69.50 736 LYS A N 1
ATOM 5953 C CA . LYS A 1 736 ? -17.019 -4.304 35.355 1.00 69.50 736 LYS A CA 1
ATOM 5954 C C . LYS A 1 736 ? -16.648 -5.260 36.484 1.00 69.50 736 LYS A C 1
ATOM 5956 O O . LYS A 1 736 ? -17.355 -6.239 36.719 1.00 69.50 736 LYS A O 1
ATOM 5961 N N . SER A 1 737 ? -15.605 -4.908 37.234 1.00 56.84 737 SER A N 1
ATOM 5962 C CA . SER A 1 737 ? -15.460 -5.395 38.607 1.00 56.84 737 SER A CA 1
ATOM 5963 C C . SER A 1 737 ? -16.734 -5.062 39.396 1.00 56.84 737 SER A C 1
ATOM 5965 O O . SER A 1 737 ? -17.405 -4.065 39.117 1.00 56.84 737 SER A O 1
ATOM 5967 N N . SER A 1 738 ? -17.070 -5.877 40.396 1.00 53.53 738 SER A N 1
ATOM 5968 C CA . SER A 1 738 ? -18.248 -5.685 41.254 1.00 53.53 738 SER A CA 1
ATOM 5969 C C . SER A 1 738 ? -18.253 -4.350 42.022 1.00 53.53 738 SER A C 1
ATOM 5971 O O . SER A 1 738 ? -19.298 -3.938 42.530 1.00 53.53 738 SER A O 1
ATOM 5973 N N . ASP A 1 739 ? -17.120 -3.644 42.067 1.00 53.81 739 ASP A N 1
ATOM 5974 C CA . ASP A 1 739 ? -17.019 -2.281 42.582 1.00 53.81 739 ASP A CA 1
ATOM 5975 C C . ASP A 1 739 ? -17.596 -1.228 41.624 1.00 53.81 739 ASP A C 1
ATOM 5977 O O . ASP A 1 739 ? -17.015 -0.873 40.595 1.00 53.81 739 ASP A O 1
ATOM 5981 N N . LYS A 1 740 ? -18.708 -0.612 42.046 1.00 53.16 740 LYS A N 1
ATOM 5982 C CA . LYS A 1 740 ? -19.456 0.447 41.333 1.00 53.16 740 LYS A CA 1
ATOM 5983 C C . LYS A 1 740 ? -18.685 1.766 41.092 1.00 53.16 740 LYS A C 1
ATOM 5985 O O . LYS A 1 740 ? -19.302 2.762 40.720 1.00 53.16 740 LYS A O 1
ATOM 5990 N N . LYS A 1 741 ? -17.368 1.809 41.324 1.00 55.16 741 LYS A N 1
ATOM 5991 C CA . LYS A 1 741 ? -16.508 2.997 41.151 1.00 55.16 741 LYS A CA 1
ATOM 5992 C C . LYS A 1 741 ? -15.776 3.066 39.807 1.00 55.16 741 LYS A C 1
ATOM 5994 O O . LYS A 1 741 ? -15.336 4.154 39.442 1.00 55.16 741 LYS A O 1
ATOM 5999 N N . HIS A 1 742 ? -15.648 1.961 39.074 1.00 53.47 742 HIS A N 1
ATOM 6000 C CA . HIS A 1 742 ? -14.913 1.953 37.806 1.00 53.47 742 HIS A CA 1
ATOM 6001 C C . HIS A 1 742 ? -15.805 2.349 36.621 1.00 53.47 742 HIS A C 1
ATOM 6003 O O . HIS A 1 742 ? -16.942 1.886 36.481 1.00 53.47 742 HIS A O 1
ATOM 6009 N N . LYS A 1 743 ? -15.280 3.242 35.771 1.00 65.56 743 LYS A N 1
ATOM 6010 C CA . LYS A 1 743 ? -15.874 3.568 34.466 1.00 65.56 743 LYS A CA 1
ATOM 6011 C C . LYS A 1 743 ? -15.729 2.366 33.526 1.00 65.56 743 LYS A C 1
ATOM 6013 O O . LYS A 1 743 ? -14.965 1.449 33.800 1.00 65.56 743 LYS A O 1
ATOM 6018 N N . ASP A 1 744 ? -16.461 2.381 32.417 1.00 75.75 744 ASP A N 1
ATOM 6019 C CA . ASP A 1 744 ? -16.257 1.399 31.351 1.00 75.75 744 ASP A CA 1
ATOM 6020 C C . ASP A 1 744 ? -14.843 1.559 30.766 1.00 75.75 744 ASP A C 1
ATOM 6022 O O . ASP A 1 744 ? -14.538 2.581 30.150 1.00 75.75 744 ASP A O 1
ATOM 6026 N N . GLU A 1 745 ? -13.982 0.565 30.983 1.00 92.19 745 GLU A N 1
ATOM 6027 C CA . GLU A 1 745 ? -12.613 0.543 30.468 1.00 92.19 745 GLU A CA 1
ATOM 6028 C C . GLU A 1 745 ? -12.559 -0.240 29.150 1.00 92.19 745 GLU A C 1
ATOM 6030 O O . GLU A 1 745 ? -13.083 -1.353 29.038 1.00 92.19 745 GLU A O 1
ATOM 6035 N N . TYR A 1 746 ? -11.930 0.364 28.143 1.00 97.12 746 TYR A N 1
ATOM 6036 C CA . TYR A 1 746 ? -11.810 -0.180 26.795 1.00 97.12 746 TYR A CA 1
ATOM 6037 C C . TYR A 1 746 ? -10.343 -0.412 26.440 1.00 97.12 746 TYR A C 1
ATOM 6039 O O . TYR A 1 746 ? -9.465 0.382 26.790 1.00 97.12 746 TYR A O 1
ATOM 6047 N N . PHE A 1 747 ? -10.097 -1.497 25.719 1.00 98.38 747 PHE A N 1
ATOM 6048 C CA . PHE A 1 747 ? -8.775 -2.011 25.393 1.00 98.38 747 PHE A CA 1
ATOM 6049 C C . PHE A 1 747 ? -8.730 -2.407 23.921 1.00 98.38 747 PHE A C 1
ATOM 6051 O O . PHE A 1 747 ? -9.749 -2.786 23.352 1.00 98.38 747 PHE A O 1
ATOM 6058 N N . VAL A 1 748 ? -7.563 -2.325 23.300 1.00 98.62 748 VAL A N 1
ATOM 6059 C CA . VAL A 1 748 ? -7.344 -2.690 21.903 1.00 98.62 748 VAL A CA 1
ATOM 6060 C C . VAL A 1 748 ? -6.317 -3.809 21.818 1.00 98.62 748 VAL A C 1
ATOM 6062 O O . VAL A 1 748 ? -5.293 -3.787 22.504 1.00 98.62 748 VAL A O 1
ATOM 6065 N N . ARG A 1 749 ? -6.589 -4.788 20.960 1.00 98.81 749 ARG A N 1
ATOM 6066 C CA . ARG A 1 749 ? -5.589 -5.729 20.466 1.00 98.81 749 ARG A CA 1
ATOM 6067 C C . ARG A 1 749 ? -5.359 -5.475 18.988 1.00 98.81 749 ARG A C 1
ATOM 6069 O O . ARG A 1 749 ? -6.311 -5.206 18.258 1.00 98.81 749 ARG A O 1
ATOM 6076 N N . VAL A 1 750 ? -4.105 -5.566 18.561 1.00 98.88 750 VAL A N 1
ATOM 6077 C CA . VAL A 1 750 ? -3.728 -5.456 17.153 1.00 98.88 750 VAL A CA 1
ATOM 6078 C C . VAL A 1 750 ? -3.018 -6.729 16.733 1.00 98.88 750 VAL A C 1
ATOM 6080 O O . VAL A 1 750 ? -2.056 -7.150 17.377 1.00 98.88 750 VAL A O 1
ATOM 6083 N N . LEU A 1 751 ? -3.496 -7.351 15.661 1.00 98.81 751 LEU A N 1
ATOM 6084 C CA . LEU A 1 751 ? -2.846 -8.485 15.017 1.00 98.81 751 LEU A CA 1
ATOM 6085 C C . LEU A 1 751 ? -2.214 -8.011 13.707 1.00 98.81 751 LEU A C 1
ATOM 6087 O O . LEU A 1 751 ? -2.824 -7.236 12.980 1.00 98.81 751 LEU A O 1
ATOM 6091 N N . PHE A 1 752 ? -1.023 -8.500 13.382 1.00 98.56 752 PHE A N 1
ATOM 6092 C CA . PHE A 1 752 ? -0.466 -8.467 12.034 1.00 98.56 752 PHE A CA 1
ATOM 6093 C C . PHE A 1 752 ? -0.258 -9.907 11.583 1.00 98.56 752 PHE A C 1
ATOM 6095 O O . PHE A 1 752 ? 0.390 -10.694 12.277 1.00 98.56 752 PHE A O 1
ATOM 6102 N N . SER A 1 753 ? -0.818 -10.255 10.426 1.00 94.69 753 SER A N 1
ATOM 6103 C CA . SER A 1 753 ? -0.699 -11.596 9.844 1.00 94.69 753 SER A CA 1
ATOM 6104 C C . SER A 1 753 ? -1.119 -12.720 10.819 1.00 94.69 753 SER A C 1
ATOM 6106 O O . SER A 1 753 ? -0.368 -13.664 11.085 1.00 94.69 753 SER A O 1
ATOM 6108 N N . GLY A 1 754 ? -2.290 -12.563 11.456 1.00 96.00 754 GLY A N 1
ATOM 6109 C CA . GLY A 1 754 ? -2.837 -13.492 12.457 1.00 96.00 754 GLY A CA 1
ATOM 6110 C C . GLY A 1 754 ? -2.137 -13.548 13.828 1.00 96.00 754 GLY A C 1
ATOM 6111 O O . GLY A 1 754 ? -2.586 -14.285 14.708 1.00 96.00 754 GLY A O 1
ATOM 6112 N N . LYS A 1 755 ? -1.058 -12.786 14.054 1.00 96.69 755 LYS A N 1
ATOM 6113 C CA . LYS A 1 755 ? -0.273 -12.775 15.306 1.00 96.69 755 LYS A CA 1
ATOM 6114 C C . LYS A 1 755 ? -0.328 -11.406 15.976 1.00 96.69 755 LYS A C 1
ATOM 6116 O O . LYS A 1 755 ? -0.323 -10.398 15.285 1.00 96.69 755 LYS A O 1
ATOM 6121 N N . THR A 1 756 ? -0.324 -11.344 17.308 1.00 98.00 756 THR A N 1
ATOM 6122 C CA . THR A 1 756 ? -0.263 -10.068 18.044 1.00 98.00 756 THR A CA 1
ATOM 6123 C C . THR A 1 756 ? 0.921 -9.217 17.579 1.00 98.00 756 THR A C 1
ATOM 6125 O O . THR A 1 756 ? 2.063 -9.679 17.613 1.00 98.00 756 THR A O 1
ATOM 6128 N N . LEU A 1 757 ? 0.656 -7.975 17.170 1.00 98.56 757 LEU A N 1
ATOM 6129 C CA . LEU A 1 757 ? 1.684 -7.038 16.733 1.00 98.56 757 LEU A CA 1
ATOM 6130 C C . LEU A 1 757 ? 2.555 -6.615 17.924 1.00 98.56 757 LEU A C 1
ATOM 6132 O O . LEU A 1 757 ? 2.056 -6.284 19.002 1.00 98.56 757 LEU A O 1
ATOM 6136 N N . LYS A 1 758 ? 3.871 -6.593 17.707 1.00 98.50 758 LYS A N 1
ATOM 6137 C CA . LYS A 1 758 ? 4.846 -6.007 18.627 1.00 98.50 758 LYS A CA 1
ATOM 6138 C C . LYS A 1 758 ? 5.367 -4.699 18.032 1.00 98.50 758 LYS A C 1
ATOM 6140 O O . LYS A 1 758 ? 5.910 -4.689 16.930 1.00 98.50 758 LYS A O 1
ATOM 6145 N N . SER A 1 759 ? 5.193 -3.621 18.778 1.00 98.44 759 SER A N 1
ATOM 6146 C CA . SER A 1 759 ? 5.689 -2.275 18.507 1.00 98.44 759 SER A CA 1
ATOM 6147 C C . SER A 1 759 ? 6.992 -2.025 19.274 1.00 98.44 759 SER A C 1
ATOM 6149 O O . SER A 1 759 ? 7.168 -2.532 20.384 1.00 98.44 759 SER A O 1
ATOM 6151 N N . SER A 1 760 ? 7.888 -1.208 18.716 1.00 97.56 760 SER A N 1
ATOM 6152 C CA . SER A 1 760 ? 9.045 -0.665 19.438 1.00 97.56 760 SER A CA 1
ATOM 6153 C C . SER A 1 760 ? 8.711 0.576 20.281 1.00 97.56 760 SER A C 1
ATOM 6155 O O . SER A 1 760 ? 9.475 0.916 21.183 1.00 97.56 760 SER A O 1
ATOM 6157 N N . HIS A 1 761 ? 7.564 1.232 20.052 1.00 96.75 761 HIS A N 1
ATOM 6158 C CA . HIS A 1 761 ? 7.068 2.299 20.928 1.00 96.75 761 HIS A CA 1
ATOM 6159 C C . HIS A 1 761 ? 6.710 1.732 22.316 1.00 96.75 761 HIS A C 1
ATOM 6161 O O . HIS A 1 761 ? 5.863 0.831 22.382 1.00 96.75 761 HIS A O 1
ATOM 6167 N N . PRO A 1 762 ? 7.274 2.258 23.423 1.00 94.44 762 PRO A N 1
ATOM 6168 C CA . PRO A 1 762 ? 7.172 1.651 24.753 1.00 94.44 762 PRO A CA 1
ATOM 6169 C C . PRO A 1 762 ? 5.734 1.561 25.279 1.00 94.44 762 PRO A C 1
ATOM 6171 O O . PRO A 1 762 ? 5.362 0.528 25.829 1.00 94.44 762 PRO A O 1
ATOM 6174 N N . ASP A 1 763 ? 4.904 2.584 25.047 1.00 94.25 763 ASP A N 1
ATOM 6175 C CA . ASP A 1 763 ? 3.508 2.593 25.520 1.00 94.25 763 ASP A CA 1
ATOM 6176 C C . ASP A 1 763 ? 2.572 1.684 24.695 1.00 94.25 763 ASP A C 1
ATOM 6178 O O . ASP A 1 763 ? 1.456 1.400 25.129 1.00 94.25 763 ASP A O 1
ATOM 6182 N N . LEU A 1 764 ? 2.998 1.241 23.502 1.00 96.38 764 LEU A N 1
ATOM 6183 C CA . LEU A 1 764 ? 2.230 0.308 22.661 1.00 96.38 764 LEU A CA 1
ATOM 6184 C C . LEU A 1 764 ? 2.714 -1.136 22.853 1.00 96.38 764 LEU A C 1
ATOM 6186 O O . LEU A 1 764 ? 1.896 -2.050 22.896 1.00 96.38 764 LEU A O 1
ATOM 6190 N N . GLY A 1 765 ? 4.033 -1.327 22.981 1.00 96.62 765 GLY A N 1
ATOM 6191 C CA . GLY A 1 765 ? 4.683 -2.586 23.340 1.00 96.62 765 GLY A CA 1
ATOM 6192 C C . GLY A 1 765 ? 4.167 -3.799 22.562 1.00 96.62 765 GLY A C 1
ATOM 6193 O O . GLY A 1 765 ? 4.096 -3.795 21.334 1.00 96.62 765 GLY A O 1
ATOM 6194 N N . LEU A 1 766 ? 3.803 -4.859 23.283 1.00 98.06 766 LEU A N 1
ATOM 6195 C CA . LEU A 1 766 ? 2.991 -5.934 22.720 1.00 98.06 766 LEU A CA 1
ATOM 6196 C C . LEU A 1 766 ? 1.531 -5.469 22.690 1.00 98.06 766 LEU A C 1
ATOM 6198 O O . LEU A 1 766 ? 0.941 -5.256 23.748 1.00 98.06 766 LEU A O 1
ATOM 6202 N N . MET A 1 767 ? 0.940 -5.351 21.500 1.00 98.44 767 MET A N 1
ATOM 6203 C CA . MET A 1 767 ? -0.406 -4.802 21.322 1.00 98.44 767 MET A CA 1
ATOM 6204 C C . MET A 1 767 ? -1.511 -5.825 21.642 1.00 98.44 767 MET A C 1
ATOM 6206 O O . MET A 1 767 ? -2.353 -6.122 20.798 1.00 98.44 767 MET A O 1
ATOM 6210 N N . ASP A 1 768 ? -1.506 -6.372 22.860 1.00 97.88 768 ASP A N 1
ATOM 6211 C CA . ASP A 1 768 ? -2.539 -7.258 23.414 1.00 97.88 768 ASP A CA 1
ATOM 6212 C C . ASP A 1 768 ? -3.205 -6.579 24.616 1.00 97.88 768 ASP A C 1
ATOM 6214 O O . ASP A 1 768 ? -2.562 -6.348 25.638 1.00 97.88 768 ASP A O 1
ATOM 6218 N N . MET A 1 769 ? -4.486 -6.227 24.485 1.00 97.62 769 MET A N 1
ATOM 6219 C CA . MET A 1 769 ? -5.249 -5.492 25.504 1.00 97.62 769 MET A CA 1
ATOM 6220 C C . MET A 1 769 ? -4.540 -4.218 26.004 1.00 97.62 769 MET A C 1
ATOM 6222 O O . MET A 1 769 ? -4.517 -3.928 27.201 1.00 97.62 769 MET A O 1
ATOM 6226 N N . VAL A 1 770 ? -3.994 -3.418 25.085 1.00 97.94 770 VAL A N 1
ATOM 6227 C CA . VAL A 1 770 ? -3.481 -2.070 25.386 1.00 97.94 770 VAL A CA 1
ATOM 6228 C C . VAL A 1 770 ? -4.672 -1.161 25.718 1.00 97.94 770 VAL A C 1
ATOM 6230 O O . VAL A 1 770 ? -5.676 -1.227 25.009 1.00 97.94 770 VAL A O 1
ATOM 6233 N N . PRO A 1 771 ? -4.635 -0.299 26.752 1.00 97.62 771 PRO A N 1
ATOM 6234 C CA . PRO A 1 771 ? -5.730 0.635 27.017 1.00 97.62 771 PRO A CA 1
ATOM 6235 C C . PRO A 1 771 ? -6.015 1.500 25.783 1.00 97.62 771 PRO A C 1
ATOM 6237 O O . PRO A 1 771 ? -5.113 2.164 25.275 1.00 97.62 771 PRO A O 1
ATOM 6240 N N . VAL A 1 772 ? -7.264 1.536 25.298 1.00 98.06 772 VAL A N 1
ATOM 6241 C CA . VAL A 1 772 ? -7.586 2.219 24.025 1.00 98.06 772 VAL A CA 1
ATOM 6242 C C . VAL A 1 772 ? -7.223 3.704 24.068 1.00 98.06 772 VAL A C 1
ATOM 6244 O O . VAL A 1 772 ? -6.817 4.280 23.065 1.00 98.06 772 VAL A O 1
ATOM 6247 N N . LYS A 1 773 ? -7.296 4.312 25.259 1.00 96.69 773 LYS A N 1
ATOM 6248 C CA . LYS A 1 773 ? -6.880 5.692 25.502 1.00 96.69 773 LYS A CA 1
ATOM 6249 C C . LYS A 1 773 ? -5.410 5.928 25.126 1.00 96.69 773 LYS A C 1
ATOM 6251 O O . LYS A 1 773 ? -5.118 6.970 24.558 1.00 96.69 773 LYS A O 1
ATOM 6256 N N . THR A 1 774 ? -4.513 4.977 25.391 1.00 96.81 774 THR A N 1
ATOM 6257 C CA . THR A 1 774 ? -3.091 5.079 25.027 1.00 96.81 774 THR A CA 1
ATOM 6258 C C . THR A 1 774 ? -2.914 5.134 23.510 1.00 96.81 774 THR A C 1
ATOM 6260 O O . THR A 1 774 ? -2.190 5.991 23.010 1.00 96.81 774 THR A O 1
ATOM 6263 N N . LEU A 1 775 ? -3.627 4.277 22.768 1.00 97.62 775 LEU A N 1
ATOM 6264 C CA . LEU A 1 775 ? -3.579 4.276 21.303 1.00 97.62 775 LEU A CA 1
ATOM 6265 C C . LEU A 1 775 ? -4.226 5.535 20.700 1.00 97.62 775 LEU A C 1
ATOM 6267 O O . LEU A 1 775 ? -3.694 6.094 19.748 1.00 97.62 775 LEU A O 1
ATOM 6271 N N . LEU A 1 776 ? -5.346 6.003 21.263 1.00 98.12 776 LEU A N 1
ATOM 6272 C CA . LEU A 1 776 ? -6.021 7.221 20.803 1.00 98.12 776 LEU A CA 1
ATOM 6273 C C . LEU A 1 776 ? -5.188 8.481 21.073 1.00 98.12 776 LEU A C 1
ATOM 6275 O O . LEU A 1 776 ? -5.060 9.300 20.172 1.00 98.12 776 LEU A O 1
ATOM 6279 N N . GLU A 1 777 ? -4.572 8.613 22.257 1.00 96.81 777 GLU A N 1
ATOM 6280 C CA . GLU A 1 777 ? -3.624 9.703 22.542 1.00 96.81 777 GLU A CA 1
ATOM 6281 C C . GLU A 1 777 ? -2.464 9.693 21.537 1.00 96.81 777 GLU A C 1
ATOM 6283 O O . GLU A 1 777 ? -2.128 10.741 20.990 1.00 96.81 777 GLU A O 1
ATOM 6288 N N . TYR A 1 778 ? -1.897 8.514 21.252 1.00 97.31 778 TYR A N 1
ATOM 6289 C CA . TYR A 1 778 ? -0.825 8.342 20.271 1.00 97.31 778 TYR A CA 1
ATOM 6290 C C . TYR A 1 778 ? -1.244 8.769 18.852 1.00 97.31 778 TYR A C 1
ATOM 6292 O O . TYR A 1 778 ? -0.567 9.573 18.210 1.00 97.31 778 TYR A O 1
ATOM 6300 N N . PHE A 1 779 ? -2.394 8.294 18.369 1.00 97.62 779 PHE A N 1
ATOM 6301 C CA . PHE A 1 779 ? -2.919 8.668 17.054 1.00 97.62 779 PHE A CA 1
ATOM 6302 C C . PHE A 1 779 ? -3.261 10.164 16.956 1.00 97.62 779 PHE A C 1
ATOM 6304 O O . PHE A 1 779 ? -2.926 10.795 15.950 1.00 97.62 779 PHE A O 1
ATOM 6311 N N . ASP A 1 780 ? -3.857 10.763 17.990 1.00 96.81 780 ASP A N 1
ATOM 6312 C CA . ASP A 1 780 ? -4.174 12.198 18.011 1.00 96.81 780 ASP A CA 1
ATOM 6313 C C . ASP A 1 780 ? -2.912 13.068 18.045 1.00 96.81 780 ASP A C 1
ATOM 6315 O O . ASP A 1 780 ? -2.869 14.112 17.398 1.00 96.81 780 ASP A O 1
ATOM 6319 N N . GLY A 1 781 ? -1.852 12.649 18.741 1.00 95.00 781 GLY A N 1
ATOM 6320 C CA . GLY A 1 781 ? -0.587 13.387 18.746 1.00 95.00 781 GLY A CA 1
ATOM 6321 C C . GLY A 1 781 ? 0.180 13.320 17.418 1.00 95.00 781 GLY A C 1
ATOM 6322 O O . GLY A 1 781 ? 0.967 14.223 17.119 1.00 95.00 781 GLY A O 1
ATOM 6323 N N . LEU A 1 782 ? -0.081 12.310 16.579 1.00 94.62 782 LEU A N 1
ATOM 6324 C CA . LEU A 1 782 ? 0.430 12.229 15.206 1.00 94.62 782 LEU A CA 1
ATOM 6325 C C . LEU A 1 782 ? -0.447 12.971 14.186 1.00 94.62 782 LEU A C 1
ATOM 6327 O O . LEU A 1 782 ? 0.071 13.653 13.307 1.00 94.62 782 LEU A O 1
ATOM 6331 N N . THR A 1 783 ? -1.770 12.841 14.276 1.00 95.31 783 THR A N 1
ATOM 6332 C CA . THR A 1 783 ? -2.697 13.255 13.201 1.00 95.31 783 THR A CA 1
ATOM 6333 C C . THR A 1 783 ? -3.530 14.490 13.544 1.00 95.31 783 THR A C 1
ATOM 6335 O O . THR A 1 783 ? -4.052 15.162 12.652 1.00 95.31 783 THR A O 1
ATOM 6338 N N . GLY A 1 784 ? -3.619 14.838 14.828 1.00 95.00 784 GLY A N 1
ATOM 6339 C CA . GLY A 1 784 ? -4.683 15.672 15.375 1.00 95.00 784 GLY A CA 1
ATOM 6340 C C . GLY A 1 784 ? -6.003 14.908 15.442 1.00 95.00 784 GLY A C 1
ATOM 6341 O O . GLY A 1 784 ? -6.320 14.123 14.547 1.00 95.00 784 GLY A O 1
ATOM 6342 N N . GLU A 1 785 ? -6.825 15.182 16.457 1.00 95.25 785 GLU A N 1
ATOM 6343 C CA . GLU A 1 785 ? -8.185 14.637 16.485 1.00 95.25 785 GLU A CA 1
ATOM 6344 C C . GLU A 1 785 ? -8.913 15.035 15.185 1.00 95.25 785 GLU A C 1
ATOM 6346 O O . GLU A 1 785 ? -8.830 16.187 14.742 1.00 95.25 785 GLU A O 1
ATOM 6351 N N . ASN A 1 786 ? -9.578 14.070 14.542 1.00 94.31 786 ASN A N 1
ATOM 6352 C CA . ASN A 1 786 ? -10.232 14.223 13.235 1.00 94.31 786 ASN A CA 1
ATOM 6353 C C . ASN A 1 786 ? -9.287 14.731 12.116 1.00 94.31 786 ASN A C 1
ATOM 6355 O O . ASN A 1 786 ? -9.685 15.551 11.290 1.00 94.31 786 ASN A O 1
ATOM 6359 N N . ALA A 1 787 ? -8.032 14.260 12.103 1.00 95.56 787 ALA A N 1
ATOM 6360 C CA . ALA A 1 787 ? -6.981 14.608 11.134 1.00 95.56 787 ALA A CA 1
ATOM 6361 C C . ALA A 1 787 ? -6.598 16.104 11.093 1.00 95.56 787 ALA A C 1
ATOM 6363 O O . ALA A 1 787 ? -5.995 16.576 10.123 1.00 95.56 787 ALA A O 1
ATOM 6364 N N . SER A 1 788 ? -6.923 16.860 12.146 1.00 96.19 788 SER A N 1
ATOM 6365 C CA . SER A 1 788 ? -6.776 18.323 12.198 1.00 96.19 788 SER A CA 1
ATOM 6366 C C . SER A 1 788 ? -5.344 18.845 12.015 1.00 96.19 788 SER A C 1
ATOM 6368 O O . SER A 1 788 ? -5.177 19.988 11.589 1.00 96.19 788 SER A O 1
ATOM 6370 N N . LEU A 1 789 ? -4.309 18.034 12.267 1.00 94.81 789 LEU A N 1
ATOM 6371 C CA . LEU A 1 789 ? -2.909 18.407 12.024 1.00 94.81 789 LEU A CA 1
ATOM 6372 C C . LEU A 1 789 ? -2.386 17.935 10.659 1.00 94.81 789 LEU A C 1
ATOM 6374 O O . LEU A 1 789 ? -1.432 18.529 10.157 1.00 94.81 789 LEU A O 1
ATOM 6378 N N . VAL A 1 790 ? -2.987 16.912 10.035 1.00 93.81 790 VAL A N 1
ATOM 6379 C CA . VAL A 1 790 ? -2.437 16.269 8.821 1.00 93.81 790 VAL A CA 1
ATOM 6380 C C . VAL A 1 790 ? -2.252 17.273 7.683 1.00 93.81 790 VAL A C 1
ATOM 6382 O O . VAL A 1 790 ? -1.187 17.315 7.071 1.00 93.81 790 VAL A O 1
ATOM 6385 N N . LYS A 1 791 ? -3.242 18.143 7.432 1.00 92.81 791 LYS A N 1
ATOM 6386 C CA . LYS A 1 791 ? -3.151 19.155 6.364 1.00 92.81 791 LYS A CA 1
ATOM 6387 C C . LYS A 1 791 ? -1.973 20.115 6.577 1.00 92.81 791 LYS A C 1
ATOM 6389 O O . LYS A 1 791 ? -1.193 20.317 5.650 1.00 92.81 791 LYS A O 1
ATOM 6394 N N . GLY A 1 792 ? -1.815 20.639 7.796 1.00 91.94 792 GLY A N 1
ATOM 6395 C CA . GLY A 1 792 ? -0.724 21.553 8.152 1.00 91.94 792 GLY A CA 1
ATOM 6396 C C . GLY A 1 792 ? 0.655 20.884 8.143 1.00 91.94 792 GLY A C 1
ATOM 6397 O O . GLY A 1 792 ? 1.630 21.495 7.711 1.00 91.94 792 GLY A O 1
ATOM 6398 N N . ARG A 1 793 ? 0.746 19.604 8.535 1.00 91.62 793 ARG A N 1
ATOM 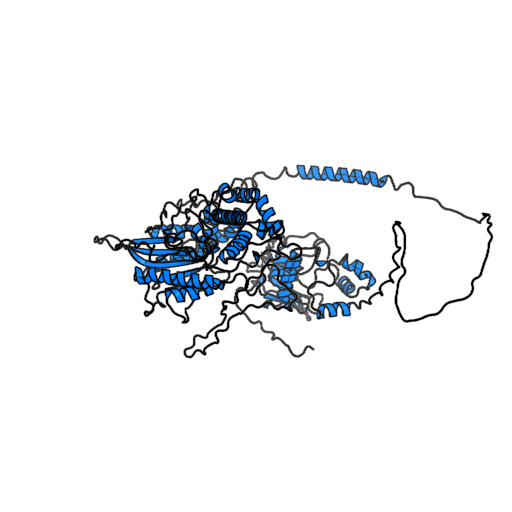6399 C CA . ARG A 1 793 ? 1.975 18.803 8.381 1.00 91.62 793 ARG A CA 1
ATOM 6400 C C . ARG A 1 793 ? 2.322 18.572 6.911 1.00 91.62 793 ARG A C 1
ATOM 6402 O O . ARG A 1 793 ? 3.480 18.677 6.529 1.00 91.62 793 ARG A O 1
ATOM 6409 N N . CYS A 1 794 ? 1.327 18.330 6.058 1.00 90.62 794 CYS A N 1
ATOM 6410 C CA . CYS A 1 794 ? 1.524 18.093 4.627 1.00 90.62 794 CYS A CA 1
ATOM 6411 C C . CYS A 1 794 ? 1.924 19.333 3.810 1.00 90.62 794 CYS A C 1
ATOM 6413 O O . CYS A 1 794 ? 2.652 19.186 2.817 1.00 90.62 794 CYS A O 1
ATOM 6415 N N . SER A 1 795 ? 1.477 20.530 4.203 1.00 89.88 795 SER A N 1
ATOM 6416 C CA . SER A 1 795 ? 1.933 21.805 3.628 1.00 89.88 795 SER A CA 1
ATOM 6417 C C . SER A 1 795 ? 3.241 22.314 4.248 1.00 89.88 795 SER A C 1
ATOM 6419 O O . SER A 1 795 ? 3.970 23.056 3.593 1.00 89.88 795 SER A O 1
ATOM 6421 N N . GLY A 1 796 ? 3.570 21.886 5.471 1.00 88.50 796 GLY A N 1
ATOM 6422 C CA . GLY A 1 796 ? 4.723 22.371 6.236 1.00 88.50 796 GLY A CA 1
ATOM 6423 C C . GLY A 1 796 ? 4.429 23.604 7.097 1.00 88.50 796 GLY A C 1
ATOM 6424 O O . GLY A 1 796 ? 5.357 24.199 7.639 1.00 88.50 796 GLY A O 1
ATOM 6425 N N . GLU A 1 797 ? 3.154 23.978 7.252 1.00 88.88 797 GLU A N 1
ATOM 6426 C CA . GLU A 1 797 ? 2.691 24.973 8.233 1.00 88.88 797 GLU A CA 1
ATOM 6427 C C . GLU A 1 797 ? 2.926 24.510 9.682 1.00 88.88 797 GLU A C 1
ATOM 6429 O O . GLU A 1 797 ? 3.101 25.330 10.583 1.00 88.88 797 GLU A O 1
ATOM 6434 N N . ILE A 1 798 ? 2.938 23.192 9.907 1.00 87.00 798 ILE A N 1
ATOM 6435 C CA . ILE A 1 798 ? 3.177 22.544 11.201 1.00 87.00 798 ILE A CA 1
ATOM 6436 C C . ILE A 1 798 ? 4.320 21.526 11.023 1.00 87.00 798 ILE A C 1
ATOM 6438 O O . ILE A 1 798 ? 4.343 20.837 10.001 1.00 87.00 798 ILE A O 1
ATOM 6442 N N . PRO A 1 799 ? 5.262 21.388 11.980 1.00 81.25 799 PRO A N 1
ATOM 6443 C CA . PRO A 1 799 ? 6.265 20.322 11.951 1.00 81.25 799 PRO A CA 1
ATOM 6444 C C . PRO A 1 799 ? 5.633 18.925 11.851 1.00 81.25 799 PRO A C 1
ATOM 6446 O O . PRO A 1 799 ? 4.628 18.656 12.513 1.00 81.25 799 PRO A O 1
ATOM 6449 N N . ALA A 1 800 ? 6.230 18.072 11.013 1.00 67.81 800 ALA A N 1
ATOM 6450 C CA . ALA A 1 800 ? 5.752 16.725 10.686 1.00 67.81 800 ALA A CA 1
ATOM 6451 C C . ALA A 1 800 ? 5.928 15.711 11.825 1.00 67.81 800 ALA A C 1
ATOM 6453 O O . ALA A 1 800 ? 6.966 15.772 12.516 1.00 67.81 800 ALA A O 1
#

Secondary structure (DSSP, 8-state):
--SS----SS-----S--GGGEEEEETTEEEEHHHHHHHHHT----SPPPTT---SEE----EE-TTS-EE-SS-GGGG-S-TTTEEEEEEE-S----TTSPPPPHHHHHHHHT--TTTHHHHHTS------SEEEEEEEETTT--EEEEEEEEEPPTT-TT--EEPPEEE--HHHHHHHHHHHHHHH-TTGGG-SSPTT--HHHHHHHHHHHT---PPPPPPPPPPPP------------------------------------------------------SSSHHHHHHHHHHHHHHHHHHHHHHHHGGG-S-TTSSTTTTS-------SSGGGS--PPPP-TTT-HHHHHH--TTTT-B-S-S---TTTTTS-BSSS-----TTT--PPPTTEEEEEEEEEEE--SBPPPGGGS-SB-SS----TT--EE------SSSPPPPP--EE-----TT---PPSB--SSS-SS-B-HHHHHHHHHHHHHHHIIIIIIT--SPPTTS--TTTEEEE--SSHHHHHHHHHHHHHHH---S--PEE-PPTTT-TTTT-S--HHHHHHHHHHTSTTSHHHHHHHHHHHHHHHHHHHHH---TT-HHHHH-THHHHHHHHHHHHTTPPPPEEEETTEEEEEE--HHHHHHHHHHHHHHHHIIIIISTTHHHHHHHHHHHHHHHHHHHHHHHHTT-----EEEEEE-HHHHHHHHHHTTBSS-----TT-EEEEEEEEEPPPS-TT----EEEEEEETTEE-BBSSTTTSB-SSEEHHHHHHHHHHHH-GGGTTHHHHHHTSS--

Foldseek 3Di:
DPPDDPDDPDADDDPDDQLQFKWFDDPVDIGRSVQLFVVVVVQFAQPDDDPFFDPFAFDPQFFADPPGHTGGQADPCLLPPCNVFKTKTKHQGPDPADRNHDADDPVVVVCLLVDDLVCVVVCLVPPGRHSDFKIWIFMATPVGRGTPTTSAMWGADPPGPDGIHTGDMHGHDPRNVVVVVVVVVCVVDVVLCSDPPRPPDDPVSVVVVCVSNVDDPDPDPDDDDDDDDDDDDDDDDDDDDDDDDDDDDDDDDDDDDDDDDDDDDDDDDDDDDDDDDDDDDDDPPPPPPVVVVVVVVVVVVVVVVVVVVVVVPDDDPPPPVVVPPPDPLPAPPPPLQFFFFFDDDLLQDLCSLQPNDFQQPEAQQELDDDPVRAQHHYQQFFFAAFLVLFDDDPPLWDFQAKEKEWEQHFWAAAQVLFFQDFLDADEQQPDWAFDDDWDDDPDTDDDDRDTDFFDDDPPDPDADGGHHYRDDGTAQHPVSLVSLLVNLQRVLCVCPVNRVQADALPDPSLQAEAAEEEPDCSLVSSVQSSCCSNNVDPDDHDYHYDDACPTLQELRPFFQLLVVLLVCLLDCVNVSNVVSLVVCVVLLVLVCQFRVDDPPPCVVRSFLVSVLSNLSSCSHVVHDFGARADPSHGDPSGQDPRSNSSSQSRLFNSLCSSQGRPRSNQLSLLLSNLLVLLVVLVVLVCSVVVNDSHRYYYYHHHLVSVSSVCSNLQFSGGGSQRHGKMKMKIKIWRHDDPDPPDDTWIFIFIDTSSHFTAHSSPLCGRRDRRGVVSSSVSSCSSQNNNSVCSVCCSVVVDSD

InterPro domains:
  IPR000560 Histidine phosphatase superfamily, clade-2 [PF00328] (398-753)
  IPR029033 Histidine phosphatase superfamily [G3DSA:3.40.50.1240] (385-795)
  IPR029033 Histidine phosphatase superfamily [SSF53254] (367-784)
  IPR050645 Histidine Acid Phosphatase [PTHR11567] (389-761)

pLDDT: mean 78.74, std 23.37, range [24.89, 98.94]

Sequence (800 aa):
MSRFFRRSKEPRCSSDDDYDKMQYWTPEGVLPTKTVDQQTQEFVDLRPYTKQAFYPHVYRNDESVPGGQTRKNFEPYQVGYEPDRKQLYEVPVDSRIDLSRKPAKASNIDLQERCHPNDRGRIVCKPPNDPGTYRGVIVADRATGSNHGVAGVIYHPEGSSRGFERAPVEPLDREGRQYLRRFADDSADPSRVTTWPPRDEDAQDLETYEDRYKKVRRPRPTQQPKKKLDYLQYLPGAHSRHSVTAWNVDPMWTLDNSDDTTAPITVNQDLFTHVKPYIMTLSWFRCRGRLLILVAVFLFGTFYCLRQYTDMASLPKSSLLALLSAAPVVLSKDPKMQWFPPSNNHINGLDEAINGDGTYGFIYDSSHTPDKDYGTYNWCNMPHARKREYKKPSKEYELKYVEVIQRHHKRTPYASNAFPVEPYQWNCDNQGLFYFGRQFTETPKPNAQGYWKGFISEINPFIPSGWIGSCQFPQITAEGLDDSWVHGKDLYEVYHDLLSFIPGRKEDWRSKVKFRVTNNQITSQVAGMFINGMYQTTESVPLLIQQAGVDSLEPQYKCSVGAKLTSAIKSSSNKAWKSHLDKTKALYKTLDDISGVPADDEGFHESFDHYYDNLSARQCHNKPFPCKLVDGKNSSTCVDQKLANTVYRLGQWEYSQMYRDAPASLAASASSWGVWVAELASHFRAVIAGKQDILYLHNFAHDGSVSRLLSVLQIDVMVWPGMGSEVVFELYKKAKSSDKKHKDEYFVRVLFSGKTLKSSHPDLGLMDMVPVKTLLEYFDGLTGENASLVKGRCSGEIPA